Protein 9DT0 (pdb70)

GO terms:
  GO:0031648 protein destabilization (P, IMP)

Organism: Homo sapiens (NCBI:txid9606)

InterPro domains:
  IPR007513 Small EDRK-rich factor-like, N-terminal [PF04419] (1-37)
  IPR040211 Small EDRK-rich factor 1/2-like [PTHR13596] (1-56)

B-factor: mean 38.17, std 22.78, range [0.11, 75.53]

Secondary structure (DSSP, 8-state):
-TT----S--------------------SS--HHHHHHHHHHHHHHHT---PPPPP---

Sequence (59 aa):
MTRGNQRELARQKNMKKQSDSVKGKRRDDGLSAAARKQRDSEIMQQKQKKANEKKEEPKMTRGNQRELARQKNMKKQSDSVKGKRRDDGLSAAARKQRDSEIMQQKQKKANEKKEEPKMTRGNQRELARQKNMKKQSDSVKGKRRDDGLSAAARKQRDSEIMQQKQKKANEKKEEPKMTRGNQRELARQKNMKKQSDSVKGKRRDDGLSAAARKQRDSEIMQQKQKKANEKKEEPKMTRGNQRELARQKNMKKQSDSVKGKRRDDGLSAAARKQRDSEIMQQKQKKANEKKEEPKMTRGNQRELARQKNMKKQSDSVKGKRRDDGLSAAARKQRDSEIMQQKQKKANEKKEEPKMTRGNQRELARQKNMKKQSDSVKGKRRDDGLSAAARKQRDSEIMQQKQKKANEKKEEPKMTRGNQRELARQKNMKKQSDSVKGKRRDDGLSAAARKQRDSEIMQQKQKKANEKKEEPKMTRGNQRELARQKNMKKQSDSVKGKRRDDGLSAAARKQRDSEIMQQKQKKANEKKEEPKMTRGNQRELARQKNMKKQSDSVKGKRRDDGLSAAARKQRDSEIMQQKQKKANEKKEEPKMTRGNQRELARQKNMKKQSDSVKGKRRDDGLSAAARKQRDSEIMQQKQKKANEKKEEPKMTRGNQRELARQKNMKKQSDSVKGKRRDDGLSAAARKQRDSEIMQQKQKKANEKKEEPKMTRGNQRELARQKNMKKQSDSVKGKRRDDGLSAAARKQRDSEIMQQKQKKANEKKEEPKMTRGNQRELARQKNMKKQSDSVKGKRRDDGLSAAARKQRDSEIMQQKQKKANEKKEEPKMTRGNQRELARQKNMKKQSDSVKGKRRDDGLSAAARKQRDSEIMQQKQKKANEKKEEPKMTRGNQRELARQKNMKKQSDSVKGKRRDDGLSAAARKQRDSEIMQQKQKKANEKKEEPKMTRGNQRELARQKNMKKQSDSVKGKRRDDGLSAAARKQRDSEIMQQKQKKANEKKEEPKMTRGNQRELARQKNMKKQSDSVKGKRRDDGLSAAARKQRDSEIMQQKQKKANEKKEEPKMTRGNQRELARQKNMKKQSDSVKGKRRDDGLSAAARKQRDSEIMQQKQKKANEKKEEPKMTRGNQRELARQKNMKKQSDSVKGKRRDDGLSAAARKQRDSEIMQQKQKKANEKKEEPK

Structure (mmCIF, N/CA/C/O backbone):
data_9DT0
#
_entry.id   9DT0
#
loop_
_atom_site.group_PDB
_atom_site.id
_atom_site.type_symbol
_atom_site.label_atom_id
_atom_site.label_alt_id
_atom_site.label_comp_id
_atom_site.label_asym_id
_atom_site.label_entity_id
_atom_site.label_seq_id
_atom_site.pdbx_PDB_ins_code
_atom_site.Cartn_x
_atom_site.Cartn_y
_atom_site.Cartn_z
_atom_site.occupancy
_atom_site.B_iso_or_equiv
_atom_site.auth_seq_id
_atom_site.auth_comp_id
_atom_site.auth_asym_id
_atom_site.auth_atom_id
_atom_site.pdbx_PDB_model_num
ATOM 1 N N . MET A 1 1 ? 13.965 -30.669 -35.701 1.00 0.00 1 MET A N 1
ATOM 2 C CA . MET A 1 1 ? 14.184 -31.083 -37.105 1.00 52.33 1 MET A CA 1
ATOM 3 C C . MET A 1 1 ? 14.972 -32.406 -37.101 1.00 10.52 1 MET A C 1
ATOM 4 O O . MET A 1 1 ? 15.852 -32.589 -36.251 1.00 42.22 1 MET A O 1
ATOM 20 N N . THR A 1 2 ? 14.621 -33.327 -38.029 1.00 61.34 2 THR A N 1
ATOM 21 C CA . THR A 1 2 ? 15.180 -34.691 -38.084 1.00 21.10 2 THR A CA 1
ATOM 22 C C . THR A 1 2 ? 16.720 -34.674 -38.275 1.00 5.14 2 THR A C 1
ATOM 23 O O . THR A 1 2 ? 17.222 -34.050 -39.217 1.00 44.12 2 THR A O 1
ATOM 34 N N . ARG A 1 3 ? 17.438 -35.362 -37.349 1.00 15.32 3 ARG A N 1
ATOM 35 C CA . ARG A 1 3 ? 18.918 -35.438 -37.324 1.00 72.30 3 ARG A CA 1
ATOM 36 C C . ARG A 1 3 ? 19.528 -34.020 -37.134 1.00 20.53 3 ARG A C 1
ATOM 37 O O . ARG A 1 3 ? 20.608 -33.699 -37.649 1.00 62.44 3 ARG A O 1
ATOM 58 N N . GLY A 1 4 ? 18.798 -33.186 -36.360 1.00 24.11 4 GLY A N 1
ATOM 59 C CA . GLY A 1 4 ? 19.147 -31.783 -36.134 1.00 22.24 4 GLY A CA 1
ATOM 60 C C . GLY A 1 4 ? 20.532 -31.588 -35.521 1.00 22.43 4 GLY A C 1
ATOM 61 O O . GLY A 1 4 ? 20.878 -32.272 -34.548 1.00 22.10 4 GLY A O 1
ATOM 65 N N . ASN A 1 5 ? 21.320 -30.661 -36.113 1.00 53.24 5 ASN A N 1
ATOM 66 C CA . ASN A 1 5 ? 22.699 -30.375 -35.690 1.00 22.25 5 ASN A CA 1
ATOM 67 C C . ASN A 1 5 ? 22.700 -29.731 -34.294 1.00 62.34 5 ASN A C 1
ATOM 68 O O . ASN A 1 5 ? 21.917 -28.811 -34.008 1.00 14.04 5 ASN A O 1
ATOM 79 N N . GLN A 1 6 ? 23.600 -30.235 -33.445 1.00 10.12 6 GLN A N 1
ATOM 80 C CA . GLN A 1 6 ? 23.642 -29.937 -32.011 1.00 33.32 6 GLN A CA 1
ATOM 81 C C . GLN A 1 6 ? 25.105 -29.997 -31.544 1.00 50.53 6 GLN A C 1
ATOM 82 O O . GLN A 1 6 ? 25.673 -31.077 -31.331 1.00 72.20 6 GLN A O 1
ATOM 96 N N . ARG A 1 7 ? 25.731 -28.816 -31.466 1.00 60.43 7 ARG A N 1
ATOM 97 C CA . ARG A 1 7 ? 27.161 -28.673 -31.134 1.00 54.30 7 ARG A CA 1
ATOM 98 C C . ARG A 1 7 ? 27.297 -28.121 -29.708 1.00 11.34 7 ARG A C 1
ATOM 99 O O . ARG A 1 7 ? 26.720 -27.068 -29.396 1.00 51.44 7 ARG A O 1
ATOM 120 N N . GLU A 1 8 ? 28.053 -28.852 -28.858 1.00 53.12 8 GLU A N 1
ATOM 121 C CA . GLU A 1 8 ? 28.317 -28.456 -27.464 1.00 32.10 8 GLU A CA 1
ATOM 122 C C . GLU A 1 8 ? 29.074 -27.124 -27.424 1.00 24.33 8 GLU A C 1
ATOM 123 O O . GLU A 1 8 ? 28.690 -26.206 -26.694 1.00 40.54 8 GLU A O 1
ATOM 135 N N . LEU A 1 9 ? 30.131 -27.032 -28.251 1.00 1.14 9 LEU A N 1
ATOM 136 C CA . LEU A 1 9 ? 31.024 -25.866 -28.293 1.00 53.32 9 LEU A CA 1
ATOM 137 C C . LEU A 1 9 ? 30.277 -24.655 -28.892 1.00 55.11 9 LEU A C 1
ATOM 138 O O . LEU A 1 9 ? 30.192 -24.500 -30.111 1.00 43.53 9 LEU A O 1
ATOM 154 N N . ALA A 1 10 ? 29.684 -23.850 -28.003 1.00 42.32 10 ALA A N 1
ATOM 155 C CA . ALA A 1 10 ? 28.914 -22.642 -28.363 1.00 51.12 10 ALA A CA 1
ATOM 156 C C . ALA A 1 10 ? 29.616 -21.396 -27.813 1.00 64.01 10 ALA A C 1
ATOM 157 O O . ALA A 1 10 ? 30.294 -21.461 -26.784 1.00 52.21 10 ALA A O 1
ATOM 164 N N . ARG A 1 11 ? 29.446 -20.272 -28.518 1.00 23.40 11 ARG A N 1
ATOM 165 C CA . ARG A 1 11 ? 30.051 -18.982 -28.153 1.00 14.03 11 ARG A CA 1
ATOM 166 C C . ARG A 1 11 ? 29.079 -17.846 -28.497 1.00 60.10 11 ARG A C 1
ATOM 167 O O . ARG A 1 11 ? 28.396 -17.884 -29.530 1.00 14.24 11 ARG A O 1
ATOM 188 N N . GLN A 1 12 ? 29.005 -16.852 -27.606 1.00 32.24 12 GLN A N 1
ATOM 189 C CA . GLN A 1 12 ? 28.131 -15.681 -27.768 1.00 24.51 12 GLN A CA 1
ATOM 190 C C . GLN A 1 12 ? 28.946 -14.402 -27.536 1.00 14.13 12 GLN A C 1
ATOM 191 O O . GLN A 1 12 ? 29.549 -14.223 -26.470 1.00 44.51 12 GLN A O 1
ATOM 205 N N . LYS A 1 13 ? 28.972 -13.542 -28.559 1.00 53.23 13 LYS A N 1
ATOM 206 C CA . LYS A 1 13 ? 29.561 -12.189 -28.469 1.00 65.11 13 LYS A CA 1
ATOM 207 C C . LYS A 1 13 ? 28.574 -11.245 -27.747 1.00 22.44 13 LYS A C 1
ATOM 208 O O . LYS A 1 13 ? 27.454 -11.661 -27.399 1.00 62.24 13 LYS A O 1
ATOM 227 N N . ASN A 1 14 ? 28.988 -9.979 -27.528 1.00 35.02 14 ASN A N 1
ATOM 228 C CA . ASN A 1 14 ? 28.150 -8.970 -26.852 1.00 21.34 14 ASN A CA 1
ATOM 229 C C . ASN A 1 14 ? 26.930 -8.598 -27.734 1.00 74.25 14 ASN A C 1
ATOM 230 O O . ASN A 1 14 ? 27.029 -7.808 -28.679 1.00 73.53 14 ASN A O 1
ATOM 241 N N . MET A 1 15 ? 25.791 -9.269 -27.458 1.00 62.30 15 MET A N 1
ATOM 242 C CA . MET A 1 15 ? 24.528 -9.090 -28.216 1.00 2.21 15 MET A CA 1
ATOM 243 C C . MET A 1 15 ? 23.429 -8.539 -27.289 1.00 21.14 15 MET A C 1
ATOM 244 O O . MET A 1 15 ? 22.818 -9.291 -26.519 1.00 60.12 15 MET A O 1
ATOM 258 N N . LYS A 1 16 ? 23.210 -7.220 -27.368 1.00 73.01 16 LYS A N 1
ATOM 259 C CA . LYS A 1 16 ? 22.196 -6.501 -26.584 1.00 44.21 16 LYS A CA 1
ATOM 260 C C . LYS A 1 16 ? 21.565 -5.414 -27.476 1.00 73.02 16 LYS A C 1
ATOM 261 O O . LYS A 1 16 ? 22.244 -4.468 -27.896 1.00 74.54 16 LYS A O 1
ATOM 280 N N . LYS A 1 17 ? 20.266 -5.572 -27.803 1.00 32.31 17 LYS A N 1
ATOM 281 C CA . LYS A 1 17 ? 19.566 -4.673 -28.748 1.00 43.23 17 LYS A CA 1
ATOM 282 C C . LYS A 1 17 ? 18.282 -4.094 -28.128 1.00 53.02 17 LYS A C 1
ATOM 283 O O . LYS A 1 17 ? 17.694 -4.690 -27.219 1.00 33.33 17 LYS A O 1
ATOM 302 N N . GLN A 1 18 ? 17.854 -2.946 -28.694 1.00 42.32 18 GLN A N 1
ATOM 303 C CA . GLN A 1 18 ? 16.758 -2.094 -28.167 1.00 11.05 18 GLN A CA 1
ATOM 304 C C . GLN A 1 18 ? 15.406 -2.849 -28.155 1.00 61.20 18 GLN A C 1
ATOM 305 O O . GLN A 1 18 ? 14.917 -3.274 -29.200 1.00 44.42 18 GLN A O 1
ATOM 319 N N . SER A 1 19 ? 14.821 -2.994 -26.952 1.00 62.43 19 SER A N 1
ATOM 320 C CA . SER A 1 19 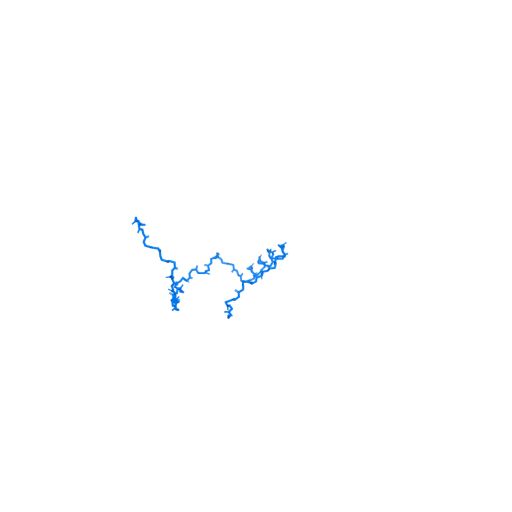? 13.571 -3.754 -26.715 1.00 50.21 19 SER A CA 1
ATOM 321 C C . SER A 1 19 ? 12.653 -2.944 -25.780 1.00 33.53 19 SER A C 1
ATOM 322 O O . SER A 1 19 ? 11.849 -3.506 -25.020 1.00 65.02 19 SER A O 1
ATOM 330 N N . ASP A 1 20 ? 12.760 -1.609 -25.891 1.00 63.33 20 ASP A N 1
ATOM 331 C CA . ASP A 1 20 ? 12.091 -0.643 -24.987 1.00 21.00 20 ASP A CA 1
ATOM 332 C C . ASP A 1 20 ? 10.788 -0.105 -25.603 1.00 22.23 20 ASP A C 1
ATOM 333 O O . ASP A 1 20 ? 10.199 0.851 -25.080 1.00 15.42 20 ASP A O 1
ATOM 342 N N . SER A 1 21 ? 10.338 -0.732 -26.709 1.00 32.02 21 SER A N 1
ATOM 343 C CA . SER A 1 21 ? 9.171 -0.275 -27.488 1.00 63.20 21 SER A CA 1
ATOM 344 C C . SER A 1 21 ? 7.841 -0.534 -26.757 1.00 14.12 21 SER A C 1
ATOM 345 O O . SER A 1 21 ? 6.794 0.000 -27.142 1.00 21.12 21 SER A O 1
ATOM 353 N N . VAL A 1 22 ? 7.911 -1.358 -25.705 1.00 4.54 22 VAL A N 1
ATOM 354 C CA . VAL A 1 22 ? 6.770 -1.670 -24.838 1.00 24.02 22 VAL A CA 1
ATOM 355 C C . VAL A 1 22 ? 6.458 -0.438 -23.969 1.00 31.44 22 VAL A C 1
ATOM 356 O O . VAL A 1 22 ? 7.197 -0.124 -23.035 1.00 63.02 22 VAL A O 1
ATOM 369 N N . LYS A 1 23 ? 5.412 0.304 -24.351 1.00 34.03 23 LYS A N 1
ATOM 370 C CA . LYS A 1 23 ? 4.924 1.483 -23.595 1.00 53.30 23 LYS A CA 1
ATOM 371 C C . LYS A 1 23 ? 3.785 1.096 -22.632 1.00 44.21 23 LYS A C 1
ATOM 372 O O . LYS A 1 23 ? 3.328 1.927 -21.833 1.00 45.02 23 LYS A O 1
ATOM 391 N N . GLY A 1 24 ? 3.354 -0.172 -22.702 1.00 24.23 24 GLY A N 1
ATOM 392 C CA . GLY A 1 24 ? 2.306 -0.706 -21.829 1.00 33.35 24 GLY A CA 1
ATOM 393 C C . GLY A 1 24 ? 2.860 -1.365 -20.579 1.00 10.11 24 GLY A C 1
ATOM 394 O O . GLY A 1 24 ? 2.363 -2.410 -20.148 1.00 13.23 24 GLY A O 1
ATOM 398 N N . LYS A 1 25 ? 3.883 -0.736 -19.970 1.00 42.30 25 LYS A N 1
ATOM 399 C CA . LYS A 1 25 ? 4.552 -1.251 -18.754 1.00 24.03 25 LYS A CA 1
ATOM 400 C C . LYS A 1 25 ? 3.916 -0.673 -17.471 1.00 61.41 25 LYS A C 1
ATOM 401 O O . LYS A 1 25 ? 4.543 -0.646 -16.403 1.00 61.33 25 LYS A O 1
ATOM 420 N N . ARG A 1 26 ? 2.662 -0.231 -17.589 1.00 74.13 26 ARG A N 1
ATOM 421 C CA . ARG A 1 26 ? 1.816 0.172 -16.460 1.00 71.22 26 ARG A CA 1
ATOM 422 C C . ARG A 1 26 ? 0.415 -0.417 -16.683 1.00 15.24 26 ARG A C 1
ATOM 423 O O . ARG A 1 26 ? -0.102 -0.397 -17.812 1.00 65.51 26 ARG A O 1
ATOM 444 N N . ARG A 1 27 ? -0.184 -0.963 -15.612 1.00 75.53 27 ARG A N 1
ATOM 445 C CA . ARG A 1 27 ? -1.548 -1.504 -15.660 1.00 60.24 27 ARG A CA 1
ATOM 446 C C . ARG A 1 27 ? -2.249 -1.256 -14.316 1.00 71.42 27 ARG A C 1
ATOM 447 O O . ARG A 1 27 ? -1.971 -1.935 -13.323 1.00 71.15 27 ARG A O 1
ATOM 468 N N . ASP A 1 28 ? -3.110 -0.235 -14.301 1.00 42.11 28 ASP A N 1
ATOM 469 C CA . ASP A 1 28 ? -4.040 0.048 -13.202 1.00 64.12 28 ASP A CA 1
ATOM 470 C C . ASP A 1 28 ? -5.218 0.867 -13.759 1.00 10.15 28 ASP A C 1
ATOM 471 O O . ASP A 1 28 ? -5.170 1.360 -14.901 1.00 60.04 28 ASP A O 1
ATOM 480 N N . ASP A 1 29 ? -6.282 1.006 -12.958 1.00 44.00 29 ASP A N 1
ATOM 481 C CA . ASP A 1 29 ? -7.516 1.712 -13.386 1.00 72.34 29 ASP A CA 1
ATOM 482 C C . ASP A 1 29 ? -7.382 3.240 -13.191 1.00 35.41 29 ASP A C 1
ATOM 483 O O . ASP A 1 29 ? -7.875 4.032 -14.011 1.00 62.51 29 ASP A O 1
ATOM 492 N N . GLY A 1 30 ? -6.705 3.645 -12.108 1.00 12.43 30 GLY A N 1
ATOM 493 C CA . GLY A 1 30 ? -6.546 5.065 -11.775 1.00 42.01 30 GLY A CA 1
ATOM 494 C C . GLY A 1 30 ? -6.262 5.281 -10.303 1.00 52.53 30 GLY A C 1
ATOM 495 O O . GLY A 1 30 ? -6.911 6.105 -9.642 1.00 43.01 30 GLY A O 1
ATOM 499 N N . LEU A 1 31 ? -5.303 4.514 -9.781 1.00 35.43 31 LEU A N 1
ATOM 500 C CA . LEU A 1 31 ? -4.851 4.621 -8.390 1.00 24.45 31 LEU A CA 1
ATOM 501 C C . LEU A 1 31 ? -3.913 5.831 -8.233 1.00 55.33 31 LEU A C 1
ATOM 502 O O . LEU A 1 31 ? -2.949 5.976 -8.998 1.00 52.30 31 LEU A O 1
ATOM 518 N N . SER A 1 32 ? -4.217 6.693 -7.252 1.00 62.24 32 SER A N 1
ATOM 519 C CA . SER A 1 32 ? -3.321 7.793 -6.849 1.00 0.32 32 SER A CA 1
ATOM 520 C C . SER A 1 32 ? -2.089 7.217 -6.123 1.00 24.11 32 SER A C 1
ATOM 521 O O . SER A 1 32 ? -2.168 6.119 -5.563 1.00 24.21 32 SER A O 1
ATOM 529 N N . ALA A 1 33 ? -0.969 7.978 -6.119 1.00 20.01 33 ALA A N 1
ATOM 530 C CA . ALA A 1 33 ? 0.296 7.584 -5.450 1.00 21.24 33 ALA A CA 1
ATOM 531 C C . ALA A 1 33 ? 0.072 7.281 -3.955 1.00 42.12 33 ALA A C 1
ATOM 532 O O . ALA A 1 33 ? 0.730 6.406 -3.396 1.00 72.13 33 ALA A O 1
ATOM 539 N N . ALA A 1 34 ? -0.895 8.003 -3.352 1.00 71.33 34 ALA A N 1
ATOM 540 C CA . ALA A 1 34 ? -1.330 7.793 -1.967 1.00 40.44 34 ALA A CA 1
ATOM 541 C C . ALA A 1 34 ? -1.959 6.405 -1.779 1.00 52.41 34 ALA A C 1
ATOM 542 O O . ALA A 1 34 ? -1.524 5.644 -0.918 1.00 23.55 34 ALA A O 1
ATOM 549 N N . ALA A 1 35 ? -2.953 6.083 -2.637 1.00 52.42 35 ALA A N 1
ATOM 550 C CA . ALA A 1 35 ? -3.699 4.810 -2.581 1.00 22.45 35 ALA A CA 1
ATOM 551 C C . ALA A 1 35 ? -2.766 3.608 -2.804 1.00 34.40 35 ALA A C 1
ATOM 552 O O . ALA A 1 35 ? -2.844 2.612 -2.086 1.00 62.03 35 ALA A O 1
ATOM 559 N N . ARG A 1 36 ? -1.863 3.756 -3.794 1.00 73.30 36 ARG A N 1
ATOM 560 C CA . ARG A 1 36 ? -0.858 2.739 -4.143 1.00 11.15 36 ARG A CA 1
ATOM 561 C C . ARG A 1 36 ? 0.084 2.467 -2.961 1.00 12.24 36 ARG A C 1
ATOM 562 O O . ARG A 1 36 ? 0.325 1.312 -2.611 1.00 33.44 36 ARG A O 1
ATOM 583 N N . LYS A 1 37 ? 0.594 3.568 -2.375 1.00 43.21 37 LYS A N 1
ATOM 584 C CA . LYS A 1 37 ? 1.537 3.536 -1.245 1.00 25.01 37 LYS A CA 1
ATOM 585 C C . LYS A 1 37 ? 0.933 2.788 -0.046 1.00 2.54 37 LYS A C 1
ATOM 586 O O . LYS A 1 37 ? 1.583 1.917 0.531 1.00 61.22 37 LYS A O 1
ATOM 605 N N . GLN A 1 38 ? -0.335 3.131 0.272 1.00 23.31 38 GLN A N 1
ATOM 606 C CA . GLN A 1 38 ? -1.075 2.565 1.412 1.00 23.33 38 GLN A CA 1
ATOM 607 C C . GLN A 1 38 ? -1.295 1.056 1.247 1.00 60.34 38 GLN A C 1
ATOM 608 O O . GLN A 1 38 ? -1.000 0.289 2.155 1.00 42.14 38 GLN A O 1
ATOM 622 N N . ARG A 1 39 ? -1.791 0.656 0.065 1.00 24.15 39 ARG A N 1
ATOM 623 C CA . ARG A 1 39 ? -2.113 -0.752 -0.245 1.00 54.21 39 ARG A CA 1
ATOM 624 C C . ARG A 1 39 ? -0.839 -1.627 -0.278 1.00 51.20 39 ARG A C 1
ATOM 625 O O . ARG A 1 39 ? -0.855 -2.789 0.164 1.00 73.32 39 ARG A O 1
ATOM 646 N N . ASP A 1 40 ? 0.258 -1.029 -0.789 1.00 50.01 40 ASP A N 1
ATOM 647 C CA . ASP A 1 40 ? 1.607 -1.633 -0.787 1.00 13.35 40 ASP A CA 1
ATOM 648 C C . ASP A 1 40 ? 2.078 -1.833 0.659 1.00 74.04 40 ASP A C 1
ATOM 649 O O . ASP A 1 40 ? 2.553 -2.909 1.013 1.00 64.44 40 ASP A O 1
ATOM 658 N N . SER A 1 41 ? 1.882 -0.797 1.487 1.00 12.31 41 SER A N 1
ATOM 659 C CA . SER A 1 41 ? 2.275 -0.822 2.902 1.00 72.03 41 SER A CA 1
ATOM 660 C C . SER A 1 41 ? 1.467 -1.870 3.684 1.00 33.44 41 SER A C 1
ATOM 661 O O . SER A 1 41 ? 2.002 -2.512 4.583 1.00 65.43 41 SER A O 1
ATOM 669 N N . GLU A 1 42 ? 0.184 -2.048 3.308 1.00 44.31 42 GLU A N 1
ATOM 670 C CA . GLU A 1 42 ? -0.712 -3.012 3.956 1.00 63.34 42 GLU A CA 1
ATOM 671 C C . GLU A 1 42 ? -0.265 -4.446 3.681 1.00 31.11 42 GLU A C 1
ATOM 672 O O . GLU A 1 42 ? -0.078 -5.219 4.621 1.00 65.11 42 GLU A O 1
ATOM 684 N N . ILE A 1 43 ? -0.080 -4.797 2.395 1.00 71.34 43 ILE A N 1
ATOM 685 C CA . ILE A 1 43 ? 0.285 -6.170 2.017 1.00 31.12 43 ILE A CA 1
ATOM 686 C C . ILE A 1 43 ? 1.713 -6.518 2.507 1.00 52.22 43 ILE A C 1
ATOM 687 O O . ILE A 1 43 ? 1.935 -7.617 2.999 1.00 25.53 43 ILE A O 1
ATOM 703 N N . MET A 1 44 ? 2.648 -5.552 2.433 1.00 75.04 44 MET A N 1
ATOM 704 C CA . MET A 1 44 ? 4.060 -5.770 2.803 1.00 31.22 44 MET A CA 1
ATOM 705 C C . MET A 1 44 ? 4.253 -5.883 4.333 1.00 1.10 44 MET A C 1
ATOM 706 O O . MET A 1 44 ? 5.040 -6.721 4.789 1.00 31.54 44 MET A O 1
ATOM 720 N N . GLN A 1 45 ? 3.541 -5.039 5.110 1.00 72.33 45 GLN A N 1
ATOM 721 C CA . GLN A 1 45 ? 3.652 -5.037 6.588 1.00 33.44 45 GLN A CA 1
ATOM 722 C C . GLN A 1 45 ? 2.942 -6.261 7.178 1.00 35.33 45 GLN A C 1
ATOM 723 O O . GLN A 1 45 ? 3.464 -6.904 8.097 1.00 53.41 45 GLN A O 1
ATOM 737 N N . GLN A 1 46 ? 1.750 -6.585 6.625 1.00 54.10 46 GLN A N 1
ATOM 738 C CA . GLN A 1 46 ? 0.935 -7.724 7.089 1.00 4.14 46 GLN A CA 1
ATOM 739 C C . GLN A 1 46 ? 1.652 -9.050 6.797 1.00 45.52 46 GLN A C 1
ATOM 740 O O . GLN A 1 46 ? 1.664 -9.959 7.636 1.00 23.14 46 GLN A O 1
ATOM 754 N N . LYS A 1 47 ? 2.264 -9.143 5.602 1.00 12.12 47 LYS A N 1
ATOM 755 C CA . LYS A 1 47 ? 3.068 -10.307 5.204 1.00 70.34 47 LYS A CA 1
ATOM 756 C C . LYS A 1 47 ? 4.364 -10.354 6.037 1.00 20.23 47 LYS A C 1
ATOM 757 O O . LYS A 1 47 ? 4.817 -11.439 6.428 1.00 4.44 47 LYS A O 1
ATOM 776 N N . GLN A 1 48 ? 4.912 -9.146 6.313 1.00 25.11 48 GLN A N 1
ATOM 777 C CA . GLN A 1 48 ? 6.185 -8.938 7.041 1.00 12.30 48 GLN A CA 1
ATOM 778 C C . GLN A 1 48 ? 7.356 -9.573 6.255 1.00 61.11 48 GLN A C 1
ATOM 779 O O . GLN A 1 48 ? 8.331 -10.075 6.818 1.00 10.24 48 GLN A O 1
ATOM 793 N N . LYS A 1 49 ? 7.236 -9.496 4.924 1.00 74.44 49 LYS A N 1
ATOM 794 C CA . LYS A 1 49 ? 8.180 -10.127 3.992 1.00 72.04 49 LYS A CA 1
ATOM 795 C C . LYS A 1 49 ? 9.295 -9.145 3.637 1.00 20.33 49 LYS A C 1
ATOM 796 O O . LYS A 1 49 ? 9.028 -7.975 3.335 1.00 64.40 49 LYS A O 1
ATOM 815 N N . LYS A 1 50 ? 10.545 -9.632 3.704 1.00 30.43 50 LYS A N 1
ATOM 816 C CA . LYS A 1 50 ? 11.716 -8.860 3.290 1.00 52.34 50 LYS A CA 1
ATOM 817 C C . LYS A 1 50 ? 11.824 -8.890 1.759 1.00 25.11 50 LYS A C 1
ATOM 818 O O . LYS A 1 50 ? 12.034 -9.961 1.167 1.00 14.12 50 LYS A O 1
ATOM 837 N N . ALA A 1 51 ? 11.621 -7.713 1.141 1.00 31.51 51 ALA A N 1
ATOM 838 C CA . ALA A 1 51 ? 11.737 -7.519 -0.317 1.00 52.23 51 ALA A CA 1
ATOM 839 C C . ALA A 1 51 ? 13.225 -7.547 -0.718 1.00 13.22 51 ALA A C 1
ATOM 840 O O . ALA A 1 51 ? 13.878 -6.504 -0.869 1.00 10.12 51 ALA A O 1
ATOM 847 N N . ASN A 1 52 ? 13.761 -8.775 -0.810 1.00 71.11 52 ASN A N 1
ATOM 848 C CA . ASN A 1 52 ? 15.179 -9.021 -1.094 1.00 4.32 52 ASN A CA 1
ATOM 849 C C . ASN A 1 52 ? 15.485 -8.752 -2.579 1.00 22.12 52 ASN A C 1
ATOM 850 O O . ASN A 1 52 ? 14.642 -8.958 -3.452 1.00 42.30 52 ASN A O 1
ATOM 861 N N . GLU A 1 53 ? 16.705 -8.283 -2.834 1.00 30.22 53 GLU A N 1
ATOM 862 C CA . GLU A 1 53 ? 17.170 -7.881 -4.163 1.00 35.11 53 GLU A CA 1
ATOM 863 C C . GLU A 1 53 ? 17.835 -9.094 -4.819 1.00 63.22 53 GLU A C 1
ATOM 864 O O . GLU A 1 53 ? 18.528 -9.861 -4.137 1.00 24.53 53 GLU A O 1
ATOM 876 N N . LYS A 1 54 ? 17.608 -9.272 -6.122 1.00 11.33 54 LYS A N 1
ATOM 877 C CA . LYS A 1 54 ? 18.357 -10.241 -6.924 1.00 11.42 54 LYS A CA 1
ATOM 878 C C . LYS A 1 54 ? 19.807 -9.743 -7.058 1.00 33.33 54 LYS A C 1
ATOM 879 O O . LYS A 1 54 ? 20.037 -8.526 -7.145 1.00 15.21 54 LYS A O 1
ATOM 898 N N . LYS A 1 55 ? 20.771 -10.693 -7.056 1.00 11.20 55 LYS A N 1
ATOM 899 C CA . LYS A 1 55 ? 22.206 -10.383 -7.194 1.00 20.14 55 LYS A CA 1
ATOM 900 C C . LYS A 1 55 ? 22.460 -9.628 -8.519 1.00 24.24 55 LYS A C 1
ATOM 901 O O . LYS A 1 55 ? 21.789 -9.880 -9.535 1.00 15.15 55 LYS A O 1
ATOM 920 N N . GLU A 1 56 ? 23.405 -8.693 -8.487 1.00 65.12 56 GLU A N 1
ATOM 921 C CA . GLU A 1 56 ? 23.848 -7.964 -9.680 1.00 5.42 56 GLU A CA 1
ATOM 922 C C . GLU A 1 56 ? 24.762 -8.862 -10.524 1.00 10.11 56 GLU A C 1
ATOM 923 O O . GLU A 1 56 ? 25.256 -9.897 -10.036 1.00 35.44 56 GLU A O 1
ATOM 935 N N . GLU A 1 57 ? 24.960 -8.478 -11.796 1.00 70.31 57 GLU A N 1
ATOM 936 C CA . GLU A 1 57 ? 25.941 -9.141 -12.663 1.00 54.21 57 GLU A CA 1
ATOM 937 C C . GLU A 1 57 ? 27.351 -8.837 -12.116 1.00 33.30 57 GLU A C 1
ATOM 938 O O . GLU A 1 57 ? 27.759 -7.662 -12.103 1.00 23.23 57 GLU A O 1
ATOM 950 N N . PRO A 1 58 ? 28.109 -9.877 -11.642 1.00 4.34 58 PRO A N 1
ATOM 951 C CA . PRO A 1 58 ? 29.407 -9.670 -10.975 1.00 35.24 58 PRO A CA 1
ATOM 952 C C . PRO A 1 58 ? 30.568 -9.568 -11.979 1.00 43.50 58 PRO A C 1
ATOM 953 O O . PRO A 1 58 ? 30.350 -9.492 -13.202 1.00 64.31 58 PRO A O 1
ATOM 964 N N . LYS A 1 59 ? 31.797 -9.553 -11.451 1.00 10.55 59 LYS A N 1
ATOM 965 C CA . LYS A 1 59 ? 33.013 -9.625 -12.266 1.00 62.20 59 LYS A CA 1
ATOM 966 C C . LYS A 1 59 ? 33.515 -11.088 -12.270 1.00 34.13 59 LYS A C 1
ATOM 967 O O . LYS A 1 59 ? 34.048 -11.547 -11.242 1.00 54.34 59 LYS A O 1
ATOM 987 N N . MET A 1 1 ? 4.552 3.417 -74.733 1.00 65.22 1 MET A N 2
ATOM 988 C CA . MET A 1 1 ? 3.690 3.591 -75.929 1.00 63.34 1 MET A CA 2
ATOM 989 C C . MET A 1 1 ? 3.710 5.070 -76.358 1.00 63.42 1 MET A C 2
ATOM 990 O O . MET A 1 1 ? 3.244 5.938 -75.607 1.00 44.24 1 MET A O 2
ATOM 1006 N N . THR A 1 2 ? 4.276 5.349 -77.548 1.00 55.15 2 THR A N 2
ATOM 1007 C CA . THR A 1 2 ? 4.296 6.700 -78.141 1.00 1.13 2 THR A CA 2
ATOM 1008 C C . THR A 1 2 ? 2.910 7.037 -78.723 1.00 24.44 2 THR A C 2
ATOM 1009 O O . THR A 1 2 ? 2.099 6.122 -78.943 1.00 0.05 2 THR A O 2
ATOM 1020 N N . ARG A 1 3 ? 2.658 8.357 -78.948 1.00 63.20 3 ARG A N 2
ATOM 1021 C CA . ARG A 1 3 ? 1.321 8.900 -79.314 1.00 60.23 3 ARG A CA 2
ATOM 1022 C C . ARG A 1 3 ? 0.329 8.715 -78.149 1.00 3.34 3 ARG A C 2
ATOM 1023 O O . ARG A 1 3 ? -0.888 8.742 -78.342 1.00 33.11 3 ARG A O 2
ATOM 1044 N N . GLY A 1 4 ? 0.889 8.572 -76.932 1.00 74.34 4 GLY A N 2
ATOM 1045 C CA . GLY A 1 4 ? 0.124 8.248 -75.726 1.00 12.23 4 GLY A CA 2
ATOM 1046 C C . GLY A 1 4 ? 0.052 9.420 -74.754 1.00 22.22 4 GLY A C 2
ATOM 1047 O O . GLY A 1 4 ? -0.221 10.541 -75.177 1.00 71.42 4 GLY A O 2
ATOM 1051 N N . ASN A 1 5 ? 0.261 9.124 -73.441 1.00 71.04 5 ASN A N 2
ATOM 1052 C CA . ASN A 1 5 ? 0.213 10.114 -72.313 1.00 15.22 5 ASN A CA 2
ATOM 1053 C C . ASN A 1 5 ? -1.216 10.625 -72.044 1.00 65.21 5 ASN A C 2
ATOM 1054 O O . ASN A 1 5 ? -1.416 11.543 -71.234 1.00 44.05 5 ASN A O 2
ATOM 1065 N N . GLN A 1 6 ? -2.213 9.991 -72.686 1.00 45.24 6 GLN A N 2
ATOM 1066 C CA . GLN A 1 6 ? -3.628 10.412 -72.625 1.00 14.24 6 GLN A CA 2
ATOM 1067 C C . GLN A 1 6 ? -4.274 9.782 -71.382 1.00 41.42 6 GLN A C 2
ATOM 1068 O O . GLN A 1 6 ? -4.882 8.710 -71.426 1.00 22.23 6 GLN A O 2
ATOM 1082 N N . ARG A 1 7 ? -4.047 10.432 -70.232 1.00 20.22 7 ARG A N 2
ATOM 1083 C CA . ARG A 1 7 ? -4.451 9.926 -68.914 1.00 43.40 7 ARG A CA 2
ATOM 1084 C C . ARG A 1 7 ? -5.456 10.901 -68.290 1.00 44.44 7 ARG A C 2
ATOM 1085 O O . ARG A 1 7 ? -5.155 12.088 -68.151 1.00 3.33 7 ARG A O 2
ATOM 1106 N N . GLU A 1 8 ? -6.649 10.380 -67.959 1.00 31.03 8 GLU A N 2
ATOM 1107 C CA . GLU A 1 8 ? -7.761 11.168 -67.383 1.00 54.20 8 GLU A CA 2
ATOM 1108 C C . GLU A 1 8 ? -7.410 11.583 -65.948 1.00 1.44 8 GLU A C 2
ATOM 1109 O O . GLU A 1 8 ? -7.706 12.702 -65.504 1.00 43.54 8 GLU A O 2
ATOM 1121 N N . LEU A 1 9 ? -6.778 10.653 -65.232 1.00 15.13 9 LEU A N 2
ATOM 1122 C CA . LEU A 1 9 ? -6.169 10.902 -63.925 1.00 45.03 9 LEU A CA 2
ATOM 1123 C C . LEU A 1 9 ? -4.657 11.068 -64.137 1.00 30.22 9 LEU A C 2
ATOM 1124 O O . LEU A 1 9 ? -4.016 10.190 -64.716 1.00 45.13 9 LEU A O 2
ATOM 1140 N N . ALA A 1 10 ? -4.111 12.212 -63.718 1.00 30.34 10 ALA A N 2
ATOM 1141 C CA . ALA A 1 10 ? -2.656 12.484 -63.752 1.00 31.35 10 ALA A CA 2
ATOM 1142 C C . ALA A 1 10 ? -2.172 12.904 -62.351 1.00 53.32 10 ALA A C 2
ATOM 1143 O O . ALA A 1 10 ? -1.082 13.462 -62.189 1.00 44.04 10 ALA A O 2
ATOM 1150 N N . ARG A 1 11 ? -2.997 12.585 -61.338 1.00 3.22 11 ARG A N 2
ATOM 1151 C CA . ARG A 1 11 ? -2.754 12.926 -59.928 1.00 3.15 11 ARG A CA 2
ATOM 1152 C C . ARG A 1 11 ? -2.203 11.701 -59.169 1.00 51.01 11 ARG A C 2
ATOM 1153 O O . ARG A 1 11 ? -2.001 10.632 -59.760 1.00 42.00 11 ARG A O 2
ATOM 1174 N N . GLN A 1 12 ? -1.990 11.866 -57.850 1.00 14.13 12 GLN A N 2
ATOM 1175 C CA . GLN A 1 12 ? -1.472 10.800 -56.958 1.00 53.30 12 GLN A CA 2
ATOM 1176 C C . GLN A 1 12 ? -2.508 10.465 -55.865 1.00 41.35 12 GLN A C 2
ATOM 1177 O O . GLN A 1 12 ? -3.502 11.180 -55.698 1.00 10.12 12 GLN A O 2
ATOM 1191 N N . LYS A 1 13 ? -2.255 9.371 -55.126 1.00 54.21 13 LYS A N 2
ATOM 1192 C CA . LYS A 1 13 ? -3.007 9.027 -53.905 1.00 32.15 13 LYS A CA 2
ATOM 1193 C C . LYS A 1 13 ? -2.061 8.401 -52.868 1.00 54.41 13 LYS A C 2
ATOM 1194 O O . LYS A 1 13 ? -1.045 7.795 -53.225 1.00 34.30 13 LYS A O 2
ATOM 1213 N N . ASN A 1 14 ? -2.389 8.594 -51.587 1.00 61.35 14 ASN A N 2
ATOM 1214 C CA . ASN A 1 14 ? -1.588 8.121 -50.439 1.00 33.02 14 ASN A CA 2
ATOM 1215 C C . ASN A 1 14 ? -2.491 7.390 -49.430 1.00 51.51 14 ASN A C 2
ATOM 1216 O O . ASN A 1 14 ? -3.719 7.510 -49.473 1.00 24.03 14 ASN A O 2
ATOM 1227 N N . MET A 1 15 ? -1.849 6.630 -48.523 1.00 24.41 15 MET A N 2
ATOM 1228 C CA . MET A 1 15 ? -2.498 6.025 -47.347 1.00 63.22 15 MET A CA 2
ATOM 1229 C C . MET A 1 15 ? -1.763 6.542 -46.105 1.00 64.01 15 MET A C 2
ATOM 1230 O O . MET A 1 15 ? -0.524 6.468 -46.041 1.00 53.55 15 MET A O 2
ATOM 1244 N N . LYS A 1 16 ? -2.516 7.084 -45.140 1.00 53.40 16 LYS A N 2
ATOM 1245 C CA . LYS A 1 16 ? -1.952 7.583 -43.874 1.00 30.41 16 LYS A CA 2
ATOM 1246 C C . LYS A 1 16 ? -1.510 6.400 -42.975 1.00 23.34 16 LYS A C 2
ATOM 1247 O O . LYS A 1 16 ? -2.076 5.296 -43.054 1.00 1.12 16 LYS A O 2
ATOM 1266 N N . LYS A 1 17 ? -0.501 6.639 -42.124 1.00 24.04 17 LYS A N 2
ATOM 1267 C CA . LYS A 1 17 ? 0.030 5.635 -41.182 1.00 52.11 17 LYS A CA 2
ATOM 1268 C C . LYS A 1 17 ? -0.010 6.190 -39.753 1.00 71.53 17 LYS A C 2
ATOM 1269 O O . LYS A 1 17 ? 0.467 7.302 -39.501 1.00 60.41 17 LYS A O 2
ATOM 1288 N N . GLN A 1 18 ? -0.605 5.414 -38.834 1.00 0.11 18 GLN A N 2
ATOM 1289 C CA . GLN A 1 18 ? -0.487 5.640 -37.394 1.00 11.42 18 GLN A CA 2
ATOM 1290 C C . GLN A 1 18 ? 0.751 4.858 -36.907 1.00 74.54 18 GLN A C 2
ATOM 1291 O O . GLN A 1 18 ? 0.653 3.697 -36.493 1.00 30.42 18 GLN A O 2
ATOM 1305 N N . SER A 1 19 ? 1.927 5.481 -37.076 1.00 51.52 19 SER A N 2
ATOM 1306 C CA . SER A 1 19 ? 3.221 4.886 -36.708 1.00 4.00 19 SER A CA 2
ATOM 1307 C C . SER A 1 19 ? 3.500 5.116 -35.210 1.00 15.43 19 SER A C 2
ATOM 1308 O O . SER A 1 19 ? 4.350 5.934 -34.828 1.00 33.22 19 SER A O 2
ATOM 1316 N N . ASP A 1 20 ? 2.723 4.419 -34.368 1.00 65.12 20 ASP A N 2
ATOM 1317 C CA . ASP A 1 20 ? 2.807 4.506 -32.907 1.00 63.34 20 ASP A CA 2
ATOM 1318 C C . ASP A 1 20 ? 2.236 3.209 -32.322 1.00 53.15 20 ASP A C 2
ATOM 1319 O O . ASP A 1 20 ? 1.147 2.771 -32.724 1.00 33.34 20 ASP A O 2
ATOM 1328 N N . SER A 1 21 ? 2.981 2.583 -31.409 1.00 34.21 21 SER A N 2
ATOM 1329 C CA . SER A 1 21 ? 2.549 1.398 -30.681 1.00 73.00 21 SER A CA 2
ATOM 1330 C C . SER A 1 21 ? 2.672 1.704 -29.184 1.00 31.41 21 SER A C 2
ATOM 1331 O O . SER A 1 21 ? 3.725 1.478 -28.571 1.00 31.43 21 SER A O 2
ATOM 1339 N N . VAL A 1 22 ? 1.614 2.333 -28.635 1.00 4.41 22 VAL A N 2
ATOM 1340 C CA . VAL A 1 22 ? 1.519 2.668 -27.208 1.00 60.13 22 VAL A CA 2
ATOM 1341 C C . VAL A 1 22 ? 1.374 1.375 -26.372 1.00 45.40 22 VAL A C 2
ATOM 1342 O O . VAL A 1 22 ? 0.279 0.827 -26.206 1.00 0.11 22 VAL A O 2
ATOM 1355 N N . LYS A 1 23 ? 2.524 0.860 -25.904 1.00 41.03 23 LYS A N 2
ATOM 1356 C CA . LYS A 1 23 ? 2.595 -0.368 -25.093 1.00 63.44 23 LYS A CA 2
ATOM 1357 C C . LYS A 1 23 ? 2.149 -0.069 -23.651 1.00 22.43 23 LYS A C 2
ATOM 1358 O O . LYS A 1 23 ? 2.964 0.155 -22.751 1.00 3.11 23 LYS A O 2
ATOM 1377 N N . GLY A 1 24 ? 0.834 0.002 -23.477 1.00 72.55 24 GLY A N 2
ATOM 1378 C CA . GLY A 1 24 ? 0.207 0.231 -22.177 1.00 2.02 24 GLY A CA 2
ATOM 1379 C C . GLY A 1 24 ? -0.890 -0.784 -21.936 1.00 1.25 24 GLY A C 2
ATOM 1380 O O . GLY A 1 24 ? -0.608 -1.983 -21.909 1.00 21.14 24 GLY A O 2
ATOM 1384 N N . LYS A 1 25 ? -2.136 -0.301 -21.748 1.00 41.34 25 LYS A N 2
ATOM 1385 C CA . LYS A 1 25 ? -3.341 -1.138 -21.526 1.00 20.32 25 LYS A CA 2
ATOM 1386 C C . LYS A 1 25 ? -3.180 -2.053 -20.297 1.00 51.53 25 LYS A C 2
ATOM 1387 O O . LYS A 1 25 ? -3.822 -3.100 -20.202 1.00 62.23 25 LYS A O 2
ATOM 1406 N N . ARG A 1 26 ? -2.346 -1.600 -19.334 1.00 34.00 26 ARG A N 2
ATOM 1407 C CA . ARG A 1 26 ? -2.121 -2.283 -18.043 1.00 14.33 26 ARG A CA 2
ATOM 1408 C C . ARG A 1 26 ? -3.214 -1.882 -17.029 1.00 71.22 26 ARG A C 2
ATOM 1409 O O . ARG A 1 26 ? -3.144 -2.260 -15.851 1.00 65.14 26 ARG A O 2
ATOM 1430 N N . ARG A 1 27 ? -4.222 -1.123 -17.541 1.00 10.52 27 ARG A N 2
ATOM 1431 C CA . ARG A 1 27 ? -5.380 -0.604 -16.790 1.00 22.12 27 ARG A CA 2
ATOM 1432 C C . ARG A 1 27 ? -4.928 0.403 -15.729 1.00 1.53 27 ARG A C 2
ATOM 1433 O O . ARG A 1 27 ? -5.515 0.510 -14.647 1.00 45.52 27 ARG A O 2
ATOM 1454 N N . ASP A 1 28 ? -3.871 1.147 -16.102 1.00 51.41 28 ASP A N 2
ATOM 1455 C CA . ASP A 1 28 ? -3.311 2.256 -15.328 1.00 71.45 28 ASP A CA 2
ATOM 1456 C C . ASP A 1 28 ? -4.192 3.514 -15.523 1.00 11.01 28 ASP A C 2
ATOM 1457 O O . ASP A 1 28 ? -3.821 4.487 -16.190 1.00 13.04 28 ASP A O 2
ATOM 1466 N N . ASP A 1 29 ? -5.398 3.434 -14.930 1.00 21.13 29 ASP A N 2
ATOM 1467 C CA . ASP A 1 29 ? -6.458 4.458 -15.029 1.00 53.42 29 ASP A CA 2
ATOM 1468 C C . ASP A 1 29 ? -6.038 5.756 -14.327 1.00 71.21 29 ASP A C 2
ATOM 1469 O O . ASP A 1 29 ? -6.368 6.858 -14.779 1.00 2.32 29 ASP A O 2
ATOM 1478 N N . GLY A 1 30 ? -5.309 5.599 -13.211 1.00 63.31 30 GLY A N 2
ATOM 1479 C CA . GLY A 1 30 ? -4.823 6.721 -12.419 1.00 21.15 30 GLY A CA 2
ATOM 1480 C C . GLY A 1 30 ? -5.077 6.541 -10.937 1.00 32.22 30 GLY A C 2
ATOM 1481 O O . GLY A 1 30 ? -5.677 7.418 -10.306 1.00 44.53 30 GLY A O 2
ATOM 1485 N N . LEU A 1 31 ? -4.640 5.397 -10.369 1.00 74.51 31 LEU A N 2
ATOM 1486 C CA . LEU A 1 31 ? -4.586 5.223 -8.900 1.00 72.00 31 LEU A CA 2
ATOM 1487 C C . LEU A 1 31 ? -3.584 6.224 -8.320 1.00 72.04 31 LEU A C 2
ATOM 1488 O O . LEU A 1 31 ? -2.422 6.248 -8.744 1.00 60.43 31 LEU A O 2
ATOM 1504 N N . SER A 1 32 ? -4.033 7.048 -7.370 1.00 31.32 32 SER A N 2
ATOM 1505 C CA . SER A 1 32 ? -3.167 8.034 -6.705 1.00 35.03 32 SER A CA 2
ATOM 1506 C C . SER A 1 32 ? -2.071 7.327 -5.876 1.00 31.01 32 SER A C 2
ATOM 1507 O O . SER A 1 32 ? -2.233 6.162 -5.487 1.00 74.32 32 SER A O 2
ATOM 1515 N N . ALA A 1 33 ? -0.959 8.051 -5.631 1.00 61.35 33 ALA A N 2
ATOM 1516 C CA . ALA A 1 33 ? 0.185 7.567 -4.833 1.00 25.44 33 ALA A CA 2
ATOM 1517 C C . ALA A 1 33 ? -0.264 7.140 -3.431 1.00 1.41 33 ALA A C 2
ATOM 1518 O O . ALA A 1 33 ? 0.175 6.110 -2.921 1.00 31.33 33 ALA A O 2
ATOM 1525 N N . ALA A 1 34 ? -1.196 7.925 -2.859 1.00 23.34 34 ALA A N 2
ATOM 1526 C CA . ALA A 1 34 ? -1.788 7.653 -1.546 1.00 43.53 34 ALA A CA 2
ATOM 1527 C C . ALA A 1 34 ? -2.523 6.303 -1.519 1.00 64.23 34 ALA A C 2
ATOM 1528 O O . ALA A 1 34 ? -2.512 5.628 -0.505 1.00 13.43 34 ALA A O 2
ATOM 1535 N N . ALA A 1 35 ? -3.164 5.926 -2.642 1.00 33.23 35 ALA A N 2
ATOM 1536 C CA . ALA A 1 35 ? -3.91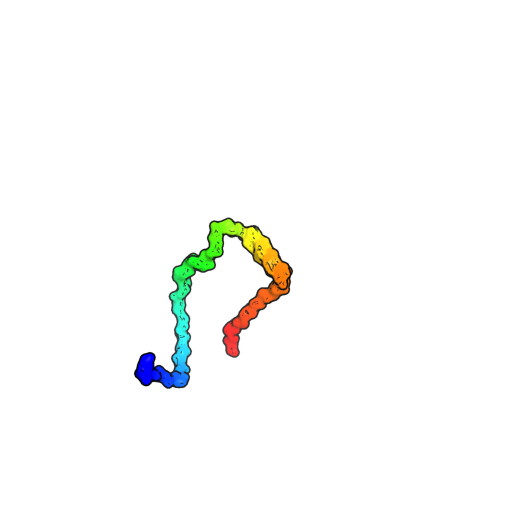1 4.658 -2.751 1.00 4.12 35 ALA A CA 2
ATOM 1537 C C . ALA A 1 35 ? -2.968 3.451 -2.930 1.00 61.25 35 ALA A C 2
ATOM 1538 O O . ALA A 1 35 ? -3.006 2.488 -2.139 1.00 5.14 35 ALA A O 2
ATOM 1545 N N . ARG A 1 36 ? -2.092 3.548 -3.945 1.00 13.00 36 ARG A N 2
ATOM 1546 C CA . ARG A 1 36 ? -1.293 2.405 -4.423 1.00 23.35 36 ARG A CA 2
ATOM 1547 C C . ARG A 1 36 ? -0.163 2.041 -3.432 1.00 51.53 36 ARG A C 2
ATOM 1548 O O . ARG A 1 36 ? 0.045 0.855 -3.122 1.00 45.52 36 ARG A O 2
ATOM 1569 N N . LYS A 1 37 ? 0.525 3.081 -2.909 1.00 21.23 37 LYS A N 2
ATOM 1570 C CA . LYS A 1 37 ? 1.664 2.928 -2.004 1.00 44.41 37 LYS A CA 2
ATOM 1571 C C . LYS A 1 37 ? 1.175 2.438 -0.643 1.00 13.42 37 LYS A C 2
ATOM 1572 O O . LYS A 1 37 ? 1.829 1.598 -0.025 1.00 24.24 37 LYS A O 2
ATOM 1591 N N . GLN A 1 38 ? 0.019 2.974 -0.189 1.00 65.25 38 GLN A N 2
ATOM 1592 C CA . GLN A 1 38 ? -0.549 2.626 1.123 1.00 11.13 38 GLN A CA 2
ATOM 1593 C C . GLN A 1 38 ? -0.970 1.155 1.137 1.00 52.14 38 GLN A C 2
ATOM 1594 O O . GLN A 1 38 ? -0.568 0.434 2.029 1.00 21.34 38 GLN A O 2
ATOM 1608 N N . ARG A 1 39 ? -1.741 0.715 0.111 1.00 4.13 39 ARG A N 2
ATOM 1609 C CA . ARG A 1 39 ? -2.241 -0.675 0.050 1.00 13.03 39 ARG A CA 2
ATOM 1610 C C . ARG A 1 39 ? -1.071 -1.676 -0.093 1.00 35.41 39 ARG A C 2
ATOM 1611 O O . ARG A 1 39 ? -1.100 -2.757 0.510 1.00 41.44 39 ARG A O 2
ATOM 1632 N N . ASP A 1 40 ? -0.024 -1.271 -0.860 1.00 44.23 40 ASP A N 2
ATOM 1633 C CA . ASP A 1 40 ? 1.227 -2.049 -1.005 1.00 15.42 40 ASP A CA 2
ATOM 1634 C C . ASP A 1 40 ? 1.961 -2.146 0.339 1.00 21.02 40 ASP A C 2
ATOM 1635 O O . ASP A 1 40 ? 2.522 -3.192 0.683 1.00 43.10 40 ASP A O 2
ATOM 1644 N N . SER A 1 41 ? 1.920 -1.044 1.100 1.00 75.31 41 SER A N 2
ATOM 1645 C CA . SER A 1 41 ? 2.561 -0.950 2.410 1.00 43.51 41 SER A CA 2
ATOM 1646 C C . SER A 1 41 ? 1.831 -1.833 3.428 1.00 62.31 41 SER A C 2
ATOM 1647 O O . SER A 1 41 ? 2.480 -2.529 4.189 1.00 23.33 41 SER A O 2
ATOM 1655 N N . GLU A 1 42 ? 0.482 -1.834 3.400 1.00 31.33 42 GLU A N 2
ATOM 1656 C CA . GLU A 1 42 ? -0.324 -2.586 4.372 1.00 42.22 42 GLU A CA 2
ATOM 1657 C C . GLU A 1 42 ? -0.175 -4.095 4.156 1.00 23.24 42 GLU A C 2
ATOM 1658 O O . GLU A 1 42 ? -0.047 -4.844 5.125 1.00 71.03 42 GLU A O 2
ATOM 1670 N N . ILE A 1 43 ? -0.173 -4.529 2.879 1.00 21.11 43 ILE A N 2
ATOM 1671 C CA . ILE A 1 43 ? 0.011 -5.946 2.535 1.00 33.03 43 ILE A CA 2
ATOM 1672 C C . ILE A 1 43 ? 1.476 -6.397 2.825 1.00 33.44 43 ILE A C 2
ATOM 1673 O O . ILE A 1 43 ? 1.705 -7.550 3.199 1.00 3.22 43 ILE A O 2
ATOM 1689 N N . MET A 1 44 ? 2.455 -5.465 2.668 1.00 2.24 44 MET A N 2
ATOM 1690 C CA . MET A 1 44 ? 3.876 -5.715 3.003 1.00 44.35 44 MET A CA 2
ATOM 1691 C C . MET A 1 44 ? 4.077 -5.896 4.522 1.00 23.25 44 MET A C 2
ATOM 1692 O O . MET A 1 44 ? 4.752 -6.831 4.955 1.00 44.33 44 MET A O 2
ATOM 1706 N N . GLN A 1 45 ? 3.481 -4.989 5.317 1.00 73.41 45 GLN A N 2
ATOM 1707 C CA . GLN A 1 45 ? 3.561 -5.023 6.793 1.00 33.34 45 GLN A CA 2
ATOM 1708 C C . GLN A 1 45 ? 2.834 -6.265 7.336 1.00 70.11 45 GLN A C 2
ATOM 1709 O O . GLN A 1 45 ? 3.281 -6.881 8.291 1.00 30.22 45 GLN A O 2
ATOM 1723 N N . GLN A 1 46 ? 1.740 -6.638 6.667 1.00 1.13 46 GLN A N 2
ATOM 1724 C CA . GLN A 1 46 ? 0.965 -7.845 6.989 1.00 64.03 46 GLN A CA 2
ATOM 1725 C C . GLN A 1 46 ? 1.786 -9.113 6.672 1.00 33.54 46 GLN A C 2
ATOM 1726 O O . GLN A 1 46 ? 1.715 -10.100 7.405 1.00 61.12 46 GLN A O 2
ATOM 1740 N N . LYS A 1 47 ? 2.560 -9.055 5.567 1.00 24.02 47 LYS A N 2
ATOM 1741 C CA . LYS A 1 47 ? 3.477 -10.132 5.139 1.00 65.22 47 LYS A CA 2
ATOM 1742 C C . LYS A 1 47 ? 4.626 -10.302 6.152 1.00 70.34 47 LYS A C 2
ATOM 1743 O O . LYS A 1 47 ? 5.103 -11.419 6.373 1.00 62.43 47 LYS A O 2
ATOM 1762 N N . GLN A 1 48 ? 5.052 -9.182 6.763 1.00 70.51 48 GLN A N 2
ATOM 1763 C CA . GLN A 1 48 ? 6.000 -9.198 7.887 1.00 41.11 48 GLN A CA 2
ATOM 1764 C C . GLN A 1 48 ? 5.306 -9.749 9.155 1.00 4.54 48 GLN A C 2
ATOM 1765 O O . GLN A 1 48 ? 4.091 -9.597 9.325 1.00 21.50 48 GLN A O 2
ATOM 1779 N N . LYS A 1 49 ? 6.103 -10.381 10.030 1.00 23.54 49 LYS A N 2
ATOM 1780 C CA . LYS A 1 49 ? 5.608 -11.071 11.236 1.00 43.34 49 LYS A CA 2
ATOM 1781 C C . LYS A 1 49 ? 5.156 -10.044 12.294 1.00 21.31 49 LYS A C 2
ATOM 1782 O O . LYS A 1 49 ? 5.987 -9.419 12.962 1.00 34.03 49 LYS A O 2
ATOM 1801 N N . LYS A 1 50 ? 3.835 -9.832 12.384 1.00 22.21 50 LYS A N 2
ATOM 1802 C CA . LYS A 1 50 ? 3.216 -8.886 13.339 1.00 42.51 50 LYS A CA 2
ATOM 1803 C C . LYS A 1 50 ? 2.494 -9.643 14.465 1.00 15.50 50 LYS A C 2
ATOM 1804 O O . LYS A 1 50 ? 2.338 -10.870 14.408 1.00 63.41 50 LYS A O 2
ATOM 1823 N N . ALA A 1 51 ? 2.069 -8.887 15.493 1.00 42.03 51 ALA A N 2
ATOM 1824 C CA . ALA A 1 51 ? 1.323 -9.425 16.640 1.00 0.23 51 ALA A CA 2
ATOM 1825 C C . ALA A 1 51 ? -0.094 -9.814 16.189 1.00 2.44 51 ALA A C 2
ATOM 1826 O O . ALA A 1 51 ? -0.484 -10.984 16.258 1.00 31.42 51 ALA A O 2
ATOM 1833 N N . ASN A 1 52 ? -0.845 -8.814 15.702 1.00 11.45 52 ASN A N 2
ATOM 1834 C CA . ASN A 1 52 ? -2.191 -9.006 15.140 1.00 23.24 52 ASN A CA 2
ATOM 1835 C C . ASN A 1 52 ? -2.145 -8.669 13.643 1.00 63.32 52 ASN A C 2
ATOM 1836 O O . ASN A 1 52 ? -2.073 -7.493 13.262 1.00 1.32 52 ASN A O 2
ATOM 1847 N N . GLU A 1 53 ? -2.135 -9.713 12.804 1.00 2.24 53 GLU A N 2
ATOM 1848 C CA . GLU A 1 53 ? -2.035 -9.594 11.336 1.00 5.45 53 GLU A CA 2
ATOM 1849 C C . GLU A 1 53 ? -3.308 -10.185 10.689 1.00 4.51 53 GLU A C 2
ATOM 1850 O O . GLU A 1 53 ? -3.486 -11.412 10.642 1.00 61.34 53 GLU A O 2
ATOM 1862 N N . LYS A 1 54 ? -4.215 -9.291 10.232 1.00 41.12 54 LYS A N 2
ATOM 1863 C CA . LYS A 1 54 ? -5.527 -9.668 9.661 1.00 74.32 54 LYS A CA 2
ATOM 1864 C C . LYS A 1 54 ? -5.360 -10.475 8.361 1.00 61.10 54 LYS A C 2
ATOM 1865 O O . LYS A 1 54 ? -4.333 -10.376 7.690 1.00 21.42 54 LYS A O 2
ATOM 1884 N N . LYS A 1 55 ? -6.371 -11.274 8.021 1.00 74.04 55 LYS A N 2
ATOM 1885 C CA . LYS A 1 55 ? -6.388 -12.059 6.778 1.00 63.04 55 LYS A CA 2
ATOM 1886 C C . LYS A 1 55 ? -6.998 -11.200 5.659 1.00 61.01 55 LYS A C 2
ATOM 1887 O O . LYS A 1 55 ? -8.205 -11.266 5.401 1.00 54.34 55 LYS A O 2
ATOM 1906 N N . GLU A 1 56 ? -6.169 -10.329 5.052 1.00 54.20 56 GLU A N 2
ATOM 1907 C CA . GLU A 1 56 ? -6.574 -9.513 3.895 1.00 54.33 56 GLU A CA 2
ATOM 1908 C C . GLU A 1 56 ? -6.576 -10.391 2.638 1.00 63.43 56 GLU A C 2
ATOM 1909 O O . GLU A 1 56 ? -5.718 -11.276 2.496 1.00 42.23 56 GLU A O 2
ATOM 1921 N N . GLU A 1 57 ? -7.548 -10.155 1.744 1.00 21.41 57 GLU A N 2
ATOM 1922 C CA . GLU A 1 57 ? -7.633 -10.860 0.452 1.00 34.33 57 GLU A CA 2
ATOM 1923 C C . GLU A 1 57 ? -6.421 -10.476 -0.441 1.00 4.55 57 GLU A C 2
ATOM 1924 O O . GLU A 1 57 ? -5.874 -9.371 -0.291 1.00 23.01 57 GLU A O 2
ATOM 1936 N N . PRO A 1 58 ? -5.960 -11.378 -1.373 1.00 11.51 58 PRO A N 2
ATOM 1937 C CA . PRO A 1 58 ? -4.826 -11.067 -2.281 1.00 33.25 58 PRO A CA 2
ATOM 1938 C C . PRO A 1 58 ? -5.194 -9.975 -3.306 1.00 2.51 58 PRO A C 2
ATOM 1939 O O . PRO A 1 58 ? -6.313 -9.441 -3.295 1.00 23.53 58 PRO A O 2
ATOM 1950 N N . LYS A 1 59 ? -4.238 -9.633 -4.176 1.00 3.03 59 LYS A N 2
ATOM 1951 C CA . LYS A 1 59 ? -4.494 -8.709 -5.291 1.00 51.41 59 LYS A CA 2
ATOM 1952 C C . LYS A 1 59 ? -5.406 -9.399 -6.356 1.00 13.21 59 LYS A C 2
ATOM 1953 O O . LYS A 1 59 ? -4.925 -10.305 -7.084 1.00 44.44 59 LYS A O 2
ATOM 1973 N N . MET A 1 1 ? 5.201 40.823 29.318 1.00 71.33 1 MET A N 3
ATOM 1974 C CA . MET A 1 1 ? 5.610 39.431 29.624 1.00 0.14 1 MET A CA 3
ATOM 1975 C C . MET A 1 1 ? 5.232 38.506 28.458 1.00 45.32 1 MET A C 3
ATOM 1976 O O . MET A 1 1 ? 4.050 38.209 28.261 1.00 70.34 1 MET A O 3
ATOM 1992 N N . THR A 1 2 ? 6.247 38.067 27.689 1.00 71.11 2 THR A N 3
ATOM 1993 C CA . THR A 1 2 ? 6.066 37.235 26.498 1.00 65.35 2 THR A CA 3
ATOM 1994 C C . THR A 1 2 ? 6.963 35.987 26.614 1.00 41.42 2 THR A C 3
ATOM 1995 O O . THR A 1 2 ? 8.197 36.097 26.594 1.00 2.31 2 THR A O 3
ATOM 2006 N N . ARG A 1 3 ? 6.319 34.814 26.778 1.00 13.14 3 ARG A N 3
ATOM 2007 C CA . ARG A 1 3 ? 6.987 33.506 26.967 1.00 10.31 3 ARG A CA 3
ATOM 2008 C C . ARG A 1 3 ? 7.203 32.838 25.603 1.00 61.40 3 ARG A C 3
ATOM 2009 O O . ARG A 1 3 ? 6.359 32.964 24.716 1.00 52.22 3 ARG A O 3
ATOM 2030 N N . GLY A 1 4 ? 8.316 32.101 25.459 1.00 10.03 4 GLY A N 3
ATOM 2031 C CA . GLY A 1 4 ? 8.658 31.435 24.198 1.00 31.33 4 GLY A CA 3
ATOM 2032 C C . GLY A 1 4 ? 7.960 30.087 24.050 1.00 72.02 4 GLY A C 3
ATOM 2033 O O . GLY A 1 4 ? 7.679 29.422 25.056 1.00 22.23 4 GLY A O 3
ATOM 2037 N N . ASN A 1 5 ? 7.642 29.706 22.801 1.00 74.34 5 ASN A N 3
ATOM 2038 C CA . ASN A 1 5 ? 7.064 28.380 22.481 1.00 2.11 5 ASN A CA 3
ATOM 2039 C C . ASN A 1 5 ? 8.192 27.332 22.489 1.00 72.35 5 ASN A C 3
ATOM 2040 O O . ASN A 1 5 ? 8.954 27.220 21.527 1.00 2.31 5 ASN A O 3
ATOM 2051 N N . GLN A 1 6 ? 8.311 26.594 23.611 1.00 51.40 6 GLN A N 3
ATOM 2052 C CA . GLN A 1 6 ? 9.385 25.582 23.831 1.00 10.10 6 GLN A CA 3
ATOM 2053 C C . GLN A 1 6 ? 9.263 24.382 22.860 1.00 4.44 6 GLN A C 3
ATOM 2054 O O . GLN A 1 6 ? 10.233 23.649 22.643 1.00 30.00 6 GLN A O 3
ATOM 2068 N N . ARG A 1 7 ? 8.062 24.204 22.293 1.00 3.12 7 ARG A N 3
ATOM 2069 C CA . ARG A 1 7 ? 7.791 23.184 21.270 1.00 65.10 7 ARG A CA 3
ATOM 2070 C C . ARG A 1 7 ? 7.962 23.804 19.865 1.00 55.52 7 ARG A C 3
ATOM 2071 O O . ARG A 1 7 ? 7.428 24.889 19.597 1.00 12.04 7 ARG A O 3
ATOM 2092 N N . GLU A 1 8 ? 8.766 23.152 19.012 1.00 41.54 8 GLU A N 3
ATOM 2093 C CA . GLU A 1 8 ? 8.964 23.566 17.604 1.00 33.43 8 GLU A CA 3
ATOM 2094 C C . GLU A 1 8 ? 7.784 23.086 16.726 1.00 2.10 8 GLU A C 3
ATOM 2095 O O . GLU A 1 8 ? 7.239 23.839 15.909 1.00 63.20 8 GLU A O 3
ATOM 2107 N N . LEU A 1 9 ? 7.425 21.804 16.905 1.00 63.03 9 LEU A N 3
ATOM 2108 C CA . LEU A 1 9 ? 6.367 21.124 16.132 1.00 33.13 9 LEU A CA 3
ATOM 2109 C C . LEU A 1 9 ? 5.818 19.932 16.921 1.00 45.32 9 LEU A C 3
ATOM 2110 O O . LEU A 1 9 ? 6.383 19.530 17.945 1.00 63.20 9 LEU A O 3
ATOM 2126 N N . ALA A 1 10 ? 4.712 19.367 16.425 1.00 43.42 10 ALA A N 3
ATOM 2127 C CA . ALA A 1 10 ? 4.195 18.078 16.890 1.00 35.21 10 ALA A CA 3
ATOM 2128 C C . ALA A 1 10 ? 4.585 17.012 15.850 1.00 73.50 10 ALA A C 3
ATOM 2129 O O . ALA A 1 10 ? 3.988 16.961 14.765 1.00 52.12 10 ALA A O 3
ATOM 2136 N N . ARG A 1 11 ? 5.650 16.239 16.141 1.00 1.33 11 ARG A N 3
ATOM 2137 C CA . ARG A 1 11 ? 6.096 15.106 15.302 1.00 14.44 11 ARG A CA 3
ATOM 2138 C C . ARG A 1 11 ? 5.027 13.990 15.380 1.00 52.10 11 ARG A C 3
ATOM 2139 O O . ARG A 1 11 ? 4.851 13.354 16.427 1.00 64.24 11 ARG A O 3
ATOM 2160 N N . GLN A 1 12 ? 4.299 13.793 14.274 1.00 72.22 12 GLN A N 3
ATOM 2161 C CA . GLN A 1 12 ? 3.164 12.862 14.201 1.00 30.20 12 GLN A CA 3
ATOM 2162 C C . GLN A 1 12 ? 3.056 12.280 12.787 1.00 24.33 12 GLN A C 3
ATOM 2163 O O . GLN A 1 12 ? 3.408 12.950 11.800 1.00 44.23 12 GLN A O 3
ATOM 2177 N N . LYS A 1 13 ? 2.556 11.041 12.710 1.00 51.04 13 LYS A N 3
ATOM 2178 C CA . LYS A 1 13 ? 2.431 10.272 11.466 1.00 53.43 13 LYS A CA 3
ATOM 2179 C C . LYS A 1 13 ? 1.464 9.102 11.707 1.00 4.53 13 LYS A C 3
ATOM 2180 O O . LYS A 1 13 ? 1.685 8.302 12.628 1.00 54.13 13 LYS A O 3
ATOM 2199 N N . ASN A 1 14 ? 0.402 9.002 10.885 1.00 15.20 14 ASN A N 3
ATOM 2200 C CA . ASN A 1 14 ? -0.568 7.895 10.960 1.00 21.14 14 ASN A CA 3
ATOM 2201 C C . ASN A 1 14 ? -1.060 7.527 9.551 1.00 1.43 14 ASN A C 3
ATOM 2202 O O . ASN A 1 14 ? -1.442 8.401 8.754 1.00 32.45 14 ASN A O 3
ATOM 2213 N N . MET A 1 15 ? -1.032 6.212 9.264 1.00 21.14 15 MET A N 3
ATOM 2214 C CA . MET A 1 15 ? -1.412 5.649 7.961 1.00 3.13 15 MET A CA 3
ATOM 2215 C C . MET A 1 15 ? -2.936 5.605 7.787 1.00 11.41 15 MET A C 3
ATOM 2216 O O . MET A 1 15 ? -3.431 5.394 6.676 1.00 2.52 15 MET A O 3
ATOM 2230 N N . LYS A 1 16 ? -3.667 5.809 8.901 1.00 32.53 16 LYS A N 3
ATOM 2231 C CA . LYS A 1 16 ? -5.134 5.782 8.909 1.00 60.52 16 LYS A CA 3
ATOM 2232 C C . LYS A 1 16 ? -5.695 6.999 8.160 1.00 23.40 16 LYS A C 3
ATOM 2233 O O . LYS A 1 16 ? -5.863 8.083 8.735 1.00 70.53 16 LYS A O 3
ATOM 2252 N N . LYS A 1 17 ? -5.909 6.812 6.848 1.00 50.15 17 LYS A N 3
ATOM 2253 C CA . LYS A 1 17 ? -6.453 7.829 5.937 1.00 5.41 17 LYS A CA 3
ATOM 2254 C C . LYS A 1 17 ? -7.470 7.196 5.002 1.00 1.53 17 LYS A C 3
ATOM 2255 O O . LYS A 1 17 ? -7.379 6.004 4.678 1.00 70.30 17 LYS A O 3
ATOM 2274 N N . GLN A 1 18 ? -8.445 8.010 4.597 1.00 44.34 18 GLN A N 3
ATOM 2275 C CA . GLN A 1 18 ? -9.411 7.671 3.540 1.00 22.12 18 GLN A CA 3
ATOM 2276 C C . GLN A 1 18 ? -9.118 8.584 2.333 1.00 64.12 18 GLN A C 3
ATOM 2277 O O . GLN A 1 18 ? -9.860 9.521 2.027 1.00 43.44 18 GLN A O 3
ATOM 2291 N N . SER A 1 19 ? -7.957 8.328 1.718 1.00 4.04 19 SER A N 3
ATOM 2292 C CA . SER A 1 19 ? -7.500 9.024 0.502 1.00 23.51 19 SER A CA 3
ATOM 2293 C C . SER A 1 19 ? -8.428 8.702 -0.685 1.00 63.24 19 SER A C 3
ATOM 2294 O O . SER A 1 19 ? -8.596 9.504 -1.612 1.00 33.34 19 SER A O 3
ATOM 2302 N N . ASP A 1 20 ? -9.037 7.516 -0.610 1.00 32.30 20 ASP A N 3
ATOM 2303 C CA . ASP A 1 20 ? -9.983 7.011 -1.605 1.00 43.03 20 ASP A CA 3
ATOM 2304 C C . ASP A 1 20 ? -11.119 6.293 -0.862 1.00 15.43 20 ASP A C 3
ATOM 2305 O O . ASP A 1 20 ? -10.860 5.534 0.079 1.00 52.05 20 ASP A O 3
ATOM 2314 N N . SER A 1 21 ? -12.364 6.566 -1.268 1.00 61.21 21 SER A N 3
ATOM 2315 C CA . SER A 1 21 ? -13.573 5.942 -0.681 1.00 22.45 21 SER A CA 3
ATOM 2316 C C . SER A 1 21 ? -14.241 4.972 -1.672 1.00 34.55 21 SER A C 3
ATOM 2317 O O . SER A 1 21 ? -15.276 4.375 -1.361 1.00 72.24 21 SER A O 3
ATOM 2325 N N . VAL A 1 22 ? -13.630 4.794 -2.852 1.00 34.13 22 VAL A N 3
ATOM 2326 C CA . VAL A 1 22 ? -14.131 3.860 -3.875 1.00 71.32 22 VAL A CA 3
ATOM 2327 C C . VAL A 1 22 ? -13.540 2.457 -3.594 1.00 51.44 22 VAL A C 3
ATOM 2328 O O . VAL A 1 22 ? -12.494 2.071 -4.137 1.00 1.24 22 VAL A O 3
ATOM 2341 N N . LYS A 1 23 ? -14.188 1.736 -2.658 1.00 44.04 23 LYS A N 3
ATOM 2342 C CA . LYS A 1 23 ? -13.775 0.385 -2.257 1.00 54.14 23 LYS A CA 3
ATOM 2343 C C . LYS A 1 23 ? -14.308 -0.631 -3.281 1.00 10.14 23 LYS A C 3
ATOM 2344 O O . LYS A 1 23 ? -15.338 -1.286 -3.073 1.00 74.40 23 LYS A O 3
ATOM 2363 N N . GLY A 1 24 ? -13.603 -0.712 -4.413 1.00 75.02 24 GLY A N 3
ATOM 2364 C CA . GLY A 1 24 ? -13.936 -1.633 -5.492 1.00 71.53 24 GLY A CA 3
ATOM 2365 C C . GLY A 1 24 ? -12.767 -1.765 -6.440 1.00 52.41 24 GLY A C 3
ATOM 2366 O O . GLY A 1 24 ? -12.909 -1.645 -7.663 1.00 70.20 24 GLY A O 3
ATOM 2370 N N . LYS A 1 25 ? -11.582 -2.038 -5.851 1.00 44.34 25 LYS A N 3
ATOM 2371 C CA . LYS A 1 25 ? -10.293 -1.977 -6.559 1.00 71.33 25 LYS A CA 3
ATOM 2372 C C . LYS A 1 25 ? -9.934 -3.314 -7.238 1.00 52.40 25 LYS A C 3
ATOM 2373 O O . LYS A 1 25 ? -8.769 -3.727 -7.279 1.00 11.45 25 LYS A O 3
ATOM 2392 N N . ARG A 1 26 ? -10.957 -3.970 -7.804 1.00 31.21 26 ARG A N 3
ATOM 2393 C CA . ARG A 1 26 ? -10.764 -5.065 -8.779 1.00 43.32 26 ARG A CA 3
ATOM 2394 C C . ARG A 1 26 ? -10.234 -4.469 -10.091 1.00 32.30 26 ARG A C 3
ATOM 2395 O O . ARG A 1 26 ? -9.500 -5.113 -10.849 1.00 55.44 26 ARG A O 3
ATOM 2416 N N . ARG A 1 27 ? -10.652 -3.223 -10.340 1.00 14.24 27 ARG A N 3
ATOM 2417 C CA . ARG A 1 27 ? -10.062 -2.346 -11.346 1.00 12.25 27 ARG A CA 3
ATOM 2418 C C . ARG A 1 27 ? -8.986 -1.499 -10.634 1.00 64.43 27 ARG A C 3
ATOM 2419 O O . ARG A 1 27 ? -9.284 -0.480 -10.001 1.00 22.22 27 ARG A O 3
ATOM 2440 N N . ASP A 1 28 ? -7.748 -1.970 -10.707 1.00 11.01 28 ASP A N 3
ATOM 2441 C CA . ASP A 1 28 ? -6.622 -1.457 -9.897 1.00 63.11 28 ASP A CA 3
ATOM 2442 C C . ASP A 1 28 ? -5.707 -0.552 -10.758 1.00 33.03 28 ASP A C 3
ATOM 2443 O O . ASP A 1 28 ? -4.650 -0.098 -10.318 1.00 72.13 28 ASP A O 3
ATOM 2452 N N . ASP A 1 29 ? -6.175 -0.241 -11.976 1.00 20.35 29 ASP A N 3
ATOM 2453 C CA . ASP A 1 29 ? -5.377 0.431 -13.030 1.00 63.24 29 ASP A CA 3
ATOM 2454 C C . ASP A 1 29 ? -5.156 1.937 -12.748 1.00 31.33 29 ASP A C 3
ATOM 2455 O O . ASP A 1 29 ? -4.289 2.567 -13.363 1.00 34.23 29 ASP A O 3
ATOM 2464 N N . GLY A 1 30 ? -5.949 2.506 -11.826 1.00 64.24 30 GLY A N 3
ATOM 2465 C CA . GLY A 1 30 ? -6.009 3.955 -11.610 1.00 65.24 30 GLY A CA 3
ATOM 2466 C C . GLY A 1 30 ? -5.873 4.332 -10.142 1.00 21.13 30 GLY A C 3
ATOM 2467 O O . GLY A 1 30 ? -6.672 5.120 -9.614 1.00 45.12 30 GLY A O 3
ATOM 2471 N N . LEU A 1 31 ? -4.858 3.763 -9.471 1.00 42.40 31 LEU A N 3
ATOM 2472 C CA . LEU A 1 31 ? -4.545 4.115 -8.079 1.00 0.53 31 LEU A CA 3
ATOM 2473 C C . LEU A 1 31 ? -3.837 5.479 -8.021 1.00 2.23 31 LEU A C 3
ATOM 2474 O O . LEU A 1 31 ? -2.976 5.779 -8.861 1.00 25.52 31 LEU A O 3
ATOM 2490 N N . SER A 1 32 ? -4.216 6.289 -7.036 1.00 13.52 32 SER A N 3
ATOM 2491 C CA . SER A 1 32 ? -3.479 7.516 -6.688 1.00 2.43 32 SER A CA 3
ATOM 2492 C C . SER A 1 32 ? -2.160 7.124 -5.996 1.00 74.31 32 SER A C 3
ATOM 2493 O O . SER A 1 32 ? -2.027 5.990 -5.536 1.00 24.35 32 SER A O 3
ATOM 2501 N N . ALA A 1 33 ? -1.205 8.069 -5.907 1.00 50.35 33 ALA A N 3
ATOM 2502 C CA . ALA A 1 33 ? 0.111 7.819 -5.287 1.00 35.41 33 ALA A CA 3
ATOM 2503 C C . ALA A 1 33 ? -0.053 7.424 -3.803 1.00 30.12 33 ALA A C 3
ATOM 2504 O O . ALA A 1 33 ? 0.587 6.488 -3.339 1.00 63.14 33 ALA A O 3
ATOM 2511 N N . ALA A 1 34 ? -0.985 8.099 -3.110 1.00 75.44 34 ALA A N 3
ATOM 2512 C CA . ALA A 1 34 ? -1.304 7.816 -1.701 1.00 71.20 34 ALA A CA 3
ATOM 2513 C C . ALA A 1 34 ? -2.022 6.457 -1.552 1.00 5.12 34 ALA A C 3
ATOM 2514 O O . ALA A 1 34 ? -1.830 5.760 -0.558 1.00 22.12 34 ALA A O 3
ATOM 2521 N N . ALA A 1 35 ? -2.827 6.087 -2.567 1.00 23.30 35 ALA A N 3
ATOM 2522 C CA . ALA A 1 35 ? -3.625 4.841 -2.559 1.00 64.14 35 ALA A CA 3
ATOM 2523 C C . ALA A 1 35 ? -2.756 3.599 -2.838 1.00 45.31 35 ALA A C 3
ATOM 2524 O O . ALA A 1 35 ? -2.943 2.553 -2.214 1.00 13.43 35 ALA A O 3
ATOM 2531 N N . ARG A 1 36 ? -1.817 3.727 -3.790 1.00 32.22 36 ARG A N 3
ATOM 2532 C CA . ARG A 1 36 ? -0.888 2.641 -4.150 1.00 22.10 36 ARG A CA 3
ATOM 2533 C C . ARG A 1 36 ? 0.204 2.475 -3.079 1.00 24.54 36 ARG A C 3
ATOM 2534 O O . ARG A 1 36 ? 0.679 1.360 -2.851 1.00 45.44 36 ARG A O 3
ATOM 2555 N N . LYS A 1 37 ? 0.586 3.605 -2.429 1.00 43.32 37 LYS A N 3
ATOM 2556 C CA . LYS A 1 37 ? 1.468 3.600 -1.244 1.00 62.11 37 LYS A CA 3
ATOM 2557 C C . LYS A 1 37 ? 0.772 2.870 -0.082 1.00 24.34 37 LYS A C 3
ATOM 2558 O O . LYS A 1 37 ? 1.383 2.025 0.567 1.00 70.32 37 LYS A O 3
ATOM 2577 N N . GLN A 1 38 ? -0.526 3.193 0.137 1.00 62.13 38 GLN A N 3
ATOM 2578 C CA . GLN A 1 38 ? -1.327 2.611 1.222 1.00 34.41 38 GLN A CA 3
ATOM 2579 C C . GLN A 1 38 ? -1.442 1.092 1.039 1.00 1.33 38 GLN A C 3
ATOM 2580 O O . GLN A 1 38 ? -1.158 0.357 1.972 1.00 21.34 38 GLN A O 3
ATOM 2594 N N . ARG A 1 39 ? -1.819 0.633 -0.183 1.00 63.42 39 ARG A N 3
ATOM 2595 C CA . ARG A 1 39 ? -1.999 -0.796 -0.464 1.00 41.15 39 ARG A CA 3
ATOM 2596 C C . ARG A 1 39 ? -0.673 -1.564 -0.320 1.00 20.12 39 ARG A C 3
ATOM 2597 O O . ARG A 1 39 ? -0.631 -2.579 0.381 1.00 34.30 39 ARG A O 3
ATOM 2618 N N . ASP A 1 40 ? 0.396 -1.050 -0.978 1.00 32.43 40 ASP A N 3
ATOM 2619 C CA . ASP A 1 40 ? 1.708 -1.722 -1.027 1.00 32.25 40 ASP A CA 3
ATOM 2620 C C . ASP A 1 40 ? 2.277 -1.883 0.388 1.00 50.51 40 ASP A C 3
ATOM 2621 O O . ASP A 1 40 ? 2.666 -2.987 0.771 1.00 72.33 40 ASP A O 3
ATOM 2630 N N . SER A 1 41 ? 2.252 -0.781 1.167 1.00 65.15 41 SER A N 3
ATOM 2631 C CA . SER A 1 41 ? 2.731 -0.766 2.561 1.00 53.33 41 SER A CA 3
ATOM 2632 C C . SER A 1 41 ? 1.888 -1.691 3.450 1.00 62.42 41 SER A C 3
ATOM 2633 O O . SER A 1 41 ? 2.436 -2.392 4.296 1.00 23.23 41 SER A O 3
ATOM 2641 N N . GLU A 1 42 ? 0.565 -1.701 3.211 1.00 53.02 42 GLU A N 3
ATOM 2642 C CA . GLU A 1 42 ? -0.395 -2.482 4.019 1.00 32.34 42 GLU A CA 3
ATOM 2643 C C . GLU A 1 42 ? -0.159 -3.993 3.869 1.00 4.22 42 GLU A C 3
ATOM 2644 O O . GLU A 1 42 ? -0.032 -4.708 4.864 1.00 60.33 42 GLU A O 3
ATOM 2656 N N . ILE A 1 43 ? -0.105 -4.464 2.617 1.00 4.42 43 ILE A N 3
ATOM 2657 C CA . ILE A 1 43 ? 0.076 -5.892 2.319 1.00 3.04 43 ILE A CA 3
ATOM 2658 C C . ILE A 1 43 ? 1.518 -6.348 2.662 1.00 40.00 43 ILE A C 3
ATOM 2659 O O . ILE A 1 43 ? 1.726 -7.495 3.049 1.00 72.20 43 ILE A O 3
ATOM 2675 N N . MET A 1 44 ? 2.493 -5.425 2.523 1.00 51.44 44 MET A N 3
ATOM 2676 C CA . MET A 1 44 ? 3.909 -5.680 2.867 1.00 15.13 44 MET A CA 3
ATOM 2677 C C . MET A 1 44 ? 4.070 -5.964 4.378 1.00 43.53 44 MET A C 3
ATOM 2678 O O . MET A 1 44 ? 4.680 -6.969 4.758 1.00 40.24 44 MET A O 3
ATOM 2692 N N . GLN A 1 45 ? 3.486 -5.097 5.225 1.00 43.12 45 GLN A N 3
ATOM 2693 C CA . GLN A 1 45 ? 3.598 -5.220 6.696 1.00 21.11 45 GLN A CA 3
ATOM 2694 C C . GLN A 1 45 ? 2.739 -6.393 7.214 1.00 42.10 45 GLN A C 3
ATOM 2695 O O . GLN A 1 45 ? 3.109 -7.049 8.193 1.00 65.21 45 GLN A O 3
ATOM 2709 N N . GLN A 1 46 ? 1.607 -6.658 6.516 1.00 13.53 46 GLN A N 3
ATOM 2710 C CA . GLN A 1 46 ? 0.681 -7.771 6.828 1.00 31.53 46 GLN A CA 3
ATOM 2711 C C . GLN A 1 46 ? 1.390 -9.117 6.563 1.00 13.40 46 GLN A C 3
ATOM 2712 O O . GLN A 1 46 ? 1.262 -10.067 7.339 1.00 13.11 46 GLN A O 3
ATOM 2726 N N . LYS A 1 47 ? 2.145 -9.168 5.454 1.00 62.31 47 LYS A N 3
ATOM 2727 C CA . LYS A 1 47 ? 2.920 -10.357 5.036 1.00 64.23 47 LYS A CA 3
ATOM 2728 C C . LYS A 1 47 ? 4.236 -10.477 5.835 1.00 50.22 47 LYS A C 3
ATOM 2729 O O . LYS A 1 47 ? 4.792 -11.580 5.966 1.00 12.22 47 LYS A O 3
ATOM 2748 N N . GLN A 1 48 ? 4.723 -9.318 6.335 1.00 72.25 48 GLN A N 3
ATOM 2749 C CA . GLN A 1 48 ? 5.992 -9.191 7.075 1.00 1.53 48 GLN A CA 3
ATOM 2750 C C . GLN A 1 48 ? 7.170 -9.379 6.090 1.00 41.20 48 GLN A C 3
ATOM 2751 O O . GLN A 1 48 ? 8.003 -10.281 6.219 1.00 12.40 48 GLN A O 3
ATOM 2765 N N . LYS A 1 49 ? 7.186 -8.505 5.081 1.00 71.41 49 LYS A N 3
ATOM 2766 C CA . LYS A 1 49 ? 8.221 -8.465 4.034 1.00 75.43 49 LYS A CA 3
ATOM 2767 C C . LYS A 1 49 ? 9.272 -7.384 4.338 1.00 42.54 49 LYS A C 3
ATOM 2768 O O . LYS A 1 49 ? 10.113 -7.084 3.487 1.00 64.33 49 LYS A O 3
ATOM 2787 N N . LYS A 1 50 ? 9.246 -6.850 5.569 1.00 15.34 50 LYS A N 3
ATOM 2788 C CA . LYS A 1 50 ? 10.090 -5.712 5.972 1.00 73.12 50 LYS A CA 3
ATOM 2789 C C . LYS A 1 50 ? 10.695 -5.973 7.370 1.00 11.23 50 LYS A C 3
ATOM 2790 O O . LYS A 1 50 ? 10.156 -5.548 8.401 1.00 30.44 50 LYS A O 3
ATOM 2809 N N . ALA A 1 51 ? 11.779 -6.753 7.391 1.00 72.14 51 ALA A N 3
ATOM 2810 C CA . ALA A 1 51 ? 12.573 -7.024 8.612 1.00 35.23 51 ALA A CA 3
ATOM 2811 C C . ALA A 1 51 ? 13.782 -6.072 8.716 1.00 51.30 51 ALA A C 3
ATOM 2812 O O . ALA A 1 51 ? 14.405 -5.962 9.782 1.00 64.42 51 ALA A O 3
ATOM 2819 N N . ASN A 1 52 ? 14.078 -5.362 7.607 1.00 21.42 52 ASN A N 3
ATOM 2820 C CA . ASN A 1 52 ? 15.238 -4.455 7.493 1.00 53.22 52 ASN A CA 3
ATOM 2821 C C . ASN A 1 52 ? 14.871 -3.005 7.876 1.00 71.20 52 ASN A C 3
ATOM 2822 O O . ASN A 1 52 ? 15.486 -2.045 7.391 1.00 32.33 52 ASN A O 3
ATOM 2833 N N . GLU A 1 53 ? 13.890 -2.862 8.775 1.00 51.2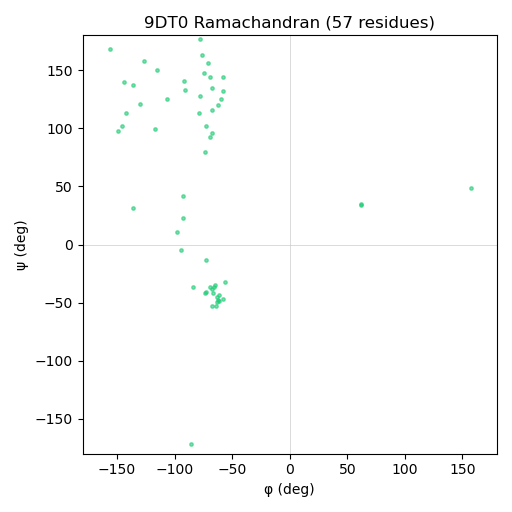4 53 GLU A N 3
ATOM 2834 C CA . GLU A 1 53 ? 13.463 -1.548 9.320 1.00 4.32 53 GLU A CA 3
ATOM 2835 C C . GLU A 1 53 ? 14.534 -0.922 10.232 1.00 41.25 53 GLU A C 3
ATOM 2836 O O . GLU A 1 53 ? 15.486 -1.590 10.664 1.00 62.40 53 GLU A O 3
ATOM 2848 N N . LYS A 1 54 ? 14.344 0.377 10.516 1.00 41.44 54 LYS A N 3
ATOM 2849 C CA . LYS A 1 54 ? 15.023 1.068 11.624 1.00 22.52 54 LYS A CA 3
ATOM 2850 C C . LYS A 1 54 ? 14.296 0.694 12.939 1.00 60.13 54 LYS A C 3
ATOM 2851 O O . LYS A 1 54 ? 13.360 -0.124 12.927 1.00 41.51 54 LYS A O 3
ATOM 2870 N N . LYS A 1 55 ? 14.701 1.305 14.059 1.00 64.54 55 LYS A N 3
ATOM 2871 C CA . LYS A 1 55 ? 13.986 1.135 15.334 1.00 21.02 55 LYS A CA 3
ATOM 2872 C C . LYS A 1 55 ? 12.577 1.774 15.226 1.00 2.45 55 LYS A C 3
ATOM 2873 O O . LYS A 1 55 ? 12.433 2.881 14.693 1.00 61.15 55 LYS A O 3
ATOM 2892 N N . GLU A 1 56 ? 11.543 1.031 15.685 1.00 32.20 56 GLU A N 3
ATOM 2893 C CA . GLU A 1 56 ? 10.130 1.495 15.708 1.00 50.42 56 GLU A CA 3
ATOM 2894 C C . GLU A 1 56 ? 9.952 2.689 16.667 1.00 3.45 56 GLU A C 3
ATOM 2895 O O . GLU A 1 56 ? 9.036 3.505 16.510 1.00 73.43 56 GLU A O 3
ATOM 2907 N N . GLU A 1 57 ? 10.847 2.761 17.660 1.00 44.51 57 GLU A N 3
ATOM 2908 C CA . GLU A 1 57 ? 10.889 3.842 18.659 1.00 5.24 57 GLU A CA 3
ATOM 2909 C C . GLU A 1 57 ? 11.358 5.150 17.976 1.00 64.52 57 GLU A C 3
ATOM 2910 O O . GLU A 1 57 ? 12.296 5.089 17.180 1.00 24.32 57 GLU A O 3
ATOM 2922 N N . PRO A 1 58 ? 10.731 6.338 18.291 1.00 23.25 58 PRO A N 3
ATOM 2923 C CA . PRO A 1 58 ? 10.947 7.619 17.543 1.00 52.31 58 PRO A CA 3
ATOM 2924 C C . PRO A 1 58 ? 12.435 7.998 17.395 1.00 72.02 58 PRO A C 3
ATOM 2925 O O . PRO A 1 58 ? 12.981 8.036 16.286 1.00 54.40 58 PRO A O 3
ATOM 2936 N N . LYS A 1 59 ? 13.066 8.243 18.534 1.00 61.23 59 LYS A N 3
ATOM 2937 C CA . LYS A 1 59 ? 14.491 8.608 18.625 1.00 41.03 59 LYS A CA 3
ATOM 2938 C C . LYS A 1 59 ? 15.210 7.634 19.600 1.00 22.42 59 LYS A C 3
ATOM 2939 O O . LYS A 1 59 ? 16.080 6.853 19.165 1.00 3.34 59 LYS A O 3
ATOM 2959 N N . MET A 1 1 ? -33.082 11.847 21.213 1.00 12.31 1 MET A N 4
ATOM 2960 C CA . MET A 1 1 ? -33.123 13.188 20.586 1.00 55.23 1 MET A CA 4
ATOM 2961 C C . MET A 1 1 ? -31.742 13.601 20.070 1.00 41.32 1 MET A C 4
ATOM 2962 O O . MET A 1 1 ? -30.727 13.390 20.746 1.00 41.52 1 MET A O 4
ATOM 2978 N N . THR A 1 2 ? -31.732 14.179 18.860 1.00 3.20 2 THR A N 4
ATOM 2979 C CA . THR A 1 2 ? -30.552 14.731 18.208 1.00 60.34 2 THR A CA 4
ATOM 2980 C C . THR A 1 2 ? -31.020 15.879 17.291 1.00 34.41 2 THR A C 4
ATOM 2981 O O . THR A 1 2 ? -31.569 15.642 16.203 1.00 23.21 2 THR A O 4
ATOM 2992 N N . ARG A 1 3 ? -30.863 17.121 17.773 1.00 72.23 3 ARG A N 4
ATOM 2993 C CA . ARG A 1 3 ? -31.213 18.327 16.994 1.00 31.12 3 ARG A CA 4
ATOM 2994 C C . ARG A 1 3 ? -29.971 18.845 16.235 1.00 74.34 3 ARG A C 4
ATOM 2995 O O . ARG A 1 3 ? -28.835 18.447 16.531 1.00 35.23 3 ARG A O 4
ATOM 3016 N N . GLY A 1 4 ? -30.198 19.714 15.243 1.00 24.20 4 GLY A N 4
ATOM 3017 C CA . GLY A 1 4 ? -29.111 20.284 14.443 1.00 71.45 4 GLY A CA 4
ATOM 3018 C C . GLY A 1 4 ? -29.589 20.636 13.054 1.00 31.44 4 GLY A C 4
ATOM 3019 O O . GLY A 1 4 ? -29.229 21.693 12.510 1.00 33.33 4 GLY A O 4
ATOM 3023 N N . ASN A 1 5 ? -30.399 19.735 12.466 1.00 72.23 5 ASN A N 4
ATOM 3024 C CA . ASN A 1 5 ? -31.017 19.958 11.153 1.00 64.40 5 ASN A CA 4
ATOM 3025 C C . ASN A 1 5 ? -32.236 20.875 11.324 1.00 11.02 5 ASN A C 4
ATOM 3026 O O . ASN A 1 5 ? -33.358 20.399 11.523 1.00 35.45 5 ASN A O 4
ATOM 3037 N N . GLN A 1 6 ? -32.000 22.198 11.324 1.00 65.35 6 GLN A N 4
ATOM 3038 C CA . GLN A 1 6 ? -33.068 23.217 11.406 1.00 54.30 6 GLN A CA 4
ATOM 3039 C C . GLN A 1 6 ? -33.663 23.424 10.002 1.00 14.15 6 GLN A C 4
ATOM 3040 O O . GLN A 1 6 ? -33.575 24.506 9.406 1.00 61.33 6 GLN A O 4
ATOM 3054 N N . ARG A 1 7 ? -34.242 22.332 9.476 1.00 35.13 7 ARG A N 4
ATOM 3055 C CA . ARG A 1 7 ? -34.708 22.223 8.089 1.00 62.15 7 ARG A CA 4
ATOM 3056 C C . ARG A 1 7 ? -36.127 21.613 8.085 1.00 33.03 7 ARG A C 4
ATOM 3057 O O . ARG A 1 7 ? -36.413 20.686 8.858 1.00 15.02 7 ARG A O 4
ATOM 3078 N N . GLU A 1 8 ? -37.000 22.141 7.211 1.00 20.12 8 GLU A N 4
ATOM 3079 C CA . GLU A 1 8 ? -38.380 21.615 7.016 1.00 14.45 8 GLU A CA 4
ATOM 3080 C C . GLU A 1 8 ? -38.379 20.163 6.484 1.00 4.22 8 GLU A C 4
ATOM 3081 O O . GLU A 1 8 ? -39.345 19.415 6.686 1.00 43.12 8 GLU A O 4
ATOM 3093 N N . LEU A 1 9 ? -37.290 19.781 5.794 1.00 41.24 9 LEU A N 4
ATOM 3094 C CA . LEU A 1 9 ? -37.039 18.384 5.370 1.00 55.33 9 LEU A CA 4
ATOM 3095 C C . LEU A 1 9 ? -35.590 17.980 5.706 1.00 13.32 9 LEU A C 4
ATOM 3096 O O . LEU A 1 9 ? -34.654 18.774 5.528 1.00 4.44 9 LEU A O 4
ATOM 3112 N N . ALA A 1 10 ? -35.416 16.750 6.211 1.00 74.01 10 ALA A N 4
ATOM 3113 C CA . ALA A 1 10 ? -34.092 16.166 6.503 1.00 25.53 10 ALA A CA 4
ATOM 3114 C C . ALA A 1 10 ? -33.995 14.805 5.796 1.00 4.50 10 ALA A C 4
ATOM 3115 O O . ALA A 1 10 ? -34.482 13.791 6.312 1.00 31.21 10 ALA A O 4
ATOM 3122 N N . ARG A 1 11 ? -33.388 14.805 4.598 1.00 64.14 11 ARG A N 4
ATOM 3123 C CA . ARG A 1 11 ? -33.401 13.638 3.687 1.00 71.22 11 ARG A CA 4
ATOM 3124 C C . ARG A 1 11 ? -32.060 13.524 2.934 1.00 2.23 11 ARG A C 4
ATOM 3125 O O . ARG A 1 11 ? -31.589 14.511 2.353 1.00 33.15 11 ARG A O 4
ATOM 3146 N N . GLN A 1 12 ? -31.461 12.321 2.975 1.00 74.32 12 GLN A N 4
ATOM 3147 C CA . GLN A 1 12 ? -30.244 11.967 2.215 1.00 65.15 12 GLN A CA 4
ATOM 3148 C C . GLN A 1 12 ? -30.059 10.432 2.251 1.00 50.44 12 GLN A C 4
ATOM 3149 O O . GLN A 1 12 ? -30.396 9.784 3.252 1.00 15.32 12 GLN A O 4
ATOM 3163 N N . LYS A 1 13 ? -29.505 9.867 1.164 1.00 42.21 13 LYS A N 4
ATOM 3164 C CA . LYS A 1 13 ? -29.267 8.423 1.035 1.00 72.34 13 LYS A CA 4
ATOM 3165 C C . LYS A 1 13 ? -28.311 8.189 -0.141 1.00 63.24 13 LYS A C 4
ATOM 3166 O O . LYS A 1 13 ? -28.739 7.967 -1.278 1.00 55.33 13 LYS A O 4
ATOM 3185 N N . ASN A 1 14 ? -27.008 8.316 0.139 1.00 31.12 14 ASN A N 4
ATOM 3186 C CA . ASN A 1 14 ? -25.941 8.144 -0.864 1.00 20.12 14 ASN A CA 4
ATOM 3187 C C . ASN A 1 14 ? -25.373 6.728 -0.757 1.00 64.02 14 ASN A C 4
ATOM 3188 O O . ASN A 1 14 ? -24.357 6.491 -0.095 1.00 54.30 14 ASN A O 4
ATOM 3199 N N . MET A 1 15 ? -26.079 5.782 -1.379 1.00 35.13 15 MET A N 4
ATOM 3200 C CA . MET A 1 15 ? -25.704 4.358 -1.378 1.00 45.31 15 MET A CA 4
ATOM 3201 C C . MET A 1 15 ? -25.034 3.985 -2.716 1.00 71.23 15 MET A C 4
ATOM 3202 O O . MET A 1 15 ? -25.388 4.525 -3.770 1.00 40.12 15 MET A O 4
ATOM 3216 N N . LYS A 1 16 ? -24.042 3.085 -2.655 1.00 0.33 16 LYS A N 4
ATOM 3217 C CA . LYS A 1 16 ? -23.358 2.553 -3.860 1.00 42.30 16 LYS A CA 4
ATOM 3218 C C . LYS A 1 16 ? -23.617 1.045 -3.990 1.00 54.05 16 LYS A C 4
ATOM 3219 O O . LYS A 1 16 ? -24.098 0.402 -3.041 1.00 24.22 16 LYS A O 4
ATOM 3238 N N . LYS A 1 17 ? -23.281 0.483 -5.160 1.00 13.41 17 LYS A N 4
ATOM 3239 C CA . LYS A 1 17 ? -23.511 -0.935 -5.466 1.00 35.44 17 LYS A CA 4
ATOM 3240 C C . LYS A 1 17 ? -22.466 -1.817 -4.759 1.00 65.21 17 LYS A C 4
ATOM 3241 O O . LYS A 1 17 ? -21.260 -1.552 -4.828 1.00 15.04 17 LYS A O 4
ATOM 3260 N N . GLN A 1 18 ? -22.955 -2.842 -4.038 1.00 4.45 18 GLN A N 4
ATOM 3261 C CA . GLN A 1 18 ? -22.112 -3.827 -3.328 1.00 24.11 18 GLN A CA 4
ATOM 3262 C C . GLN A 1 18 ? -21.852 -5.071 -4.214 1.00 40.41 18 GLN A C 4
ATOM 3263 O O . GLN A 1 18 ? -21.041 -5.943 -3.864 1.00 63.24 18 GLN A O 4
ATOM 3277 N N . SER A 1 19 ? -22.531 -5.133 -5.371 1.00 53.21 19 SER A N 4
ATOM 3278 C CA . SER A 1 19 ? -22.443 -6.266 -6.303 1.00 43.51 19 SER A CA 4
ATOM 3279 C C . SER A 1 19 ? -21.173 -6.180 -7.173 1.00 63.14 19 SER A C 4
ATOM 3280 O O . SER A 1 19 ? -21.205 -5.675 -8.301 1.00 41.33 19 SER A O 4
ATOM 3288 N N . ASP A 1 20 ? -20.041 -6.612 -6.587 1.00 44.12 20 ASP A N 4
ATOM 3289 C CA . ASP A 1 20 ? -18.757 -6.791 -7.291 1.00 32.40 20 ASP A CA 4
ATOM 3290 C C . ASP A 1 20 ? -18.403 -8.282 -7.248 1.00 51.42 20 ASP A C 4
ATOM 3291 O O . ASP A 1 20 ? -18.756 -8.965 -6.289 1.00 40.24 20 ASP A O 4
ATOM 3300 N N . SER A 1 21 ? -17.679 -8.771 -8.258 1.00 44.14 21 SER A N 4
ATOM 3301 C CA . SER A 1 21 ? -17.413 -10.218 -8.421 1.00 65.24 21 SER A CA 4
ATOM 3302 C C . SER A 1 21 ? -16.148 -10.694 -7.679 1.00 52.04 21 SER A C 4
ATOM 3303 O O . SER A 1 21 ? -15.831 -11.886 -7.703 1.00 42.05 21 SER A O 4
ATOM 3311 N N . VAL A 1 22 ? -15.452 -9.761 -7.005 1.00 40.42 22 VAL A N 4
ATOM 3312 C CA . VAL A 1 22 ? -14.261 -10.071 -6.200 1.00 12.43 22 VAL A CA 4
ATOM 3313 C C . VAL A 1 22 ? -13.900 -8.905 -5.236 1.00 11.45 22 VAL A C 4
ATOM 3314 O O . VAL A 1 22 ? -13.077 -8.032 -5.536 1.00 65.13 22 VAL A O 4
ATOM 3327 N N . LYS A 1 23 ? -14.636 -8.856 -4.106 1.00 72.21 23 LYS A N 4
ATOM 3328 C CA . LYS A 1 23 ? -14.303 -8.033 -2.905 1.00 60.12 23 LYS A CA 4
ATOM 3329 C C . LYS A 1 23 ? -14.203 -6.503 -3.168 1.00 11.04 23 LYS A C 4
ATOM 3330 O O . LYS A 1 23 ? -13.763 -5.763 -2.282 1.00 20.03 23 LYS A O 4
ATOM 3349 N N . GLY A 1 24 ? -14.635 -6.033 -4.358 1.00 25.14 24 GLY A N 4
ATOM 3350 C CA . GLY A 1 24 ? -14.549 -4.614 -4.708 1.00 14.05 24 GLY A CA 4
ATOM 3351 C C . GLY A 1 24 ? -13.133 -4.130 -4.998 1.00 41.33 24 GLY A C 4
ATOM 3352 O O . GLY A 1 24 ? -12.892 -2.919 -5.033 1.00 45.24 24 GLY A O 4
ATOM 3356 N N . LYS A 1 25 ? -12.192 -5.077 -5.222 1.00 53.43 25 LYS A N 4
ATOM 3357 C CA . LYS A 1 25 ? -10.773 -4.745 -5.513 1.00 11.31 25 LYS A CA 4
ATOM 3358 C C . LYS A 1 25 ? -10.619 -4.155 -6.925 1.00 13.12 25 LYS A C 4
ATOM 3359 O O . LYS A 1 25 ? -9.631 -3.481 -7.208 1.00 72.54 25 LYS A O 4
ATOM 3378 N N . ARG A 1 26 ? -11.637 -4.389 -7.777 1.00 62.33 26 ARG A N 4
ATOM 3379 C CA . ARG A 1 26 ? -11.634 -4.010 -9.202 1.00 32.35 26 ARG A CA 4
ATOM 3380 C C . ARG A 1 26 ? -11.675 -2.483 -9.439 1.00 62.50 26 ARG A C 4
ATOM 3381 O O . ARG A 1 26 ? -11.687 -2.035 -10.590 1.00 54.54 26 ARG A O 4
ATOM 3402 N N . ARG A 1 27 ? -11.661 -1.684 -8.349 1.00 62.44 27 ARG A N 4
ATOM 3403 C CA . ARG A 1 27 ? -11.602 -0.209 -8.411 1.00 63.25 27 ARG A CA 4
ATOM 3404 C C . ARG A 1 27 ? -10.133 0.268 -8.470 1.00 54.34 27 ARG A C 4
ATOM 3405 O O . ARG A 1 27 ? -9.828 1.446 -8.252 1.00 35.52 27 ARG A O 4
ATOM 3426 N N . ASP A 1 28 ? -9.233 -0.675 -8.800 1.00 74.13 28 ASP A N 4
ATOM 3427 C CA . ASP A 1 28 ? -7.785 -0.449 -8.962 1.00 0.51 28 ASP A CA 4
ATOM 3428 C C . ASP A 1 28 ? -7.457 -0.064 -10.427 1.00 61.43 28 ASP A C 4
ATOM 3429 O O . ASP A 1 28 ? -6.359 -0.331 -10.927 1.00 40.13 28 ASP A O 4
ATOM 3438 N N . ASP A 1 29 ? -8.437 0.575 -11.102 1.00 64.54 29 ASP A N 4
ATOM 3439 C CA . ASP A 1 29 ? -8.296 1.072 -12.491 1.00 44.15 29 ASP A CA 4
ATOM 3440 C C . ASP A 1 29 ? -7.188 2.142 -12.599 1.00 73.10 29 ASP A C 4
ATOM 3441 O O . ASP A 1 29 ? -6.553 2.294 -13.651 1.00 51.33 29 ASP A O 4
ATOM 3450 N N . GLY A 1 30 ? -6.974 2.867 -11.489 1.00 41.45 30 GLY A N 4
ATOM 3451 C CA . GLY A 1 30 ? -5.969 3.918 -11.424 1.00 65.41 30 GLY A CA 4
ATOM 3452 C C . GLY A 1 30 ? -5.817 4.460 -10.019 1.00 4.33 30 GLY A C 4
ATOM 3453 O O . GLY A 1 30 ? -6.183 5.610 -9.746 1.00 42.41 30 GLY A O 4
ATOM 3457 N N . LEU A 1 31 ? -5.299 3.608 -9.115 1.00 64.23 31 LEU A N 4
ATOM 3458 C CA . LEU A 1 31 ? -4.940 4.005 -7.746 1.00 23.50 31 LEU A CA 4
ATOM 3459 C C . LEU A 1 31 ? -3.863 5.107 -7.783 1.00 34.20 31 LEU A C 4
ATOM 3460 O O . LEU A 1 31 ? -2.792 4.913 -8.377 1.00 2.23 31 LEU A O 4
ATOM 3476 N N . SER A 1 32 ? -4.162 6.252 -7.145 1.00 50.24 32 SER A N 4
ATOM 3477 C CA . SER A 1 32 ? -3.245 7.409 -7.064 1.00 22.10 32 SER A CA 4
ATOM 3478 C C . SER A 1 32 ? -1.991 7.059 -6.236 1.00 21.14 32 SER A C 4
ATOM 3479 O O . SER A 1 32 ? -1.950 6.002 -5.608 1.00 20.01 32 SER A O 4
ATOM 3487 N N . ALA A 1 33 ? -0.978 7.956 -6.254 1.00 14.31 33 ALA A N 4
ATOM 3488 C CA . ALA A 1 33 ? 0.303 7.759 -5.541 1.00 33.13 33 ALA A CA 4
ATOM 3489 C C . ALA A 1 33 ? 0.070 7.392 -4.069 1.00 74.05 33 ALA A C 4
ATOM 3490 O O . ALA A 1 33 ? 0.556 6.365 -3.606 1.00 51.43 33 ALA A O 4
ATOM 3497 N N . ALA A 1 34 ? -0.764 8.194 -3.382 1.00 1.43 34 ALA A N 4
ATOM 3498 C CA . ALA A 1 34 ? -1.129 7.951 -1.977 1.00 51.20 34 ALA A CA 4
ATOM 3499 C C . ALA A 1 34 ? -1.800 6.576 -1.806 1.00 45.01 34 ALA A C 4
ATOM 3500 O O . ALA A 1 34 ? -1.370 5.783 -0.977 1.00 3.15 34 ALA A O 4
ATOM 3507 N N . ALA A 1 35 ? -2.805 6.300 -2.663 1.00 72.10 35 ALA A N 4
ATOM 3508 C CA . ALA A 1 35 ? -3.620 5.072 -2.591 1.00 60.05 35 ALA A CA 4
ATOM 3509 C C . ALA A 1 35 ? -2.793 3.787 -2.765 1.00 53.01 35 ALA A C 4
ATOM 3510 O O . ALA A 1 35 ? -2.954 2.839 -1.996 1.00 12.14 35 ALA A O 4
ATOM 3517 N N . ARG A 1 36 ? -1.906 3.773 -3.774 1.00 51.13 36 ARG A N 4
ATOM 3518 C CA . ARG A 1 36 ? -1.091 2.593 -4.100 1.00 2.32 36 ARG A CA 4
ATOM 3519 C C . ARG A 1 36 ? 0.009 2.370 -3.046 1.00 10.41 36 ARG A C 4
ATOM 3520 O O . ARG A 1 36 ? 0.373 1.225 -2.780 1.00 60.21 36 ARG A O 4
ATOM 3541 N N . LYS A 1 37 ? 0.536 3.478 -2.469 1.00 12.41 37 LYS A N 4
ATOM 3542 C CA . LYS A 1 37 ? 1.500 3.417 -1.349 1.00 25.24 37 LYS A CA 4
ATOM 3543 C C . LYS A 1 37 ? 0.844 2.855 -0.074 1.00 2.02 37 LYS A C 4
ATOM 3544 O O . LYS A 1 37 ? 1.495 2.129 0.679 1.00 62.33 37 LYS A O 4
ATOM 3563 N N . GLN A 1 38 ? -0.447 3.201 0.154 1.00 34.43 38 GLN A N 4
ATOM 3564 C CA . GLN A 1 38 ? -1.230 2.659 1.284 1.00 13.10 38 GLN A CA 4
ATOM 3565 C C . GLN A 1 38 ? -1.391 1.145 1.109 1.00 53.04 38 GLN A C 4
ATOM 3566 O O . GLN A 1 38 ? -1.075 0.384 2.014 1.00 55.33 38 GLN A O 4
ATOM 3580 N N . ARG A 1 39 ? -1.825 0.734 -0.102 1.00 14.12 39 ARG A N 4
ATOM 3581 C CA . ARG A 1 39 ? -1.984 -0.684 -0.461 1.00 41.40 39 ARG A CA 4
ATOM 3582 C C . ARG A 1 39 ? -0.655 -1.453 -0.309 1.00 44.44 39 ARG A C 4
ATOM 3583 O O . ARG A 1 39 ? -0.649 -2.587 0.167 1.00 22.14 39 ARG A O 4
ATOM 3604 N N . ASP A 1 40 ? 0.457 -0.782 -0.679 1.00 65.11 40 ASP A N 4
ATOM 3605 C CA . ASP A 1 40 ? 1.807 -1.374 -0.670 1.00 20.45 40 ASP A CA 4
ATOM 3606 C C . ASP A 1 40 ? 2.268 -1.651 0.764 1.00 41.33 40 ASP A C 4
ATOM 3607 O O . ASP A 1 40 ? 2.768 -2.735 1.056 1.00 71.43 40 ASP A O 4
ATOM 3616 N N . SER A 1 41 ? 2.068 -0.657 1.642 1.00 33.33 41 SER A N 4
ATOM 3617 C CA . SER A 1 41 ? 2.496 -0.726 3.041 1.00 34.40 41 SER A CA 4
ATOM 3618 C C . SER A 1 41 ? 1.589 -1.645 3.870 1.00 24.43 41 SER A C 4
ATOM 3619 O O . SER A 1 41 ? 2.053 -2.252 4.834 1.00 64.14 41 SER A O 4
ATOM 3627 N N . GLU A 1 42 ? 0.304 -1.765 3.478 1.00 54.55 42 GLU A N 4
ATOM 3628 C CA . GLU A 1 42 ? -0.637 -2.689 4.131 1.00 62.45 42 GLU A CA 4
ATOM 3629 C C . GLU A 1 42 ? -0.253 -4.147 3.848 1.00 44.33 42 GLU A C 4
ATOM 3630 O O . GLU A 1 42 ? -0.098 -4.946 4.787 1.00 45.22 42 GLU A O 4
ATOM 3642 N N . ILE A 1 43 ? -0.089 -4.483 2.551 1.00 42.04 43 ILE A N 4
ATOM 3643 C CA . ILE A 1 43 ? 0.225 -5.858 2.141 1.00 43.51 43 ILE A CA 4
ATOM 3644 C C . ILE A 1 43 ? 1.649 -6.250 2.595 1.00 62.43 43 ILE A C 4
ATOM 3645 O O . ILE A 1 43 ? 1.868 -7.393 2.967 1.00 22.23 43 ILE A O 4
ATOM 3661 N N . MET A 1 44 ? 2.592 -5.270 2.603 1.00 12.22 44 MET A N 4
ATOM 3662 C CA . MET A 1 44 ? 3.976 -5.492 3.075 1.00 15.21 44 MET A CA 4
ATOM 3663 C C . MET A 1 44 ? 3.982 -5.808 4.577 1.00 34.23 44 MET A C 4
ATOM 3664 O O . MET A 1 44 ? 4.620 -6.775 4.998 1.00 4.01 44 MET A O 4
ATOM 3678 N N . GLN A 1 45 ? 3.249 -4.979 5.359 1.00 23.01 45 GLN A N 4
ATOM 3679 C CA . GLN A 1 45 ? 3.120 -5.139 6.818 1.00 51.50 45 GLN A CA 4
ATOM 3680 C C . GLN A 1 45 ? 2.579 -6.529 7.165 1.00 34.43 45 GLN A C 4
ATOM 3681 O O . GLN A 1 45 ? 3.099 -7.194 8.050 1.00 45.52 45 GLN A O 4
ATOM 3695 N N . GLN A 1 46 ? 1.529 -6.963 6.447 1.00 43.44 46 GLN A N 4
ATOM 3696 C CA . GLN A 1 46 ? 0.867 -8.237 6.746 1.00 1.32 46 GLN A CA 4
ATOM 3697 C C . GLN A 1 46 ? 1.661 -9.442 6.191 1.00 25.42 46 GLN A C 4
ATOM 3698 O O . GLN A 1 46 ? 1.596 -10.541 6.760 1.00 73.21 46 GLN A O 4
ATOM 3712 N N . LYS A 1 47 ? 2.423 -9.221 5.102 1.00 4.31 47 LYS A N 4
ATOM 3713 C CA . LYS A 1 47 ? 3.243 -10.275 4.465 1.00 4.45 47 LYS A CA 4
ATOM 3714 C C . LYS A 1 47 ? 4.404 -10.691 5.385 1.00 72.34 47 LYS A C 4
ATOM 3715 O O . LYS A 1 47 ? 4.616 -11.884 5.645 1.00 15.42 47 LYS A O 4
ATOM 3734 N N . GLN A 1 48 ? 5.134 -9.682 5.877 1.00 21.24 48 GLN A N 4
ATOM 3735 C CA . GLN A 1 48 ? 6.285 -9.881 6.762 1.00 44.25 48 GLN A CA 4
ATOM 3736 C C . GLN A 1 48 ? 6.513 -8.621 7.605 1.00 21.24 48 GLN A C 4
ATOM 3737 O O . GLN A 1 48 ? 6.498 -7.506 7.080 1.00 10.13 48 GLN A O 4
ATOM 3751 N N . LYS A 1 49 ? 6.749 -8.822 8.909 1.00 70.31 49 LYS A N 4
ATOM 3752 C CA . LYS A 1 49 ? 6.892 -7.732 9.883 1.00 43.34 49 LYS A CA 4
ATOM 3753 C C . LYS A 1 49 ? 7.519 -8.274 11.173 1.00 72.20 49 LYS A C 4
ATOM 3754 O O . LYS A 1 49 ? 7.953 -9.434 11.233 1.00 10.32 49 LYS A O 4
ATOM 3773 N N . LYS A 1 50 ? 7.587 -7.398 12.185 1.00 35.40 50 LYS A N 4
ATOM 3774 C CA . LYS A 1 50 ? 7.917 -7.789 13.557 1.00 52.44 50 LYS A CA 4
ATOM 3775 C C . LYS A 1 50 ? 6.822 -8.725 14.124 1.00 74.31 50 LYS A C 4
ATOM 3776 O O . LYS A 1 50 ? 5.692 -8.302 14.398 1.00 53.12 50 LYS A O 4
ATOM 3795 N N . ALA A 1 51 ? 7.156 -10.021 14.234 1.00 10.24 51 ALA A N 4
ATOM 3796 C CA . ALA A 1 51 ? 6.242 -11.047 14.759 1.00 33.24 51 ALA A CA 4
ATOM 3797 C C . ALA A 1 51 ? 6.216 -10.990 16.296 1.00 61.42 51 ALA A C 4
ATOM 3798 O O . ALA A 1 51 ? 7.005 -11.657 16.978 1.00 74.21 51 ALA A O 4
ATOM 3805 N N . ASN A 1 52 ? 5.342 -10.124 16.820 1.00 1.42 52 ASN A N 4
ATOM 3806 C CA . ASN A 1 52 ? 5.169 -9.925 18.266 1.00 74.10 52 ASN A CA 4
ATOM 3807 C C . ASN A 1 52 ? 4.310 -11.058 18.863 1.00 33.11 52 ASN A C 4
ATOM 3808 O O . ASN A 1 52 ? 3.149 -11.239 18.463 1.00 14.03 52 ASN A O 4
ATOM 3819 N N . GLU A 1 53 ? 4.910 -11.832 19.785 1.00 3.12 53 GLU A N 4
ATOM 3820 C CA . GLU A 1 53 ? 4.201 -12.852 20.573 1.00 22.01 53 GLU A CA 4
ATOM 3821 C C . GLU A 1 53 ? 3.138 -12.179 21.444 1.00 22.03 53 GLU A C 4
ATOM 3822 O O . GLU A 1 53 ? 3.465 -11.268 22.226 1.00 52.24 53 GLU A O 4
ATOM 3834 N N . LYS A 1 54 ? 1.874 -12.606 21.276 1.00 14.30 54 LYS A N 4
ATOM 3835 C CA . LYS A 1 54 ? 0.735 -11.985 21.946 1.00 63.41 54 LYS A CA 4
ATOM 3836 C C . LYS A 1 54 ? 0.812 -12.193 23.468 1.00 23.45 54 LYS A C 4
ATOM 3837 O O . LYS A 1 54 ? 1.044 -13.310 23.952 1.00 50.01 54 LYS A O 4
ATOM 3856 N N . LYS A 1 55 ? 0.673 -11.087 24.199 1.00 51.20 55 LYS A N 4
ATOM 3857 C CA . LYS A 1 55 ? 0.531 -11.110 25.656 1.00 12.44 55 LYS A CA 4
ATOM 3858 C C . LYS A 1 55 ? -0.913 -11.515 26.005 1.00 12.43 55 LYS A C 4
ATOM 3859 O O . LYS A 1 55 ? -1.814 -11.396 25.151 1.00 31.42 55 LYS A O 4
ATOM 3878 N N . GLU A 1 56 ? -1.132 -12.017 27.235 1.00 35.42 56 GLU A N 4
ATOM 3879 C CA . GLU A 1 56 ? -2.462 -12.475 27.675 1.00 73.10 56 GLU A CA 4
ATOM 3880 C C . GLU A 1 56 ? -3.484 -11.324 27.622 1.00 13.44 56 GLU A C 4
ATOM 3881 O O . GLU A 1 56 ? -3.144 -10.159 27.864 1.00 22.53 56 GLU A O 4
ATOM 3893 N N . GLU A 1 57 ? -4.729 -11.669 27.270 1.00 53.41 57 GLU A N 4
ATOM 3894 C CA . GLU A 1 57 ? -5.838 -10.707 27.165 1.00 44.51 57 GLU A CA 4
ATOM 3895 C C . GLU A 1 57 ? -6.115 -10.043 28.540 1.00 25.30 57 GLU A C 4
ATOM 3896 O O . GLU A 1 57 ? -6.040 -10.721 29.565 1.00 64.41 57 GLU A O 4
ATOM 3908 N N . PRO A 1 58 ? -6.380 -8.701 28.592 1.00 13.40 58 PRO A N 4
ATOM 3909 C CA . PRO A 1 58 ? -6.770 -8.026 29.850 1.00 31.11 58 PRO A CA 4
ATOM 3910 C C . PRO A 1 58 ? -8.266 -8.237 30.147 1.00 31.34 58 PRO A C 4
ATOM 3911 O O . PRO A 1 58 ? -8.978 -8.874 29.354 1.00 44.12 58 PRO A O 4
ATOM 3922 N N . LYS A 1 59 ? -8.734 -7.725 31.295 1.00 54.13 59 LYS A N 4
ATOM 3923 C CA . LYS A 1 59 ? -10.161 -7.800 31.664 1.00 32.24 59 LYS A CA 4
ATOM 3924 C C . LYS A 1 59 ? -11.009 -6.834 30.783 1.00 12.31 59 LYS A C 4
ATOM 3925 O O . LYS A 1 59 ? -10.671 -5.638 30.691 1.00 62.32 59 LYS A O 4
ATOM 3945 N N . MET A 1 1 ? 25.509 34.189 8.094 1.00 45.45 1 MET A N 5
ATOM 3946 C CA . MET A 1 1 ? 24.728 33.370 9.044 1.00 4.13 1 MET A CA 5
ATOM 3947 C C . MET A 1 1 ? 25.172 31.897 8.968 1.00 14.52 1 MET A C 5
ATOM 3948 O O . MET A 1 1 ? 25.305 31.352 7.865 1.00 62.42 1 MET A O 5
ATOM 3964 N N . THR A 1 2 ? 25.410 31.276 10.138 1.00 52.40 2 THR A N 5
ATOM 3965 C CA . THR A 1 2 ? 25.666 29.828 10.267 1.00 3.43 2 THR A CA 5
ATOM 3966 C C . THR A 1 2 ? 24.336 29.094 10.502 1.00 5.31 2 THR A C 5
ATOM 3967 O O . THR A 1 2 ? 23.635 29.375 11.487 1.00 42.25 2 THR A O 5
ATOM 3978 N N . ARG A 1 3 ? 23.984 28.185 9.585 1.00 71.44 3 ARG A N 5
ATOM 3979 C CA . ARG A 1 3 ? 22.730 27.402 9.639 1.00 54.32 3 ARG A CA 5
ATOM 3980 C C . ARG A 1 3 ? 22.867 26.095 8.825 1.00 0.51 3 ARG A C 5
ATOM 3981 O O . ARG A 1 3 ? 23.929 25.821 8.240 1.00 14.02 3 ARG A O 5
ATOM 4002 N N . GLY A 1 4 ? 21.786 25.297 8.797 1.00 24.34 4 GLY A N 5
ATOM 4003 C CA . GLY A 1 4 ? 21.765 23.997 8.129 1.00 64.33 4 GLY A CA 5
ATOM 4004 C C . GLY A 1 4 ? 20.342 23.581 7.795 1.00 1.34 4 GLY A C 5
ATOM 4005 O O . GLY A 1 4 ? 19.806 22.649 8.404 1.00 25.30 4 GLY A O 5
ATOM 4009 N N . ASN A 1 5 ? 19.724 24.299 6.836 1.00 44.22 5 ASN A N 5
ATOM 4010 C CA . ASN A 1 5 ? 18.318 24.090 6.426 1.00 34.30 5 ASN A CA 5
ATOM 4011 C C . ASN A 1 5 ? 18.161 22.763 5.661 1.00 70.42 5 ASN A C 5
ATOM 4012 O O . ASN A 1 5 ? 18.689 22.614 4.551 1.00 11.12 5 ASN A O 5
ATOM 4023 N N . GLN A 1 6 ? 17.431 21.812 6.260 1.00 52.22 6 GLN A N 5
ATOM 4024 C CA . GLN A 1 6 ? 17.210 20.472 5.683 1.00 75.34 6 GLN A CA 5
ATOM 4025 C C . GLN A 1 6 ? 15.806 19.953 6.064 1.00 24.22 6 GLN A C 5
ATOM 4026 O O . GLN A 1 6 ? 15.594 19.420 7.157 1.00 41.23 6 GLN A O 5
ATOM 4040 N N . ARG A 1 7 ? 14.833 20.151 5.156 1.00 4.04 7 ARG A N 5
ATOM 4041 C CA . ARG A 1 7 ? 13.447 19.688 5.340 1.00 62.22 7 ARG A CA 5
ATOM 4042 C C . ARG A 1 7 ? 12.864 19.247 3.989 1.00 35.41 7 ARG A C 5
ATOM 4043 O O . ARG A 1 7 ? 13.048 19.921 2.977 1.00 50.54 7 ARG A O 5
ATOM 4064 N N . GLU A 1 8 ? 12.216 18.076 3.976 1.00 54.55 8 GLU A N 5
ATOM 4065 C CA . GLU A 1 8 ? 11.552 17.536 2.775 1.00 42.12 8 GLU A CA 5
ATOM 4066 C C . GLU A 1 8 ? 10.179 18.197 2.565 1.00 43.41 8 GLU A C 5
ATOM 4067 O O . GLU A 1 8 ? 9.703 18.289 1.423 1.00 32.10 8 GLU A O 5
ATOM 4079 N N . LEU A 1 9 ? 9.579 18.656 3.689 1.00 35.25 9 LEU A N 5
ATOM 4080 C CA . LEU A 1 9 ? 8.192 19.139 3.771 1.00 54.43 9 LEU A CA 5
ATOM 4081 C C . LEU A 1 9 ? 7.237 17.980 3.395 1.00 12.14 9 LEU A C 5
ATOM 4082 O O . LEU A 1 9 ? 6.865 17.797 2.233 1.00 63.31 9 LEU A O 5
ATOM 4098 N N . ALA A 1 10 ? 6.930 17.161 4.394 1.00 73.10 10 ALA A N 5
ATOM 4099 C CA . ALA A 1 10 ? 6.099 15.958 4.235 1.00 12.24 10 ALA A CA 5
ATOM 4100 C C . ALA A 1 10 ? 4.622 16.289 4.496 1.00 0.34 10 ALA A C 5
ATOM 4101 O O . ALA A 1 10 ? 4.166 16.255 5.643 1.00 45.23 10 ALA A O 5
ATOM 4108 N N . ARG A 1 11 ? 3.897 16.664 3.425 1.00 34.45 11 ARG A N 5
ATOM 4109 C CA . ARG A 1 11 ? 2.454 16.938 3.488 1.00 31.04 11 ARG A CA 5
ATOM 4110 C C . ARG A 1 11 ? 1.843 16.865 2.079 1.00 74.40 11 ARG A C 5
ATOM 4111 O O . ARG A 1 11 ? 2.190 17.671 1.202 1.00 2.23 11 ARG A O 5
ATOM 4132 N N . GLN A 1 12 ? 0.966 15.878 1.862 1.00 54.23 12 GLN A N 5
ATOM 4133 C CA . GLN A 1 12 ? 0.096 15.808 0.682 1.00 20.21 12 GLN A CA 5
ATOM 4134 C C . GLN A 1 12 ? -1.117 16.711 0.936 1.00 11.24 12 GLN A C 5
ATOM 4135 O O . GLN A 1 12 ? -1.565 16.850 2.085 1.00 64.00 12 GLN A O 5
ATOM 4149 N N . LYS A 1 13 ? -1.634 17.316 -0.128 1.00 61.33 13 LYS A N 5
ATOM 4150 C CA . LYS A 1 13 ? -2.716 18.312 -0.042 1.00 50.10 13 LYS A CA 5
ATOM 4151 C C . LYS A 1 13 ? -4.093 17.616 0.049 1.00 34.21 13 LYS A C 5
ATOM 4152 O O . LYS A 1 13 ? -4.852 17.859 0.998 1.00 25.02 13 LYS A O 5
ATOM 4171 N N . ASN A 1 14 ? -4.406 16.759 -0.943 1.00 63.21 14 ASN A N 5
ATOM 4172 C CA . ASN A 1 14 ? -5.691 16.018 -1.004 1.00 21.02 14 ASN A CA 5
ATOM 4173 C C . ASN A 1 14 ? -5.408 14.524 -1.219 1.00 64.23 14 ASN A C 5
ATOM 4174 O O . ASN A 1 14 ? -4.639 14.160 -2.117 1.00 0.42 14 ASN A O 5
ATOM 4185 N N . MET A 1 15 ? -6.019 13.674 -0.381 1.00 52.55 15 MET A N 5
ATOM 4186 C CA . MET A 1 15 ? -5.875 12.210 -0.447 1.00 75.22 15 MET A CA 5
ATOM 4187 C C . MET A 1 15 ? -7.143 11.604 -1.065 1.00 3.15 15 MET A C 5
ATOM 4188 O O . MET A 1 15 ? -8.228 11.670 -0.469 1.00 32.23 15 MET A O 5
ATOM 4202 N N . LYS A 1 16 ? -7.008 11.057 -2.281 1.00 41.15 16 LYS A N 5
ATOM 4203 C CA . LYS A 1 16 ? -8.081 10.310 -2.962 1.00 62.30 16 LYS A CA 5
ATOM 4204 C C . LYS A 1 16 ? -7.792 8.803 -2.884 1.00 32.40 16 LYS A C 5
ATOM 4205 O O . LYS A 1 16 ? -6.735 8.339 -3.316 1.00 32.11 16 LYS A O 5
ATOM 4224 N N . LYS A 1 17 ? -8.739 8.059 -2.316 1.00 30.02 17 LYS A N 5
ATOM 4225 C CA . LYS A 1 17 ? -8.600 6.617 -2.033 1.00 72.43 17 LYS A CA 5
ATOM 4226 C C . LYS A 1 17 ? -9.989 5.971 -2.126 1.00 20.21 17 LYS A C 5
ATOM 4227 O O . LYS A 1 17 ? -10.948 6.633 -2.553 1.00 52.34 17 LYS A O 5
ATOM 4246 N N . GLN A 1 18 ? -10.076 4.680 -1.737 1.00 25.13 18 GLN A N 5
ATOM 4247 C CA . GLN A 1 18 ? -11.325 3.893 -1.758 1.00 11.20 18 GLN A CA 5
ATOM 4248 C C . GLN A 1 18 ? -11.903 3.780 -3.175 1.00 44.00 18 GLN A C 5
ATOM 4249 O O . GLN A 1 18 ? -13.105 3.591 -3.353 1.00 24.14 18 GLN A O 5
ATOM 4263 N N . SER A 1 19 ? -11.019 3.861 -4.184 1.00 34.11 19 SER A N 5
ATOM 4264 C CA . SER A 1 19 ? -11.352 3.620 -5.593 1.00 73.30 19 SER A CA 5
ATOM 4265 C C . SER A 1 19 ? -11.079 2.137 -5.920 1.00 25.45 19 SER A C 5
ATOM 4266 O O . SER A 1 19 ? -10.533 1.792 -6.973 1.00 43.14 19 SER A O 5
ATOM 4274 N N . ASP A 1 20 ? -11.541 1.259 -5.006 1.00 53.21 20 ASP A N 5
ATOM 4275 C CA . ASP A 1 20 ? -11.252 -0.182 -5.023 1.00 32.41 20 ASP A CA 5
ATOM 4276 C C . ASP A 1 20 ? -12.436 -0.974 -5.577 1.00 4.54 20 ASP A C 5
ATOM 4277 O O . ASP A 1 20 ? -12.671 -2.111 -5.172 1.00 74.25 20 ASP A O 5
ATOM 4286 N N . SER A 1 21 ? -13.162 -0.372 -6.551 1.00 5.22 21 SER A N 5
ATOM 4287 C CA . SER A 1 21 ? -14.137 -1.106 -7.397 1.00 33.53 21 SER A CA 5
ATOM 4288 C C . SER A 1 21 ? -13.421 -2.220 -8.190 1.00 72.43 21 SER A C 5
ATOM 4289 O O . SER A 1 21 ? -14.023 -3.209 -8.606 1.00 73.40 21 SER A O 5
ATOM 4297 N N . VAL A 1 22 ? -12.106 -2.022 -8.336 1.00 51.22 22 VAL A N 5
ATOM 4298 C CA . VAL A 1 22 ? -11.132 -2.944 -8.926 1.00 5.24 22 VAL A CA 5
ATOM 4299 C C . VAL A 1 22 ? -10.719 -4.056 -7.880 1.00 0.42 22 VAL A C 5
ATOM 4300 O O . VAL A 1 22 ? -9.587 -4.561 -7.892 1.00 74.00 22 VAL A O 5
ATOM 4313 N N . LYS A 1 23 ? -11.699 -4.486 -7.031 1.00 11.53 23 LYS A N 5
ATOM 4314 C CA . LYS A 1 23 ? -11.477 -5.346 -5.835 1.00 3.01 23 LYS A CA 5
ATOM 4315 C C . LYS A 1 23 ? -10.746 -6.658 -6.150 1.00 31.24 23 LYS A C 5
ATOM 4316 O O . LYS A 1 23 ? -10.026 -7.193 -5.300 1.00 73.45 23 LYS A O 5
ATOM 4335 N N . GLY A 1 24 ? -10.960 -7.166 -7.363 1.00 72.54 24 GLY A N 5
ATOM 4336 C CA . GLY A 1 24 ? -10.419 -8.452 -7.785 1.00 62.54 24 GLY A CA 5
ATOM 4337 C C . GLY A 1 24 ? -10.095 -8.483 -9.261 1.00 22.41 24 GLY A C 5
ATOM 4338 O O . GLY A 1 24 ? -10.442 -9.439 -9.956 1.00 41.44 24 GLY A O 5
ATOM 4342 N N . LYS A 1 25 ? -9.437 -7.406 -9.735 1.00 61.13 25 LYS A N 5
ATOM 4343 C CA . LYS A 1 25 ? -8.926 -7.259 -11.109 1.00 42.02 25 LYS A CA 5
ATOM 4344 C C . LYS A 1 25 ? -7.534 -6.635 -10.983 1.00 11.23 25 LYS A C 5
ATOM 4345 O O . LYS A 1 25 ? -7.420 -5.448 -10.671 1.00 15.12 25 LYS A O 5
ATOM 4364 N N . ARG A 1 26 ? -6.480 -7.446 -11.125 1.00 74.11 26 ARG A N 5
ATOM 4365 C CA . ARG A 1 26 ? -5.087 -6.956 -11.065 1.00 21.04 26 ARG A CA 5
ATOM 4366 C C . ARG A 1 26 ? -4.788 -6.000 -12.261 1.00 74.30 26 ARG A C 5
ATOM 4367 O O . ARG A 1 26 ? -4.417 -6.424 -13.366 1.00 3.44 26 ARG A O 5
ATOM 4388 N N . ARG A 1 27 ? -5.055 -4.700 -12.025 1.00 11.55 27 ARG A N 5
ATOM 4389 C CA . ARG A 1 27 ? -4.806 -3.614 -12.990 1.00 22.31 27 ARG A CA 5
ATOM 4390 C C . ARG A 1 27 ? -4.600 -2.295 -12.233 1.00 12.42 27 ARG A C 5
ATOM 4391 O O . ARG A 1 27 ? -5.120 -2.116 -11.118 1.00 61.03 27 ARG A O 5
ATOM 4412 N N . ASP A 1 28 ? -3.831 -1.382 -12.837 1.00 74.41 28 ASP A N 5
ATOM 4413 C CA . ASP A 1 28 ? -3.713 0.009 -12.383 1.00 44.11 28 ASP A CA 5
ATOM 4414 C C . ASP A 1 28 ? -4.439 0.922 -13.396 1.00 73.25 28 ASP A C 5
ATOM 4415 O O . ASP A 1 28 ? -3.851 1.366 -14.390 1.00 62.32 28 ASP A O 5
ATOM 4424 N N . ASP A 1 29 ? -5.745 1.134 -13.170 1.00 2.41 29 ASP A N 5
ATOM 4425 C CA . ASP A 1 29 ? -6.584 1.982 -14.044 1.00 25.31 29 ASP A CA 5
ATOM 4426 C C . ASP A 1 29 ? -6.241 3.474 -13.842 1.00 0.33 29 ASP A C 5
ATOM 4427 O O . ASP A 1 29 ? -6.338 4.288 -14.772 1.00 31.42 29 ASP A O 5
ATOM 4436 N N . GLY A 1 30 ? -5.815 3.810 -12.617 1.00 31.11 30 GLY A N 5
ATOM 4437 C CA . GLY A 1 30 ? -5.439 5.181 -12.270 1.00 10.42 30 GLY A CA 5
ATOM 4438 C C . GLY A 1 30 ? -5.455 5.413 -10.767 1.00 2.05 30 GLY A C 5
ATOM 4439 O O . GLY A 1 30 ? -6.082 6.365 -10.285 1.00 20.25 30 GLY A O 5
ATOM 4443 N N . LEU A 1 31 ? -4.770 4.529 -10.026 1.00 63.41 31 LEU A N 5
ATOM 4444 C CA . LEU A 1 31 ? -4.623 4.637 -8.566 1.00 24.04 31 LEU A CA 5
ATOM 4445 C C . LEU A 1 31 ? -3.605 5.739 -8.239 1.00 4.23 31 LEU A C 5
ATOM 4446 O O . LEU A 1 31 ? -2.494 5.748 -8.801 1.00 73.01 31 LEU A O 5
ATOM 4462 N N . SER A 1 32 ? -3.991 6.663 -7.351 1.00 21.25 32 SER A N 5
ATOM 4463 C CA . SER A 1 32 ? -3.108 7.744 -6.885 1.00 73.14 32 SER A CA 5
ATOM 4464 C C . SER A 1 32 ? -1.914 7.155 -6.106 1.00 64.44 32 SER A C 5
ATOM 4465 O O . SER A 1 32 ? -1.973 6.000 -5.658 1.00 74.14 32 SER A O 5
ATOM 4473 N N . ALA A 1 33 ? -0.862 7.978 -5.927 1.00 70.04 33 ALA A N 5
ATOM 4474 C CA . ALA A 1 33 ? 0.353 7.603 -5.173 1.00 70.31 33 ALA A CA 5
ATOM 4475 C C . ALA A 1 33 ? -0.008 7.218 -3.723 1.00 51.13 33 ALA A C 5
ATOM 4476 O O . ALA A 1 33 ? 0.528 6.250 -3.184 1.00 30.24 33 ALA A O 5
ATOM 4483 N N . ALA A 1 34 ? -0.978 7.958 -3.149 1.00 22.42 34 ALA A N 5
ATOM 4484 C CA . ALA A 1 34 ? -1.470 7.748 -1.778 1.00 20.35 34 ALA A CA 5
ATOM 4485 C C . ALA A 1 34 ? -2.176 6.390 -1.640 1.00 71.14 34 ALA A C 5
ATOM 4486 O O . ALA A 1 34 ? -1.884 5.638 -0.713 1.00 70.53 34 ALA A O 5
ATOM 4493 N N . ALA A 1 35 ? -3.081 6.087 -2.597 1.00 34.35 35 ALA A N 5
ATOM 4494 C CA . ALA A 1 35 ? -3.888 4.851 -2.591 1.00 34.53 35 ALA A CA 5
ATOM 4495 C C . ALA A 1 35 ? -3.009 3.597 -2.779 1.00 63.30 35 ALA A C 5
ATOM 4496 O O . ALA A 1 35 ? -3.097 2.636 -1.989 1.00 72.30 35 ALA A O 5
ATOM 4503 N N . ARG A 1 36 ? -2.143 3.644 -3.810 1.00 24.35 36 ARG A N 5
ATOM 4504 C CA . ARG A 1 36 ? -1.306 2.502 -4.205 1.00 51.01 36 ARG A CA 5
ATOM 4505 C C . ARG A 1 36 ? -0.233 2.211 -3.142 1.00 30.32 36 ARG A C 5
ATOM 4506 O O . ARG A 1 36 ? 0.062 1.045 -2.878 1.00 62.22 36 ARG A O 5
ATOM 4527 N N . LYS A 1 37 ? 0.338 3.271 -2.527 1.00 4.21 37 LYS A N 5
ATOM 4528 C CA . LYS A 1 37 ? 1.378 3.118 -1.491 1.00 4.34 37 LYS A CA 5
ATOM 4529 C C . LYS A 1 37 ? 0.757 2.705 -0.143 1.00 45.34 37 LYS A C 5
ATOM 4530 O O . LYS A 1 37 ? 1.411 2.021 0.652 1.00 21.24 37 LYS A O 5
ATOM 4549 N N . GLN A 1 38 ? -0.504 3.100 0.101 1.00 60.41 38 GLN A N 5
ATOM 4550 C CA . GLN A 1 38 ? -1.242 2.672 1.304 1.00 65.43 38 GLN A CA 5
ATOM 4551 C C . GLN A 1 38 ? -1.443 1.149 1.270 1.00 33.13 38 GLN A C 5
ATOM 4552 O O . GLN A 1 38 ? -1.095 0.457 2.236 1.00 1.21 38 GLN A O 5
ATOM 4566 N N . ARG A 1 39 ? -1.965 0.636 0.135 1.00 5.03 39 ARG A N 5
ATOM 4567 C CA . ARG A 1 39 ? -2.204 -0.810 -0.033 1.00 22.45 39 ARG A CA 5
ATOM 4568 C C . ARG A 1 39 ? -0.865 -1.581 -0.153 1.00 23.31 39 ARG A C 5
ATOM 4569 O O . ARG A 1 39 ? -0.796 -2.748 0.232 1.00 34.44 39 ARG A O 5
ATOM 4590 N N . ASP A 1 40 ? 0.185 -0.907 -0.683 1.00 41.21 40 ASP A N 5
ATOM 4591 C CA . ASP A 1 40 ? 1.540 -1.487 -0.851 1.00 13.30 40 ASP A CA 5
ATOM 4592 C C . ASP A 1 40 ? 2.191 -1.759 0.512 1.00 14.12 40 ASP A C 5
ATOM 4593 O O . ASP A 1 40 ? 2.703 -2.858 0.767 1.00 70.02 40 ASP A O 5
ATOM 4602 N N . SER A 1 41 ? 2.146 -0.738 1.381 1.00 52.20 41 SER A N 5
ATOM 4603 C CA . SER A 1 41 ? 2.716 -0.800 2.726 1.00 71.03 41 SER A CA 5
ATOM 4604 C C . SER A 1 41 ? 1.885 -1.741 3.616 1.00 33.45 41 SER A C 5
ATOM 4605 O O . SER A 1 41 ? 2.445 -2.425 4.469 1.00 14.03 41 SER A O 5
ATOM 4613 N N . GLU A 1 42 ? 0.551 -1.783 3.367 1.00 24.14 42 GLU A N 5
ATOM 4614 C CA . GLU A 1 42 ? -0.393 -2.652 4.106 1.00 14.24 42 GLU A CA 5
ATOM 4615 C C . GLU A 1 42 ? -0.076 -4.135 3.830 1.00 60.22 42 GLU A C 5
ATOM 4616 O O . GLU A 1 42 ? 0.166 -4.895 4.782 1.00 54.31 42 GLU A O 5
ATOM 4628 N N . ILE A 1 43 ? -0.023 -4.517 2.524 1.00 71.21 43 ILE A N 5
ATOM 4629 C CA . ILE A 1 43 ? 0.233 -5.914 2.126 1.00 21.24 43 ILE A CA 5
ATOM 4630 C C . ILE A 1 43 ? 1.627 -6.343 2.618 1.00 25.50 43 ILE A C 5
ATOM 4631 O O . ILE A 1 43 ? 1.745 -7.394 3.226 1.00 1.32 43 ILE A O 5
ATOM 4647 N N . MET A 1 44 ? 2.643 -5.459 2.428 1.00 31.44 44 MET A N 5
ATOM 4648 C CA . MET A 1 44 ? 4.038 -5.722 2.833 1.00 70.35 44 MET A CA 5
ATOM 4649 C C . MET A 1 44 ? 4.141 -6.010 4.344 1.00 71.35 44 MET A C 5
ATOM 4650 O O . MET A 1 44 ? 4.709 -7.031 4.741 1.00 64.40 44 MET A O 5
ATOM 4664 N N . GLN A 1 45 ? 3.532 -5.124 5.159 1.00 2.14 45 GLN A N 5
ATOM 4665 C CA . GLN A 1 45 ? 3.692 -5.115 6.625 1.00 31.21 45 GLN A CA 5
ATOM 4666 C C . GLN A 1 45 ? 3.034 -6.366 7.234 1.00 74.12 45 GLN A C 5
ATOM 4667 O O . GLN A 1 45 ? 3.635 -7.062 8.062 1.00 34.42 45 GLN A O 5
ATOM 4681 N N . GLN A 1 46 ? 1.799 -6.648 6.779 1.00 72.12 46 GLN A N 5
ATOM 4682 C CA . GLN A 1 46 ? 1.020 -7.798 7.256 1.00 42.43 46 GLN A CA 5
ATOM 4683 C C . GLN A 1 46 ? 1.553 -9.126 6.662 1.00 54.12 46 GLN A C 5
ATOM 4684 O O . GLN A 1 46 ? 1.288 -10.198 7.221 1.00 44.21 46 GLN A O 5
ATOM 4698 N N . LYS A 1 47 ? 2.289 -9.048 5.521 1.00 42.23 47 LYS A N 5
ATOM 4699 C CA . LYS A 1 47 ? 2.909 -10.234 4.878 1.00 2.04 47 LYS A CA 5
ATOM 4700 C C . LYS A 1 47 ? 4.137 -10.690 5.676 1.00 41.32 47 LYS A C 5
ATOM 4701 O O . LYS A 1 47 ? 4.393 -11.892 5.807 1.00 74.52 47 LYS A O 5
ATOM 4720 N N . GLN A 1 48 ? 4.904 -9.709 6.172 1.00 24.35 48 GLN A N 5
ATOM 4721 C CA . GLN A 1 48 ? 6.041 -9.960 7.071 1.00 20.00 48 GLN A CA 5
ATOM 4722 C C . GLN A 1 48 ? 5.509 -10.430 8.430 1.00 34.45 48 GLN A C 5
ATOM 4723 O O . GLN A 1 48 ? 4.491 -9.900 8.904 1.00 22.42 48 GLN A O 5
ATOM 4737 N N . LYS A 1 49 ? 6.176 -11.441 9.029 1.00 3.22 49 LYS A N 5
ATOM 4738 C CA . LYS A 1 49 ? 5.788 -11.976 10.349 1.00 72.43 49 LYS A CA 5
ATOM 4739 C C . LYS A 1 49 ? 5.815 -10.853 11.393 1.00 42.45 49 LYS A C 5
ATOM 4740 O O . LYS A 1 49 ? 6.852 -10.218 11.610 1.00 51.30 49 LYS A O 5
ATOM 4759 N N . LYS A 1 50 ? 4.649 -10.602 11.993 1.00 14.24 50 LYS A N 5
ATOM 4760 C CA . LYS A 1 50 ? 4.461 -9.563 13.014 1.00 42.31 50 LYS A CA 5
ATOM 4761 C C . LYS A 1 50 ? 4.884 -10.103 14.397 1.00 14.22 50 LYS A C 5
ATOM 4762 O O . LYS A 1 50 ? 5.587 -11.121 14.464 1.00 64.51 50 LYS A O 5
ATOM 4781 N N . ALA A 1 51 ? 4.492 -9.392 15.482 1.00 12.45 51 ALA A N 5
ATOM 4782 C CA . ALA A 1 51 ? 4.848 -9.771 16.870 1.00 12.24 51 ALA A CA 5
ATOM 4783 C C . ALA A 1 51 ? 4.398 -11.207 17.225 1.00 14.23 51 ALA A C 5
ATOM 4784 O O . ALA A 1 51 ? 3.455 -11.744 16.620 1.00 12.22 51 ALA A O 5
ATOM 4791 N N . ASN A 1 52 ? 5.103 -11.798 18.214 1.00 61.14 52 ASN A N 5
ATOM 4792 C CA . ASN A 1 52 ? 4.870 -13.178 18.704 1.00 53.24 52 ASN A CA 5
ATOM 4793 C C . ASN A 1 52 ? 5.292 -14.201 17.637 1.00 14.33 52 ASN A C 5
ATOM 4794 O O . ASN A 1 52 ? 4.453 -14.747 16.912 1.00 45.11 52 ASN A O 5
ATOM 4805 N N . GLU A 1 53 ? 6.610 -14.394 17.507 1.00 52.20 53 GLU A N 5
ATOM 4806 C CA . GLU A 1 53 ? 7.206 -15.365 16.564 1.00 30.14 53 GLU A CA 5
ATOM 4807 C C . GLU A 1 53 ? 7.222 -16.767 17.196 1.00 23.31 53 GLU A C 5
ATOM 4808 O O . GLU A 1 53 ? 7.167 -16.913 18.420 1.00 21.22 53 GLU A O 5
ATOM 4820 N N . LYS A 1 54 ? 7.307 -17.788 16.343 1.00 41.23 54 LYS A N 5
ATOM 4821 C CA . LYS A 1 54 ? 7.525 -19.177 16.763 1.00 41.22 54 LYS A CA 5
ATOM 4822 C C . LYS A 1 54 ? 8.750 -19.721 16.026 1.00 14.43 54 LYS A C 5
ATOM 4823 O O . LYS A 1 54 ? 8.674 -20.046 14.832 1.00 21.52 54 LYS A O 5
ATOM 4842 N N . LYS A 1 55 ? 9.886 -19.755 16.729 1.00 32.33 55 LYS A N 5
ATOM 4843 C CA . LYS A 1 55 ? 11.148 -20.271 16.204 1.00 65.44 55 LYS A CA 5
ATOM 4844 C C . LYS A 1 55 ? 11.037 -21.789 15.971 1.00 21.22 55 LYS A C 5
ATOM 4845 O O . LYS A 1 55 ? 10.546 -22.507 16.854 1.00 60.15 55 LYS A O 5
ATOM 4864 N N . GLU A 1 56 ? 11.473 -22.246 14.768 1.00 42.14 56 GLU A N 5
ATOM 4865 C CA . GLU A 1 56 ? 11.501 -23.677 14.376 1.00 12.30 56 GLU A CA 5
ATOM 4866 C C . GLU A 1 56 ? 10.082 -24.277 14.360 1.00 65.24 56 GLU A C 5
ATOM 4867 O O . GLU A 1 56 ? 9.888 -25.443 14.712 1.00 63.03 56 GLU A O 5
ATOM 4879 N N . GLU A 1 57 ? 9.116 -23.449 13.928 1.00 24.24 57 GLU A N 5
ATOM 4880 C CA . GLU A 1 57 ? 7.692 -23.817 13.760 1.00 21.14 57 GLU A CA 5
ATOM 4881 C C . GLU A 1 57 ? 7.518 -25.021 12.785 1.00 4.24 57 GLU A C 5
ATOM 4882 O O . GLU A 1 57 ? 8.396 -25.253 11.950 1.00 22.22 57 GLU A O 5
ATOM 4894 N N . PRO A 1 58 ? 6.401 -25.821 12.886 1.00 25.53 58 PRO A N 5
ATOM 4895 C CA . PRO A 1 58 ? 6.142 -26.943 11.950 1.00 32.32 58 PRO A CA 5
ATOM 4896 C C . PRO A 1 58 ? 5.783 -26.452 10.527 1.00 71.14 58 PRO A C 5
ATOM 4897 O O . PRO A 1 58 ? 5.010 -25.500 10.353 1.00 63.25 58 PRO A O 5
ATOM 4908 N N . LYS A 1 59 ? 6.352 -27.142 9.534 1.00 71.22 59 LYS A N 5
ATOM 4909 C CA . LYS A 1 59 ? 6.202 -26.823 8.093 1.00 1.43 59 LYS A CA 5
ATOM 4910 C C . LYS A 1 59 ? 5.023 -27.627 7.507 1.00 13.14 59 LYS A C 5
ATOM 4911 O O . LYS A 1 59 ? 5.156 -28.863 7.366 1.00 21.24 59 LYS A O 5
ATOM 4931 N N . MET A 1 1 ? 23.310 -0.435 -9.330 1.00 14.12 1 MET A N 6
ATOM 4932 C CA . MET A 1 1 ? 22.234 -1.313 -8.807 1.00 40.54 1 MET A CA 6
ATOM 4933 C C . MET A 1 1 ? 21.323 -0.566 -7.821 1.00 13.50 1 MET A C 6
ATOM 4934 O O . MET A 1 1 ? 20.130 -0.880 -7.727 1.00 34.04 1 MET A O 6
ATOM 4950 N N . THR A 1 2 ? 21.894 0.407 -7.098 1.00 70.21 2 THR A N 6
ATOM 4951 C CA . THR A 1 2 ? 21.163 1.251 -6.132 1.00 13.34 2 THR A CA 6
ATOM 4952 C C . THR A 1 2 ? 20.269 2.274 -6.883 1.00 53.32 2 THR A C 6
ATOM 4953 O O . THR A 1 2 ? 20.700 3.382 -7.227 1.00 14.34 2 THR A O 6
ATOM 4964 N N . ARG A 1 3 ? 19.032 1.847 -7.183 1.00 43.54 3 ARG A N 6
ATOM 4965 C CA . ARG A 1 3 ? 18.052 2.630 -7.957 1.00 22.41 3 ARG A CA 6
ATOM 4966 C C . ARG A 1 3 ? 17.542 3.836 -7.146 1.00 13.24 3 ARG A C 6
ATOM 4967 O O . ARG A 1 3 ? 16.916 3.667 -6.088 1.00 20.50 3 ARG A O 6
ATOM 4988 N N . GLY A 1 4 ? 17.836 5.038 -7.653 1.00 11.40 4 GLY A N 6
ATOM 4989 C CA . GLY A 1 4 ? 17.473 6.292 -7.002 1.00 31.53 4 GLY A CA 6
ATOM 4990 C C . GLY A 1 4 ? 18.077 7.488 -7.716 1.00 32.00 4 GLY A C 6
ATOM 4991 O O . GLY A 1 4 ? 18.358 7.414 -8.921 1.00 43.21 4 GLY A O 6
ATOM 4995 N N . ASN A 1 5 ? 18.289 8.598 -6.982 1.00 54.32 5 ASN A N 6
ATOM 4996 C CA . ASN A 1 5 ? 18.873 9.834 -7.549 1.00 51.34 5 ASN A CA 6
ATOM 4997 C C . ASN A 1 5 ? 20.408 9.750 -7.526 1.00 22.41 5 ASN A C 6
ATOM 4998 O O . ASN A 1 5 ? 21.064 10.266 -6.613 1.00 22.01 5 ASN A O 6
ATOM 5009 N N . GLN A 1 6 ? 20.981 9.069 -8.533 1.00 30.41 6 GLN A N 6
ATOM 5010 C CA . GLN A 1 6 ? 22.445 8.959 -8.724 1.00 52.20 6 GLN A CA 6
ATOM 5011 C C . GLN A 1 6 ? 22.917 10.132 -9.609 1.00 53.14 6 GLN A C 6
ATOM 5012 O O . GLN A 1 6 ? 23.651 9.969 -10.589 1.00 61.41 6 GLN A O 6
ATOM 5026 N N . ARG A 1 7 ? 22.499 11.330 -9.184 1.00 64.41 7 ARG A N 6
ATOM 5027 C CA . ARG A 1 7 ? 22.612 12.591 -9.937 1.00 12.05 7 ARG A CA 6
ATOM 5028 C C . ARG A 1 7 ? 22.757 13.758 -8.938 1.00 23.02 7 ARG A C 6
ATOM 5029 O O . ARG A 1 7 ? 22.545 13.576 -7.727 1.00 34.03 7 ARG A O 6
ATOM 5050 N N . GLU A 1 8 ? 23.084 14.957 -9.448 1.00 61.41 8 GLU A N 6
ATOM 5051 C CA . GLU A 1 8 ? 23.292 16.155 -8.599 1.00 23.20 8 GLU A CA 6
ATOM 5052 C C . GLU A 1 8 ? 21.949 16.711 -8.085 1.00 55.05 8 GLU A C 6
ATOM 5053 O O . GLU A 1 8 ? 21.875 17.231 -6.964 1.00 43.20 8 GLU A O 6
ATOM 5065 N N . LEU A 1 9 ? 20.884 16.573 -8.897 1.00 52.11 9 LEU A N 6
ATOM 5066 C CA . LEU A 1 9 ? 19.554 17.126 -8.573 1.00 73.22 9 LEU A CA 6
ATOM 5067 C C . LEU A 1 9 ? 18.735 16.149 -7.706 1.00 74.13 9 LEU A C 6
ATOM 5068 O O . LEU A 1 9 ? 18.677 14.949 -7.980 1.00 32.35 9 LEU A O 6
ATOM 5084 N N . ALA A 1 10 ? 18.121 16.695 -6.661 1.00 42.51 10 ALA A N 6
ATOM 5085 C CA . ALA A 1 10 ? 17.113 16.013 -5.844 1.00 3.41 10 ALA A CA 6
ATOM 5086 C C . ALA A 1 10 ? 15.927 16.971 -5.689 1.00 33.31 10 ALA A C 6
ATOM 5087 O O . ALA A 1 10 ? 16.128 18.132 -5.311 1.00 21.21 10 ALA A O 6
ATOM 5094 N N . ARG A 1 11 ? 14.709 16.500 -6.016 1.00 54.34 11 ARG A N 6
ATOM 5095 C CA . ARG A 1 11 ? 13.489 17.327 -5.956 1.00 45.44 11 ARG A CA 6
ATOM 5096 C C . ARG A 1 11 ? 13.111 17.643 -4.500 1.00 41.33 11 ARG A C 6
ATOM 5097 O O . ARG A 1 11 ? 12.390 16.882 -3.838 1.00 22.13 11 ARG A O 6
ATOM 5118 N N . GLN A 1 12 ? 13.661 18.765 -4.010 1.00 44.32 12 GLN A N 6
ATOM 5119 C CA . GLN A 1 12 ? 13.293 19.365 -2.710 1.00 51.53 12 GLN A CA 6
ATOM 5120 C C . GLN A 1 12 ? 11.852 19.924 -2.772 1.00 22.23 12 GLN A C 6
ATOM 5121 O O . GLN A 1 12 ? 11.190 20.108 -1.743 1.00 14.40 12 GLN A O 6
ATOM 5135 N N . LYS A 1 13 ? 11.405 20.195 -4.007 1.00 55.10 13 LYS A N 6
ATOM 5136 C CA . LYS A 1 13 ? 10.087 20.737 -4.307 1.00 43.25 13 LYS A CA 6
ATOM 5137 C C . LYS A 1 13 ? 9.529 19.947 -5.512 1.00 2.00 13 LYS A C 6
ATOM 5138 O O . LYS A 1 13 ? 10.216 19.791 -6.525 1.00 4.32 13 LYS A O 6
ATOM 5157 N N . ASN A 1 14 ? 8.291 19.447 -5.376 1.00 20.10 14 ASN A N 6
ATOM 5158 C CA . ASN A 1 14 ? 7.607 18.625 -6.405 1.00 2.41 14 ASN A CA 6
ATOM 5159 C C . ASN A 1 14 ? 6.277 19.305 -6.810 1.00 30.20 14 ASN A C 6
ATOM 5160 O O . ASN A 1 14 ? 5.837 20.266 -6.159 1.00 61.23 14 ASN A O 6
ATOM 5171 N N . MET A 1 15 ? 5.647 18.794 -7.880 1.00 35.24 15 MET A N 6
ATOM 5172 C CA . MET A 1 15 ? 4.357 19.315 -8.369 1.00 2.51 15 MET A CA 6
ATOM 5173 C C . MET A 1 15 ? 3.195 18.709 -7.552 1.00 64.45 15 MET A C 6
ATOM 5174 O O . MET A 1 15 ? 2.970 17.489 -7.578 1.00 73.34 15 MET A O 6
ATOM 5188 N N . LYS A 1 16 ? 2.492 19.583 -6.811 1.00 41.41 16 LYS A N 6
ATOM 5189 C CA . LYS A 1 16 ? 1.288 19.236 -6.045 1.00 53.02 16 LYS A CA 6
ATOM 5190 C C . LYS A 1 16 ? 0.085 19.146 -7.007 1.00 44.25 16 LYS A C 6
ATOM 5191 O O . LYS A 1 16 ? -0.507 20.168 -7.375 1.00 2.33 16 LYS A O 6
ATOM 5210 N N . LYS A 1 17 ? -0.211 17.923 -7.474 1.00 33.45 17 LYS A N 6
ATOM 5211 C CA . LYS A 1 17 ? -1.335 17.659 -8.392 1.00 32.33 17 LYS A CA 6
ATOM 5212 C C . LYS A 1 17 ? -2.669 17.640 -7.629 1.00 24.34 17 LYS A C 6
ATOM 5213 O O . LYS A 1 17 ? -2.870 16.791 -6.741 1.00 24.12 17 LYS A O 6
ATOM 5232 N N . GLN A 1 18 ? -3.567 18.585 -7.972 1.00 0.23 18 GLN A N 6
ATOM 5233 C CA . GLN A 1 18 ? -4.954 18.608 -7.471 1.00 24.34 18 GLN A CA 6
ATOM 5234 C C . GLN A 1 18 ? -5.747 17.457 -8.150 1.00 51.14 18 GLN A C 6
ATOM 5235 O O . GLN A 1 18 ? -6.223 17.566 -9.288 1.00 74.34 18 GLN A O 6
ATOM 5249 N N . SER A 1 19 ? -5.803 16.314 -7.456 1.00 0.41 19 SER A N 6
ATOM 5250 C CA . SER A 1 19 ? -6.401 15.063 -7.967 1.00 71.45 19 SER A CA 6
ATOM 5251 C C . SER A 1 19 ? -6.967 14.222 -6.812 1.00 54.54 19 SER A C 6
ATOM 5252 O O . SER A 1 19 ? -7.273 13.036 -6.982 1.00 74.54 19 SER A O 6
ATOM 5260 N N . ASP A 1 20 ? -7.156 14.886 -5.661 1.00 3.55 20 ASP A N 6
ATOM 5261 C CA . ASP A 1 20 ? -7.685 14.289 -4.420 1.00 30.00 20 ASP A CA 6
ATOM 5262 C C . ASP A 1 20 ? -9.208 14.113 -4.510 1.00 34.23 20 ASP A C 6
ATOM 5263 O O . ASP A 1 20 ? -9.803 13.361 -3.729 1.00 32.22 20 ASP A O 6
ATOM 5272 N N . SER A 1 21 ? -9.823 14.826 -5.474 1.00 4.02 21 SER A N 6
ATOM 5273 C CA . SER A 1 21 ? -11.253 14.749 -5.740 1.00 45.53 21 SER A CA 6
ATOM 5274 C C . SER A 1 21 ? -11.564 13.492 -6.570 1.00 4.41 21 SER A C 6
ATOM 5275 O O . SER A 1 21 ? -11.302 13.449 -7.778 1.00 25.24 21 SER A O 6
ATOM 5283 N N . VAL A 1 22 ? -12.061 12.461 -5.878 1.00 60.21 22 VAL A N 6
ATOM 5284 C CA . VAL A 1 22 ? -12.492 11.182 -6.475 1.00 10.41 22 VAL A CA 6
ATOM 5285 C C . VAL A 1 22 ? -13.961 10.923 -6.068 1.00 45.14 22 VAL A C 6
ATOM 5286 O O . VAL A 1 22 ? -14.289 10.892 -4.880 1.00 31.31 22 VAL A O 6
ATOM 5299 N N . LYS A 1 23 ? -14.851 10.761 -7.063 1.00 32.32 23 LYS A N 6
ATOM 5300 C CA . LYS A 1 23 ? -16.311 10.635 -6.831 1.00 23.54 23 LYS A CA 6
ATOM 5301 C C . LYS A 1 23 ? -16.697 9.144 -6.661 1.00 3.33 23 LYS A C 6
ATOM 5302 O O . LYS A 1 23 ? -17.469 8.582 -7.445 1.00 54.24 23 LYS A O 6
ATOM 5321 N N . GLY A 1 24 ? -16.092 8.504 -5.633 1.00 62.22 24 GLY A N 6
ATOM 5322 C CA . GLY A 1 24 ? -16.290 7.075 -5.353 1.00 33.30 24 GLY A CA 6
ATOM 5323 C C . GLY A 1 24 ? -15.795 6.159 -6.466 1.00 21.10 24 GLY A C 6
ATOM 5324 O O . GLY A 1 24 ? -16.103 4.961 -6.474 1.00 62.34 24 GLY A O 6
ATOM 5328 N N . LYS A 1 25 ? -15.008 6.728 -7.400 1.00 63.12 25 LYS A N 6
ATOM 5329 C CA . LYS A 1 25 ? -14.529 6.029 -8.590 1.00 14.14 25 LYS A CA 6
ATOM 5330 C C . LYS A 1 25 ? -13.150 5.418 -8.308 1.00 70.42 25 LYS A C 6
ATOM 5331 O O . LYS A 1 25 ? -12.124 5.947 -8.744 1.00 35.40 25 LYS A O 6
ATOM 5350 N N . ARG A 1 26 ? -13.129 4.355 -7.489 1.00 22.45 26 ARG A N 6
ATOM 5351 C CA . ARG A 1 26 ? -11.919 3.549 -7.252 1.00 51.42 26 ARG A CA 6
ATOM 5352 C C . ARG A 1 26 ? -11.760 2.538 -8.392 1.00 71.11 26 ARG A C 6
ATOM 5353 O O . ARG A 1 26 ? -12.694 1.781 -8.689 1.00 3.50 26 ARG A O 6
ATOM 5374 N N . ARG A 1 27 ? -10.590 2.554 -9.042 1.00 10.31 27 ARG A N 6
ATOM 5375 C CA . ARG A 1 27 ? -10.261 1.602 -10.111 1.00 25.35 27 ARG A CA 6
ATOM 5376 C C . ARG A 1 27 ? -8.735 1.451 -10.241 1.00 71.40 27 ARG A C 6
ATOM 5377 O O . ARG A 1 27 ? -7.975 2.369 -9.904 1.00 22.35 27 ARG A O 6
ATOM 5398 N N . ASP A 1 28 ? -8.308 0.273 -10.744 1.00 4.24 28 ASP A N 6
ATOM 5399 C CA . ASP A 1 28 ? -6.875 -0.069 -10.966 1.00 31.54 28 ASP A CA 6
ATOM 5400 C C . ASP A 1 28 ? -6.255 0.818 -12.060 1.00 3.41 28 ASP A C 6
ATOM 5401 O O . ASP A 1 28 ? -5.045 1.079 -12.071 1.00 12.42 28 ASP A O 6
ATOM 5410 N N . ASP A 1 29 ? -7.136 1.278 -12.952 1.00 73.00 29 ASP A N 6
ATOM 5411 C CA . ASP A 1 29 ? -6.818 2.175 -14.078 1.00 52.43 29 ASP A CA 6
ATOM 5412 C C . ASP A 1 29 ? -6.295 3.544 -13.597 1.00 70.12 29 ASP A C 6
ATOM 5413 O O . ASP A 1 29 ? -5.506 4.199 -14.296 1.00 31.34 29 ASP A O 6
ATOM 5422 N N . GLY A 1 30 ? -6.714 3.966 -12.389 1.00 24.35 30 GLY A N 6
ATOM 5423 C CA . GLY A 1 30 ? -6.418 5.313 -11.897 1.00 61.25 30 GLY A CA 6
ATOM 5424 C C . GLY A 1 30 ? -5.999 5.336 -10.441 1.00 51.24 30 GLY A C 6
ATOM 5425 O O . GLY A 1 30 ? -6.518 6.142 -9.653 1.00 24.12 30 GLY A O 6
ATOM 5429 N N . LEU A 1 31 ? -5.061 4.436 -10.073 1.00 40.31 31 LEU A N 6
ATOM 5430 C CA . LEU A 1 31 ? -4.500 4.380 -8.712 1.00 0.01 31 LEU A CA 6
ATOM 5431 C C . LEU A 1 31 ? -3.623 5.627 -8.433 1.00 44.21 31 LEU A C 6
ATOM 5432 O O . LEU A 1 31 ? -2.667 5.912 -9.166 1.00 25.34 31 LEU A O 6
ATOM 5448 N N . SER A 1 32 ? -3.979 6.358 -7.361 1.00 12.23 32 SER A N 6
ATOM 5449 C CA . SER A 1 32 ? -3.260 7.555 -6.897 1.00 12.51 32 SER A CA 6
ATOM 5450 C C . SER A 1 32 ? -2.021 7.138 -6.094 1.00 12.02 32 SER A C 6
ATOM 5451 O O . SER A 1 32 ? -1.951 5.992 -5.642 1.00 53.02 32 SER A O 6
ATOM 5459 N N . ALA A 1 33 ? -1.071 8.086 -5.892 1.00 0.34 33 ALA A N 6
ATOM 5460 C CA . ALA A 1 33 ? 0.162 7.840 -5.111 1.00 70.33 33 ALA A CA 6
ATOM 5461 C C . ALA A 1 33 ? -0.174 7.429 -3.671 1.00 34.43 33 ALA A C 6
ATOM 5462 O O . ALA A 1 33 ? 0.449 6.521 -3.119 1.00 61.41 33 ALA A O 6
ATOM 5469 N N . ALA A 1 34 ? -1.211 8.076 -3.109 1.00 60.01 34 ALA A N 6
ATOM 5470 C CA . ALA A 1 34 ? -1.709 7.775 -1.766 1.00 32.40 34 ALA A CA 6
ATOM 5471 C C . ALA A 1 34 ? -2.269 6.348 -1.688 1.00 61.52 34 ALA A C 6
ATOM 5472 O O . ALA A 1 34 ? -1.852 5.571 -0.836 1.00 3.14 34 ALA A O 6
ATOM 5479 N N . ALA A 1 35 ? -3.172 6.009 -2.627 1.00 60.24 35 ALA A N 6
ATOM 5480 C CA . ALA A 1 35 ? -3.852 4.704 -2.657 1.00 34.34 35 ALA A CA 6
ATOM 5481 C C . ALA A 1 35 ? -2.851 3.538 -2.805 1.00 0.15 35 ALA A C 6
ATOM 5482 O O . ALA A 1 35 ? -2.876 2.593 -2.012 1.00 41.42 35 ALA A O 6
ATOM 5489 N N . ARG A 1 36 ? -1.945 3.652 -3.795 1.00 35.41 36 ARG A N 6
ATOM 5490 C CA . ARG A 1 36 ? -0.992 2.580 -4.135 1.00 23.32 36 ARG A CA 6
ATOM 5491 C C . ARG A 1 36 ? 0.061 2.397 -3.022 1.00 4.45 36 ARG A C 6
ATOM 5492 O O . ARG A 1 36 ? 0.383 1.260 -2.680 1.00 14.51 36 ARG A O 6
ATOM 5513 N N . LYS A 1 37 ? 0.573 3.523 -2.452 1.00 50.32 37 LYS A N 6
ATOM 5514 C CA . LYS A 1 37 ? 1.604 3.481 -1.398 1.00 15.13 37 LYS A CA 6
ATOM 5515 C C . LYS A 1 37 ? 1.065 2.766 -0.161 1.00 51.20 37 LYS A C 6
ATOM 5516 O O . LYS A 1 37 ? 1.683 1.838 0.328 1.00 2.25 37 LYS A O 6
ATOM 5535 N N . GLN A 1 38 ? -0.121 3.207 0.294 1.00 61.52 38 GLN A N 6
ATOM 5536 C CA . GLN A 1 38 ? -0.732 2.728 1.535 1.00 21.51 38 GLN A CA 6
ATOM 5537 C C . GLN A 1 38 ? -1.162 1.260 1.436 1.00 33.04 38 GLN A C 6
ATOM 5538 O O . GLN A 1 38 ? -0.936 0.498 2.365 1.00 61.23 38 GLN A O 6
ATOM 5552 N N . ARG A 1 39 ? -1.758 0.887 0.293 1.00 13.41 39 ARG A N 6
ATOM 5553 C CA . ARG A 1 39 ? -2.273 -0.476 0.062 1.00 14.31 39 ARG A CA 6
ATOM 5554 C C . ARG A 1 39 ? -1.107 -1.486 -0.047 1.00 22.24 39 ARG A C 6
ATOM 5555 O O . ARG A 1 39 ? -1.175 -2.601 0.490 1.00 24.54 39 ARG A O 6
ATOM 5576 N N . ASP A 1 40 ? -0.027 -1.054 -0.726 1.00 14.31 40 ASP A N 6
ATOM 5577 C CA . ASP A 1 40 ? 1.173 -1.876 -0.937 1.00 13.52 40 ASP A CA 6
ATOM 5578 C C . ASP A 1 40 ? 2.012 -1.983 0.358 1.00 1.34 40 ASP A C 6
ATOM 5579 O O . ASP A 1 40 ? 2.554 -3.046 0.653 1.00 60.10 40 ASP A O 6
ATOM 5588 N N . SER A 1 41 ? 2.086 -0.887 1.138 1.00 62.44 41 SER A N 6
ATOM 5589 C CA . SER A 1 41 ? 2.769 -0.890 2.449 1.00 72.42 41 SER A CA 6
ATOM 5590 C C . SER A 1 41 ? 1.988 -1.750 3.451 1.00 21.21 41 SER A C 6
ATOM 5591 O O . SER A 1 41 ? 2.579 -2.393 4.321 1.00 10.44 41 SER A O 6
ATOM 5599 N N . GLU A 1 42 ? 0.650 -1.763 3.282 1.00 43.33 42 GLU A N 6
ATOM 5600 C CA . GLU A 1 42 ? -0.267 -2.548 4.114 1.00 44.15 42 GLU A CA 6
ATOM 5601 C C . GLU A 1 42 ? -0.023 -4.049 3.929 1.00 22.03 42 GLU A C 6
ATOM 5602 O O . GLU A 1 42 ? 0.169 -4.763 4.916 1.00 32.10 42 GLU A O 6
ATOM 5614 N N . ILE A 1 43 ? 0.000 -4.511 2.656 1.00 4.05 43 ILE A N 6
ATOM 5615 C CA . ILE A 1 43 ? 0.226 -5.936 2.341 1.00 13.42 43 ILE A CA 6
ATOM 5616 C C . ILE A 1 43 ? 1.677 -6.367 2.687 1.00 72.32 43 ILE A C 6
ATOM 5617 O O . ILE A 1 43 ? 1.901 -7.502 3.115 1.00 54.22 43 ILE A O 6
ATOM 5633 N N . MET A 1 44 ? 2.655 -5.449 2.519 1.00 33.23 44 MET A N 6
ATOM 5634 C CA . MET A 1 44 ? 4.067 -5.725 2.872 1.00 2.33 44 MET A CA 6
ATOM 5635 C C . MET A 1 44 ? 4.262 -5.840 4.395 1.00 70.55 44 MET A C 6
ATOM 5636 O O . MET A 1 44 ? 5.129 -6.590 4.844 1.00 14.04 44 MET A O 6
ATOM 5650 N N . GLN A 1 45 ? 3.469 -5.078 5.164 1.00 74.05 45 GLN A N 6
ATOM 5651 C CA . GLN A 1 45 ? 3.468 -5.136 6.641 1.00 43.41 45 GLN A CA 6
ATOM 5652 C C . GLN A 1 45 ? 2.688 -6.376 7.137 1.00 52.40 45 GLN A C 6
ATOM 5653 O O . GLN A 1 45 ? 3.044 -6.979 8.159 1.00 35.21 45 GLN A O 6
ATOM 5667 N N . GLN A 1 46 ? 1.633 -6.740 6.373 1.00 34.01 46 GLN A N 6
ATOM 5668 C CA . GLN A 1 46 ? 0.723 -7.860 6.687 1.00 31.12 46 GLN A CA 6
ATOM 5669 C C . GLN A 1 46 ? 1.467 -9.197 6.584 1.00 74.15 46 GLN A C 6
ATOM 5670 O O . GLN A 1 46 ? 1.394 -10.040 7.485 1.00 71.41 46 GLN A O 6
ATOM 5684 N N . LYS A 1 47 ? 2.182 -9.364 5.463 1.00 33.43 47 LYS A N 6
ATOM 5685 C CA . LYS A 1 47 ? 3.013 -10.544 5.201 1.00 3.43 47 LYS A CA 6
ATOM 5686 C C . LYS A 1 47 ? 4.334 -10.457 5.977 1.00 73.22 47 LYS A C 6
ATOM 5687 O O . LYS A 1 47 ? 4.767 -11.450 6.582 1.00 11.13 47 LYS A O 6
ATOM 5706 N N . GLN A 1 48 ? 4.946 -9.253 5.943 1.00 51.23 48 GLN A N 6
ATOM 5707 C CA . GLN A 1 48 ? 6.191 -8.924 6.670 1.00 60.20 48 GLN A CA 6
ATOM 5708 C C . GLN A 1 48 ? 7.328 -9.888 6.259 1.00 62.34 48 GLN A C 6
ATOM 5709 O O . GLN A 1 48 ? 7.649 -10.847 6.969 1.00 53.40 48 GLN A O 6
ATOM 5723 N N . LYS A 1 49 ? 7.886 -9.642 5.068 1.00 53.12 49 LYS A N 6
ATOM 5724 C CA . LYS A 1 49 ? 8.876 -10.538 4.442 1.00 41.30 49 LYS A CA 6
ATOM 5725 C C . LYS A 1 49 ? 10.267 -10.259 5.014 1.00 20.41 49 LYS A C 6
ATOM 5726 O O . LYS A 1 49 ? 10.997 -11.184 5.402 1.00 51.31 49 LYS A O 6
ATOM 5745 N N . LYS A 1 50 ? 10.609 -8.963 5.085 1.00 11.01 50 LYS A N 6
ATOM 5746 C CA . LYS A 1 50 ? 11.898 -8.500 5.619 1.00 44.22 50 LYS A CA 6
ATOM 5747 C C . LYS A 1 50 ? 11.767 -7.023 6.067 1.00 64.34 50 LYS A C 6
ATOM 5748 O O . LYS A 1 50 ? 12.740 -6.268 6.057 1.00 20.00 50 LYS A O 6
ATOM 5767 N N . ALA A 1 51 ? 10.544 -6.642 6.509 1.00 0.23 51 ALA A N 6
ATOM 5768 C CA . ALA A 1 51 ? 10.228 -5.260 6.939 1.00 5.13 51 ALA A CA 6
ATOM 5769 C C . ALA A 1 51 ? 11.074 -4.869 8.177 1.00 1.52 51 ALA A C 6
ATOM 5770 O O . ALA A 1 51 ? 10.759 -5.260 9.308 1.00 0.32 51 ALA A O 6
ATOM 5777 N N . ASN A 1 52 ? 12.156 -4.113 7.930 1.00 22.22 52 ASN A N 6
ATOM 5778 C CA . ASN A 1 52 ? 13.194 -3.787 8.933 1.00 54.42 52 ASN A CA 6
ATOM 5779 C C . ASN A 1 52 ? 12.639 -2.868 10.027 1.00 15.50 52 ASN A C 6
ATOM 5780 O O . ASN A 1 52 ? 12.944 -3.035 11.212 1.00 75.21 52 ASN A O 6
ATOM 5791 N N . GLU A 1 53 ? 11.808 -1.905 9.599 1.00 62.12 53 GLU A N 6
ATOM 5792 C CA . GLU A 1 53 ? 11.230 -0.875 10.478 1.00 64.30 53 GLU A CA 6
ATOM 5793 C C . GLU A 1 53 ? 9.708 -0.766 10.268 1.00 42.33 53 GLU A C 6
ATOM 5794 O O . GLU A 1 53 ? 9.220 -0.051 9.386 1.00 74.24 53 GLU A O 6
ATOM 5806 N N . LYS A 1 54 ? 8.954 -1.521 11.077 1.00 33.52 54 LYS A N 6
ATOM 5807 C CA . LYS A 1 54 ? 7.480 -1.439 11.102 1.00 2.55 54 LYS A CA 6
ATOM 5808 C C . LYS A 1 54 ? 7.045 -0.202 11.923 1.00 22.24 54 LYS A C 6
ATOM 5809 O O . LYS A 1 54 ? 5.929 0.296 11.763 1.00 15.34 54 LYS A O 6
ATOM 5828 N N . LYS A 1 55 ? 7.956 0.259 12.816 1.00 21.33 55 LYS A N 6
ATOM 5829 C CA . LYS A 1 55 ? 7.741 1.416 13.690 1.00 1.21 55 LYS A CA 6
ATOM 5830 C C . LYS A 1 55 ? 8.154 2.701 12.937 1.00 23.20 55 LYS A C 6
ATOM 5831 O O . LYS A 1 55 ? 9.286 2.825 12.464 1.00 2.40 55 LYS A O 6
ATOM 5850 N N . GLU A 1 56 ? 7.206 3.627 12.839 1.00 61.42 56 GLU A N 6
ATOM 5851 C CA . GLU A 1 56 ? 7.422 4.994 12.342 1.00 63.23 56 GLU A CA 6
ATOM 5852 C C . GLU A 1 56 ? 6.958 5.969 13.454 1.00 72.42 56 GLU A C 6
ATOM 5853 O O . GLU A 1 56 ? 6.070 5.611 14.248 1.00 22.40 56 GLU A O 6
ATOM 5865 N N . GLU A 1 57 ? 7.561 7.178 13.513 1.00 70.42 57 GLU A N 6
ATOM 5866 C CA . GLU A 1 57 ? 7.205 8.197 14.525 1.00 44.14 57 GLU A CA 6
ATOM 5867 C C . GLU A 1 57 ? 5.717 8.623 14.378 1.00 24.01 57 GLU A C 6
ATOM 5868 O O . GLU A 1 57 ? 5.271 8.900 13.264 1.00 62.04 57 GLU A O 6
ATOM 5880 N N . PRO A 1 58 ? 4.918 8.650 15.493 1.00 34.11 58 PRO A N 6
ATOM 5881 C CA . PRO A 1 58 ? 3.479 8.994 15.439 1.00 51.23 58 PRO A CA 6
ATOM 5882 C C . PRO A 1 58 ? 3.250 10.513 15.376 1.00 33.24 58 PRO A C 6
ATOM 5883 O O . PRO A 1 58 ? 4.213 11.298 15.341 1.00 41.50 58 PRO A O 6
ATOM 5894 N N . LYS A 1 59 ? 1.959 10.902 15.331 1.00 21.35 59 LYS A N 6
ATOM 5895 C CA . LYS A 1 59 ? 1.511 12.310 15.291 1.00 52.10 59 LYS A CA 6
ATOM 5896 C C . LYS A 1 59 ? 2.005 13.117 16.532 1.00 44.42 59 LYS A C 6
ATOM 5897 O O . LYS A 1 59 ? 3.090 13.732 16.456 1.00 1.23 59 LYS A O 6
ATOM 5917 N N . MET A 1 1 ? 8.314 19.744 14.198 1.00 24.41 1 MET A N 7
ATOM 5918 C CA . MET A 1 1 ? 7.213 20.657 14.576 1.00 32.21 1 MET A CA 7
ATOM 5919 C C . MET A 1 1 ? 6.114 20.714 13.496 1.00 12.44 1 MET A C 7
ATOM 5920 O O . MET A 1 1 ? 5.141 21.462 13.653 1.00 10.25 1 MET A O 7
ATOM 5936 N N . THR A 1 2 ? 6.263 19.920 12.415 1.00 1.13 2 THR A N 7
ATOM 5937 C CA . THR A 1 2 ? 5.281 19.890 11.315 1.00 3.31 2 THR A CA 7
ATOM 5938 C C . THR A 1 2 ? 4.061 19.023 11.710 1.00 30.30 2 THR A C 7
ATOM 5939 O O . THR A 1 2 ? 4.199 17.821 11.981 1.00 34.03 2 THR A O 7
ATOM 5950 N N . ARG A 1 3 ? 2.881 19.660 11.766 1.00 60.34 3 ARG A N 7
ATOM 5951 C CA . ARG A 1 3 ? 1.622 19.016 12.195 1.00 52.31 3 ARG A CA 7
ATOM 5952 C C . ARG A 1 3 ? 0.411 19.712 11.521 1.00 44.25 3 ARG A C 7
ATOM 5953 O O . ARG A 1 3 ? 0.484 20.901 11.186 1.00 52.01 3 ARG A O 7
ATOM 5974 N N . GLY A 1 4 ? -0.691 18.951 11.334 1.00 44.43 4 GLY A N 7
ATOM 5975 C CA . GLY A 1 4 ? -1.892 19.422 10.611 1.00 55.41 4 GLY A CA 7
ATOM 5976 C C . GLY A 1 4 ? -1.674 19.551 9.100 1.00 10.21 4 GLY A C 7
ATOM 5977 O O . GLY A 1 4 ? -0.531 19.467 8.621 1.00 22.32 4 GLY A O 7
ATOM 5981 N N . ASN A 1 5 ? -2.770 19.726 8.338 1.00 62.21 5 ASN A N 7
ATOM 5982 C CA . ASN A 1 5 ? -2.680 19.972 6.884 1.00 50.33 5 ASN A CA 7
ATOM 5983 C C . ASN A 1 5 ? -2.439 21.468 6.647 1.00 54.33 5 ASN A C 7
ATOM 5984 O O . ASN A 1 5 ? -3.025 22.324 7.316 1.00 71.23 5 ASN A O 7
ATOM 5995 N N . GLN A 1 6 ? -1.525 21.760 5.726 1.00 21.11 6 GLN A N 7
ATOM 5996 C CA . GLN A 1 6 ? -1.132 23.131 5.363 1.00 43.32 6 GLN A CA 7
ATOM 5997 C C . GLN A 1 6 ? -1.436 23.356 3.873 1.00 40.14 6 GLN A C 7
ATOM 5998 O O . GLN A 1 6 ? -0.781 24.150 3.185 1.00 42.43 6 GLN A O 7
ATOM 6012 N N . ARG A 1 7 ? -2.480 22.656 3.404 1.00 24.44 7 ARG A N 7
ATOM 6013 C CA . ARG A 1 7 ? -2.918 22.676 1.996 1.00 10.04 7 ARG A CA 7
ATOM 6014 C C . ARG A 1 7 ? -4.302 23.348 1.881 1.00 32.24 7 ARG A C 7
ATOM 6015 O O . ARG A 1 7 ? -5.106 23.308 2.820 1.00 5.21 7 ARG A O 7
ATOM 6036 N N . GLU A 1 8 ? -4.559 23.970 0.720 1.00 10.13 8 GLU A N 7
ATOM 6037 C CA . GLU A 1 8 ? -5.848 24.606 0.402 1.00 62.21 8 GLU A CA 7
ATOM 6038 C C . GLU A 1 8 ? -6.922 23.547 0.067 1.00 62.32 8 GLU A C 7
ATOM 6039 O O . GLU A 1 8 ? -8.123 23.762 0.284 1.00 23.53 8 GLU A O 7
ATOM 6051 N N . LEU A 1 9 ? -6.459 22.405 -0.466 1.00 61.41 9 LEU A N 7
ATOM 6052 C CA . LEU A 1 9 ? -7.327 21.304 -0.911 1.00 55.03 9 LEU A CA 7
ATOM 6053 C C . LEU A 1 9 ? -7.977 20.590 0.294 1.00 73.21 9 LEU A C 7
ATOM 6054 O O . LEU A 1 9 ? -7.300 19.861 1.031 1.00 12.22 9 LEU A O 7
ATOM 6070 N N . ALA A 1 10 ? -9.284 20.837 0.496 1.00 13.53 10 ALA A N 7
ATOM 6071 C CA . ALA A 1 10 ? -10.073 20.220 1.584 1.00 65.54 10 ALA A CA 7
ATOM 6072 C C . ALA A 1 10 ? -11.570 20.554 1.431 1.00 74.34 10 ALA A C 7
ATOM 6073 O O . ALA A 1 10 ? -12.086 21.477 2.073 1.00 41.22 10 ALA A O 7
ATOM 6080 N N . ARG A 1 11 ? -12.245 19.844 0.511 1.00 63.34 11 ARG A N 7
ATOM 6081 C CA . ARG A 1 11 ? -13.719 19.876 0.400 1.00 11.32 11 ARG A CA 7
ATOM 6082 C C . ARG A 1 11 ? -14.293 18.737 1.256 1.00 10.03 11 ARG A C 7
ATOM 6083 O O . ARG A 1 11 ? -13.835 17.584 1.178 1.00 53.35 11 ARG A O 7
ATOM 6104 N N . GLN A 1 12 ? -15.292 19.083 2.073 1.00 12.24 12 GLN A N 7
ATOM 6105 C CA . GLN A 1 12 ? -15.871 18.188 3.089 1.00 11.32 12 GLN A CA 7
ATOM 6106 C C . GLN A 1 12 ? -17.405 18.296 3.089 1.00 22.42 12 GLN A C 7
ATOM 6107 O O . GLN A 1 12 ? -17.963 19.373 2.848 1.00 55.13 12 GLN A O 7
ATOM 6121 N N . LYS A 1 13 ? -18.072 17.161 3.317 1.00 40.20 13 LYS A N 7
ATOM 6122 C CA . LYS A 1 13 ? -19.532 17.085 3.486 1.00 63.55 13 LYS A CA 7
ATOM 6123 C C . LYS A 1 13 ? -19.855 16.229 4.717 1.00 31.51 13 LYS A C 7
ATOM 6124 O O . LYS A 1 13 ? -19.189 15.215 4.974 1.00 31.22 13 LYS A O 7
ATOM 6143 N N . ASN A 1 14 ? -20.861 16.660 5.488 1.00 14.23 14 ASN A N 7
ATOM 6144 C CA . ASN A 1 14 ? -21.346 15.928 6.675 1.00 73.33 14 ASN A CA 7
ATOM 6145 C C . ASN A 1 14 ? -22.146 14.685 6.252 1.00 60.54 14 ASN A C 7
ATOM 6146 O O . ASN A 1 14 ? -22.291 13.725 7.020 1.00 73.55 14 ASN A O 7
ATOM 6157 N N . MET A 1 15 ? -22.669 14.729 5.017 1.00 44.22 15 MET A N 7
ATOM 6158 C CA . MET A 1 15 ? -23.372 13.612 4.379 1.00 14.51 15 MET A CA 7
ATOM 6159 C C . MET A 1 15 ? -22.441 12.959 3.339 1.00 73.23 15 MET A C 7
ATOM 6160 O O . MET A 1 15 ? -22.174 13.540 2.280 1.00 54.13 15 MET A O 7
ATOM 6174 N N . LYS A 1 16 ? -21.896 11.781 3.691 1.00 54.13 16 LYS A N 7
ATOM 6175 C CA . LYS A 1 16 ? -21.039 10.955 2.808 1.00 61.43 16 LYS A CA 7
ATOM 6176 C C . LYS A 1 16 ? -21.371 9.469 3.034 1.00 43.14 16 LYS A C 7
ATOM 6177 O O . LYS A 1 16 ? -21.660 9.056 4.168 1.00 4.34 16 LYS A O 7
ATOM 6196 N N . LYS A 1 17 ? -21.336 8.679 1.948 1.00 4.11 17 LYS A N 7
ATOM 6197 C CA . LYS A 1 17 ? -21.534 7.218 1.999 1.00 33.44 17 LYS A CA 7
ATOM 6198 C C . LYS A 1 17 ? -20.206 6.502 2.349 1.00 75.11 17 LYS A C 7
ATOM 6199 O O . LYS A 1 17 ? -19.143 7.132 2.384 1.00 10.15 17 LYS A O 7
ATOM 6218 N N . GLN A 1 18 ? -20.276 5.186 2.608 1.00 54.10 18 GLN A N 7
ATOM 6219 C CA . GLN A 1 18 ? -19.101 4.368 2.975 1.00 60.44 18 GLN A CA 7
ATOM 6220 C C . GLN A 1 18 ? -19.008 3.127 2.063 1.00 42.23 18 GLN A C 7
ATOM 6221 O O . GLN A 1 18 ? -19.088 1.974 2.517 1.00 14.32 18 GLN A O 7
ATOM 6235 N N . SER A 1 19 ? -18.848 3.390 0.756 1.00 33.44 19 SER A N 7
ATOM 6236 C CA . SER A 1 19 ? -18.686 2.351 -0.283 1.00 23.33 19 SER A CA 7
ATOM 6237 C C . SER A 1 19 ? -17.290 2.456 -0.934 1.00 13.00 19 SER A C 7
ATOM 6238 O O . SER A 1 19 ? -16.973 1.710 -1.875 1.00 20.01 19 SER A O 7
ATOM 6246 N N . ASP A 1 20 ? -16.442 3.355 -0.402 1.00 43.05 20 ASP A N 7
ATOM 6247 C CA . ASP A 1 20 ? -15.135 3.718 -0.997 1.00 22.31 20 ASP A CA 7
ATOM 6248 C C . ASP A 1 20 ? -14.024 2.848 -0.406 1.00 32.43 20 ASP A C 7
ATOM 6249 O O . ASP A 1 20 ? -12.975 3.344 0.031 1.00 62.13 20 ASP A O 7
ATOM 6258 N N . SER A 1 21 ? -14.245 1.533 -0.414 1.00 53.25 21 SER A N 7
ATOM 6259 C CA . SER A 1 21 ? -13.354 0.555 0.229 1.00 51.45 21 SER A CA 7
ATOM 6260 C C . SER A 1 21 ? -12.440 -0.166 -0.779 1.00 71.22 21 SER A C 7
ATOM 6261 O O . SER A 1 21 ? -11.627 -1.014 -0.389 1.00 72.31 21 SER A O 7
ATOM 6269 N N . VAL A 1 22 ? -12.552 0.200 -2.067 1.00 11.30 22 VAL A N 7
ATOM 6270 C CA . VAL A 1 22 ? -11.850 -0.484 -3.178 1.00 43.15 22 VAL A CA 7
ATOM 6271 C C . VAL A 1 22 ? -10.455 0.148 -3.414 1.00 11.54 22 VAL A C 7
ATOM 6272 O O . VAL A 1 22 ? -10.255 0.934 -4.346 1.00 70.02 22 VAL A O 7
ATOM 6285 N N . LYS A 1 23 ? -9.507 -0.181 -2.521 1.00 40.15 23 LYS A N 7
ATOM 6286 C CA . LYS A 1 23 ? -8.099 0.267 -2.627 1.00 32.21 23 LYS A CA 7
ATOM 6287 C C . LYS A 1 23 ? -7.173 -0.960 -2.765 1.00 73.43 23 LYS A C 7
ATOM 6288 O O . LYS A 1 23 ? -6.904 -1.660 -1.783 1.00 0.43 23 LYS A O 7
ATOM 6307 N N . GLY A 1 24 ? -6.758 -1.245 -4.012 1.00 40.43 24 GLY A N 7
ATOM 6308 C CA . GLY A 1 24 ? -5.799 -2.309 -4.321 1.00 62.34 24 GLY A CA 7
ATOM 6309 C C . GLY A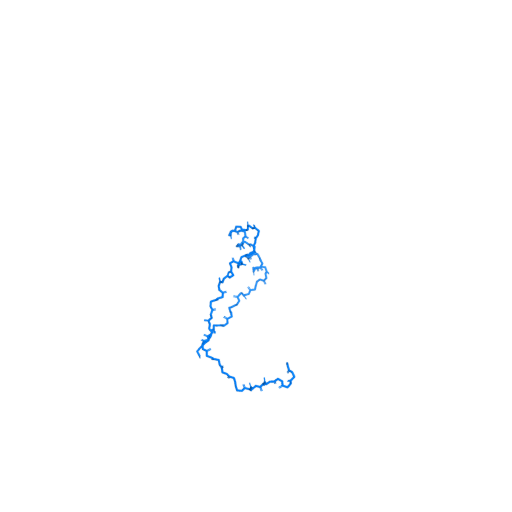 1 24 ? -6.222 -3.707 -3.887 1.00 12.41 24 GLY A C 7
ATOM 6310 O O . GLY A 1 24 ? -5.367 -4.576 -3.670 1.00 24.20 24 GLY A O 7
ATOM 6314 N N . LYS A 1 25 ? -7.542 -3.936 -3.788 1.00 20.10 25 LYS A N 7
ATOM 6315 C CA . LYS A 1 25 ? -8.096 -5.271 -3.472 1.00 60.53 25 LYS A CA 7
ATOM 6316 C C . LYS A 1 25 ? -8.175 -6.143 -4.749 1.00 43.32 25 LYS A C 7
ATOM 6317 O O . LYS A 1 25 ? -8.701 -7.260 -4.725 1.00 51.12 25 LYS A O 7
ATOM 6336 N N . ARG A 1 26 ? -7.643 -5.595 -5.848 1.00 24.22 26 ARG A N 7
ATOM 6337 C CA . ARG A 1 26 ? -7.463 -6.280 -7.134 1.00 74.44 26 ARG A CA 7
ATOM 6338 C C . ARG A 1 26 ? -6.097 -5.854 -7.713 1.00 3.53 26 ARG A C 7
ATOM 6339 O O . ARG A 1 26 ? -5.377 -5.055 -7.097 1.00 23.31 26 ARG A O 7
ATOM 6360 N N . ARG A 1 27 ? -5.746 -6.371 -8.895 1.00 0.24 27 ARG A N 7
ATOM 6361 C CA . ARG A 1 27 ? -4.637 -5.826 -9.689 1.00 64.11 27 ARG A CA 7
ATOM 6362 C C . ARG A 1 27 ? -5.178 -4.534 -10.352 1.00 73.54 27 ARG A C 7
ATOM 6363 O O . ARG A 1 27 ? -5.776 -4.571 -11.433 1.00 51.41 27 ARG A O 7
ATOM 6384 N N . ASP A 1 28 ? -5.062 -3.405 -9.621 1.00 70.53 28 ASP A N 7
ATOM 6385 C CA . ASP A 1 28 ? -5.660 -2.113 -10.032 1.00 61.04 28 ASP A CA 7
ATOM 6386 C C . ASP A 1 28 ? -4.578 -1.191 -10.605 1.00 11.13 28 ASP A C 7
ATOM 6387 O O . ASP A 1 28 ? -3.484 -1.080 -10.048 1.00 55.22 28 ASP A O 7
ATOM 6396 N N . ASP A 1 29 ? -4.897 -0.537 -11.721 1.00 43.15 29 ASP A N 7
ATOM 6397 C CA . ASP A 1 29 ? -3.958 0.307 -12.480 1.00 61.44 29 ASP A CA 7
ATOM 6398 C C . ASP A 1 29 ? -4.237 1.810 -12.278 1.00 2.41 29 ASP A C 7
ATOM 6399 O O . ASP A 1 29 ? -3.398 2.650 -12.625 1.00 5.42 29 ASP A O 7
ATOM 6408 N N . GLY A 1 30 ? -5.415 2.131 -11.723 1.00 21.35 30 GLY A N 7
ATOM 6409 C CA . GLY A 1 30 ? -5.928 3.506 -11.674 1.00 54.20 30 GLY A CA 7
ATOM 6410 C C . GLY A 1 30 ? -6.119 4.019 -10.253 1.00 24.40 30 GLY A C 7
ATOM 6411 O O . GLY A 1 30 ? -7.001 4.846 -9.998 1.00 31.23 30 GLY A O 7
ATOM 6415 N N . LEU A 1 31 ? -5.293 3.505 -9.323 1.00 43.04 31 LEU A N 7
ATOM 6416 C CA . LEU A 1 31 ? -5.210 4.029 -7.953 1.00 12.33 31 LEU A CA 7
ATOM 6417 C C . LEU A 1 31 ? -4.409 5.350 -7.931 1.00 21.43 31 LEU A C 7
ATOM 6418 O O . LEU A 1 31 ? -3.630 5.639 -8.855 1.00 40.51 31 LEU A O 7
ATOM 6434 N N . SER A 1 32 ? -4.608 6.137 -6.869 1.00 40.05 32 SER A N 7
ATOM 6435 C CA . SER A 1 32 ? -3.816 7.350 -6.598 1.00 4.20 32 SER A CA 7
ATOM 6436 C C . SER A 1 32 ? -2.388 6.970 -6.106 1.00 53.00 32 SER A C 7
ATOM 6437 O O . SER A 1 32 ? -2.136 5.805 -5.765 1.00 72.42 32 SER A O 7
ATOM 6445 N N . ALA A 1 33 ? -1.471 7.960 -6.055 1.00 54.22 33 ALA A N 7
ATOM 6446 C CA . ALA A 1 33 ? -0.081 7.753 -5.597 1.00 34.11 33 ALA A CA 7
ATOM 6447 C C . ALA A 1 33 ? -0.052 7.365 -4.110 1.00 24.44 33 ALA A C 7
ATOM 6448 O O . ALA A 1 33 ? 0.663 6.438 -3.716 1.00 70.54 33 ALA A O 7
ATOM 6455 N N . ALA A 1 34 ? -0.879 8.056 -3.309 1.00 33.02 34 ALA A N 7
ATOM 6456 C CA . ALA A 1 34 ? -1.017 7.786 -1.873 1.00 41.44 34 ALA A CA 7
ATOM 6457 C C . ALA A 1 34 ? -1.785 6.475 -1.616 1.00 72.51 34 ALA A C 7
ATOM 6458 O O . ALA A 1 34 ? -1.558 5.814 -0.598 1.00 52.22 34 ALA A O 7
ATOM 6465 N N . ALA A 1 35 ? -2.684 6.111 -2.556 1.00 64.21 35 ALA A N 7
ATOM 6466 C CA . ALA A 1 35 ? -3.512 4.894 -2.450 1.00 71.42 35 ALA A CA 7
ATOM 6467 C C . ALA A 1 35 ? -2.677 3.626 -2.700 1.00 0.51 35 ALA A C 7
ATOM 6468 O O . ALA A 1 35 ? -2.833 2.626 -1.990 1.00 73.02 35 ALA A O 7
ATOM 6475 N N . ARG A 1 36 ? -1.800 3.682 -3.730 1.00 31.45 36 ARG A N 7
ATOM 6476 C CA . ARG A 1 36 ? -0.900 2.563 -4.080 1.00 72.55 36 ARG A CA 7
ATOM 6477 C C . ARG A 1 36 ? 0.273 2.481 -3.082 1.00 24.13 36 ARG A C 7
ATOM 6478 O O . ARG A 1 36 ? 0.801 1.395 -2.848 1.00 52.22 36 ARG A O 7
ATOM 6499 N N . LYS A 1 37 ? 0.692 3.658 -2.540 1.00 13.11 37 LYS A N 7
ATOM 6500 C CA . LYS A 1 37 ? 1.679 3.750 -1.433 1.00 5.32 37 LYS A CA 7
ATOM 6501 C C . LYS A 1 37 ? 1.143 3.046 -0.184 1.00 50.13 37 LYS A C 7
ATOM 6502 O O . LYS A 1 37 ? 1.857 2.263 0.456 1.00 2.31 37 LYS A O 7
ATOM 6521 N N . GLN A 1 38 ? -0.136 3.341 0.137 1.00 11.35 38 GLN A N 7
ATOM 6522 C CA . GLN A 1 38 ? -0.804 2.779 1.307 1.00 45.03 38 GLN A CA 7
ATOM 6523 C C . GLN A 1 38 ? -0.935 1.267 1.138 1.00 73.42 38 GLN A C 7
ATOM 6524 O O . GLN A 1 38 ? -0.552 0.530 2.031 1.00 32.11 38 GLN A O 7
ATOM 6538 N N . ARG A 1 39 ? -1.401 0.833 -0.056 1.00 54.12 39 ARG A N 7
ATOM 6539 C CA . ARG A 1 39 ? -1.650 -0.590 -0.344 1.00 40.33 39 ARG A CA 7
ATOM 6540 C C . ARG A 1 39 ? -0.340 -1.400 -0.344 1.00 50.41 39 ARG A C 7
ATOM 6541 O O . ARG A 1 39 ? -0.332 -2.564 0.054 1.00 64.00 39 ARG A O 7
ATOM 6562 N N . ASP A 1 40 ? 0.746 -0.759 -0.806 1.00 55.40 40 ASP A N 7
ATOM 6563 C CA . ASP A 1 40 ? 2.109 -1.320 -0.767 1.00 32.45 40 ASP A CA 7
ATOM 6564 C C . ASP A 1 40 ? 2.536 -1.595 0.685 1.00 4.15 40 ASP A C 7
ATOM 6565 O O . ASP A 1 40 ? 2.974 -2.703 1.017 1.00 70.52 40 ASP A O 7
ATOM 6574 N N . SER A 1 41 ? 2.364 -0.575 1.535 1.00 4.11 41 SER A N 7
ATOM 6575 C CA . SER A 1 41 ? 2.675 -0.649 2.961 1.00 40.35 41 SER A CA 7
ATOM 6576 C C . SER A 1 41 ? 1.781 -1.689 3.673 1.00 53.43 41 SER A C 7
ATOM 6577 O O . SER A 1 41 ? 2.244 -2.380 4.576 1.00 2.24 41 SER A O 7
ATOM 6585 N N . GLU A 1 42 ? 0.508 -1.816 3.210 1.00 70.12 42 GLU A N 7
ATOM 6586 C CA . GLU A 1 42 ? -0.476 -2.747 3.794 1.00 51.31 42 GLU A CA 7
ATOM 6587 C C . GLU A 1 42 ? -0.083 -4.194 3.499 1.00 63.34 42 GLU A C 7
ATOM 6588 O O . GLU A 1 42 ? 0.090 -4.963 4.435 1.00 4.42 42 GLU A O 7
ATOM 6600 N N . ILE A 1 43 ? 0.135 -4.539 2.206 1.00 44.32 43 ILE A N 7
ATOM 6601 C CA . ILE A 1 43 ? 0.494 -5.919 1.820 1.00 44.34 43 ILE A CA 7
ATOM 6602 C C . ILE A 1 43 ? 1.802 -6.332 2.508 1.00 71.22 43 ILE A C 7
ATOM 6603 O O . ILE A 1 43 ? 1.889 -7.439 3.019 1.00 33.54 43 ILE A O 7
ATOM 6619 N N . MET A 1 44 ? 2.790 -5.414 2.559 1.00 63.34 44 MET A N 7
ATOM 6620 C CA . MET A 1 44 ? 4.079 -5.679 3.223 1.00 44.11 44 MET A CA 7
ATOM 6621 C C . MET A 1 44 ? 3.920 -5.807 4.759 1.00 24.53 44 MET A C 7
ATOM 6622 O O . MET A 1 44 ? 4.703 -6.520 5.393 1.00 25.23 44 MET A O 7
ATOM 6636 N N . GLN A 1 45 ? 2.917 -5.116 5.339 1.00 64.23 45 GLN A N 7
ATOM 6637 C CA . GLN A 1 45 ? 2.623 -5.186 6.788 1.00 65.10 45 GLN A CA 7
ATOM 6638 C C . GLN A 1 45 ? 1.991 -6.551 7.157 1.00 41.11 45 GLN A C 7
ATOM 6639 O O . GLN A 1 45 ? 2.467 -7.217 8.077 1.00 62.44 45 GLN A O 7
ATOM 6653 N N . GLN A 1 46 ? 0.940 -6.971 6.409 1.00 51.23 46 GLN A N 7
ATOM 6654 C CA . GLN A 1 46 ? 0.282 -8.286 6.614 1.00 31.33 46 GLN A CA 7
ATOM 6655 C C . GLN A 1 46 ? 1.242 -9.445 6.263 1.00 11.03 46 GLN A C 7
ATOM 6656 O O . GLN A 1 46 ? 1.172 -10.519 6.866 1.00 23.42 46 GLN A O 7
ATOM 6670 N N . LYS A 1 47 ? 2.130 -9.209 5.279 1.00 52.22 47 LYS A N 7
ATOM 6671 C CA . LYS A 1 47 ? 3.202 -10.147 4.904 1.00 72.03 47 LYS A CA 7
ATOM 6672 C C . LYS A 1 47 ? 4.193 -10.307 6.070 1.00 4.01 47 LYS A C 7
ATOM 6673 O O . LYS A 1 47 ? 4.578 -11.428 6.427 1.00 41.23 47 LYS A O 7
ATOM 6692 N N . GLN A 1 48 ? 4.544 -9.149 6.671 1.00 52.54 48 GLN A N 7
ATOM 6693 C CA . GLN A 1 48 ? 5.490 -9.034 7.790 1.00 53.53 48 GLN A CA 7
ATOM 6694 C C . GLN A 1 48 ? 6.886 -9.565 7.390 1.00 12.35 48 GLN A C 7
ATOM 6695 O O . GLN A 1 48 ? 7.185 -10.757 7.540 1.00 20.34 48 GLN A O 7
ATOM 6709 N N . LYS A 1 49 ? 7.709 -8.665 6.818 1.00 11.25 49 LYS A N 7
ATOM 6710 C CA . LYS A 1 49 ? 9.067 -8.992 6.332 1.00 4.52 49 LYS A CA 7
ATOM 6711 C C . LYS A 1 49 ? 10.030 -7.809 6.545 1.00 21.52 49 LYS A C 7
ATOM 6712 O O . LYS A 1 49 ? 11.233 -8.022 6.746 1.00 5.11 49 LYS A O 7
ATOM 6731 N N . LYS A 1 50 ? 9.501 -6.573 6.495 1.00 33.15 50 LYS A N 7
ATOM 6732 C CA . LYS A 1 50 ? 10.336 -5.356 6.483 1.00 72.10 50 LYS A CA 7
ATOM 6733 C C . LYS A 1 50 ? 9.577 -4.181 7.132 1.00 24.44 50 LYS A C 7
ATOM 6734 O O . LYS A 1 50 ? 8.461 -3.848 6.715 1.00 12.13 50 LYS A O 7
ATOM 6753 N N . ALA A 1 51 ? 10.197 -3.583 8.167 1.00 42.12 51 ALA A N 7
ATOM 6754 C CA . ALA A 1 51 ? 9.639 -2.411 8.880 1.00 22.44 51 ALA A CA 7
ATOM 6755 C C . ALA A 1 51 ? 9.576 -1.170 7.952 1.00 31.54 51 ALA A C 7
ATOM 6756 O O . ALA A 1 51 ? 10.346 -1.075 6.986 1.00 45.42 51 ALA A O 7
ATOM 6763 N N . ASN A 1 52 ? 8.651 -0.233 8.267 1.00 73.44 52 ASN A N 7
ATOM 6764 C CA . ASN A 1 52 ? 8.419 0.983 7.456 1.00 52.32 52 ASN A CA 7
ATOM 6765 C C . ASN A 1 52 ? 9.691 1.851 7.415 1.00 53.44 52 ASN A C 7
ATOM 6766 O O . ASN A 1 52 ? 10.298 2.115 8.464 1.00 71.54 52 ASN A O 7
ATOM 6777 N N . GLU A 1 53 ? 10.088 2.266 6.205 1.00 52.14 53 GLU A N 7
ATOM 6778 C CA . GLU A 1 53 ? 11.369 2.960 5.974 1.00 50.42 53 GLU A CA 7
ATOM 6779 C C . GLU A 1 53 ? 11.384 4.414 6.488 1.00 52.31 53 GLU A C 7
ATOM 6780 O O . GLU A 1 53 ? 10.360 5.106 6.486 1.00 43.23 53 GLU A O 7
ATOM 6792 N N . LYS A 1 54 ? 12.587 4.862 6.897 1.00 2.43 54 LYS A N 7
ATOM 6793 C CA . LYS A 1 54 ? 12.863 6.255 7.315 1.00 0.41 54 LYS A CA 7
ATOM 6794 C C . LYS A 1 54 ? 13.183 7.149 6.097 1.00 13.14 54 LYS A C 7
ATOM 6795 O O . LYS A 1 54 ? 13.466 8.344 6.249 1.00 33.41 54 LYS A O 7
ATOM 6814 N N . LYS A 1 55 ? 13.126 6.540 4.888 1.00 31.40 55 LYS A N 7
ATOM 6815 C CA . LYS A 1 55 ? 13.323 7.217 3.595 1.00 54.42 55 LYS A CA 7
ATOM 6816 C C . LYS A 1 55 ? 12.305 8.363 3.386 1.00 43.50 55 LYS A C 7
ATOM 6817 O O . LYS A 1 55 ? 12.585 9.345 2.693 1.00 21.21 55 LYS A O 7
ATOM 6836 N N . GLU A 1 56 ? 11.147 8.231 4.025 1.00 64.03 56 GLU A N 7
ATOM 6837 C CA . GLU A 1 56 ? 10.070 9.236 3.989 1.00 75.52 56 GLU A CA 7
ATOM 6838 C C . GLU A 1 56 ? 9.526 9.475 5.405 1.00 74.33 56 GLU A C 7
ATOM 6839 O O . GLU A 1 56 ? 9.996 8.867 6.375 1.00 55.02 56 GLU A O 7
ATOM 6851 N N . GLU A 1 57 ? 8.542 10.379 5.509 1.00 34.42 57 GLU A N 7
ATOM 6852 C CA . GLU A 1 57 ? 7.896 10.717 6.784 1.00 75.33 57 GLU A CA 7
ATOM 6853 C C . GLU A 1 57 ? 7.072 9.518 7.315 1.00 72.23 57 GLU A C 7
ATOM 6854 O O . GLU A 1 57 ? 6.425 8.823 6.519 1.00 42.05 57 GLU A O 7
ATOM 6866 N N . PRO A 1 58 ? 7.108 9.250 8.662 1.00 72.20 58 PRO A N 7
ATOM 6867 C CA . PRO A 1 58 ? 6.247 8.224 9.297 1.00 4.32 58 PRO A CA 7
ATOM 6868 C C . PRO A 1 58 ? 4.759 8.673 9.355 1.00 50.40 58 PRO A C 7
ATOM 6869 O O . PRO A 1 58 ? 4.294 9.478 8.525 1.00 34.25 58 PRO A O 7
ATOM 6880 N N . LYS A 1 59 ? 4.008 8.116 10.317 1.00 21.11 59 LYS A N 7
ATOM 6881 C CA . LYS A 1 59 ? 2.609 8.493 10.567 1.00 30.34 59 LYS A CA 7
ATOM 6882 C C . LYS A 1 59 ? 2.567 9.887 11.259 1.00 61.41 59 LYS A C 7
ATOM 6883 O O . LYS A 1 59 ? 2.876 9.971 12.469 1.00 54.41 59 LYS A O 7
ATOM 6903 N N . MET A 1 1 ? -3.693 22.183 20.130 1.00 32.22 1 MET A N 8
ATOM 6904 C CA . MET A 1 1 ? -3.479 20.901 19.437 1.00 10.12 1 MET A CA 8
ATOM 6905 C C . MET A 1 1 ? -4.372 19.809 20.072 1.00 13.12 1 MET A C 8
ATOM 6906 O O . MET A 1 1 ? -4.021 19.238 21.112 1.00 63.31 1 MET A O 8
ATOM 6922 N N . THR A 1 2 ? -5.548 19.563 19.463 1.00 1.55 2 THR A N 8
ATOM 6923 C CA . THR A 1 2 ? -6.456 18.464 19.836 1.00 23.43 2 THR A CA 8
ATOM 6924 C C . THR A 1 2 ? -6.323 17.335 18.798 1.00 34.51 2 THR A C 8
ATOM 6925 O O . THR A 1 2 ? -6.190 17.606 17.596 1.00 40.13 2 THR A O 8
ATOM 6936 N N . ARG A 1 3 ? -6.338 16.076 19.264 1.00 24.22 3 ARG A N 8
ATOM 6937 C CA . ARG A 1 3 ? -6.245 14.890 18.400 1.00 32.14 3 ARG A CA 8
ATOM 6938 C C . ARG A 1 3 ? -7.584 14.143 18.385 1.00 64.42 3 ARG A C 8
ATOM 6939 O O . ARG A 1 3 ? -8.296 14.118 19.400 1.00 52.23 3 ARG A O 8
ATOM 6960 N N . GLY A 1 4 ? -7.929 13.537 17.237 1.00 54.13 4 GLY A N 8
ATOM 6961 C CA . GLY A 1 4 ? -9.152 12.742 17.122 1.00 1.40 4 GLY A CA 8
ATOM 6962 C C . GLY A 1 4 ? -9.587 12.520 15.684 1.00 42.12 4 GLY A C 8
ATOM 6963 O O . GLY A 1 4 ? -9.276 13.337 14.807 1.00 55.34 4 GLY A O 8
ATOM 6967 N N . ASN A 1 5 ? -10.310 11.408 15.449 1.00 52.31 5 ASN A N 8
ATOM 6968 C CA . ASN A 1 5 ? -10.943 11.109 14.153 1.00 62.54 5 ASN A CA 8
ATOM 6969 C C . ASN A 1 5 ? -12.289 11.849 14.082 1.00 75.13 5 ASN A C 8
ATOM 6970 O O . ASN A 1 5 ? -13.345 11.272 14.345 1.00 31.41 5 ASN A O 8
ATOM 6981 N N . GLN A 1 6 ? -12.218 13.163 13.827 1.00 51.42 6 GLN A N 8
ATOM 6982 C CA . GLN A 1 6 ? -13.385 14.041 13.713 1.00 3.35 6 GLN A CA 8
ATOM 6983 C C . GLN A 1 6 ? -13.701 14.244 12.227 1.00 14.51 6 GLN A C 8
ATOM 6984 O O . GLN A 1 6 ? -12.954 14.917 11.507 1.00 61.13 6 GLN A O 8
ATOM 6998 N N . ARG A 1 7 ? -14.786 13.617 11.768 1.00 11.41 7 ARG A N 8
ATOM 6999 C CA . ARG A 1 7 ? -15.251 13.659 10.375 1.00 34.11 7 ARG A CA 8
ATOM 7000 C C . ARG A 1 7 ? -16.756 13.918 10.349 1.00 30.30 7 ARG A C 8
ATOM 7001 O O . ARG A 1 7 ? -17.435 13.789 11.378 1.00 73.54 7 ARG A O 8
ATOM 7022 N N . GLU A 1 8 ? -17.254 14.274 9.154 1.00 24.40 8 GLU A N 8
ATOM 7023 C CA . GLU A 1 8 ? -18.695 14.460 8.895 1.00 15.44 8 GLU A CA 8
ATOM 7024 C C . GLU A 1 8 ? -19.420 13.109 9.056 1.00 72.34 8 GLU A C 8
ATOM 7025 O O . GLU A 1 8 ? -20.573 13.060 9.494 1.00 43.12 8 GLU A O 8
ATOM 7037 N N . LEU A 1 9 ? -18.728 12.023 8.662 1.00 70.12 9 LEU A N 8
ATOM 7038 C CA . LEU A 1 9 ? -19.179 10.651 8.917 1.00 22.13 9 LEU A CA 8
ATOM 7039 C C . LEU A 1 9 ? -18.718 10.240 10.321 1.00 11.25 9 LEU A C 8
ATOM 7040 O O . LEU A 1 9 ? -17.542 9.928 10.539 1.00 2.13 9 LEU A O 8
ATOM 7056 N N . ALA A 1 10 ? -19.649 10.321 11.267 1.00 44.43 10 ALA A N 8
ATOM 7057 C CA . ALA A 1 10 ? -19.431 9.953 12.675 1.00 31.05 10 ALA A CA 8
ATOM 7058 C C . ALA A 1 10 ? -20.519 8.968 13.131 1.00 4.15 10 ALA A C 8
ATOM 7059 O O . ALA A 1 10 ? -20.870 8.927 14.318 1.00 44.43 10 ALA A O 8
ATOM 7066 N N . ARG A 1 11 ? -21.023 8.159 12.165 1.00 13.32 11 ARG A N 8
ATOM 7067 C CA . ARG A 1 11 ? -22.130 7.209 12.381 1.00 61.24 11 ARG A CA 8
ATOM 7068 C C . ARG A 1 11 ? -21.756 6.176 13.460 1.00 42.34 11 ARG A C 8
ATOM 7069 O O . ARG A 1 11 ? -20.994 5.240 13.210 1.00 52.51 11 ARG A O 8
ATOM 7090 N N . GLN A 1 12 ? -22.294 6.394 14.670 1.00 11.40 12 GLN A N 8
ATOM 7091 C CA . GLN A 1 12 ? -22.038 5.548 15.850 1.00 32.11 12 GLN A CA 8
ATOM 7092 C C . GLN A 1 12 ? -22.706 4.166 15.722 1.00 44.13 12 GLN A C 8
ATOM 7093 O O . GLN A 1 12 ? -22.343 3.241 16.449 1.00 31.44 12 GLN A O 8
ATOM 7107 N N . LYS A 1 13 ? -23.696 4.052 14.808 1.00 71.05 13 LYS A N 8
ATOM 7108 C CA . LYS A 1 13 ? -24.308 2.766 14.415 1.00 70.45 13 LYS A CA 8
ATOM 7109 C C . LYS A 1 13 ? -23.215 1.794 13.915 1.00 53.02 13 LYS A C 8
ATOM 7110 O O . LYS A 1 13 ? -23.171 0.630 14.325 1.00 33.21 13 LYS A O 8
ATOM 7129 N N . ASN A 1 14 ? -22.326 2.331 13.046 1.00 24.01 14 ASN A N 8
ATOM 7130 C CA . ASN A 1 14 ? -21.143 1.627 12.507 1.00 24.34 14 ASN A CA 8
ATOM 7131 C C . ASN A 1 14 ? -20.359 2.584 11.589 1.00 21.53 14 ASN A C 8
ATOM 7132 O O . ASN A 1 14 ? -20.946 3.384 10.862 1.00 21.33 14 ASN A O 8
ATOM 7143 N N . MET A 1 15 ? -19.028 2.492 11.627 1.00 64.34 15 MET A N 8
ATOM 7144 C CA . MET A 1 15 ? -18.141 3.231 10.701 1.00 51.14 15 MET A CA 8
ATOM 7145 C C . MET A 1 15 ? -17.733 2.312 9.528 1.00 61.31 15 MET A C 8
ATOM 7146 O O . MET A 1 15 ? -16.740 2.572 8.838 1.00 72.32 15 MET A O 8
ATOM 7160 N N . LYS A 1 16 ? -18.549 1.255 9.296 1.00 54.31 16 LYS A N 8
ATOM 7161 C CA . LYS A 1 16 ? -18.386 0.324 8.170 1.00 64.41 16 LYS A CA 8
ATOM 7162 C C . LYS A 1 16 ? -18.829 1.006 6.880 1.00 44.55 16 LYS A C 8
ATOM 7163 O O . LYS A 1 16 ? -20.025 1.152 6.624 1.00 62.33 16 LYS A O 8
ATOM 7182 N N . LYS A 1 17 ? -17.850 1.464 6.099 1.00 3.01 17 LYS A N 8
ATOM 7183 C CA . LYS A 1 17 ? -18.085 2.068 4.789 1.00 52.14 17 LYS A CA 8
ATOM 7184 C C . LYS A 1 17 ? -18.095 0.977 3.719 1.00 30.13 17 LYS A C 8
ATOM 7185 O O . LYS A 1 17 ? -17.505 -0.096 3.902 1.00 53.15 17 LYS A O 8
ATOM 7204 N N . GLN A 1 18 ? -18.765 1.263 2.602 1.00 54.14 18 GLN A N 8
ATOM 7205 C CA . GLN A 1 18 ? -18.751 0.418 1.401 1.00 63.52 18 GLN A CA 8
ATOM 7206 C C . GLN A 1 18 ? -17.960 1.179 0.327 1.00 74.40 18 GLN A C 8
ATOM 7207 O O . GLN A 1 18 ? -18.516 1.949 -0.462 1.00 22.34 18 GLN A O 8
ATOM 7221 N N . SER A 1 19 ? -16.618 1.025 0.412 1.00 72.32 19 SER A N 8
ATOM 7222 C CA . SER A 1 19 ? -15.640 1.736 -0.435 1.00 14.43 19 SER A CA 8
ATOM 7223 C C . SER A 1 19 ? -15.998 1.592 -1.925 1.00 64.20 19 SER A C 8
ATOM 7224 O O . SER A 1 19 ? -16.233 2.587 -2.626 1.00 33.12 19 SER A O 8
ATOM 7232 N N . ASP A 1 20 ? -16.066 0.324 -2.354 1.00 51.02 20 ASP A N 8
ATOM 7233 C CA . ASP A 1 20 ? -16.487 -0.096 -3.696 1.00 21.42 20 ASP A CA 8
ATOM 7234 C C . ASP A 1 20 ? -16.463 -1.632 -3.758 1.00 13.43 20 ASP A C 8
ATOM 7235 O O . ASP A 1 20 ? -15.934 -2.287 -2.850 1.00 55.12 20 ASP A O 8
ATOM 7244 N N . SER A 1 21 ? -17.055 -2.194 -4.812 1.00 1.43 21 SER A N 8
ATOM 7245 C CA . SER A 1 21 ? -17.031 -3.640 -5.081 1.00 54.14 21 SER A CA 8
ATOM 7246 C C . SER A 1 21 ? -16.271 -3.906 -6.388 1.00 21.35 21 SER A C 8
ATOM 7247 O O . SER A 1 21 ? -16.870 -4.233 -7.425 1.00 51.54 21 SER A O 8
ATOM 7255 N N . VAL A 1 22 ? -14.943 -3.681 -6.337 1.00 53.43 22 VAL A N 8
ATOM 7256 C CA . VAL A 1 22 ? -14.038 -4.017 -7.441 1.00 11.23 22 VAL A CA 8
ATOM 7257 C C . VAL A 1 22 ? -13.897 -5.555 -7.558 1.00 34.05 22 VAL A C 8
ATOM 7258 O O . VAL A 1 22 ? -13.382 -6.225 -6.656 1.00 54.33 22 VAL A O 8
ATOM 7271 N N . LYS A 1 23 ? -14.380 -6.108 -8.681 1.00 45.42 23 LYS A N 8
ATOM 7272 C CA . LYS A 1 23 ? -14.381 -7.567 -8.935 1.00 72.30 23 LYS A CA 8
ATOM 7273 C C . LYS A 1 23 ? -13.021 -8.068 -9.476 1.00 34.01 23 LYS A C 8
ATOM 7274 O O . LYS A 1 23 ? -12.895 -9.234 -9.878 1.00 23.22 23 LYS A O 8
ATOM 7293 N N . GLY A 1 24 ? -12.004 -7.188 -9.451 1.00 64.33 24 GLY A N 8
ATOM 7294 C CA . GLY A 1 24 ? -10.669 -7.509 -9.938 1.00 25.42 24 GLY A CA 8
ATOM 7295 C C . GLY A 1 24 ? -9.633 -6.483 -9.505 1.00 23.34 24 GLY A C 8
ATOM 7296 O O . GLY A 1 24 ? -9.095 -5.732 -10.337 1.00 1.43 24 GLY A O 8
ATOM 7300 N N . LYS A 1 25 ? -9.340 -6.454 -8.189 1.00 45.32 25 LYS A N 8
ATOM 7301 C CA . LYS A 1 25 ? -8.297 -5.564 -7.616 1.00 33.23 25 LYS A CA 8
ATOM 7302 C C . LYS A 1 25 ? -6.884 -6.171 -7.746 1.00 21.44 25 LYS A C 8
ATOM 7303 O O . LYS A 1 25 ? -5.957 -5.747 -7.050 1.00 42.04 25 LYS A O 8
ATOM 7322 N N . ARG A 1 26 ? -6.725 -7.151 -8.664 1.00 52.32 26 ARG A N 8
ATOM 7323 C CA . ARG A 1 26 ? -5.403 -7.589 -9.156 1.00 54.14 26 ARG A CA 8
ATOM 7324 C C . ARG A 1 26 ? -4.632 -6.406 -9.779 1.00 14.10 26 ARG A C 8
ATOM 7325 O O . ARG A 1 26 ? -3.399 -6.400 -9.805 1.00 1.41 26 ARG A O 8
ATOM 7346 N N . ARG A 1 27 ? -5.392 -5.417 -10.286 1.00 32.14 27 ARG A N 8
ATOM 7347 C CA . ARG A 1 27 ? -4.869 -4.228 -10.979 1.00 2.15 27 ARG A CA 8
ATOM 7348 C C . ARG A 1 27 ? -5.351 -2.945 -10.276 1.00 42.34 27 ARG A C 8
ATOM 7349 O O . ARG A 1 27 ? -6.319 -2.970 -9.505 1.00 54.21 27 ARG A O 8
ATOM 7370 N N . ASP A 1 28 ? -4.653 -1.834 -10.556 1.00 5.32 28 ASP A N 8
ATOM 7371 C CA . ASP A 1 28 ? -5.045 -0.478 -10.107 1.00 40.14 28 ASP A CA 8
ATOM 7372 C C . ASP A 1 28 ? -5.787 0.219 -11.248 1.00 74.43 28 ASP A C 8
ATOM 7373 O O . ASP A 1 28 ? -5.231 0.353 -12.343 1.00 54.31 28 ASP A O 8
ATOM 7382 N N . ASP A 1 29 ? -7.043 0.637 -11.008 1.00 15.15 29 ASP A N 8
ATOM 7383 C CA . ASP A 1 29 ? -7.860 1.359 -12.022 1.00 34.22 29 ASP A CA 8
ATOM 7384 C C . ASP A 1 29 ? -7.266 2.743 -12.329 1.00 55.51 29 ASP A C 8
ATOM 7385 O O . ASP A 1 29 ? -7.328 3.220 -13.468 1.00 60.12 29 ASP A O 8
ATOM 7394 N N . GLY A 1 30 ? -6.703 3.369 -11.290 1.00 63.02 30 GLY A N 8
ATOM 7395 C CA . GLY A 1 30 ? -6.016 4.652 -11.414 1.00 4.20 30 GLY A CA 8
ATOM 7396 C C . GLY A 1 30 ? -5.674 5.231 -10.054 1.00 71.03 30 GLY A C 8
ATOM 7397 O O . GLY A 1 30 ? -5.803 6.439 -9.839 1.00 42.03 30 GLY A O 8
ATOM 7401 N N . LEU A 1 31 ? -5.234 4.354 -9.126 1.00 44.14 31 LEU A N 8
ATOM 7402 C CA . LEU A 1 31 ? -4.892 4.752 -7.752 1.00 43.12 31 LEU A CA 8
ATOM 7403 C C . LEU A 1 31 ? -3.632 5.637 -7.732 1.00 52.30 31 LEU A C 8
ATOM 7404 O O . LEU A 1 31 ? -2.584 5.256 -8.276 1.00 45.13 31 LEU A O 8
ATOM 7420 N N . SER A 1 32 ? -3.775 6.824 -7.112 1.00 33.04 32 SER A N 8
ATOM 7421 C CA . SER A 1 32 ? -2.698 7.814 -6.937 1.00 64.21 32 SER A CA 8
ATOM 7422 C C . SER A 1 32 ? -1.563 7.230 -6.077 1.00 15.35 32 SER A C 8
ATOM 7423 O O . SER A 1 32 ? -1.763 6.221 -5.395 1.00 63.12 32 SER A O 8
ATOM 7431 N N . ALA A 1 33 ? -0.405 7.923 -6.088 1.00 64.42 33 ALA A N 8
ATOM 7432 C CA . ALA A 1 33 ? 0.849 7.481 -5.435 1.00 71.21 33 ALA A CA 8
ATOM 7433 C C . ALA A 1 33 ? 0.631 7.034 -3.975 1.00 3.05 33 ALA A C 8
ATOM 7434 O O . ALA A 1 33 ? 1.045 5.939 -3.594 1.00 34.20 33 ALA A O 8
ATOM 7441 N N . ALA A 1 34 ? -0.094 7.863 -3.210 1.00 20.14 34 ALA A N 8
ATOM 7442 C CA . ALA A 1 34 ? -0.410 7.600 -1.799 1.00 42.22 34 ALA A CA 8
ATOM 7443 C C . ALA A 1 34 ? -1.357 6.397 -1.620 1.00 4.44 34 ALA A C 8
ATOM 7444 O O . ALA A 1 34 ? -1.154 5.591 -0.717 1.00 35.12 34 ALA A O 8
ATOM 7451 N N . ALA A 1 35 ? -2.364 6.279 -2.507 1.00 31.00 35 ALA A N 8
ATOM 7452 C CA . ALA A 1 35 ? -3.418 5.242 -2.411 1.00 21.31 35 ALA A CA 8
ATOM 7453 C C . ALA A 1 35 ? -2.868 3.838 -2.743 1.00 72.31 35 ALA A C 8
ATOM 7454 O O . ALA A 1 35 ? -3.080 2.872 -1.980 1.00 1.20 35 ALA A O 8
ATOM 7461 N N . ARG A 1 36 ? -2.143 3.744 -3.873 1.00 32.52 36 ARG A N 8
ATOM 7462 C CA . ARG A 1 36 ? -1.519 2.494 -4.319 1.00 75.34 36 ARG A CA 8
ATOM 7463 C C . ARG A 1 36 ? -0.412 2.063 -3.331 1.00 61.21 36 ARG A C 8
ATOM 7464 O O . ARG A 1 36 ? -0.265 0.872 -3.051 1.00 43.50 36 ARG A O 8
ATOM 7485 N N . LYS A 1 37 ? 0.340 3.056 -2.777 1.00 31.13 37 LYS A N 8
ATOM 7486 C CA . LYS A 1 37 ? 1.344 2.796 -1.723 1.00 34.13 37 LYS A CA 8
ATOM 7487 C C . LYS A 1 37 ? 0.670 2.428 -0.378 1.00 73.24 37 LYS A C 8
ATOM 7488 O O . LYS A 1 37 ? 1.283 1.759 0.438 1.00 12.42 37 LYS A O 8
ATOM 7507 N N . GLN A 1 38 ? -0.593 2.862 -0.153 1.00 23.12 38 GLN A N 8
ATOM 7508 C CA . GLN A 1 38 ? -1.339 2.534 1.089 1.00 65.44 38 GLN A CA 8
ATOM 7509 C C . GLN A 1 38 ? -1.717 1.051 1.121 1.00 2.13 38 GLN A C 8
ATOM 7510 O O . GLN A 1 38 ? -1.423 0.356 2.100 1.00 73.53 38 GLN A O 8
ATOM 7524 N N . ARG A 1 39 ? -2.349 0.569 0.034 1.00 73.53 39 ARG A N 8
ATOM 7525 C CA . ARG A 1 39 ? -2.729 -0.856 -0.090 1.00 53.34 39 ARG A CA 8
ATOM 7526 C C . ARG A 1 39 ? -1.465 -1.748 -0.146 1.00 24.24 39 ARG A C 8
ATOM 7527 O O . ARG A 1 39 ? -1.445 -2.866 0.411 1.00 25.11 39 ARG A O 8
ATOM 7548 N N . ASP A 1 40 ? -0.411 -1.207 -0.800 1.00 5.04 40 ASP A N 8
ATOM 7549 C CA . ASP A 1 40 ? 0.938 -1.784 -0.810 1.00 54.34 40 ASP A CA 8
ATOM 7550 C C . ASP A 1 40 ? 1.491 -1.900 0.619 1.00 52.42 40 ASP A C 8
ATOM 7551 O O . ASP A 1 40 ? 2.050 -2.922 0.967 1.00 3.21 40 ASP A O 8
ATOM 7560 N N . SER A 1 41 ? 1.270 -0.848 1.437 1.00 65.13 41 SER A N 8
ATOM 7561 C CA . SER A 1 41 ? 1.814 -0.752 2.805 1.00 24.50 41 SER A CA 8
ATOM 7562 C C . SER A 1 41 ? 1.092 -1.722 3.755 1.00 42.41 41 SER A C 8
ATOM 7563 O O . SER A 1 41 ? 1.679 -2.177 4.735 1.00 75.21 41 SER A O 8
ATOM 7571 N N . GLU A 1 42 ? -0.192 -2.014 3.450 1.00 41.24 42 GLU A N 8
ATOM 7572 C CA . GLU A 1 42 ? -1.014 -2.973 4.213 1.00 14.11 42 GLU A CA 8
ATOM 7573 C C . GLU A 1 42 ? -0.530 -4.418 3.970 1.00 34.32 42 GLU A C 8
ATOM 7574 O O . GLU A 1 42 ? -0.248 -5.148 4.927 1.00 13.51 42 GLU A O 8
ATOM 7586 N N . ILE A 1 43 ? -0.385 -4.808 2.682 1.00 74.44 43 ILE A N 8
ATOM 7587 C CA . ILE A 1 43 ? 0.135 -6.154 2.319 1.00 33.24 43 ILE A CA 8
ATOM 7588 C C . ILE A 1 43 ? 1.648 -6.282 2.687 1.00 15.02 43 ILE A C 8
ATOM 7589 O O . ILE A 1 43 ? 2.127 -7.375 3.025 1.00 32.40 43 ILE A O 8
ATOM 7605 N N . MET A 1 44 ? 2.376 -5.141 2.631 1.00 25.10 44 MET A N 8
ATOM 7606 C CA . MET A 1 44 ? 3.797 -5.059 3.022 1.00 71.11 44 MET A CA 8
ATOM 7607 C C . MET A 1 44 ? 3.948 -5.326 4.524 1.00 55.21 44 MET A C 8
ATOM 7608 O O . MET A 1 44 ? 4.790 -6.122 4.916 1.00 54.01 44 MET A O 8
ATOM 7622 N N . GLN A 1 45 ? 3.082 -4.683 5.340 1.00 54.12 45 GLN A N 8
ATOM 7623 C CA . GLN A 1 45 ? 3.048 -4.882 6.806 1.00 51.35 45 GLN A CA 8
ATOM 7624 C C . GLN A 1 45 ? 2.684 -6.340 7.134 1.00 71.13 45 GLN A C 8
ATOM 7625 O O . GLN A 1 45 ? 3.226 -6.922 8.069 1.00 65.25 45 GLN A O 8
ATOM 7639 N N . GLN A 1 46 ? 1.770 -6.916 6.325 1.00 22.12 46 GLN A N 8
ATOM 7640 C CA . GLN A 1 46 ? 1.349 -8.321 6.447 1.00 52.11 46 GLN A CA 8
ATOM 7641 C C . GLN A 1 46 ? 2.515 -9.279 6.107 1.00 15.41 46 GLN A C 8
ATOM 7642 O O . GLN A 1 46 ? 2.615 -10.380 6.664 1.00 63.35 46 GLN A O 8
ATOM 7656 N N . LYS A 1 47 ? 3.395 -8.836 5.193 1.00 11.43 47 LYS A N 8
ATOM 7657 C CA . LYS A 1 47 ? 4.585 -9.596 4.779 1.00 11.24 47 LYS A CA 8
ATOM 7658 C C . LYS A 1 47 ? 5.686 -9.518 5.858 1.00 21.24 47 LYS A C 8
ATOM 7659 O O . LYS A 1 47 ? 6.316 -10.530 6.192 1.00 11.02 47 LYS A O 8
ATOM 7678 N N . GLN A 1 48 ? 5.895 -8.312 6.416 1.00 44.42 48 GLN A N 8
ATOM 7679 C CA . GLN A 1 48 ? 6.914 -8.058 7.451 1.00 54.11 48 GLN A CA 8
ATOM 7680 C C . GLN A 1 48 ? 6.220 -7.514 8.713 1.00 34.35 48 GLN A C 8
ATOM 7681 O O . GLN A 1 48 ? 5.964 -6.313 8.863 1.00 64.20 48 GLN A O 8
ATOM 7695 N N . LYS A 1 49 ? 5.860 -8.446 9.597 1.00 52.32 49 LYS A N 8
ATOM 7696 C CA . LYS A 1 49 ? 5.126 -8.173 10.853 1.00 12.24 49 LYS A CA 8
ATOM 7697 C C . LYS A 1 49 ? 6.085 -7.657 11.959 1.00 55.11 49 LYS A C 8
ATOM 7698 O O . LYS A 1 49 ? 6.073 -8.144 13.099 1.00 15.21 49 LYS A O 8
ATOM 7717 N N . LYS A 1 50 ? 6.888 -6.638 11.606 1.00 51.23 50 LYS A N 8
ATOM 7718 C CA . LYS A 1 50 ? 7.928 -6.054 12.465 1.00 64.12 50 LYS A CA 8
ATOM 7719 C C . LYS A 1 50 ? 7.667 -4.539 12.595 1.00 1.22 50 LYS A C 8
ATOM 7720 O O . LYS A 1 50 ? 7.767 -3.779 11.619 1.00 50.20 50 LYS A O 8
ATOM 7739 N N . ALA A 1 51 ? 7.283 -4.098 13.792 1.00 75.33 51 ALA A N 8
ATOM 7740 C CA . ALA A 1 51 ? 6.939 -2.691 14.058 1.00 65.01 51 ALA A CA 8
ATOM 7741 C C . ALA A 1 51 ? 7.271 -2.339 15.508 1.00 0.31 51 ALA A C 8
ATOM 7742 O O . ALA A 1 51 ? 7.839 -3.159 16.242 1.00 22.53 51 ALA A O 8
ATOM 7749 N N . ASN A 1 52 ? 6.915 -1.105 15.911 1.00 24.13 52 ASN A N 8
ATOM 7750 C CA . ASN A 1 52 ? 7.030 -0.632 17.309 1.00 14.21 52 ASN A CA 8
ATOM 7751 C C . ASN A 1 52 ? 6.049 -1.385 18.227 1.00 64.14 52 ASN A C 8
ATOM 7752 O O . ASN A 1 52 ? 6.240 -1.436 19.437 1.00 24.35 52 ASN A O 8
ATOM 7763 N N . GLU A 1 53 ? 4.995 -1.959 17.620 1.00 61.02 53 GLU A N 8
ATOM 7764 C CA . GLU A 1 53 ? 3.974 -2.774 18.310 1.00 43.22 53 GLU A CA 8
ATOM 7765 C C . GLU A 1 53 ? 3.761 -4.079 17.527 1.00 71.24 53 GLU A C 8
ATOM 7766 O O . GLU A 1 53 ? 3.890 -4.089 16.290 1.00 5.20 53 GLU A O 8
ATOM 7778 N N . LYS A 1 54 ? 3.447 -5.176 18.242 1.00 71.23 54 LYS A N 8
ATOM 7779 C CA . LYS A 1 54 ? 3.024 -6.433 17.615 1.00 25.22 54 LYS A CA 8
ATOM 7780 C C . LYS A 1 54 ? 1.558 -6.268 17.170 1.00 54.04 54 LYS A C 8
ATOM 7781 O O . LYS A 1 54 ? 0.619 -6.503 17.942 1.00 52.32 54 LYS A O 8
ATOM 7800 N N . LYS A 1 55 ? 1.386 -5.789 15.932 1.00 72.51 55 LYS A N 8
ATOM 7801 C CA . LYS A 1 55 ? 0.084 -5.375 15.389 1.00 44.35 55 LYS A CA 8
ATOM 7802 C C . LYS A 1 55 ? -0.238 -6.178 14.121 1.00 30.21 55 LYS A C 8
ATOM 7803 O O . LYS A 1 55 ? 0.490 -6.115 13.117 1.00 32.34 55 LYS A O 8
ATOM 7822 N N . GLU A 1 56 ? -1.302 -6.990 14.203 1.00 61.44 56 GLU A N 8
ATOM 7823 C CA . GLU A 1 56 ? -1.793 -7.784 13.072 1.00 63.43 56 GLU A CA 8
ATOM 7824 C C . GLU A 1 56 ? -2.662 -6.891 12.175 1.00 11.11 56 GLU A C 8
ATOM 7825 O O . GLU A 1 56 ? -2.582 -6.950 10.945 1.00 41.53 56 GLU A O 8
ATOM 7837 N N . GLU A 1 57 ? -3.465 -6.044 12.836 1.00 62.21 57 GLU A N 8
ATOM 7838 C CA . GLU A 1 57 ? -4.461 -5.178 12.193 1.00 31.34 57 GLU A CA 8
ATOM 7839 C C . GLU A 1 57 ? -3.807 -3.903 11.613 1.00 64.44 57 GLU A C 8
ATOM 7840 O O . GLU A 1 57 ? -2.905 -3.341 12.247 1.00 10.50 57 GLU A O 8
ATOM 7852 N N . PRO A 1 58 ? -4.239 -3.431 10.394 1.00 61.50 58 PRO A N 8
ATOM 7853 C CA . PRO A 1 58 ? -3.904 -2.086 9.894 1.00 35.41 58 PRO A CA 8
ATOM 7854 C C . PRO A 1 58 ? -4.724 -1.014 10.642 1.00 4.30 58 PRO A C 8
ATOM 7855 O O . PRO A 1 58 ? -5.861 -1.263 11.065 1.00 23.40 58 PRO A O 8
ATOM 7866 N N . LYS A 1 59 ? -4.135 0.168 10.791 1.00 25.12 59 LYS A N 8
ATOM 7867 C CA . LYS A 1 59 ? -4.741 1.284 11.542 1.00 11.41 59 LYS A CA 8
ATOM 7868 C C . LYS A 1 59 ? -5.518 2.202 10.581 1.00 15.42 59 LYS A C 8
ATOM 7869 O O . LYS A 1 59 ? -4.879 2.908 9.772 1.00 62.54 59 LYS A O 8
ATOM 7889 N N . MET A 1 1 ? 12.608 39.288 0.775 1.00 72.30 1 MET A N 9
ATOM 7890 C CA . MET A 1 1 ? 13.284 37.980 0.589 1.00 23.54 1 MET A CA 9
ATOM 7891 C C . MET A 1 1 ? 12.784 36.949 1.625 1.00 65.03 1 MET A C 9
ATOM 7892 O O . MET A 1 1 ? 12.209 37.325 2.660 1.00 35.31 1 MET A O 9
ATOM 7908 N N . THR A 1 2 ? 12.969 35.651 1.280 1.00 54.21 2 THR A N 9
ATOM 7909 C CA . THR A 1 2 ? 12.638 34.467 2.121 1.00 0.14 2 THR A CA 9
ATOM 7910 C C . THR A 1 2 ? 11.114 34.118 2.082 1.00 41.21 2 THR A C 9
ATOM 7911 O O . THR A 1 2 ? 10.751 32.938 2.208 1.00 62.35 2 THR A O 9
ATOM 7922 N N . ARG A 1 3 ? 10.231 35.131 1.891 1.00 64.44 3 ARG A N 9
ATOM 7923 C CA . ARG A 1 3 ? 8.777 34.892 1.728 1.00 13.30 3 ARG A CA 9
ATOM 7924 C C . ARG A 1 3 ? 8.501 34.154 0.391 1.00 32.45 3 ARG A C 9
ATOM 7925 O O . ARG A 1 3 ? 8.797 34.669 -0.703 1.00 51.45 3 ARG A O 9
ATOM 7946 N N . GLY A 1 4 ? 7.940 32.954 0.508 1.00 64.34 4 GLY A N 9
ATOM 7947 C CA . GLY A 1 4 ? 7.567 32.136 -0.633 1.00 62.31 4 GLY A CA 9
ATOM 7948 C C . GLY A 1 4 ? 7.064 30.787 -0.188 1.00 22.44 4 GLY A C 9
ATOM 7949 O O . GLY A 1 4 ? 6.916 30.544 1.023 1.00 61.11 4 GLY A O 9
ATOM 7953 N N . ASN A 1 5 ? 6.798 29.906 -1.154 1.00 12.35 5 ASN A N 9
ATOM 7954 C CA . ASN A 1 5 ? 6.347 28.538 -0.890 1.00 74.52 5 ASN A CA 9
ATOM 7955 C C . ASN A 1 5 ? 7.537 27.685 -0.388 1.00 54.21 5 ASN A C 9
ATOM 7956 O O . ASN A 1 5 ? 8.163 26.943 -1.154 1.00 23.31 5 ASN A O 9
ATOM 7967 N N . GLN A 1 6 ? 7.867 27.862 0.910 1.00 41.40 6 GLN A N 9
ATOM 7968 C CA . GLN A 1 6 ? 9.007 27.181 1.571 1.00 52.11 6 GLN A CA 9
ATOM 7969 C C . GLN A 1 6 ? 8.727 25.682 1.730 1.00 43.32 6 GLN A C 9
ATOM 7970 O O . GLN A 1 6 ? 9.659 24.868 1.790 1.00 31.20 6 GLN A O 9
ATOM 7984 N N . ARG A 1 7 ? 7.424 25.346 1.823 1.00 43.44 7 ARG A N 9
ATOM 7985 C CA . ARG A 1 7 ? 6.940 23.958 1.766 1.00 34.51 7 ARG A CA 9
ATOM 7986 C C . ARG A 1 7 ? 7.293 23.341 0.401 1.00 33.11 7 ARG A C 9
ATOM 7987 O O . ARG A 1 7 ? 7.138 23.993 -0.644 1.00 61.31 7 ARG A O 9
ATOM 8008 N N . GLU A 1 8 ? 7.780 22.097 0.423 1.00 73.54 8 GLU A N 9
ATOM 8009 C CA . GLU A 1 8 ? 8.234 21.392 -0.787 1.00 13.34 8 GLU A CA 9
ATOM 8010 C C . GLU A 1 8 ? 7.006 20.813 -1.517 1.00 62.24 8 GLU A C 9
ATOM 8011 O O . GLU A 1 8 ? 6.821 21.018 -2.724 1.00 25.20 8 GLU A O 9
ATOM 8023 N N . LEU A 1 9 ? 6.137 20.156 -0.738 1.00 13.53 9 LEU A N 9
ATOM 8024 C CA . LEU A 1 9 ? 4.980 19.411 -1.262 1.00 42.04 9 LEU A CA 9
ATOM 8025 C C . LEU A 1 9 ? 3.758 19.620 -0.350 1.00 74.21 9 LEU A C 9
ATOM 8026 O O . LEU A 1 9 ? 3.764 19.218 0.821 1.00 34.10 9 LEU A O 9
ATOM 8042 N N . ALA A 1 10 ? 2.731 20.268 -0.903 1.00 34.22 10 ALA A N 9
ATOM 8043 C CA . ALA A 1 10 ? 1.407 20.392 -0.283 1.00 35.11 10 ALA A CA 9
ATOM 8044 C C . ALA A 1 10 ? 0.354 20.061 -1.340 1.00 55.23 10 ALA A C 9
ATOM 8045 O O . ALA A 1 10 ? -0.041 20.928 -2.137 1.00 73.54 10 ALA A O 9
ATOM 8052 N N . ARG A 1 11 ? -0.047 18.783 -1.381 1.00 15.23 11 ARG A N 9
ATOM 8053 C CA . ARG A 1 11 ? -1.018 18.276 -2.354 1.00 32.32 11 ARG A CA 9
ATOM 8054 C C . ARG A 1 11 ? -1.751 17.061 -1.770 1.00 64.11 11 ARG A C 9
ATOM 8055 O O . ARG A 1 11 ? -1.248 16.386 -0.868 1.00 71.24 11 ARG A O 9
ATOM 8076 N N . GLN A 1 12 ? -2.947 16.820 -2.297 1.00 53.14 12 GLN A N 9
ATOM 8077 C CA . GLN A 1 12 ? -3.808 15.690 -1.939 1.00 23.04 12 GLN A CA 9
ATOM 8078 C C . GLN A 1 12 ? -4.509 15.193 -3.218 1.00 74.22 12 GLN A C 9
ATOM 8079 O O . GLN A 1 12 ? -4.217 15.689 -4.316 1.00 12.31 12 GLN A O 9
ATOM 8093 N N . LYS A 1 13 ? -5.391 14.192 -3.080 1.00 21.43 13 LYS A N 9
ATOM 8094 C CA . LYS A 1 13 ? -6.182 13.665 -4.207 1.00 64.30 13 LYS A CA 9
ATOM 8095 C C . LYS A 1 13 ? -7.235 14.724 -4.598 1.00 75.11 13 LYS A C 9
ATOM 8096 O O . LYS A 1 13 ? -7.325 15.145 -5.760 1.00 32.42 13 LYS A O 9
ATOM 8115 N N . ASN A 1 14 ? -7.967 15.189 -3.571 1.00 75.53 14 ASN A N 9
ATOM 8116 C CA . ASN A 1 14 ? -9.127 16.099 -3.705 1.00 20.14 14 ASN A CA 9
ATOM 8117 C C . ASN A 1 14 ? -9.613 16.511 -2.301 1.00 51.21 14 ASN A C 9
ATOM 8118 O O . ASN A 1 14 ? -9.459 15.744 -1.340 1.00 44.45 14 ASN A O 9
ATOM 8129 N N . MET A 1 15 ? -10.191 17.722 -2.197 1.00 23.40 15 MET A N 9
ATOM 8130 C CA . MET A 1 15 ? -10.628 18.320 -0.916 1.00 61.11 15 MET A CA 9
ATOM 8131 C C . MET A 1 15 ? -11.840 17.559 -0.333 1.00 51.24 15 MET A C 9
ATOM 8132 O O . MET A 1 15 ? -13.008 17.897 -0.587 1.00 1.50 15 MET A O 9
ATOM 8146 N N . LYS A 1 16 ? -11.515 16.494 0.411 1.00 73.34 16 LYS A N 9
ATOM 8147 C CA . LYS A 1 16 ? -12.479 15.609 1.085 1.00 35.24 16 LYS A CA 9
ATOM 8148 C C . LYS A 1 16 ? -12.120 15.490 2.571 1.00 13.43 16 LYS A C 9
ATOM 8149 O O . LYS A 1 16 ? -11.192 16.156 3.056 1.00 4.44 16 LYS A O 9
ATOM 8168 N N . LYS A 1 17 ? -12.881 14.659 3.291 1.00 52.24 17 LYS A N 9
ATOM 8169 C CA . LYS A 1 17 ? -12.615 14.326 4.695 1.00 4.33 17 LYS A CA 9
ATOM 8170 C C . LYS A 1 17 ? -11.711 13.081 4.790 1.00 74.32 17 LYS A C 9
ATOM 8171 O O . LYS A 1 17 ? -11.148 12.621 3.781 1.00 14.30 17 LYS A O 9
ATOM 8190 N N . GLN A 1 18 ? -11.563 12.580 6.022 1.00 51.31 18 GLN A N 9
ATOM 8191 C CA . GLN A 1 18 ? -10.707 11.430 6.360 1.00 14.01 18 GLN A CA 9
ATOM 8192 C C . GLN A 1 18 ? -11.170 10.143 5.616 1.00 11.33 18 GLN A C 9
ATOM 8193 O O . GLN A 1 18 ? -12.155 9.497 5.998 1.00 63.14 18 GLN A O 9
ATOM 8207 N N . SER A 1 19 ? -10.447 9.810 4.534 1.00 10.31 19 SER A N 9
ATOM 8208 C CA . SER A 1 19 ? -10.727 8.656 3.649 1.00 41.15 19 SER A CA 9
ATOM 8209 C C . SER A 1 19 ? -9.947 7.392 4.095 1.00 53.41 19 SER A C 9
ATOM 8210 O O . SER A 1 19 ? -9.639 6.516 3.274 1.00 5.34 19 SER A O 9
ATOM 8218 N N . ASP A 1 20 ? -9.714 7.273 5.425 1.00 52.13 20 ASP A N 9
ATOM 8219 C CA . ASP A 1 20 ? -8.980 6.144 6.042 1.00 12.31 20 ASP A CA 9
ATOM 8220 C C . ASP A 1 20 ? -9.808 4.853 5.939 1.00 14.32 20 ASP A C 9
ATOM 8221 O O . ASP A 1 20 ? -9.268 3.750 6.038 1.00 44.13 20 ASP A O 9
ATOM 8230 N N . SER A 1 21 ? -11.140 5.042 5.755 1.00 61.24 21 SER A N 9
ATOM 8231 C CA . SER A 1 21 ? -12.139 3.974 5.683 1.00 11.12 21 SER A CA 9
ATOM 8232 C C . SER A 1 21 ? -11.809 2.910 4.623 1.00 21.23 21 SER A C 9
ATOM 8233 O O . SER A 1 21 ? -12.272 1.772 4.708 1.00 23.31 21 SER A O 9
ATOM 8241 N N . VAL A 1 22 ? -11.023 3.314 3.625 1.00 43.23 22 VAL A N 9
ATOM 8242 C CA . VAL A 1 22 ? -10.399 2.413 2.651 1.00 30.32 22 VAL A CA 9
ATOM 8243 C C . VAL A 1 22 ? -8.973 2.098 3.155 1.00 50.25 22 VAL A C 9
ATOM 8244 O O . VAL A 1 22 ? -8.069 2.921 2.992 1.00 14.23 22 VAL A O 9
ATOM 8257 N N . LYS A 1 23 ? -8.795 0.947 3.837 1.00 13.51 23 LYS A N 9
ATOM 8258 C CA . LYS A 1 23 ? -7.471 0.477 4.319 1.00 13.12 23 LYS A CA 9
ATOM 8259 C C . LYS A 1 23 ? -6.737 -0.254 3.182 1.00 53.20 23 LYS A C 9
ATOM 8260 O O . LYS A 1 23 ? -6.399 -1.438 3.293 1.00 3.33 23 LYS A O 9
ATOM 8279 N N . GLY A 1 24 ? -6.517 0.483 2.073 1.00 22.24 24 GLY A N 9
ATOM 8280 C CA . GLY A 1 24 ? -5.981 -0.078 0.840 1.00 62.23 24 GLY A CA 9
ATOM 8281 C C . GLY A 1 24 ? -6.891 -1.136 0.221 1.00 22.12 24 GLY A C 9
ATOM 8282 O O . GLY A 1 24 ? -6.422 -2.011 -0.515 1.00 21.24 24 GLY A O 9
ATOM 8286 N N . LYS A 1 25 ? -8.201 -1.028 0.511 1.00 11.52 25 LYS A N 9
ATOM 8287 C CA . LYS A 1 25 ? -9.228 -1.976 0.052 1.00 20.41 25 LYS A CA 9
ATOM 8288 C C . LYS A 1 25 ? -9.709 -1.559 -1.347 1.00 21.13 25 LYS A C 9
ATOM 8289 O O . LYS A 1 25 ? -10.854 -1.130 -1.547 1.00 64.50 25 LYS A O 9
ATOM 8308 N N . ARG A 1 26 ? -8.775 -1.663 -2.299 1.00 72.03 26 ARG A N 9
ATOM 8309 C CA . ARG A 1 26 ? -8.942 -1.189 -3.669 1.00 3.53 26 ARG A CA 9
ATOM 8310 C C . ARG A 1 26 ? -7.964 -1.948 -4.582 1.00 63.24 26 ARG A C 9
ATOM 8311 O O . ARG A 1 26 ? -6.802 -2.153 -4.224 1.00 21.20 26 ARG A O 9
ATOM 8332 N N . ARG A 1 27 ? -8.459 -2.399 -5.737 1.00 33.23 27 ARG A N 9
ATOM 8333 C CA . ARG A 1 27 ? -7.709 -3.262 -6.669 1.00 45.12 27 ARG A CA 9
ATOM 8334 C C . ARG A 1 27 ? -7.723 -2.613 -8.064 1.00 52.24 27 ARG A C 9
ATOM 8335 O O . ARG A 1 27 ? -8.705 -2.742 -8.807 1.00 72.33 27 ARG A O 9
ATOM 8356 N N . ASP A 1 28 ? -6.638 -1.879 -8.385 1.00 61.40 28 ASP A N 9
ATOM 8357 C CA . ASP A 1 28 ? -6.549 -1.041 -9.599 1.00 2.41 28 ASP A CA 9
ATOM 8358 C C . ASP A 1 28 ? -5.080 -0.645 -9.866 1.00 5.01 28 ASP A C 9
ATOM 8359 O O . ASP A 1 28 ? -4.278 -0.567 -8.935 1.00 73.31 28 ASP A O 9
ATOM 8368 N N . ASP A 1 29 ? -4.753 -0.380 -11.148 1.00 45.15 29 ASP A N 9
ATOM 8369 C CA . ASP A 1 29 ? -3.368 -0.059 -11.595 1.00 74.24 29 ASP A CA 9
ATOM 8370 C C . ASP A 1 29 ? -3.140 1.456 -11.771 1.00 73.53 29 ASP A C 9
ATOM 8371 O O . ASP A 1 29 ? -1.992 1.901 -11.853 1.00 74.32 29 ASP A O 9
ATOM 8380 N N . GLY A 1 30 ? -4.233 2.234 -11.823 1.00 14.21 30 GLY A N 9
ATOM 8381 C CA . GLY A 1 30 ? -4.171 3.683 -12.099 1.00 62.23 30 GLY A CA 9
ATOM 8382 C C . GLY A 1 30 ? -4.461 4.518 -10.862 1.00 3.41 30 GLY A C 9
ATOM 8383 O O . GLY A 1 30 ? -4.969 5.643 -10.966 1.00 35.41 30 GLY A O 9
ATOM 8387 N N . LEU A 1 31 ? -4.118 3.953 -9.694 1.00 51.11 31 LEU A N 9
ATOM 8388 C CA . LEU A 1 31 ? -4.384 4.559 -8.376 1.00 2.33 31 LEU A CA 9
ATOM 8389 C C . LEU A 1 31 ? -3.532 5.820 -8.120 1.00 51.31 31 LEU A C 9
ATOM 8390 O O . LEU A 1 31 ? -2.440 5.982 -8.688 1.00 23.34 31 LEU A O 9
ATOM 8406 N N . SER A 1 32 ? -4.071 6.702 -7.249 1.00 62.15 32 SER A N 9
ATOM 8407 C CA . SER A 1 32 ? -3.345 7.850 -6.683 1.00 74.21 32 SER A CA 9
ATOM 8408 C C . SER A 1 32 ? -2.116 7.363 -5.888 1.00 12.22 32 SER A C 9
ATOM 8409 O O . SER A 1 32 ? -2.158 6.270 -5.314 1.00 13.31 32 SER A O 9
ATOM 8417 N N . ALA A 1 33 ? -1.039 8.182 -5.848 1.00 14.32 33 ALA A N 9
ATOM 8418 C CA . ALA A 1 33 ? 0.241 7.828 -5.192 1.00 12.01 33 ALA A CA 9
ATOM 8419 C C . ALA A 1 33 ? 0.026 7.352 -3.741 1.00 31.22 33 ALA A C 9
ATOM 8420 O O . ALA A 1 33 ? 0.489 6.274 -3.369 1.00 21.43 33 ALA A O 9
ATOM 8427 N N . ALA A 1 34 ? -0.754 8.127 -2.969 1.00 60.31 34 ALA A N 9
ATOM 8428 C CA . ALA A 1 34 ? -1.093 7.796 -1.573 1.00 60.42 34 ALA A CA 9
ATOM 8429 C C . ALA A 1 34 ? -1.892 6.476 -1.458 1.00 3.23 34 ALA A C 9
ATOM 8430 O O . ALA A 1 34 ? -1.668 5.709 -0.534 1.00 52.22 34 ALA A O 9
ATOM 8437 N N . ALA A 1 35 ? -2.794 6.221 -2.431 1.00 61.11 35 ALA A N 9
ATOM 8438 C CA . ALA A 1 35 ? -3.718 5.057 -2.414 1.00 25.14 35 ALA A CA 9
ATOM 8439 C C . ALA A 1 35 ? -2.990 3.730 -2.747 1.00 11.23 35 ALA A C 9
ATOM 8440 O O . ALA A 1 35 ? -3.170 2.705 -2.058 1.00 25.45 35 ALA A O 9
ATOM 8447 N N . ARG A 1 36 ? -2.172 3.769 -3.817 1.00 52.55 36 ARG A N 9
ATOM 8448 C CA . ARG A 1 36 ? -1.415 2.605 -4.308 1.00 11.14 36 ARG A CA 9
ATOM 8449 C C . ARG A 1 36 ? -0.318 2.219 -3.301 1.00 3.22 36 ARG A C 9
ATOM 8450 O O . ARG A 1 36 ? -0.111 1.033 -3.039 1.00 50.22 36 ARG A O 9
ATOM 8471 N N . LYS A 1 37 ? 0.354 3.242 -2.729 1.00 1.32 37 LYS A N 9
ATOM 8472 C CA . LYS A 1 37 ? 1.385 3.057 -1.692 1.00 54.05 37 LYS A CA 9
ATOM 8473 C C . LYS A 1 37 ? 0.754 2.656 -0.350 1.00 13.12 37 LYS A C 9
ATOM 8474 O O . LYS A 1 37 ? 1.423 2.031 0.470 1.00 31.05 37 LYS A O 9
ATOM 8493 N N . GLN A 1 38 ? -0.533 3.030 -0.127 1.00 32.24 38 GLN A N 9
ATOM 8494 C CA . GLN A 1 38 ? -1.271 2.632 1.090 1.00 34.44 38 GLN A CA 9
ATOM 8495 C C . GLN A 1 38 ? -1.460 1.117 1.091 1.00 4.51 38 GLN A C 9
ATOM 8496 O O . GLN A 1 38 ? -1.027 0.448 2.024 1.00 22.12 38 GLN A O 9
ATOM 8510 N N . ARG A 1 39 ? -2.034 0.586 -0.015 1.00 12.11 39 ARG A N 9
ATOM 8511 C CA . ARG A 1 39 ? -2.337 -0.858 -0.121 1.00 43.03 39 ARG A CA 9
ATOM 8512 C C . ARG A 1 39 ? -1.044 -1.687 -0.222 1.00 12.32 39 ARG A C 9
ATOM 8513 O O . ARG A 1 39 ? -0.974 -2.797 0.315 1.00 11.04 39 ARG A O 9
ATOM 8534 N N . ASP A 1 40 ? -0.023 -1.106 -0.890 1.00 64.10 40 ASP A N 9
ATOM 8535 C CA . ASP A 1 40 ? 1.305 -1.717 -1.043 1.00 13.03 40 ASP A CA 9
ATOM 8536 C C . ASP A 1 40 ? 1.980 -1.895 0.324 1.00 65.52 40 ASP A C 9
ATOM 8537 O O . ASP A 1 40 ? 2.520 -2.970 0.628 1.00 64.23 40 ASP A O 9
ATOM 8546 N N . SER A 1 41 ? 1.881 -0.847 1.152 1.00 54.35 41 SER A N 9
ATOM 8547 C CA . SER A 1 41 ? 2.465 -0.829 2.492 1.00 30.50 41 SER A CA 9
ATOM 8548 C C . SER A 1 41 ? 1.660 -1.734 3.446 1.00 33.44 41 SER A C 9
ATOM 8549 O O . SER A 1 41 ? 2.246 -2.334 4.354 1.00 33.22 41 SER A O 9
ATOM 8557 N N . GLU A 1 42 ? 0.321 -1.846 3.212 1.00 64.11 42 GLU A N 9
ATOM 8558 C CA . GLU A 1 42 ? -0.552 -2.710 4.024 1.00 24.22 42 GLU A CA 9
ATOM 8559 C C . GLU A 1 42 ? -0.119 -4.177 3.876 1.00 21.51 42 GLU A C 9
ATOM 8560 O O . GLU A 1 42 ? 0.284 -4.794 4.857 1.00 2.24 42 GLU A O 9
ATOM 8572 N N . ILE A 1 43 ? -0.097 -4.683 2.622 1.00 21.12 43 ILE A N 9
ATOM 8573 C CA . ILE A 1 43 ? 0.211 -6.103 2.346 1.00 11.00 43 ILE A CA 9
ATOM 8574 C C . ILE A 1 43 ? 1.691 -6.425 2.672 1.00 62.14 43 ILE A C 9
ATOM 8575 O O . ILE A 1 43 ? 1.992 -7.526 3.172 1.00 34.13 43 ILE A O 9
ATOM 8591 N N . MET A 1 44 ? 2.596 -5.443 2.431 1.00 14.43 44 MET A N 9
ATOM 8592 C CA . MET A 1 44 ? 4.030 -5.577 2.757 1.00 40.51 44 MET A CA 9
ATOM 8593 C C . MET A 1 44 ? 4.224 -5.834 4.264 1.00 51.24 44 MET A C 9
ATOM 8594 O O . MET A 1 44 ? 4.867 -6.816 4.640 1.00 24.11 44 MET A O 9
ATOM 8608 N N . GLN A 1 45 ? 3.581 -4.987 5.099 1.00 23.41 45 GLN A N 9
ATOM 8609 C CA . GLN A 1 45 ? 3.701 -5.034 6.576 1.00 20.33 45 GLN A CA 9
ATOM 8610 C C . GLN A 1 45 ? 3.022 -6.302 7.127 1.00 5.00 45 GLN A C 9
ATOM 8611 O O . GLN A 1 45 ? 3.588 -6.984 7.992 1.00 72.11 45 GLN A O 9
ATOM 8625 N N . GLN A 1 46 ? 1.819 -6.603 6.592 1.00 64.54 46 GLN A N 9
ATOM 8626 C CA . GLN A 1 46 ? 0.986 -7.734 7.042 1.00 40.41 46 GLN A CA 9
ATOM 8627 C C . GLN A 1 46 ? 1.734 -9.064 6.887 1.00 73.42 46 GLN A C 9
ATOM 8628 O O . GLN A 1 46 ? 1.749 -9.871 7.818 1.00 25.01 46 GLN A O 9
ATOM 8642 N N . LYS A 1 47 ? 2.375 -9.269 5.716 1.00 13.42 47 LYS A N 9
ATOM 8643 C CA . LYS A 1 47 ? 3.151 -10.496 5.455 1.00 13.30 47 LYS A CA 9
ATOM 8644 C C . LYS A 1 47 ? 4.510 -10.473 6.193 1.00 22.44 47 LYS A C 9
ATOM 8645 O O . LYS A 1 47 ? 5.007 -11.527 6.622 1.00 32.45 47 LYS A O 9
ATOM 8664 N N . GLN A 1 48 ? 5.108 -9.261 6.323 1.00 11.41 48 GLN A N 9
ATOM 8665 C CA . GLN A 1 48 ? 6.463 -9.096 6.884 1.00 34.32 48 GLN A CA 9
ATOM 8666 C C . GLN A 1 48 ? 6.461 -9.327 8.401 1.00 33.24 48 GLN A C 9
ATOM 8667 O O . GLN A 1 48 ? 5.684 -8.707 9.138 1.00 12.23 48 GLN A O 9
ATOM 8681 N N . LYS A 1 49 ? 7.338 -10.260 8.816 1.00 1.45 49 LYS A N 9
ATOM 8682 C CA . LYS A 1 49 ? 7.591 -10.633 10.219 1.00 1.34 49 LYS A CA 9
ATOM 8683 C C . LYS A 1 49 ? 6.332 -11.280 10.870 1.00 35.12 49 LYS A C 9
ATOM 8684 O O . LYS A 1 49 ? 6.196 -11.317 12.096 1.00 30.24 49 LYS A O 9
ATOM 8703 N N . LYS A 1 50 ? 5.434 -11.822 10.018 1.00 13.24 50 LYS A N 9
ATOM 8704 C CA . LYS A 1 50 ? 4.279 -12.620 10.462 1.00 2.21 50 LYS A CA 9
ATOM 8705 C C . LYS A 1 50 ? 4.770 -14.022 10.879 1.00 22.31 50 LYS A C 9
ATOM 8706 O O . LYS A 1 50 ? 5.588 -14.624 10.160 1.00 40.21 50 LYS A O 9
ATOM 8725 N N . ALA A 1 51 ? 4.276 -14.527 12.021 1.00 51.51 51 ALA A N 9
ATOM 8726 C CA . ALA A 1 51 ? 4.579 -15.899 12.506 1.00 41.03 51 ALA A CA 9
ATOM 8727 C C . ALA A 1 51 ? 3.968 -16.984 11.571 1.00 51.45 51 ALA A C 9
ATOM 8728 O O . ALA A 1 51 ? 3.331 -16.647 10.565 1.00 22.42 51 ALA A O 9
ATOM 8735 N N . ASN A 1 52 ? 4.178 -18.282 11.911 1.00 42.33 52 ASN A N 9
ATOM 8736 C CA . ASN A 1 52 ? 3.692 -19.446 11.102 1.00 42.33 52 ASN A CA 9
ATOM 8737 C C . ASN A 1 52 ? 2.179 -19.358 10.822 1.00 42.44 52 ASN A C 9
ATOM 8738 O O . ASN A 1 52 ? 1.710 -19.704 9.726 1.00 14.42 52 ASN A O 9
ATOM 8749 N N . GLU A 1 53 ? 1.435 -18.898 11.830 1.00 72.15 53 GLU A N 9
ATOM 8750 C CA . GLU A 1 53 ? -0.008 -18.659 11.728 1.00 31.50 53 GLU A CA 9
ATOM 8751 C C . GLU A 1 53 ? -0.292 -17.189 11.373 1.00 21.15 53 GLU A C 9
ATOM 8752 O O . GLU A 1 53 ? 0.561 -16.313 11.565 1.00 44.31 53 GLU A O 9
ATOM 8764 N N . LYS A 1 54 ? -1.501 -16.932 10.854 1.00 51.14 54 LYS A N 9
ATOM 8765 C CA . LYS A 1 54 ? -1.999 -15.571 10.575 1.00 24.44 54 LYS A CA 9
ATOM 8766 C C . LYS A 1 54 ? -2.896 -15.103 11.743 1.00 65.52 54 LYS A C 9
ATOM 8767 O O . LYS A 1 54 ? -4.054 -14.692 11.544 1.00 14.41 54 LYS A O 9
ATOM 8786 N N . LYS A 1 55 ? -2.356 -15.181 12.974 1.00 54.20 55 LYS A N 9
ATOM 8787 C CA . LYS A 1 55 ? -3.032 -14.649 14.162 1.00 33.21 55 LYS A CA 9
ATOM 8788 C C . LYS A 1 55 ? -3.058 -13.111 14.083 1.00 64.10 55 LYS A C 9
ATOM 8789 O O . LYS A 1 55 ? -2.129 -12.421 14.531 1.00 35.31 55 LYS A O 9
ATOM 8808 N N . GLU A 1 56 ? -4.099 -12.603 13.416 1.00 20.32 56 GLU A N 9
ATOM 8809 C CA . GLU A 1 56 ? -4.402 -11.177 13.343 1.00 45.03 56 GLU A CA 9
ATOM 8810 C C . GLU A 1 56 ? -5.378 -10.832 14.483 1.00 55.25 56 GLU A C 9
ATOM 8811 O O . GLU A 1 56 ? -6.436 -11.468 14.634 1.00 12.30 56 GLU A O 9
ATOM 8823 N N . GLU A 1 57 ? -4.973 -9.884 15.333 1.00 50.44 57 GLU A N 9
ATOM 8824 C CA . GLU A 1 57 ? -5.847 -9.312 16.368 1.00 4.20 57 GLU A CA 9
ATOM 8825 C C . GLU A 1 57 ? -6.600 -8.097 15.775 1.00 64.23 57 GLU A C 9
ATOM 8826 O O . GLU A 1 57 ? -6.004 -7.336 15.004 1.00 11.43 57 GLU A O 9
ATOM 8838 N N . PRO A 1 58 ? -7.934 -7.926 16.069 1.00 52.43 58 PRO A N 9
ATOM 8839 C CA . PRO A 1 58 ? -8.753 -6.835 15.473 1.00 0.32 58 PRO A CA 9
ATOM 8840 C C . PRO A 1 58 ? -8.298 -5.428 15.912 1.00 70.13 58 PRO A C 9
ATOM 8841 O O . PRO A 1 58 ? -7.702 -5.252 16.986 1.00 61.05 58 PRO A O 9
ATOM 8852 N N . LYS A 1 59 ? -8.591 -4.444 15.052 1.00 32.53 59 LYS A N 9
ATOM 8853 C CA . LYS A 1 59 ? -8.198 -3.036 15.234 1.00 64.32 59 LYS A CA 9
ATOM 8854 C C . LYS A 1 59 ? -9.468 -2.188 15.488 1.00 32.40 59 LYS A C 9
ATOM 8855 O O . LYS A 1 59 ? -10.278 -2.031 14.553 1.00 11.12 59 LYS A O 9
ATOM 8875 N N . MET A 1 1 ? -5.313 -61.468 -11.987 1.00 13.31 1 MET A N 10
ATOM 8876 C CA . MET A 1 1 ? -5.088 -61.670 -10.543 1.00 65.33 1 MET A CA 10
ATOM 8877 C C . MET A 1 1 ? -4.251 -60.519 -9.976 1.00 1.11 1 MET A C 10
ATOM 8878 O O . MET A 1 1 ? -3.144 -60.256 -10.459 1.00 64.13 1 MET A O 10
ATOM 8894 N N . THR A 1 2 ? -4.796 -59.838 -8.951 1.00 44.41 2 THR A N 10
ATOM 8895 C CA . THR A 1 2 ? -4.158 -58.685 -8.296 1.00 50.04 2 THR A CA 10
ATOM 8896 C C . THR A 1 2 ? -4.570 -58.608 -6.808 1.00 41.22 2 THR A C 10
ATOM 8897 O O . THR A 1 2 ? -5.736 -58.837 -6.456 1.00 20.33 2 THR A O 10
ATOM 8908 N N . ARG A 1 3 ? -3.592 -58.314 -5.941 1.00 32.10 3 ARG A N 10
ATOM 8909 C CA . ARG A 1 3 ? -3.810 -58.028 -4.517 1.00 73.20 3 ARG A CA 10
ATOM 8910 C C . ARG A 1 3 ? -3.355 -56.579 -4.270 1.00 73.21 3 ARG A C 10
ATOM 8911 O O . ARG A 1 3 ? -2.159 -56.321 -4.068 1.00 23.32 3 ARG A O 10
ATOM 8932 N N . GLY A 1 4 ? -4.305 -55.628 -4.363 1.00 71.24 4 GLY A N 10
ATOM 8933 C CA . GLY A 1 4 ? -4.009 -54.208 -4.160 1.00 55.51 4 GLY A CA 10
ATOM 8934 C C . GLY A 1 4 ? -5.196 -53.321 -4.490 1.00 63.12 4 GLY A C 10
ATOM 8935 O O . GLY A 1 4 ? -5.781 -52.687 -3.598 1.00 2.43 4 GLY A O 10
ATOM 8939 N N . ASN A 1 5 ? -5.557 -53.281 -5.785 1.00 64.02 5 ASN A N 10
ATOM 8940 C CA . ASN A 1 5 ? -6.662 -52.435 -6.304 1.00 63.12 5 ASN A CA 10
ATOM 8941 C C . ASN A 1 5 ? -8.035 -53.131 -6.131 1.00 4.32 5 ASN A C 10
ATOM 8942 O O . ASN A 1 5 ? -8.704 -53.498 -7.105 1.00 35.13 5 ASN A O 10
ATOM 8953 N N . GLN A 1 6 ? -8.433 -53.295 -4.857 1.00 31.00 6 GLN A N 10
ATOM 8954 C CA . GLN A 1 6 ? -9.694 -53.967 -4.463 1.00 40.21 6 GLN A CA 10
ATOM 8955 C C . GLN A 1 6 ? -10.923 -53.122 -4.869 1.00 71.33 6 GLN A C 10
ATOM 8956 O O . GLN A 1 6 ? -11.928 -53.671 -5.335 1.00 64.01 6 GLN A O 10
ATOM 8970 N N . ARG A 1 7 ? -10.828 -51.795 -4.681 1.00 24.34 7 ARG A N 10
ATOM 8971 C CA . ARG A 1 7 ? -11.819 -50.838 -5.224 1.00 22.10 7 ARG A CA 10
ATOM 8972 C C . ARG A 1 7 ? -11.382 -50.396 -6.634 1.00 35.24 7 ARG A C 10
ATOM 8973 O O . ARG A 1 7 ? -10.211 -50.551 -7.010 1.00 24.02 7 ARG A O 10
ATOM 8994 N N . GLU A 1 8 ? -12.329 -49.834 -7.395 1.00 73.42 8 GLU A N 10
ATOM 8995 C CA . GLU A 1 8 ? -12.112 -49.460 -8.804 1.00 41.55 8 GLU A CA 10
ATOM 8996 C C . GLU A 1 8 ? -11.131 -48.277 -8.920 1.00 71.13 8 GLU A C 10
ATOM 8997 O O . GLU A 1 8 ? -10.219 -48.285 -9.755 1.00 42.14 8 GLU A O 10
ATOM 9009 N N . LEU A 1 9 ? -11.347 -47.267 -8.063 1.00 75.13 9 LEU A N 10
ATOM 9010 C CA . LEU A 1 9 ? -10.537 -46.048 -8.030 1.00 0.34 9 LEU A CA 10
ATOM 9011 C C . LEU A 1 9 ? -9.289 -46.267 -7.153 1.00 1.13 9 LEU A C 10
ATOM 9012 O O . LEU A 1 9 ? -9.366 -46.251 -5.922 1.00 70.41 9 LEU A O 10
ATOM 9028 N N . ALA A 1 10 ? -8.158 -46.504 -7.819 1.00 71.33 10 ALA A N 10
ATOM 9029 C CA . ALA A 1 10 ? -6.845 -46.694 -7.175 1.00 54.13 10 ALA A CA 10
ATOM 9030 C C . ALA A 1 10 ? -5.853 -45.588 -7.596 1.00 44.34 10 ALA A C 10
ATOM 9031 O O . ALA A 1 10 ? -4.769 -45.473 -7.020 1.00 3.35 10 ALA A O 10
ATOM 9038 N N . ARG A 1 11 ? -6.228 -44.802 -8.627 1.00 5.54 11 ARG A N 10
ATOM 9039 C CA . ARG A 1 11 ? -5.409 -43.702 -9.177 1.00 72.54 11 ARG A CA 10
ATOM 9040 C C . ARG A 1 11 ? -6.253 -42.420 -9.214 1.00 12.14 11 ARG A C 10
ATOM 9041 O O . ARG A 1 11 ? -7.299 -42.395 -9.867 1.00 54.15 11 ARG A O 10
ATOM 9062 N N . GLN A 1 12 ? -5.787 -41.366 -8.518 1.00 62.31 12 GLN A N 10
ATOM 9063 C CA . GLN A 1 12 ? -6.527 -40.093 -8.396 1.00 4.11 12 GLN A CA 10
ATOM 9064 C C . GLN A 1 12 ? -5.579 -38.912 -8.086 1.00 15.43 12 GLN A C 10
ATOM 9065 O O . GLN A 1 12 ? -4.488 -39.104 -7.536 1.00 23.01 12 GLN A O 10
ATOM 9079 N N . LYS A 1 13 ? -6.031 -37.694 -8.449 1.00 33.14 13 LYS A N 10
ATOM 9080 C CA . LYS A 1 13 ? -5.341 -36.416 -8.164 1.00 72.24 13 LYS A CA 10
ATOM 9081 C C . LYS A 1 13 ? -6.309 -35.251 -8.460 1.00 60.22 13 LYS A C 10
ATOM 9082 O O . LYS A 1 13 ? -7.116 -35.345 -9.393 1.00 74.41 13 LYS A O 10
ATOM 9101 N N . ASN A 1 14 ? -6.239 -34.168 -7.654 1.00 64.31 14 ASN A N 10
ATOM 9102 C CA . ASN A 1 14 ? -7.085 -32.962 -7.844 1.00 11.34 14 ASN A CA 10
ATOM 9103 C C . ASN A 1 14 ? -6.578 -31.788 -6.973 1.00 13.45 14 ASN A C 10
ATOM 9104 O O . ASN A 1 14 ? -6.815 -31.741 -5.759 1.00 54.44 14 ASN A O 10
ATOM 9115 N N . MET A 1 15 ? -5.833 -30.861 -7.612 1.00 40.42 15 MET A N 10
ATOM 9116 C CA . MET A 1 15 ? -5.339 -29.600 -6.991 1.00 71.33 15 MET A CA 10
ATOM 9117 C C . MET A 1 15 ? -5.233 -28.495 -8.061 1.00 71.55 15 MET A C 10
ATOM 9118 O O . MET A 1 15 ? -4.334 -27.648 -8.000 1.00 31.24 15 MET A O 10
ATOM 9132 N N . LYS A 1 16 ? -6.180 -28.499 -9.028 1.00 52.41 16 LYS A N 10
ATOM 9133 C CA . LYS A 1 16 ? -6.235 -27.485 -10.103 1.00 11.41 16 LYS A CA 10
ATOM 9134 C C . LYS A 1 16 ? -6.518 -26.092 -9.496 1.00 43.50 16 LYS A C 10
ATOM 9135 O O . LYS A 1 16 ? -7.632 -25.825 -9.028 1.00 54.03 16 LYS A O 10
ATOM 9154 N N . LYS A 1 17 ? -5.480 -25.243 -9.482 1.00 55.43 17 LYS A N 10
ATOM 9155 C CA . LYS A 1 17 ? -5.515 -23.897 -8.885 1.00 4.22 17 LYS A CA 10
ATOM 9156 C C . LYS A 1 17 ? -6.070 -22.847 -9.859 1.00 24.42 17 LYS A C 10
ATOM 9157 O O . LYS A 1 17 ? -6.276 -23.129 -11.047 1.00 61.20 17 LYS A O 10
ATOM 9176 N N . GLN A 1 18 ? -6.313 -21.635 -9.336 1.00 10.45 18 GLN A N 10
ATOM 9177 C CA . GLN A 1 18 ? -6.838 -20.504 -10.110 1.00 43.20 18 GLN A CA 10
ATOM 9178 C C . GLN A 1 18 ? -6.055 -19.231 -9.747 1.00 44.24 18 GLN A C 10
ATOM 9179 O O . GLN A 1 18 ? -5.677 -19.041 -8.587 1.00 32.04 18 GLN A O 10
ATOM 9193 N N . SER A 1 19 ? -5.806 -18.387 -10.758 1.00 23.51 19 SER A N 10
ATOM 9194 C CA . SER A 1 19 ? -5.136 -17.081 -10.612 1.00 45.02 19 SER A CA 10
ATOM 9195 C C . SER A 1 19 ? -5.607 -16.152 -11.743 1.00 62.21 19 SER A C 10
ATOM 9196 O O . SER A 1 19 ? -5.796 -14.945 -11.534 1.00 45.20 19 SER A O 10
ATOM 9204 N N . ASP A 1 20 ? -5.801 -16.743 -12.943 1.00 12.22 20 ASP A N 10
ATOM 9205 C CA . ASP A 1 20 ? -6.292 -16.035 -14.130 1.00 21.12 20 ASP A CA 10
ATOM 9206 C C . ASP A 1 20 ? -6.847 -17.047 -15.142 1.00 63.12 20 ASP A C 10
ATOM 9207 O O . ASP A 1 20 ? -6.119 -17.918 -15.629 1.00 61.24 20 ASP A O 10
ATOM 9216 N N . SER A 1 21 ? -8.140 -16.917 -15.437 1.00 13.15 21 SER A N 10
ATOM 9217 C CA . SER A 1 21 ? -8.823 -17.649 -16.520 1.00 12.34 21 SER A CA 10
ATOM 9218 C C . SER A 1 21 ? -9.722 -16.681 -17.316 1.00 71.40 21 SER A C 10
ATOM 9219 O O . SER A 1 21 ? -10.578 -17.105 -18.102 1.00 30.53 21 SER A O 10
ATOM 9227 N N . VAL A 1 22 ? -9.520 -15.364 -17.094 1.00 65.33 22 VAL A N 10
ATOM 9228 C CA . VAL A 1 22 ? -10.230 -14.285 -17.806 1.00 21.13 22 VAL A CA 10
ATOM 9229 C C . VAL A 1 22 ? -9.325 -13.609 -18.843 1.00 2.41 22 VAL A C 10
ATOM 9230 O O . VAL A 1 22 ? -9.781 -12.724 -19.583 1.00 1.04 22 VAL A O 10
ATOM 9243 N N . LYS A 1 23 ? -8.047 -14.051 -18.885 1.00 12.13 23 LYS A N 10
ATOM 9244 C CA . LYS A 1 23 ? -7.010 -13.530 -19.783 1.00 41.01 23 LYS A CA 10
ATOM 9245 C C . LYS A 1 23 ? -6.773 -12.027 -19.490 1.00 63.11 23 LYS A C 10
ATOM 9246 O O . LYS A 1 23 ? -6.869 -11.162 -20.374 1.00 75.55 23 LYS A O 10
ATOM 9265 N N . GLY A 1 24 ? -6.509 -11.740 -18.201 1.00 24.12 24 GLY A N 10
ATOM 9266 C CA . GLY A 1 24 ? -6.243 -10.377 -17.745 1.00 10.33 24 GLY A CA 10
ATOM 9267 C C . GLY A 1 24 ? -5.861 -10.292 -16.270 1.00 2.51 24 GLY A C 10
ATOM 9268 O O . GLY A 1 24 ? -6.638 -9.797 -15.444 1.00 43.42 24 GLY A O 10
ATOM 9272 N N . LYS A 1 25 ? -4.649 -10.769 -15.940 1.00 43.23 25 LYS A N 10
ATOM 9273 C CA . LYS A 1 25 ? -4.069 -10.660 -14.582 1.00 75.24 25 LYS A CA 10
ATOM 9274 C C . LYS A 1 25 ? -3.112 -9.453 -14.520 1.00 22.23 25 LYS A C 10
ATOM 9275 O O . LYS A 1 25 ? -1.877 -9.600 -14.504 1.00 14.11 25 LYS A O 10
ATOM 9294 N N . ARG A 1 26 ? -3.695 -8.243 -14.558 1.00 54.51 26 ARG A N 10
ATOM 9295 C CA . ARG A 1 26 ? -2.944 -6.988 -14.392 1.00 40.55 26 ARG A CA 10
ATOM 9296 C C . ARG A 1 26 ? -3.023 -6.569 -12.922 1.00 12.51 26 ARG A C 10
ATOM 9297 O O . ARG A 1 26 ? -4.122 -6.312 -12.409 1.00 63.03 26 ARG A O 10
ATOM 9318 N N . ARG A 1 27 ? -1.864 -6.526 -12.246 1.00 22.31 27 ARG A N 10
ATOM 9319 C CA . ARG A 1 27 ? -1.757 -6.053 -10.849 1.00 41.44 27 ARG A CA 10
ATOM 9320 C C . ARG A 1 27 ? -1.323 -4.571 -10.812 1.00 42.41 27 ARG A C 10
ATOM 9321 O O . ARG A 1 27 ? -0.815 -4.077 -9.813 1.00 2.23 27 ARG A O 10
ATOM 9342 N N . ASP A 1 28 ? -1.615 -3.876 -11.919 1.00 70.14 28 ASP A N 10
ATOM 9343 C CA . ASP A 1 28 ? -1.493 -2.427 -12.066 1.00 13.04 28 ASP A CA 10
ATOM 9344 C C . ASP A 1 28 ? -2.824 -1.935 -12.655 1.00 13.01 28 ASP A C 10
ATOM 9345 O O . ASP A 1 28 ? -2.984 -1.825 -13.876 1.00 64.22 28 ASP A O 10
ATOM 9354 N N . ASP A 1 29 ? -3.814 -1.755 -11.768 1.00 41.12 29 ASP A N 10
ATOM 9355 C CA . ASP A 1 29 ? -5.155 -1.244 -12.139 1.00 41.32 29 ASP A CA 10
ATOM 9356 C C . ASP A 1 29 ? -5.128 0.289 -12.294 1.00 53.04 29 ASP A C 10
ATOM 9357 O O . ASP A 1 29 ? -6.027 0.872 -12.914 1.00 13.42 29 ASP A O 10
ATOM 9366 N N . GLY A 1 30 ? -4.095 0.931 -11.708 1.00 45.45 30 GLY A N 10
ATOM 9367 C CA . GLY A 1 30 ? -3.925 2.376 -11.770 1.00 20.32 30 GLY A CA 10
ATOM 9368 C C . GLY A 1 30 ? -4.429 3.076 -10.525 1.00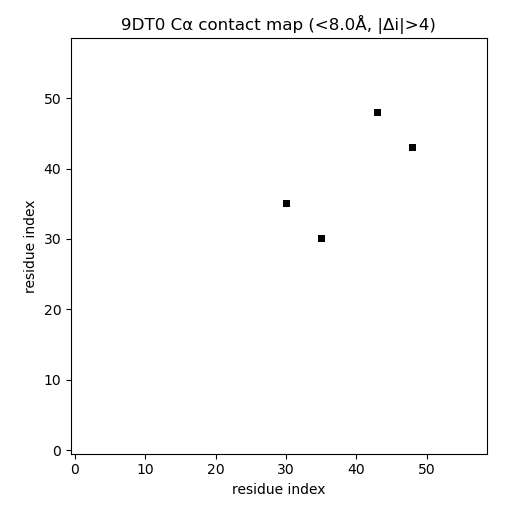 13.03 30 GLY A C 10
ATOM 9369 O O . GLY A 1 30 ? -5.089 4.114 -10.624 1.00 42.20 30 GLY A O 10
ATOM 9373 N N . LEU A 1 31 ? -4.133 2.490 -9.355 1.00 40.33 31 LEU A N 10
ATOM 9374 C CA . LEU A 1 31 ? -4.329 3.153 -8.047 1.00 22.24 31 LEU A CA 10
ATOM 9375 C C . LEU A 1 31 ? -3.499 4.463 -7.964 1.00 12.32 31 LEU A C 10
ATOM 9376 O O . LEU A 1 31 ? -2.354 4.492 -8.424 1.00 11.25 31 LEU A O 10
ATOM 9392 N N . SER A 1 32 ? -4.087 5.524 -7.370 1.00 25.31 32 SER A N 10
ATOM 9393 C CA . SER A 1 32 ? -3.396 6.822 -7.133 1.00 62.04 32 SER A CA 10
ATOM 9394 C C . SER A 1 32 ? -2.127 6.638 -6.278 1.00 61.42 32 SER A C 10
ATOM 9395 O O . SER A 1 32 ? -2.074 5.717 -5.481 1.00 63.24 32 SER A O 10
ATOM 9403 N N . ALA A 1 33 ? -1.137 7.531 -6.442 1.00 32.51 33 ALA A N 10
ATOM 9404 C CA . ALA A 1 33 ? 0.203 7.397 -5.825 1.00 63.21 33 ALA A CA 10
ATOM 9405 C C . ALA A 1 33 ? 0.144 7.226 -4.289 1.00 32.44 33 ALA A C 10
ATOM 9406 O O . ALA A 1 33 ? 0.771 6.308 -3.732 1.00 1.15 33 ALA A O 10
ATOM 9413 N N . ALA A 1 34 ? -0.627 8.094 -3.628 1.00 72.14 34 ALA A N 10
ATOM 9414 C CA . ALA A 1 34 ? -0.813 8.055 -2.171 1.00 64.31 34 ALA A CA 10
ATOM 9415 C C . ALA A 1 34 ? -1.582 6.794 -1.753 1.00 25.42 34 ALA A C 10
ATOM 9416 O O . ALA A 1 34 ? -1.117 6.050 -0.891 1.00 41.34 34 ALA A O 10
ATOM 9423 N N . ALA A 1 35 ? -2.725 6.545 -2.424 1.00 55.44 35 ALA A N 10
ATOM 9424 C CA . ALA A 1 35 ? -3.620 5.400 -2.133 1.00 34.23 35 ALA A CA 10
ATOM 9425 C C . ALA A 1 35 ? -2.899 4.043 -2.294 1.00 53.44 35 ALA A C 10
ATOM 9426 O O . ALA A 1 35 ? -3.092 3.126 -1.485 1.00 50.52 35 ALA A O 10
ATOM 9433 N N . ARG A 1 36 ? -2.070 3.938 -3.342 1.00 53.32 36 ARG A N 10
ATOM 9434 C CA . ARG A 1 36 ? -1.349 2.708 -3.680 1.00 64.52 36 ARG A CA 10
ATOM 9435 C C . ARG A 1 36 ? -0.173 2.516 -2.739 1.00 41.02 36 ARG A C 10
ATOM 9436 O O . ARG A 1 36 ? 0.193 1.389 -2.480 1.00 34.04 36 ARG A O 10
ATOM 9457 N N . LYS A 1 37 ? 0.435 3.638 -2.267 1.00 55.53 37 LYS A N 10
ATOM 9458 C CA . LYS A 1 37 ? 1.499 3.601 -1.245 1.00 51.15 37 LYS A CA 10
ATOM 9459 C C . LYS A 1 37 ? 0.939 3.112 0.100 1.00 12.52 37 LYS A C 10
ATOM 9460 O O . LYS A 1 37 ? 1.608 2.346 0.807 1.00 52.12 37 LYS A O 10
ATOM 9479 N N . GLN A 1 38 ? -0.286 3.566 0.442 1.00 11.45 38 GLN A N 10
ATOM 9480 C CA . GLN A 1 38 ? -0.967 3.150 1.676 1.00 21.52 38 GLN A CA 10
ATOM 9481 C C . GLN A 1 38 ? -1.215 1.643 1.637 1.00 60.50 38 GLN A C 10
ATOM 9482 O O . GLN A 1 38 ? -0.798 0.921 2.546 1.00 33.33 38 GLN A O 10
ATOM 9496 N N . ARG A 1 39 ? -1.826 1.184 0.530 1.00 10.30 39 ARG A N 10
ATOM 9497 C CA . ARG A 1 39 ? -2.174 -0.227 0.331 1.00 22.12 39 ARG A CA 10
ATOM 9498 C C . ARG A 1 39 ? -0.916 -1.092 0.152 1.00 4.40 39 ARG A C 10
ATOM 9499 O O . ARG A 1 39 ? -0.910 -2.252 0.566 1.00 62.31 39 ARG A O 10
ATOM 9520 N N . ASP A 1 40 ? 0.147 -0.506 -0.442 1.00 70.34 40 ASP A N 10
ATOM 9521 C CA . ASP A 1 40 ? 1.457 -1.170 -0.609 1.00 21.22 40 ASP A CA 10
ATOM 9522 C C . ASP A 1 40 ? 2.034 -1.499 0.763 1.00 75.13 40 ASP A C 10
ATOM 9523 O O . ASP A 1 40 ? 2.538 -2.589 0.965 1.00 33.35 40 ASP A O 10
ATOM 9532 N N . SER A 1 41 ? 1.949 -0.534 1.693 1.00 12.42 41 SER A N 10
ATOM 9533 C CA . SER A 1 41 ? 2.429 -0.707 3.066 1.00 3.03 41 SER A CA 10
ATOM 9534 C C . SER A 1 41 ? 1.556 -1.701 3.839 1.00 20.12 41 SER A C 10
ATOM 9535 O O . SER A 1 41 ? 2.093 -2.481 4.615 1.00 41.11 41 SER A O 10
ATOM 9543 N N . GLU A 1 42 ? 0.231 -1.702 3.590 1.00 21.13 42 GLU A N 10
ATOM 9544 C CA . GLU A 1 42 ? -0.709 -2.625 4.270 1.00 30.44 42 GLU A CA 10
ATOM 9545 C C . GLU A 1 42 ? -0.395 -4.089 3.921 1.00 3.05 42 GLU A C 10
ATOM 9546 O O . GLU A 1 42 ? -0.184 -4.919 4.824 1.00 61.45 42 GLU A O 10
ATOM 9558 N N . ILE A 1 43 ? -0.331 -4.385 2.613 1.00 15.11 43 ILE A N 10
ATOM 9559 C CA . ILE A 1 43 ? -0.032 -5.729 2.122 1.00 43.53 43 ILE A CA 10
ATOM 9560 C C . ILE A 1 43 ? 1.421 -6.109 2.479 1.00 31.10 43 ILE A C 10
ATOM 9561 O O . ILE A 1 43 ? 1.687 -7.265 2.788 1.00 3.21 43 ILE A O 10
ATOM 9577 N N . MET A 1 44 ? 2.347 -5.109 2.487 1.00 41.21 44 MET A N 10
ATOM 9578 C CA . MET A 1 44 ? 3.772 -5.340 2.820 1.00 30.42 44 MET A CA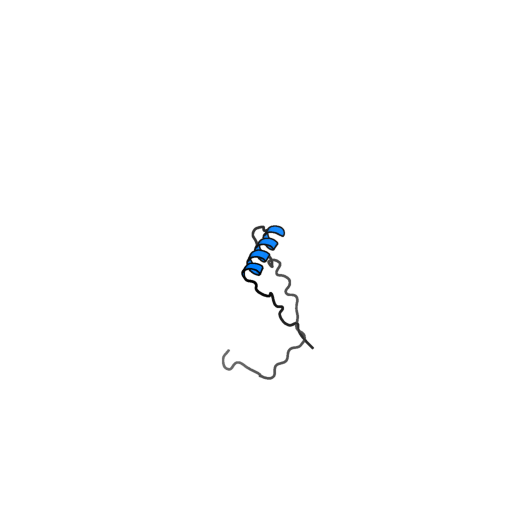 10
ATOM 9579 C C . MET A 1 44 ? 3.915 -5.766 4.283 1.00 51.32 44 MET A C 10
ATOM 9580 O O . MET A 1 44 ? 4.705 -6.641 4.578 1.00 40.11 44 MET A O 10
ATOM 9594 N N . GLN A 1 45 ? 3.126 -5.136 5.178 1.00 23.41 45 GLN A N 10
ATOM 9595 C CA . GLN A 1 45 ? 3.115 -5.444 6.628 1.00 13.44 45 GLN A CA 10
ATOM 9596 C C . GLN A 1 45 ? 2.427 -6.796 6.898 1.00 11.53 45 GLN A C 10
ATOM 9597 O O . GLN A 1 45 ? 2.761 -7.481 7.881 1.00 54.13 45 GLN A O 10
ATOM 9611 N N . GLN A 1 46 ? 1.461 -7.163 6.029 1.00 33.14 46 GLN A N 10
ATOM 9612 C CA . GLN A 1 46 ? 0.803 -8.484 6.069 1.00 30.24 46 GLN A CA 10
ATOM 9613 C C . GLN A 1 46 ? 1.776 -9.591 5.588 1.00 62.54 46 GLN A C 10
ATOM 9614 O O . GLN A 1 46 ? 1.773 -10.703 6.132 1.00 14.43 46 GLN A O 10
ATOM 9628 N N . LYS A 1 47 ? 2.604 -9.275 4.571 1.00 64.43 47 LYS A N 10
ATOM 9629 C CA . LYS A 1 47 ? 3.619 -10.208 4.029 1.00 3.10 47 LYS A CA 10
ATOM 9630 C C . LYS A 1 47 ? 4.826 -10.292 4.975 1.00 2.45 47 LYS A C 10
ATOM 9631 O O . LYS A 1 47 ? 5.423 -11.357 5.132 1.00 61.14 47 LYS A O 10
ATOM 9650 N N . GLN A 1 48 ? 5.142 -9.148 5.612 1.00 51.45 48 GLN A N 10
ATOM 9651 C CA . GLN A 1 48 ? 6.341 -8.954 6.464 1.00 1.22 48 GLN A CA 10
ATOM 9652 C C . GLN A 1 48 ? 6.384 -9.977 7.602 1.00 61.30 48 GLN A C 10
ATOM 9653 O O . GLN A 1 48 ? 5.346 -10.266 8.214 1.00 21.54 48 GLN A O 10
ATOM 9667 N N . LYS A 1 49 ? 7.599 -10.507 7.861 1.00 41.31 49 LYS A N 10
ATOM 9668 C CA . LYS A 1 49 ? 7.841 -11.558 8.854 1.00 12.35 49 LYS A CA 10
ATOM 9669 C C . LYS A 1 49 ? 7.063 -12.824 8.435 1.00 30.11 49 LYS A C 10
ATOM 9670 O O . LYS A 1 49 ? 5.989 -13.120 8.983 1.00 11.42 49 LYS A O 10
ATOM 9689 N N . LYS A 1 50 ? 7.574 -13.511 7.397 1.00 40.22 50 LYS A N 10
ATOM 9690 C CA . LYS A 1 50 ? 6.920 -14.702 6.831 1.00 73.04 50 LYS A CA 10
ATOM 9691 C C . LYS A 1 50 ? 6.867 -15.838 7.875 1.00 12.43 50 LYS A C 10
ATOM 9692 O O . LYS A 1 50 ? 7.891 -16.196 8.466 1.00 34.55 50 LYS A O 10
ATOM 9711 N N . ALA A 1 51 ? 5.655 -16.372 8.090 1.00 53.42 51 ALA A N 10
ATOM 9712 C CA . ALA A 1 51 ? 5.405 -17.488 9.020 1.00 41.21 51 ALA A CA 10
ATOM 9713 C C . ALA A 1 51 ? 5.924 -18.822 8.446 1.00 32.42 51 ALA A C 10
ATOM 9714 O O . ALA A 1 51 ? 6.325 -18.889 7.272 1.00 12.11 51 ALA A O 10
ATOM 9721 N N . ASN A 1 52 ? 5.907 -19.881 9.285 1.00 14.31 52 ASN A N 10
ATOM 9722 C CA . ASN A 1 52 ? 6.354 -21.232 8.883 1.00 51.34 52 ASN A CA 10
ATOM 9723 C C . ASN A 1 52 ? 5.493 -21.779 7.729 1.00 42.52 52 ASN A C 10
ATOM 9724 O O . ASN A 1 52 ? 6.013 -22.288 6.727 1.00 55.22 52 ASN A O 10
ATOM 9735 N N . GLU A 1 53 ? 4.175 -21.630 7.881 1.00 40.33 53 GLU A N 10
ATOM 9736 C CA . GLU A 1 53 ? 3.178 -22.120 6.923 1.00 22.41 53 GLU A CA 10
ATOM 9737 C C . GLU A 1 53 ? 1.964 -21.185 6.956 1.00 2.24 53 GLU A C 10
ATOM 9738 O O . GLU A 1 53 ? 1.570 -20.713 8.030 1.00 62.12 53 GLU A O 10
ATOM 9750 N N . LYS A 1 54 ? 1.409 -20.870 5.777 1.00 13.12 54 LYS A N 10
ATOM 9751 C CA . LYS A 1 54 ? 0.163 -20.108 5.662 1.00 40.22 54 LYS A CA 10
ATOM 9752 C C . LYS A 1 54 ? -0.986 -21.087 5.372 1.00 51.22 54 LYS A C 10
ATOM 9753 O O . LYS A 1 54 ? -1.202 -21.510 4.229 1.00 60.14 54 LYS A O 10
ATOM 9772 N N . LYS A 1 55 ? -1.694 -21.466 6.435 1.00 64.42 55 LYS A N 10
ATOM 9773 C CA . LYS A 1 55 ? -2.834 -22.383 6.373 1.00 11.44 55 LYS A CA 10
ATOM 9774 C C . LYS A 1 55 ? -4.137 -21.577 6.391 1.00 22.23 55 LYS A C 10
ATOM 9775 O O . LYS A 1 55 ? -4.405 -20.839 7.347 1.00 33.34 55 LYS A O 10
ATOM 9794 N N . GLU A 1 56 ? -4.906 -21.699 5.302 1.00 61.11 56 GLU A N 10
ATOM 9795 C CA . GLU A 1 56 ? -6.274 -21.148 5.204 1.00 0.42 56 GLU A CA 10
ATOM 9796 C C . GLU A 1 56 ? -7.224 -21.969 6.107 1.00 13.42 56 GLU A C 10
ATOM 9797 O O . GLU A 1 56 ? -8.231 -21.455 6.605 1.00 42.33 56 GLU A O 10
ATOM 9809 N N . GLU A 1 57 ? -6.860 -23.245 6.316 1.00 64.44 57 GLU A N 10
ATOM 9810 C CA . GLU A 1 57 ? -7.544 -24.163 7.240 1.00 53.33 57 GLU A CA 10
ATOM 9811 C C . GLU A 1 57 ? -6.894 -24.106 8.641 1.00 4.41 57 GLU A C 10
ATOM 9812 O O . GLU A 1 57 ? -5.724 -23.731 8.743 1.00 52.45 57 GLU A O 10
ATOM 9824 N N . PRO A 1 58 ? -7.643 -24.459 9.746 1.00 44.12 58 PRO A N 10
ATOM 9825 C CA . PRO A 1 58 ? -7.077 -24.519 11.123 1.00 70.15 58 PRO A CA 10
ATOM 9826 C C . PRO A 1 58 ? -5.938 -25.549 11.259 1.00 43.44 58 PRO A C 10
ATOM 9827 O O . PRO A 1 58 ? -5.900 -26.540 10.517 1.00 52.42 58 PRO A O 10
ATOM 9838 N N . LYS A 1 59 ? -5.037 -25.291 12.227 1.00 73.42 59 LYS A N 10
ATOM 9839 C CA . LYS A 1 59 ? -3.872 -26.140 12.513 1.00 61.20 59 LYS A CA 10
ATOM 9840 C C . LYS A 1 59 ? -4.315 -27.438 13.246 1.00 13.52 59 LYS A C 10
ATOM 9841 O O . LYS A 1 59 ? -4.140 -28.542 12.684 1.00 53.10 59 LYS A O 10
ATOM 9861 N N . MET A 1 1 ? -48.423 -3.073 9.352 1.00 31.14 1 MET A N 11
ATOM 9862 C CA . MET A 1 1 ? -49.062 -2.545 8.115 1.00 72.23 1 MET A CA 11
ATOM 9863 C C . MET A 1 1 ? -48.083 -2.627 6.930 1.00 55.50 1 MET A C 11
ATOM 9864 O O . MET A 1 1 ? -46.973 -3.151 7.078 1.00 12.13 1 MET A O 11
ATOM 9880 N N . THR A 1 2 ? -48.519 -2.142 5.753 1.00 2.51 2 THR A N 11
ATOM 9881 C CA . THR A 1 2 ? -47.673 -2.049 4.549 1.00 13.22 2 THR A CA 11
ATOM 9882 C C . THR A 1 2 ? -48.120 -0.849 3.697 1.00 1.50 2 THR A C 11
ATOM 9883 O O . THR A 1 2 ? -49.217 -0.862 3.121 1.00 62.11 2 THR A O 11
ATOM 9894 N N . ARG A 1 3 ? -47.291 0.209 3.649 1.00 53.15 3 ARG A N 11
ATOM 9895 C CA . ARG A 1 3 ? -47.499 1.326 2.718 1.00 42.33 3 ARG A CA 11
ATOM 9896 C C . ARG A 1 3 ? -47.097 0.899 1.299 1.00 31.31 3 ARG A C 11
ATOM 9897 O O . ARG A 1 3 ? -47.867 1.064 0.346 1.00 3.53 3 ARG A O 11
ATOM 9918 N N . GLY A 1 4 ? -45.893 0.331 1.192 1.00 73.43 4 GLY A N 11
ATOM 9919 C CA . GLY A 1 4 ? -45.334 -0.080 -0.090 1.00 41.33 4 GLY A CA 11
ATOM 9920 C C . GLY A 1 4 ? -44.628 1.065 -0.804 1.00 33.21 4 GLY A C 11
ATOM 9921 O O . GLY A 1 4 ? -44.981 2.244 -0.611 1.00 62.44 4 GLY A O 11
ATOM 9925 N N . ASN A 1 5 ? -43.641 0.730 -1.641 1.00 42.52 5 ASN A N 11
ATOM 9926 C CA . ASN A 1 5 ? -42.881 1.720 -2.424 1.00 65.33 5 ASN A CA 11
ATOM 9927 C C . ASN A 1 5 ? -43.625 2.090 -3.718 1.00 53.11 5 ASN A C 11
ATOM 9928 O O . ASN A 1 5 ? -43.356 1.555 -4.791 1.00 52.31 5 ASN A O 11
ATOM 9939 N N . GLN A 1 6 ? -44.620 2.979 -3.573 1.00 71.01 6 GLN A N 11
ATOM 9940 C CA . GLN A 1 6 ? -45.321 3.632 -4.706 1.00 1.25 6 GLN A CA 11
ATOM 9941 C C . GLN A 1 6 ? -44.765 5.059 -4.866 1.00 50.54 6 GLN A C 11
ATOM 9942 O O . GLN A 1 6 ? -45.511 6.019 -5.126 1.00 31.21 6 GLN A O 11
ATOM 9956 N N . ARG A 1 7 ? -43.436 5.175 -4.726 1.00 12.14 7 ARG A N 11
ATOM 9957 C CA . ARG A 1 7 ? -42.700 6.451 -4.763 1.00 11.13 7 ARG A CA 11
ATOM 9958 C C . ARG A 1 7 ? -42.710 7.048 -6.180 1.00 72.43 7 ARG A C 11
ATOM 9959 O O . ARG A 1 7 ? -43.019 6.354 -7.157 1.00 52.55 7 ARG A O 11
ATOM 9980 N N . GLU A 1 8 ? -42.373 8.342 -6.279 1.00 32.15 8 GLU A N 11
ATOM 9981 C CA . GLU A 1 8 ? -42.247 9.047 -7.575 1.00 52.21 8 GLU A CA 11
ATOM 9982 C C . GLU A 1 8 ? -41.069 8.461 -8.391 1.00 60.34 8 GLU A C 11
ATOM 9983 O O . GLU A 1 8 ? -41.091 8.457 -9.629 1.00 22.52 8 GLU A O 11
ATOM 9995 N N . LEU A 1 9 ? -40.065 7.923 -7.673 1.00 44.02 9 LEU A N 11
ATOM 9996 C CA . LEU A 1 9 ? -38.856 7.333 -8.274 1.00 25.03 9 LEU A CA 11
ATOM 9997 C C . LEU A 1 9 ? -38.648 5.878 -7.795 1.00 32.22 9 LEU A C 11
ATOM 9998 O O . LEU A 1 9 ? -39.100 5.493 -6.709 1.00 72.21 9 LEU A O 11
ATOM 10014 N N . ALA A 1 10 ? -37.958 5.089 -8.629 1.00 20.01 10 ALA A N 11
ATOM 10015 C CA . ALA A 1 10 ? -37.421 3.763 -8.270 1.00 61.04 10 ALA A CA 11
ATOM 10016 C C . ALA A 1 10 ? -35.898 3.771 -8.508 1.00 35.24 10 ALA A C 11
ATOM 10017 O O . ALA A 1 10 ? -35.371 4.695 -9.141 1.00 2.43 10 ALA A O 11
ATOM 10024 N N . ARG A 1 11 ? -35.189 2.748 -7.997 1.00 62.32 11 ARG A N 11
ATOM 10025 C CA . ARG A 1 11 ? -33.730 2.577 -8.218 1.00 64.32 11 ARG A CA 11
ATOM 10026 C C . ARG A 1 11 ? -33.461 1.310 -9.045 1.00 72.32 11 ARG A C 11
ATOM 10027 O O . ARG A 1 11 ? -34.320 0.420 -9.134 1.00 43.24 11 ARG A O 11
ATOM 10048 N N . GLN A 1 12 ? -32.255 1.238 -9.645 1.00 2.33 12 GLN A N 11
ATOM 10049 C CA . GLN A 1 12 ? -31.862 0.147 -10.565 1.00 1.43 12 GLN A CA 11
ATOM 10050 C C . GLN A 1 12 ? -31.292 -1.075 -9.814 1.00 13.43 12 GLN A C 11
ATOM 10051 O O . GLN A 1 12 ? -31.196 -1.083 -8.581 1.00 4.31 12 GLN A O 11
ATOM 10065 N N . LYS A 1 13 ? -30.927 -2.108 -10.594 1.00 33.01 13 LYS A N 11
ATOM 10066 C CA . LYS A 1 13 ? -30.368 -3.376 -10.087 1.00 11.31 13 LYS A CA 11
ATOM 10067 C C . LYS A 1 13 ? -28.966 -3.617 -10.704 1.00 60.25 13 LYS A C 11
ATOM 10068 O O . LYS A 1 13 ? -28.366 -2.691 -11.269 1.00 1.34 13 LYS A O 11
ATOM 10087 N N . ASN A 1 14 ? -28.444 -4.857 -10.576 1.00 2.31 14 ASN A N 11
ATOM 10088 C CA . ASN A 1 14 ? -27.154 -5.264 -11.192 1.00 70.00 14 ASN A CA 11
ATOM 10089 C C . ASN A 1 14 ? -27.273 -5.375 -12.728 1.00 2.11 14 ASN A C 11
ATOM 10090 O O . ASN A 1 14 ? -28.363 -5.227 -13.288 1.00 5.44 14 ASN A O 11
ATOM 10101 N N . MET A 1 15 ? -26.138 -5.653 -13.395 1.00 63.54 15 MET A N 11
ATOM 10102 C CA . MET A 1 15 ? -26.077 -5.812 -14.864 1.00 2.32 15 MET A CA 11
ATOM 10103 C C . MET A 1 15 ? -26.545 -7.218 -15.278 1.00 62.21 15 MET A C 11
ATOM 10104 O O . MET A 1 15 ? -26.403 -8.168 -14.505 1.00 13.23 15 MET A O 11
ATOM 10118 N N . LYS A 1 16 ? -27.118 -7.330 -16.493 1.00 4.35 16 LYS A N 11
ATOM 10119 C CA . LYS A 1 16 ? -27.697 -8.589 -16.996 1.00 44.03 16 LYS A CA 11
ATOM 10120 C C . LYS A 1 16 ? -26.598 -9.564 -17.461 1.00 35.24 16 LYS A C 11
ATOM 10121 O O . LYS A 1 16 ? -25.761 -9.198 -18.290 1.00 15.34 16 LYS A O 11
ATOM 10140 N N . LYS A 1 17 ? -26.645 -10.793 -16.908 1.00 1.41 17 LYS A N 11
ATOM 10141 C CA . LYS A 1 17 ? -25.734 -11.908 -17.231 1.00 41.03 17 LYS A CA 11
ATOM 10142 C C . LYS A 1 17 ? -24.318 -11.660 -16.700 1.00 2.12 17 LYS A C 11
ATOM 10143 O O . LYS A 1 17 ? -23.476 -11.024 -17.343 1.00 34.21 17 LYS A O 11
ATOM 10162 N N . GLN A 1 18 ? -24.102 -12.167 -15.480 1.00 72.23 18 GLN A N 11
ATOM 10163 C CA . GLN A 1 18 ? -22.827 -12.069 -14.743 1.00 70.24 18 GLN A CA 11
ATOM 10164 C C . GLN A 1 18 ? -22.426 -13.492 -14.294 1.00 64.32 18 GLN A C 11
ATOM 10165 O O . GLN A 1 18 ? -22.866 -13.972 -13.245 1.00 20.35 18 GLN A O 11
ATOM 10179 N N . SER A 1 19 ? -21.628 -14.173 -15.139 1.00 12.04 19 SER A N 11
ATOM 10180 C CA . SER A 1 19 ? -21.221 -15.585 -14.934 1.00 2.50 19 SER A CA 11
ATOM 10181 C C . SER A 1 19 ? -20.135 -15.720 -13.836 1.00 42.44 19 SER A C 11
ATOM 10182 O O . SER A 1 19 ? -19.773 -16.834 -13.434 1.00 72.34 19 SER A O 11
ATOM 10190 N N . ASP A 1 20 ? -19.613 -14.578 -13.371 1.00 1.35 20 ASP A N 11
ATOM 10191 C CA . ASP A 1 20 ? -18.631 -14.489 -12.285 1.00 2.43 20 ASP A CA 11
ATOM 10192 C C . ASP A 1 20 ? -19.222 -13.620 -11.167 1.00 45.12 20 ASP A C 11
ATOM 10193 O O . ASP A 1 20 ? -20.017 -12.710 -11.431 1.00 33.24 20 ASP A O 11
ATOM 10202 N N . SER A 1 21 ? -18.864 -13.926 -9.915 1.00 43.43 21 SER A N 11
ATOM 10203 C CA . SER A 1 21 ? -19.351 -13.186 -8.725 1.00 63.41 21 SER A CA 11
ATOM 10204 C C . SER A 1 21 ? -18.198 -12.456 -8.014 1.00 55.32 21 SER A C 11
ATOM 10205 O O . SER A 1 21 ? -18.369 -11.977 -6.879 1.00 72.50 21 SER A O 11
ATOM 10213 N N . VAL A 1 22 ? -17.033 -12.352 -8.692 1.00 62.12 22 VAL A N 11
ATOM 10214 C CA . VAL A 1 22 ? -15.819 -11.762 -8.112 1.00 2.21 22 VAL A CA 11
ATOM 10215 C C . VAL A 1 22 ? -15.979 -10.230 -7.920 1.00 1.32 22 VAL A C 11
ATOM 10216 O O . VAL A 1 22 ? -15.907 -9.430 -8.864 1.00 13.22 22 VAL A O 11
ATOM 10229 N N . LYS A 1 23 ? -16.266 -9.850 -6.664 1.00 62.43 23 LYS A N 11
ATOM 10230 C CA . LYS A 1 23 ? -16.428 -8.451 -6.251 1.00 33.12 23 LYS A CA 11
ATOM 10231 C C . LYS A 1 23 ? -15.045 -7.789 -6.170 1.00 21.04 23 LYS A C 11
ATOM 10232 O O . LYS A 1 23 ? -14.355 -7.894 -5.142 1.00 73.41 23 LYS A O 11
ATOM 10251 N N . GLY A 1 24 ? -14.618 -7.183 -7.278 1.00 61.43 24 GLY A N 11
ATOM 10252 C CA . GLY A 1 24 ? -13.360 -6.449 -7.331 1.00 43.04 24 GLY A CA 11
ATOM 10253 C C . GLY A 1 24 ? -12.760 -6.467 -8.710 1.00 13.41 24 GLY A C 11
ATOM 10254 O O . GLY A 1 24 ? -11.714 -7.084 -8.938 1.00 43.11 24 GLY A O 11
ATOM 10258 N N . LYS A 1 25 ? -13.455 -5.808 -9.644 1.00 63.00 25 LYS A N 11
ATOM 10259 C CA . LYS A 1 25 ? -12.985 -5.587 -11.006 1.00 3.13 25 LYS A CA 11
ATOM 10260 C C . LYS A 1 25 ? -11.798 -4.626 -10.927 1.00 20.04 25 LYS A C 11
ATOM 10261 O O . LYS A 1 25 ? -11.972 -3.406 -10.852 1.00 32.13 25 LYS A O 11
ATOM 10280 N N . ARG A 1 26 ? -10.626 -5.245 -10.798 1.00 1.14 26 ARG A N 11
ATOM 10281 C CA . ARG A 1 26 ? -9.324 -4.588 -10.579 1.00 41.51 26 ARG A CA 11
ATOM 10282 C C . ARG A 1 26 ? -9.073 -3.407 -11.550 1.00 60.35 26 ARG A C 11
ATOM 10283 O O . ARG A 1 26 ? -8.542 -3.591 -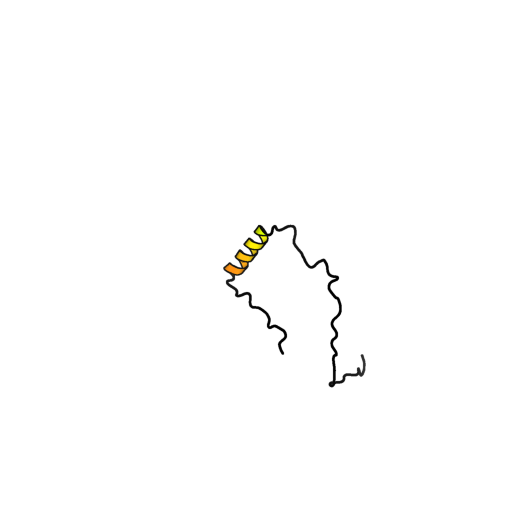12.651 1.00 4.11 26 ARG A O 11
ATOM 10304 N N . ARG A 1 27 ? -9.531 -2.209 -11.155 1.00 61.32 27 ARG A N 11
ATOM 10305 C CA . ARG A 1 27 ? -9.259 -0.965 -11.889 1.00 5.54 27 ARG A CA 11
ATOM 10306 C C . ARG A 1 27 ? -8.115 -0.239 -11.184 1.00 14.42 27 ARG A C 11
ATOM 10307 O O . ARG A 1 27 ? -8.323 0.668 -10.367 1.00 1.20 27 ARG A O 11
ATOM 10328 N N . ASP A 1 28 ? -6.892 -0.696 -11.467 1.00 64.15 28 ASP A N 11
ATOM 10329 C CA . ASP A 1 28 ? -5.650 -0.110 -10.931 1.00 21.13 28 ASP A CA 11
ATOM 10330 C C . ASP A 1 28 ? -5.102 0.983 -11.862 1.00 55.22 28 ASP A C 11
ATOM 10331 O O . ASP A 1 28 ? -4.032 1.543 -11.599 1.00 72.04 28 ASP A O 11
ATOM 10340 N N . ASP A 1 29 ? -5.866 1.300 -12.928 1.00 51.44 29 ASP A N 11
ATOM 10341 C CA . ASP A 1 29 ? -5.474 2.286 -13.958 1.00 12.43 29 ASP A CA 11
ATOM 10342 C C . ASP A 1 29 ? -5.508 3.736 -13.436 1.00 4.43 29 ASP A C 11
ATOM 10343 O O . ASP A 1 29 ? -4.909 4.630 -14.041 1.00 30.51 29 ASP A O 11
ATOM 10352 N N . GLY A 1 30 ? -6.204 3.956 -12.308 1.00 31.21 30 GLY A N 11
ATOM 10353 C CA . GLY A 1 30 ? -6.377 5.296 -11.736 1.00 33.21 30 GLY A CA 11
ATOM 10354 C C . GLY A 1 30 ? -6.073 5.341 -10.252 1.00 51.31 30 GLY A C 11
ATOM 10355 O O . GLY A 1 30 ? -6.811 5.972 -9.476 1.00 4.34 30 GLY A O 11
ATOM 10359 N N . LEU A 1 31 ? -4.987 4.657 -9.840 1.00 33.25 31 LEU A N 11
ATOM 10360 C CA . LEU A 1 31 ? -4.521 4.668 -8.440 1.00 22.22 31 LEU A CA 11
ATOM 10361 C C . LEU A 1 31 ? -3.683 5.931 -8.158 1.00 4.40 31 LEU A C 11
ATOM 10362 O O . LEU A 1 31 ? -2.707 6.216 -8.878 1.00 71.05 31 LEU A O 11
ATOM 10378 N N . SER A 1 32 ? -4.081 6.663 -7.107 1.00 62.03 32 SER A N 11
ATOM 10379 C CA . SER A 1 32 ? -3.311 7.791 -6.555 1.00 11.51 32 SER A CA 11
ATOM 10380 C C . SER A 1 32 ? -1.998 7.252 -5.943 1.00 0.24 32 SER A C 11
ATOM 10381 O O . SER A 1 32 ? -1.988 6.119 -5.462 1.00 40.20 32 SER A O 11
ATOM 10389 N N . ALA A 1 33 ? -0.918 8.067 -5.936 1.00 22.03 33 ALA A N 11
ATOM 10390 C CA . ALA A 1 33 ? 0.411 7.653 -5.419 1.00 20.43 33 ALA A CA 11
ATOM 10391 C C . ALA A 1 33 ? 0.317 7.193 -3.946 1.00 5.41 33 ALA A C 11
ATOM 10392 O O . ALA A 1 33 ? 0.861 6.147 -3.577 1.00 4.32 33 ALA A O 11
ATOM 10399 N N . ALA A 1 34 ? -0.453 7.950 -3.153 1.00 21.52 34 ALA A N 11
ATOM 10400 C CA . ALA A 1 34 ? -0.702 7.650 -1.738 1.00 74.21 34 ALA A CA 11
ATOM 10401 C C . ALA A 1 34 ? -1.563 6.385 -1.567 1.00 4.14 34 ALA A C 11
ATOM 10402 O O . ALA A 1 34 ? -1.321 5.604 -0.654 1.00 72.35 34 ALA A O 11
ATOM 10409 N N . ALA A 1 35 ? -2.547 6.194 -2.468 1.00 5.24 35 ALA A N 11
ATOM 10410 C CA . ALA A 1 35 ? -3.515 5.072 -2.400 1.00 5.30 35 ALA A CA 11
ATOM 10411 C C . ALA A 1 35 ? -2.865 3.722 -2.758 1.00 25.12 35 ALA A C 11
ATOM 10412 O O . ALA A 1 35 ? -3.150 2.702 -2.123 1.00 10.32 35 ALA A O 11
ATOM 10419 N N . ARG A 1 36 ? -2.003 3.737 -3.786 1.00 1.31 36 ARG A N 11
ATOM 10420 C CA . ARG A 1 36 ? -1.301 2.534 -4.266 1.00 50.12 36 ARG A CA 11
ATOM 10421 C C . ARG A 1 36 ? -0.159 2.172 -3.301 1.00 22.11 36 ARG A C 11
ATOM 10422 O O . ARG A 1 36 ? 0.113 0.987 -3.082 1.00 5.31 36 ARG A O 11
ATOM 10443 N N . LYS A 1 37 ? 0.488 3.214 -2.724 1.00 3.33 37 LYS A N 11
ATOM 10444 C CA . LYS A 1 37 ? 1.496 3.046 -1.668 1.00 23.30 37 LYS A CA 11
ATOM 10445 C C . LYS A 1 37 ? 0.836 2.564 -0.366 1.00 0.44 37 LYS A C 11
ATOM 10446 O O . LYS A 1 37 ? 1.463 1.845 0.393 1.00 30.13 37 LYS A O 11
ATOM 10465 N N . GLN A 1 38 ? -0.445 2.948 -0.141 1.00 61.42 38 GLN A N 11
ATOM 10466 C CA . GLN A 1 38 ? -1.221 2.529 1.047 1.00 71.52 38 GLN A CA 11
ATOM 10467 C C . GLN A 1 38 ? -1.533 1.035 0.975 1.00 63.34 38 GLN A C 11
ATOM 10468 O O . GLN A 1 38 ? -1.261 0.309 1.916 1.00 24.15 38 GLN A O 11
ATOM 10482 N N . ARG A 1 39 ? -2.072 0.601 -0.182 1.00 24.31 39 ARG A N 11
ATOM 10483 C CA . ARG A 1 39 ? -2.416 -0.807 -0.430 1.00 53.30 39 ARG A CA 11
ATOM 10484 C C . ARG A 1 39 ? -1.155 -1.685 -0.296 1.00 75.43 39 ARG A C 11
ATOM 10485 O O . ARG A 1 39 ? -1.158 -2.710 0.419 1.00 41.23 39 ARG A O 11
ATOM 10506 N N . ASP A 1 40 ? -0.065 -1.205 -0.944 1.00 43.11 40 ASP A N 11
ATOM 10507 C CA . ASP A 1 40 ? 1.260 -1.831 -0.892 1.00 35.14 40 ASP A CA 11
ATOM 10508 C C . ASP A 1 40 ? 1.772 -1.889 0.553 1.00 10.31 40 ASP A C 11
ATOM 10509 O O . ASP A 1 40 ? 2.296 -2.907 0.957 1.00 33.42 40 ASP A O 11
ATOM 10518 N N . SER A 1 41 ? 1.550 -0.804 1.321 1.00 41.13 41 SER A N 11
ATOM 10519 C CA . SER A 1 41 ? 2.041 -0.663 2.707 1.00 31.45 41 SER A CA 11
ATOM 10520 C C . SER A 1 41 ? 1.365 -1.663 3.641 1.00 10.21 41 SER A C 11
ATOM 10521 O O . SER A 1 41 ? 2.042 -2.288 4.461 1.00 60.44 41 SER A O 11
ATOM 10529 N N . GLU A 1 42 ? 0.034 -1.810 3.506 1.00 44.22 42 GLU A N 11
ATOM 10530 C CA . GLU A 1 42 ? -0.747 -2.689 4.381 1.00 45.22 42 GLU A CA 11
ATOM 10531 C C . GLU A 1 42 ? -0.366 -4.153 4.140 1.00 41.32 42 GLU A C 11
ATOM 10532 O O . GLU A 1 42 ? 0.003 -4.860 5.082 1.00 53.35 42 GLU A O 11
ATOM 10544 N N . ILE A 1 43 ? -0.387 -4.577 2.861 1.00 1.42 43 ILE A N 11
ATOM 10545 C CA . ILE A 1 43 ? -0.095 -5.977 2.515 1.00 45.43 43 ILE A CA 11
ATOM 10546 C C . ILE A 1 43 ? 1.401 -6.320 2.801 1.00 61.43 43 ILE A C 11
ATOM 10547 O O . ILE A 1 43 ? 1.718 -7.442 3.222 1.00 55.20 43 ILE A O 11
ATOM 10563 N N . MET A 1 44 ? 2.298 -5.320 2.624 1.00 4.05 44 MET A N 11
ATOM 10564 C CA . MET A 1 44 ? 3.739 -5.448 2.932 1.00 54.10 44 MET A CA 11
ATOM 10565 C C . MET A 1 44 ? 3.963 -5.622 4.442 1.00 3.13 44 MET A C 11
ATOM 10566 O O . MET A 1 44 ? 4.830 -6.385 4.853 1.00 45.43 44 MET A O 11
ATOM 10580 N N . GLN A 1 45 ? 3.161 -4.904 5.251 1.00 73.51 45 GLN A N 11
ATOM 10581 C CA . GLN A 1 45 ? 3.236 -4.960 6.724 1.00 64.52 45 GLN A CA 11
ATOM 10582 C C . GLN A 1 45 ? 2.790 -6.341 7.234 1.00 53.51 45 GLN A C 11
ATOM 10583 O O . GLN A 1 45 ? 3.339 -6.858 8.216 1.00 75.22 45 GLN A O 11
ATOM 10597 N N . GLN A 1 46 ? 1.779 -6.925 6.554 1.00 33.42 46 GLN A N 11
ATOM 10598 C CA . GLN A 1 46 ? 1.286 -8.281 6.865 1.00 70.24 46 GLN A CA 11
ATOM 10599 C C . GLN A 1 46 ? 2.374 -9.346 6.580 1.00 14.11 46 GLN A C 11
ATOM 10600 O O . GLN A 1 46 ? 2.616 -10.228 7.418 1.00 5.35 46 GLN A O 11
ATOM 10614 N N . LYS A 1 47 ? 3.027 -9.243 5.402 1.00 61.52 47 LYS A N 11
ATOM 10615 C CA . LYS A 1 47 ? 4.074 -10.207 4.975 1.00 54.11 47 LYS A CA 11
ATOM 10616 C C . LYS A 1 47 ? 5.348 -10.092 5.849 1.00 3.33 47 LYS A C 11
ATOM 10617 O O . LYS A 1 47 ? 5.840 -11.087 6.393 1.00 13.31 47 LYS A O 11
ATOM 10636 N N . GLN A 1 48 ? 5.847 -8.854 5.988 1.00 4.24 48 GLN A N 11
ATOM 10637 C CA . GLN A 1 48 ? 7.123 -8.558 6.667 1.00 72.12 48 GLN A CA 11
ATOM 10638 C C . GLN A 1 48 ? 6.891 -8.454 8.184 1.00 4.44 48 GLN A C 11
ATOM 10639 O O . GLN A 1 48 ? 6.532 -7.392 8.709 1.00 3.14 48 GLN A O 11
ATOM 10653 N N . LYS A 1 49 ? 7.056 -9.593 8.866 1.00 31.44 49 LYS A N 11
ATOM 10654 C CA . LYS A 1 49 ? 6.834 -9.735 10.308 1.00 62.41 49 LYS A CA 11
ATOM 10655 C C . LYS A 1 49 ? 8.204 -9.773 11.010 1.00 3.10 49 LYS A C 11
ATOM 10656 O O . LYS A 1 49 ? 8.935 -10.770 10.919 1.00 44.44 49 LYS A O 11
ATOM 10675 N N . LYS A 1 50 ? 8.542 -8.672 11.695 1.00 61.35 50 LYS A N 11
ATOM 10676 C CA . LYS A 1 50 ? 9.904 -8.402 12.197 1.00 71.43 50 LYS A CA 11
ATOM 10677 C C . LYS A 1 50 ? 10.285 -9.331 13.364 1.00 4.43 50 LYS A C 11
ATOM 10678 O O . LYS A 1 50 ? 9.460 -9.613 14.240 1.00 14.24 50 LYS A O 11
ATOM 10697 N N . ALA A 1 51 ? 11.561 -9.763 13.372 1.00 34.44 51 ALA A N 11
ATOM 10698 C CA . ALA A 1 51 ? 12.174 -10.535 14.482 1.00 1.44 51 ALA A CA 11
ATOM 10699 C C . ALA A 1 51 ? 12.776 -9.587 15.552 1.00 22.31 51 ALA A C 11
ATOM 10700 O O . ALA A 1 51 ? 13.696 -9.963 16.293 1.00 33.11 51 ALA A O 11
ATOM 10707 N N . ASN A 1 52 ? 12.191 -8.369 15.634 1.00 43.44 52 ASN A N 11
ATOM 10708 C CA . ASN A 1 52 ? 12.542 -7.307 16.594 1.00 4.12 52 ASN A CA 11
ATOM 10709 C C . ASN A 1 52 ? 12.435 -7.803 18.041 1.00 13.31 52 ASN A C 11
ATOM 10710 O O . ASN A 1 52 ? 13.360 -7.630 18.844 1.00 21.04 52 ASN A O 11
ATOM 10721 N N . GLU A 1 53 ? 11.288 -8.422 18.353 1.00 14.42 53 GLU A N 11
ATOM 10722 C CA . GLU A 1 53 ? 10.993 -8.957 19.685 1.00 1.11 53 GLU A CA 11
ATOM 10723 C C . GLU A 1 53 ? 10.343 -10.345 19.567 1.00 41.54 53 GLU A C 11
ATOM 10724 O O . GLU A 1 53 ? 9.581 -10.620 18.625 1.00 1.53 53 GLU A O 11
ATOM 10736 N N . LYS A 1 54 ? 10.667 -11.221 20.536 1.00 5.23 54 LYS A N 11
ATOM 10737 C CA . LYS A 1 54 ? 10.171 -12.614 20.587 1.00 32.32 54 LYS A CA 11
ATOM 10738 C C . LYS A 1 54 ? 8.804 -12.679 21.318 1.00 15.11 54 LYS A C 11
ATOM 10739 O O . LYS A 1 54 ? 8.614 -13.410 22.302 1.00 12.33 54 LYS A O 11
ATOM 10758 N N . LYS A 1 55 ? 7.849 -11.899 20.797 1.00 4.32 55 LYS A N 11
ATOM 10759 C CA . LYS A 1 55 ? 6.498 -11.791 21.348 1.00 40.31 55 LYS A CA 11
ATOM 10760 C C . LYS A 1 55 ? 5.616 -12.913 20.788 1.00 42.03 55 LYS A C 11
ATOM 10761 O O . LYS A 1 55 ? 5.225 -12.887 19.610 1.00 2.43 55 LYS A O 11
ATOM 10780 N N . GLU A 1 56 ? 5.357 -13.918 21.635 1.00 54.41 56 GLU A N 11
ATOM 10781 C CA . GLU A 1 56 ? 4.452 -15.018 21.327 1.00 71.33 56 GLU A CA 11
ATOM 10782 C C . GLU A 1 56 ? 3.011 -14.598 21.654 1.00 12.23 56 GLU A C 11
ATOM 10783 O O . GLU A 1 56 ? 2.765 -13.904 22.657 1.00 43.34 56 GLU A O 11
ATOM 10795 N N . GLU A 1 57 ? 2.073 -15.014 20.795 1.00 21.22 57 GLU A N 11
ATOM 10796 C CA . GLU A 1 57 ? 0.640 -14.753 20.973 1.00 33.53 57 GLU A CA 11
ATOM 10797 C C . GLU A 1 57 ? 0.051 -15.752 22.008 1.00 64.10 57 GLU A C 11
ATOM 10798 O O . GLU A 1 57 ? 0.159 -16.972 21.814 1.00 63.25 57 GLU A O 11
ATOM 10810 N N . PRO A 1 58 ? -0.518 -15.259 23.157 1.00 24.42 58 PRO A N 11
ATOM 10811 C CA . PRO A 1 58 ? -1.122 -16.131 24.191 1.00 4.33 58 PRO A CA 11
ATOM 10812 C C . PRO A 1 58 ? -2.578 -16.521 23.873 1.00 64.04 58 PRO A C 11
ATOM 10813 O O . PRO A 1 58 ? -3.131 -16.138 22.830 1.00 74.31 58 PRO A O 11
ATOM 10824 N N . LYS A 1 59 ? -3.166 -17.308 24.784 1.00 11.31 59 LYS A N 11
ATOM 10825 C CA . LYS A 1 59 ? -4.593 -17.668 24.752 1.00 62.03 59 LYS A CA 11
ATOM 10826 C C . LYS A 1 59 ? -5.447 -16.410 25.069 1.00 31.24 59 LYS A C 11
ATOM 10827 O O . LYS A 1 59 ? -6.299 -16.016 24.251 1.00 51.40 59 LYS A O 11
ATOM 10847 N N . MET A 1 1 ? 41.224 -11.781 33.668 1.00 44.11 1 MET A N 12
ATOM 10848 C CA . MET A 1 1 ? 41.940 -13.068 33.546 1.00 12.41 1 MET A CA 12
ATOM 10849 C C . MET A 1 1 ? 42.044 -13.493 32.071 1.00 60.00 1 MET A C 12
ATOM 10850 O O . MET A 1 1 ? 41.251 -13.054 31.235 1.00 51.22 1 MET A O 12
ATOM 10866 N N . THR A 1 2 ? 43.046 -14.343 31.768 1.00 55.43 2 THR A N 12
ATOM 10867 C CA . THR A 1 2 ? 43.319 -14.839 30.400 1.00 44.01 2 THR A CA 12
ATOM 10868 C C . THR A 1 2 ? 42.286 -15.923 29.993 1.00 13.42 2 THR A C 12
ATOM 10869 O O . THR A 1 2 ? 41.870 -16.008 28.833 1.00 44.12 2 THR A O 12
ATOM 10880 N N . ARG A 1 3 ? 41.877 -16.740 30.986 1.00 11.10 3 ARG A N 12
ATOM 10881 C CA . ARG A 1 3 ? 40.933 -17.864 30.794 1.00 22.14 3 ARG A CA 12
ATOM 10882 C C . ARG A 1 3 ? 39.469 -17.388 30.967 1.00 13.51 3 ARG A C 12
ATOM 10883 O O . ARG A 1 3 ? 39.213 -16.291 31.476 1.00 1.03 3 ARG A O 12
ATOM 10904 N N . GLY A 1 4 ? 38.527 -18.227 30.511 1.00 64.01 4 GLY A N 12
ATOM 10905 C CA . GLY A 1 4 ? 37.093 -17.936 30.573 1.00 10.44 4 GLY A CA 12
ATOM 10906 C C . GLY A 1 4 ? 36.333 -18.845 29.616 1.00 41.13 4 GLY A C 12
ATOM 10907 O O . GLY A 1 4 ? 36.061 -20.009 29.952 1.00 14.13 4 GLY A O 12
ATOM 10911 N N . ASN A 1 5 ? 36.003 -18.332 28.411 1.00 51.02 5 ASN A N 12
ATOM 10912 C CA . ASN A 1 5 ? 35.440 -19.155 27.323 1.00 61.00 5 ASN A CA 12
ATOM 10913 C C . ASN A 1 5 ? 36.598 -19.895 26.626 1.00 43.22 5 ASN A C 12
ATOM 10914 O O . ASN A 1 5 ? 37.642 -19.291 26.328 1.00 2.13 5 ASN A O 12
ATOM 10925 N N . GLN A 1 6 ? 36.423 -21.204 26.396 1.00 43.42 6 GLN A N 12
ATOM 10926 C CA . GLN A 1 6 ? 37.480 -22.089 25.910 1.00 20.10 6 GLN A CA 12
ATOM 10927 C C . GLN A 1 6 ? 36.858 -23.195 25.048 1.00 35.55 6 GLN A C 12
ATOM 10928 O O . GLN A 1 6 ? 36.256 -24.142 25.568 1.00 33.05 6 GLN A O 12
ATOM 10942 N N . ARG A 1 7 ? 36.934 -23.020 23.724 1.00 52.24 7 ARG A N 12
ATOM 10943 C CA . ARG A 1 7 ? 36.526 -24.020 22.728 1.00 25.40 7 ARG A CA 12
ATOM 10944 C C . ARG A 1 7 ? 37.666 -24.221 21.718 1.00 44.03 7 ARG A C 12
ATOM 10945 O O . ARG A 1 7 ? 38.412 -23.279 21.407 1.00 63.43 7 ARG A O 12
ATOM 10966 N N . GLU A 1 8 ? 37.781 -25.460 21.227 1.00 45.23 8 GLU A N 12
ATOM 10967 C CA . GLU A 1 8 ? 38.866 -25.898 20.331 1.00 31.54 8 GLU A CA 12
ATOM 10968 C C . GLU A 1 8 ? 38.682 -25.244 18.951 1.00 72.54 8 GLU A C 12
ATOM 10969 O O . GLU A 1 8 ? 39.635 -24.739 18.341 1.00 45.24 8 GLU A O 12
ATOM 10981 N N . LEU A 1 9 ? 37.418 -25.247 18.495 1.00 24.32 9 LEU A N 12
ATOM 10982 C CA . LEU A 1 9 ? 36.962 -24.526 17.300 1.00 1.34 9 LEU A CA 12
ATOM 10983 C C . LEU A 1 9 ? 35.670 -23.765 17.656 1.00 3.43 9 LEU A C 12
ATOM 10984 O O . LEU A 1 9 ? 34.787 -24.308 18.338 1.00 1.13 9 LEU A O 12
ATOM 11000 N N . ALA A 1 10 ? 35.578 -22.498 17.221 1.00 12.43 10 ALA A N 12
ATOM 11001 C CA . ALA A 1 10 ? 34.433 -21.619 17.502 1.00 31.34 10 ALA A CA 12
ATOM 11002 C C . ALA A 1 10 ? 34.373 -20.540 16.413 1.00 51.10 10 ALA A C 12
ATOM 11003 O O . ALA A 1 10 ? 35.082 -19.529 16.484 1.00 41.50 10 ALA A O 12
ATOM 11010 N N . ARG A 1 11 ? 33.561 -20.806 15.377 1.00 43.20 11 ARG A N 12
ATOM 11011 C CA . ARG A 1 11 ? 33.436 -19.940 14.193 1.00 52.35 11 ARG A CA 12
ATOM 11012 C C . ARG A 1 11 ? 32.075 -20.186 13.526 1.00 43.35 11 ARG A C 12
ATOM 11013 O O . ARG A 1 11 ? 31.569 -21.316 13.542 1.00 40.10 11 ARG A O 12
ATOM 11034 N N . GLN A 1 12 ? 31.485 -19.123 12.958 1.00 61.23 12 GLN A N 12
ATOM 11035 C CA . GLN A 1 12 ? 30.178 -19.172 12.290 1.00 1.21 12 GLN A CA 12
ATOM 11036 C C . GLN A 1 12 ? 30.355 -19.040 10.767 1.00 60.53 12 GLN A C 12
ATOM 11037 O O . GLN A 1 12 ? 31.314 -18.422 10.285 1.00 41.12 12 GLN A O 12
ATOM 11051 N N . LYS A 1 13 ? 29.413 -19.638 10.034 1.00 53.02 13 LYS A N 12
ATOM 11052 C CA . LYS A 1 13 ? 29.367 -19.629 8.554 1.00 52.32 13 LYS A CA 12
ATOM 11053 C C . LYS A 1 13 ? 28.552 -18.425 8.045 1.00 72.10 13 LYS A C 12
ATOM 11054 O O . LYS A 1 13 ? 28.049 -17.615 8.839 1.00 0.55 13 LYS A O 12
ATOM 11073 N N . ASN A 1 14 ? 28.419 -18.322 6.710 1.00 33.21 14 ASN A N 12
ATOM 11074 C CA . ASN A 1 14 ? 27.509 -17.354 6.072 1.00 13.23 14 ASN A CA 12
ATOM 11075 C C . ASN A 1 14 ? 26.048 -17.801 6.260 1.00 13.14 14 ASN A C 12
ATOM 11076 O O . ASN A 1 14 ? 25.771 -18.984 6.520 1.00 21.21 14 ASN A O 12
ATOM 11087 N N . MET A 1 15 ? 25.115 -16.856 6.127 1.00 44.42 15 MET A N 12
ATOM 11088 C CA . MET A 1 15 ? 23.670 -17.127 6.193 1.00 64.34 15 MET A CA 12
ATOM 11089 C C . MET A 1 15 ? 23.077 -16.906 4.798 1.00 21.31 15 MET A C 12
ATOM 11090 O O . MET A 1 15 ? 22.805 -15.766 4.403 1.00 34.42 15 MET A O 12
ATOM 11104 N N . LYS A 1 16 ? 22.949 -18.005 4.032 1.00 1.12 16 LYS A N 12
ATOM 11105 C CA . LYS A 1 16 ? 22.502 -17.981 2.630 1.00 0.33 16 LYS A CA 12
ATOM 11106 C C . LYS A 1 16 ? 20.996 -18.253 2.537 1.00 45.14 16 LYS A C 12
ATOM 11107 O O . LYS A 1 16 ? 20.518 -19.298 2.989 1.00 3.50 16 LYS A O 12
ATOM 11126 N N . LYS A 1 17 ? 20.249 -17.289 1.979 1.00 20.02 17 LYS A N 12
ATOM 11127 C CA . LYS A 1 17 ? 18.811 -17.441 1.676 1.00 61.43 17 LYS A CA 12
ATOM 11128 C C . LYS A 1 17 ? 18.612 -17.347 0.151 1.00 44.13 17 LYS A C 12
ATOM 11129 O O . LYS A 1 17 ? 19.572 -17.087 -0.600 1.00 63.01 17 LYS A O 12
ATOM 11148 N N . GLN A 1 18 ? 17.362 -17.549 -0.301 1.00 24.11 18 GLN A N 12
ATOM 11149 C CA . GLN A 1 18 ? 17.000 -17.517 -1.734 1.00 4.40 18 GLN A CA 12
ATOM 11150 C C . GLN A 1 18 ? 16.673 -16.061 -2.175 1.00 55.43 18 GLN A C 12
ATOM 11151 O O . GLN A 1 18 ? 15.540 -15.717 -2.525 1.00 42.34 18 GLN A O 12
ATOM 11165 N N . SER A 1 19 ? 17.716 -15.197 -2.168 1.00 75.42 19 SER A N 12
ATOM 11166 C CA . SER A 1 19 ? 17.583 -13.749 -2.479 1.00 62.41 19 SER A CA 12
ATOM 11167 C C . SER A 1 19 ? 17.486 -13.470 -4.004 1.00 44.24 19 SER A C 12
ATOM 11168 O O . SER A 1 19 ? 17.533 -12.308 -4.436 1.00 40.54 19 SER A O 12
ATOM 11176 N N . ASP A 1 20 ? 17.317 -14.546 -4.805 1.00 63.04 20 ASP A N 12
ATOM 11177 C CA . ASP A 1 20 ? 17.072 -14.472 -6.262 1.00 74.11 20 ASP A CA 12
ATOM 11178 C C . ASP A 1 20 ? 15.604 -14.113 -6.562 1.00 70.13 20 ASP A C 12
ATOM 11179 O O . ASP A 1 20 ? 15.227 -13.930 -7.730 1.00 11.42 20 ASP A O 12
ATOM 11188 N N . SER A 1 21 ? 14.789 -14.038 -5.497 1.00 34.41 21 SER A N 12
ATOM 11189 C CA . SER A 1 21 ? 13.387 -13.627 -5.572 1.00 42.11 21 SER A CA 12
ATOM 11190 C C . SER A 1 21 ? 13.269 -12.151 -6.041 1.00 54.11 21 SER A C 12
ATOM 11191 O O . SER A 1 21 ? 13.649 -11.226 -5.308 1.00 34.24 21 SER A O 12
ATOM 11199 N N . VAL A 1 22 ? 12.798 -11.968 -7.286 1.00 32.04 22 VAL A N 12
ATOM 11200 C CA . VAL A 1 22 ? 12.545 -10.653 -7.905 1.00 24.21 22 VAL A CA 12
ATOM 11201 C C . VAL A 1 22 ? 11.286 -10.728 -8.798 1.00 73.53 22 VAL A C 12
ATOM 11202 O O . VAL A 1 22 ? 11.199 -11.577 -9.698 1.00 61.42 22 VAL A O 12
ATOM 11215 N N . LYS A 1 23 ? 10.295 -9.857 -8.516 1.00 14.25 23 LYS A N 12
ATOM 11216 C CA . LYS A 1 23 ? 9.051 -9.756 -9.297 1.00 74.14 23 LYS A CA 12
ATOM 11217 C C . LYS A 1 23 ? 8.788 -8.280 -9.658 1.00 15.01 23 LYS A C 12
ATOM 11218 O O . LYS A 1 23 ? 7.901 -7.612 -9.091 1.00 23.43 23 LYS A O 12
ATOM 11237 N N . GLY A 1 24 ? 9.625 -7.757 -10.576 1.00 65.31 24 GLY A N 12
ATOM 11238 C CA . GLY A 1 24 ? 9.476 -6.395 -11.107 1.00 20.30 24 GLY A CA 12
ATOM 11239 C C . GLY A 1 24 ? 8.261 -6.240 -12.027 1.00 11.14 24 GLY A C 12
ATOM 11240 O O . GLY A 1 24 ? 7.497 -7.194 -12.213 1.00 45.42 24 GLY A O 12
ATOM 11244 N N . LYS A 1 25 ? 8.098 -5.029 -12.607 1.00 34.33 25 LYS A N 12
ATOM 11245 C CA . LYS A 1 25 ? 6.994 -4.690 -13.544 1.00 55.34 25 LYS A CA 12
ATOM 11246 C C . LYS A 1 25 ? 5.611 -4.727 -12.841 1.00 42.42 25 LYS A C 12
ATOM 11247 O O . LYS A 1 25 ? 4.606 -5.088 -13.468 1.00 24.41 25 LYS A O 12
ATOM 11266 N N . ARG A 1 26 ? 5.583 -4.329 -11.544 1.00 43.32 26 ARG A N 12
ATOM 11267 C CA . ARG A 1 26 ? 4.342 -4.264 -10.718 1.00 74.22 26 ARG A CA 12
ATOM 11268 C C . ARG A 1 26 ? 3.235 -3.454 -11.462 1.00 52.13 26 ARG A C 12
ATOM 11269 O O . ARG A 1 26 ? 3.465 -2.309 -11.874 1.00 25.41 26 ARG A O 12
ATOM 11290 N N . ARG A 1 27 ? 2.068 -4.087 -11.693 1.00 41.23 27 ARG A N 12
ATOM 11291 C CA . ARG A 1 27 ? 0.989 -3.506 -12.519 1.00 0.12 27 ARG A CA 12
ATOM 11292 C C . ARG A 1 27 ? 0.108 -2.548 -11.703 1.00 53.24 27 ARG A C 12
ATOM 11293 O O . ARG A 1 27 ? -0.953 -2.922 -11.197 1.00 13.22 27 ARG A O 12
ATOM 11314 N N . ASP A 1 28 ? 0.608 -1.316 -11.526 1.00 44.24 28 ASP A N 12
ATOM 11315 C CA . ASP A 1 28 ? -0.185 -0.209 -10.992 1.00 51.41 28 ASP A CA 12
ATOM 11316 C C . ASP A 1 28 ? -1.287 0.155 -12.001 1.00 41.32 28 ASP A C 12
ATOM 11317 O O . ASP A 1 28 ? -1.056 0.921 -12.945 1.00 34.43 28 ASP A O 12
ATOM 11326 N N . ASP A 1 29 ? -2.463 -0.453 -11.795 1.00 52.35 29 ASP A N 12
ATOM 11327 C CA . ASP A 1 29 ? -3.593 -0.405 -12.740 1.00 44.32 29 ASP A CA 12
ATOM 11328 C C . ASP A 1 29 ? -4.162 1.021 -12.865 1.00 1.14 29 ASP A C 12
ATOM 11329 O O . ASP A 1 29 ? -4.461 1.490 -13.969 1.00 70.51 29 ASP A O 12
ATOM 11338 N N . GLY A 1 30 ? -4.273 1.701 -11.712 1.00 25.54 30 GLY A N 12
ATOM 11339 C CA . GLY A 1 30 ? -4.852 3.041 -11.645 1.00 11.24 30 GLY A CA 12
ATOM 11340 C C . GLY A 1 30 ? -5.134 3.506 -10.226 1.00 55.41 30 GLY A C 12
ATOM 11341 O O . GLY A 1 30 ? -6.068 4.290 -9.998 1.00 73.32 30 GLY A O 12
ATOM 11345 N N . LEU A 1 31 ? -4.339 3.010 -9.259 1.00 32.42 31 LEU A N 12
ATOM 11346 C CA . LEU A 1 31 ? -4.305 3.559 -7.897 1.00 40.32 31 LEU A CA 12
ATOM 11347 C C . LEU A 1 31 ? -3.465 4.854 -7.906 1.00 53.51 31 LEU A C 12
ATOM 11348 O O . LEU A 1 31 ? -2.391 4.899 -8.521 1.00 3.31 31 LEU A O 12
ATOM 11364 N N . SER A 1 32 ? -3.976 5.912 -7.261 1.00 14.13 32 SER A N 12
ATOM 11365 C CA . SER A 1 32 ? -3.260 7.200 -7.108 1.00 11.44 32 SER A CA 12
ATOM 11366 C C . SER A 1 32 ? -2.067 7.038 -6.125 1.00 44.52 32 SER A C 12
ATOM 11367 O O . SER A 1 32 ? -1.957 6.005 -5.480 1.00 12.44 32 SER A O 12
ATOM 11375 N N . ALA A 1 33 ? -1.187 8.062 -6.012 1.00 73.54 33 ALA A N 12
ATOM 11376 C CA . ALA A 1 33 ? 0.085 7.971 -5.234 1.00 1.35 33 ALA A CA 12
ATOM 11377 C C . ALA A 1 33 ? -0.144 7.544 -3.767 1.00 75.15 33 ALA A C 12
ATOM 11378 O O . ALA A 1 33 ? 0.457 6.575 -3.314 1.00 12.41 33 ALA A O 12
ATOM 11385 N N . ALA A 1 34 ? -1.064 8.237 -3.067 1.00 41.01 34 ALA A N 12
ATOM 11386 C CA . ALA A 1 34 ? -1.395 7.949 -1.653 1.00 31.12 34 ALA A CA 12
ATOM 11387 C C . ALA A 1 34 ? -2.126 6.595 -1.505 1.00 41.12 34 ALA A C 12
ATOM 11388 O O . ALA A 1 34 ? -1.960 5.909 -0.493 1.00 25.10 34 ALA A O 12
ATOM 11395 N N . ALA A 1 35 ? -2.927 6.231 -2.534 1.00 63.30 35 ALA A N 12
ATOM 11396 C CA . ALA A 1 35 ? -3.729 4.986 -2.548 1.00 61.33 35 ALA A CA 12
ATOM 11397 C C . ALA A 1 35 ? -2.823 3.751 -2.676 1.00 10.15 35 ALA A C 12
ATOM 11398 O O . ALA A 1 35 ? -2.947 2.802 -1.907 1.00 34.53 35 ALA A O 12
ATOM 11405 N N . ARG A 1 36 ? -1.902 3.799 -3.662 1.00 34.24 36 ARG A N 12
ATOM 11406 C CA . ARG A 1 36 ? -0.974 2.697 -3.960 1.00 13.14 36 ARG A CA 12
ATOM 11407 C C . ARG A 1 36 ? 0.088 2.601 -2.863 1.00 44.32 36 ARG A C 12
ATOM 11408 O O . ARG A 1 36 ? 0.578 1.525 -2.592 1.00 33.40 36 ARG A O 12
ATOM 11429 N N . LYS A 1 37 ? 0.439 3.759 -2.251 1.00 21.50 37 LYS A N 12
ATOM 11430 C CA . LYS A 1 37 ? 1.344 3.832 -1.096 1.00 60.41 37 LYS A CA 12
ATOM 11431 C C . LYS A 1 37 ? 0.750 3.056 0.083 1.00 21.53 37 LYS A C 12
ATOM 11432 O O . LYS A 1 37 ? 1.410 2.188 0.650 1.00 3.31 37 LYS A O 12
ATOM 11451 N N . GLN A 1 38 ? -0.526 3.362 0.397 1.00 71.43 38 GLN A N 12
ATOM 11452 C CA . GLN A 1 38 ? -1.248 2.752 1.516 1.00 64.32 38 GLN A CA 12
ATOM 11453 C C . GLN A 1 38 ? -1.401 1.236 1.292 1.00 70.13 38 GLN A C 12
ATOM 11454 O O . GLN A 1 38 ? -1.032 0.462 2.155 1.00 3.33 38 GLN A O 12
ATOM 11468 N N . ARG A 1 39 ? -1.875 0.850 0.093 1.00 51.31 39 ARG A N 12
ATOM 11469 C CA . ARG A 1 39 ? -2.140 -0.558 -0.274 1.00 32.32 39 ARG A CA 12
ATOM 11470 C C . ARG A 1 39 ? -0.855 -1.418 -0.285 1.00 52.24 39 ARG A C 12
ATOM 11471 O O . ARG A 1 39 ? -0.837 -2.517 0.279 1.00 64.10 39 ARG A O 12
ATOM 11492 N N . ASP A 1 40 ? 0.204 -0.886 -0.922 1.00 61.44 40 ASP A N 12
ATOM 11493 C CA . ASP A 1 40 ? 1.508 -1.572 -1.080 1.00 65.32 40 ASP A CA 12
ATOM 11494 C C . ASP A 1 40 ? 2.168 -1.802 0.290 1.00 11.25 40 ASP A C 12
ATOM 11495 O O . ASP A 1 40 ? 2.583 -2.924 0.612 1.00 14.35 40 ASP A O 12
ATOM 11504 N N . SER A 1 41 ? 2.232 -0.724 1.099 1.00 2.45 41 SER A N 12
ATOM 11505 C CA . SER A 1 41 ? 2.845 -0.765 2.432 1.00 3.01 41 SER A CA 12
ATOM 11506 C C . SER A 1 41 ? 2.032 -1.651 3.385 1.00 2.54 41 SER A C 12
ATOM 11507 O O . SER A 1 41 ? 2.611 -2.374 4.208 1.00 5.23 41 SER A O 12
ATOM 11515 N N . GLU A 1 42 ? 0.699 -1.615 3.233 1.00 24.23 42 GLU A N 12
ATOM 11516 C CA . GLU A 1 42 ? -0.210 -2.374 4.090 1.00 52.52 42 GLU A CA 12
ATOM 11517 C C . GLU A 1 42 ? 0.009 -3.879 3.875 1.00 40.33 42 GLU A C 12
ATOM 11518 O O . GLU A 1 42 ? 0.353 -4.582 4.817 1.00 11.25 42 GLU A O 12
ATOM 11530 N N . ILE A 1 43 ? -0.073 -4.326 2.597 1.00 33.15 43 ILE A N 12
ATOM 11531 C CA . ILE A 1 43 ? -0.011 -5.759 2.242 1.00 12.10 43 ILE A CA 12
ATOM 11532 C C . ILE A 1 43 ? 1.397 -6.342 2.541 1.00 13.11 43 ILE A C 12
ATOM 11533 O O . ILE A 1 43 ? 1.513 -7.458 3.086 1.00 32.11 43 ILE A O 12
ATOM 11549 N N . MET A 1 44 ? 2.458 -5.546 2.248 1.00 75.33 44 MET A N 12
ATOM 11550 C CA . MET A 1 44 ? 3.856 -5.963 2.487 1.00 72.23 44 MET A CA 12
ATOM 11551 C C . MET A 1 44 ? 4.123 -6.104 4.001 1.00 20.00 44 MET A C 12
ATOM 11552 O O . MET A 1 44 ? 4.937 -6.931 4.415 1.00 62.34 44 MET A O 12
ATOM 11566 N N . GLN A 1 45 ? 3.434 -5.259 4.812 1.00 53.54 45 GLN A N 12
ATOM 11567 C CA . GLN A 1 45 ? 3.532 -5.283 6.280 1.00 15.44 45 GLN A CA 12
ATOM 11568 C C . GLN A 1 45 ? 2.713 -6.440 6.890 1.00 62.52 45 GLN A C 12
ATOM 11569 O O . GLN A 1 45 ? 3.147 -7.045 7.877 1.00 54.42 45 GLN A O 12
ATOM 11583 N N . GLN A 1 46 ? 1.534 -6.748 6.299 1.00 22.42 46 GLN A N 12
ATOM 11584 C CA . GLN A 1 46 ? 0.659 -7.838 6.794 1.00 72.31 46 GLN A CA 12
ATOM 11585 C C . GLN A 1 46 ? 1.369 -9.199 6.635 1.00 73.12 46 GLN A C 12
ATOM 11586 O O . GLN A 1 46 ? 1.268 -10.082 7.499 1.00 54.02 46 GLN A O 12
ATOM 11600 N N . LYS A 1 47 ? 2.083 -9.357 5.506 1.00 24.14 47 LYS A N 12
ATOM 11601 C CA . LYS A 1 47 ? 2.953 -10.526 5.264 1.00 72.21 47 LYS A CA 12
ATOM 11602 C C . LYS A 1 47 ? 4.303 -10.365 6.007 1.00 42.33 47 LYS A C 12
ATOM 11603 O O . LYS A 1 47 ? 4.908 -11.362 6.400 1.00 44.34 47 LYS A O 12
ATOM 11622 N N . GLN A 1 48 ? 4.747 -9.099 6.201 1.00 72.21 48 GLN A N 12
ATOM 11623 C CA . GLN A 1 48 ? 5.965 -8.749 6.982 1.00 62.20 48 GLN A CA 12
ATOM 11624 C C . GLN A 1 48 ? 7.248 -9.346 6.329 1.00 21.53 48 GLN A C 12
ATOM 11625 O O . GLN A 1 48 ? 8.099 -9.947 6.994 1.00 35.15 48 GLN A O 12
ATOM 11639 N N . LYS A 1 49 ? 7.338 -9.167 4.993 1.00 41.24 49 LYS A N 12
ATOM 11640 C CA . LYS A 1 49 ? 8.418 -9.717 4.118 1.00 71.34 49 LYS A CA 12
ATOM 11641 C C . LYS A 1 49 ? 8.474 -11.268 4.102 1.00 74.14 49 LYS A C 12
ATOM 11642 O O . LYS A 1 49 ? 9.349 -11.845 3.440 1.00 53.21 49 LYS A O 12
ATOM 11661 N N . LYS A 1 50 ? 7.538 -11.941 4.807 1.00 14.10 50 LYS A N 12
ATOM 11662 C CA . LYS A 1 50 ? 7.464 -13.408 4.859 1.00 2.02 50 LYS A CA 12
ATOM 11663 C C . LYS A 1 50 ? 6.751 -13.894 3.591 1.00 5.21 50 LYS A C 12
ATOM 11664 O O . LYS A 1 50 ? 5.536 -14.138 3.573 1.00 52.53 50 LYS A O 12
ATOM 11683 N N . ALA A 1 51 ? 7.535 -13.945 2.508 1.00 63.04 51 ALA A N 12
ATOM 11684 C CA . ALA A 1 51 ? 7.072 -14.332 1.173 1.00 53.02 51 ALA A CA 12
ATOM 11685 C C . ALA A 1 51 ? 7.193 -15.856 1.010 1.00 31.11 51 ALA A C 12
ATOM 11686 O O . ALA A 1 51 ? 8.016 -16.360 0.240 1.00 73.44 51 ALA A O 12
ATOM 11693 N N . ASN A 1 52 ? 6.387 -16.569 1.806 1.00 33.51 52 ASN A N 12
ATOM 11694 C CA . ASN A 1 52 ? 6.278 -18.035 1.793 1.00 3.11 52 ASN A CA 12
ATOM 11695 C C . ASN A 1 52 ? 4.988 -18.405 2.530 1.00 51.52 52 ASN A C 12
ATOM 11696 O O . ASN A 1 52 ? 4.969 -18.555 3.759 1.00 31.21 52 ASN A O 12
ATOM 11707 N N . GLU A 1 53 ? 3.902 -18.461 1.764 1.00 32.20 53 GLU A N 12
ATOM 11708 C CA . GLU A 1 53 ? 2.549 -18.774 2.249 1.00 44.21 53 GLU A CA 12
ATOM 11709 C C . GLU A 1 53 ? 2.106 -20.105 1.620 1.00 51.51 53 GLU A C 12
ATOM 11710 O O . GLU A 1 53 ? 2.414 -20.361 0.446 1.00 34.34 53 GLU A O 12
ATOM 11722 N N . LYS A 1 54 ? 1.412 -20.950 2.409 1.00 35.44 54 LYS A N 12
ATOM 11723 C CA . LYS A 1 54 ? 1.032 -22.313 1.995 1.00 22.11 54 LYS A CA 12
ATOM 11724 C C . LYS A 1 54 ? -0.022 -22.288 0.874 1.00 2.13 54 LYS A C 12
ATOM 11725 O O . LYS A 1 54 ? 0.280 -22.640 -0.273 1.00 23.22 54 LYS A O 12
ATOM 11744 N N . LYS A 1 55 ? -1.249 -21.869 1.201 1.00 23.24 55 LYS A N 12
ATOM 11745 C CA . LYS A 1 55 ? -2.355 -21.800 0.224 1.00 31.13 55 LYS A CA 12
ATOM 11746 C C . LYS A 1 55 ? -2.513 -20.372 -0.315 1.00 2.43 55 LYS A C 12
ATOM 11747 O O . LYS A 1 55 ? -2.357 -19.392 0.424 1.00 55.34 55 LYS A O 12
ATOM 11766 N N . GLU A 1 56 ? -2.807 -20.279 -1.618 1.00 63.51 56 GLU A N 12
ATOM 11767 C CA . GLU A 1 56 ? -3.139 -19.028 -2.317 1.00 40.20 56 GLU A CA 12
ATOM 11768 C C . GLU A 1 56 ? -4.344 -19.293 -3.241 1.00 53.40 56 GLU A C 12
ATOM 11769 O O . GLU A 1 56 ? -4.498 -20.405 -3.774 1.00 11.34 56 GLU A O 12
ATOM 11781 N N . GLU A 1 57 ? -5.191 -18.267 -3.413 1.00 74.43 57 GLU A N 12
ATOM 11782 C CA . GLU A 1 57 ? -6.470 -18.353 -4.149 1.00 45.24 57 GLU A CA 12
ATOM 11783 C C . GLU A 1 57 ? -6.262 -18.606 -5.673 1.00 55.21 57 GLU A C 12
ATOM 11784 O O . GLU A 1 57 ? -5.246 -18.165 -6.231 1.00 41.35 57 GLU A O 12
ATOM 11796 N N . PRO A 1 58 ? -7.218 -19.327 -6.366 1.00 52.12 58 PRO A N 12
ATOM 11797 C CA . PRO A 1 58 ? -7.117 -19.601 -7.818 1.00 4.31 58 PRO A CA 12
ATOM 11798 C C . PRO A 1 58 ? -7.450 -18.349 -8.670 1.00 32.21 58 PRO A C 12
ATOM 11799 O O . PRO A 1 58 ? -8.293 -17.520 -8.289 1.00 33.43 58 PRO A O 12
ATOM 11810 N N . LYS A 1 59 ? -6.768 -18.234 -9.816 1.00 25.33 59 LYS A N 12
ATOM 11811 C CA . LYS A 1 59 ? -6.876 -17.084 -10.726 1.00 13.51 59 LYS A CA 12
ATOM 11812 C C . LYS A 1 59 ? -7.727 -17.491 -11.953 1.00 32.51 59 LYS A C 12
ATOM 11813 O O . LYS A 1 59 ? -7.170 -18.057 -12.918 1.00 31.40 59 LYS A O 12
ATOM 11833 N N . MET A 1 1 ? 38.312 22.374 5.661 1.00 33.43 1 MET A N 13
ATOM 11834 C CA . MET A 1 1 ? 37.395 21.954 4.577 1.00 71.52 1 MET A CA 13
ATOM 11835 C C . MET A 1 1 ? 36.478 20.816 5.060 1.00 3.42 1 MET A C 13
ATOM 11836 O O . MET A 1 1 ? 36.909 19.970 5.851 1.00 64.20 1 MET A O 13
ATOM 11852 N N . THR A 1 2 ? 35.220 20.810 4.573 1.00 3.20 2 THR A N 13
ATOM 11853 C CA . THR A 1 2 ? 34.228 19.780 4.909 1.00 5.15 2 THR A CA 13
ATOM 11854 C C . THR A 1 2 ? 34.625 18.431 4.258 1.00 42.35 2 THR A C 13
ATOM 11855 O O . THR A 1 2 ? 34.450 18.231 3.045 1.00 75.24 2 THR A O 13
ATOM 11866 N N . ARG A 1 3 ? 35.193 17.533 5.075 1.00 52.53 3 ARG A N 13
ATOM 11867 C CA . ARG A 1 3 ? 35.680 16.222 4.629 1.00 40.33 3 ARG A CA 13
ATOM 11868 C C . ARG A 1 3 ? 34.547 15.189 4.684 1.00 33.13 3 ARG A C 13
ATOM 11869 O O . ARG A 1 3 ? 34.144 14.732 5.764 1.00 1.31 3 ARG A O 13
ATOM 11890 N N . GLY A 1 4 ? 34.034 14.844 3.501 1.00 72.34 4 GLY A N 13
ATOM 11891 C CA . GLY A 1 4 ? 32.929 13.897 3.361 1.00 64.42 4 GLY A CA 13
ATOM 11892 C C . GLY A 1 4 ? 32.046 14.219 2.163 1.00 64.21 4 GLY A C 13
ATOM 11893 O O . GLY A 1 4 ? 32.392 15.068 1.326 1.00 30.24 4 GLY A O 13
ATOM 11897 N N . ASN A 1 5 ? 30.897 13.533 2.085 1.00 21.21 5 ASN A N 13
ATOM 11898 C CA . ASN A 1 5 ? 29.877 13.764 1.045 1.00 73.45 5 ASN A CA 13
ATOM 11899 C C . ASN A 1 5 ? 28.725 14.591 1.662 1.00 51.24 5 ASN A C 13
ATOM 11900 O O . ASN A 1 5 ? 28.502 15.747 1.263 1.00 71.11 5 ASN A O 13
ATOM 11911 N N . GLN A 1 6 ? 28.041 13.979 2.656 1.00 50.20 6 GLN A N 13
ATOM 11912 C CA . GLN A 1 6 ? 27.036 14.626 3.541 1.00 32.24 6 GLN A CA 13
ATOM 11913 C C . GLN A 1 6 ? 25.929 15.325 2.712 1.00 0.22 6 GLN A C 13
ATOM 11914 O O . GLN A 1 6 ? 25.715 16.544 2.792 1.00 22.33 6 GLN A O 13
ATOM 11928 N N . ARG A 1 7 ? 25.269 14.514 1.884 1.00 40.54 7 ARG A N 13
ATOM 11929 C CA . ARG A 1 7 ? 24.159 14.941 1.008 1.00 72.40 7 ARG A CA 13
ATOM 11930 C C . ARG A 1 7 ? 23.249 13.725 0.729 1.00 1.21 7 ARG A C 13
ATOM 11931 O O . ARG A 1 7 ? 23.722 12.578 0.675 1.00 20.21 7 ARG A O 13
ATOM 11952 N N . GLU A 1 8 ? 21.950 13.989 0.540 1.00 33.42 8 GLU A N 13
ATOM 11953 C CA . GLU A 1 8 ? 20.949 12.937 0.326 1.00 11.23 8 GLU A CA 13
ATOM 11954 C C . GLU A 1 8 ? 21.027 12.362 -1.107 1.00 63.22 8 GLU A C 13
ATOM 11955 O O . GLU A 1 8 ? 20.598 11.231 -1.341 1.00 64.13 8 GLU A O 13
ATOM 11967 N N . LEU A 1 9 ? 21.582 13.173 -2.038 1.00 71.32 9 LEU A N 13
ATOM 11968 C CA . LEU A 1 9 ? 21.815 12.818 -3.449 1.00 4.45 9 LEU A CA 13
ATOM 11969 C C . LEU A 1 9 ? 20.489 12.727 -4.228 1.00 75.41 9 LEU A C 13
ATOM 11970 O O . LEU A 1 9 ? 19.696 11.792 -4.034 1.00 34.21 9 LEU A O 13
ATOM 11986 N N . ALA A 1 10 ? 20.255 13.723 -5.097 1.00 33.04 10 ALA A N 13
ATOM 11987 C CA . ALA A 1 10 ? 19.117 13.737 -6.024 1.00 1.14 10 ALA A CA 13
ATOM 11988 C C . ALA A 1 10 ? 19.393 12.736 -7.157 1.00 3.23 10 ALA A C 13
ATOM 11989 O O . ALA A 1 10 ? 20.183 13.024 -8.072 1.00 23.32 10 ALA A O 13
ATOM 11996 N N . ARG A 1 11 ? 18.787 11.540 -7.048 1.00 34.35 11 ARG A N 13
ATOM 11997 C CA . ARG A 1 11 ? 18.929 10.463 -8.054 1.00 51.44 11 ARG A CA 13
ATOM 11998 C C . ARG A 1 11 ? 18.208 10.861 -9.360 1.00 64.55 11 ARG A C 13
ATOM 11999 O O . ARG A 1 11 ? 17.278 11.695 -9.343 1.00 25.41 11 ARG A O 13
ATOM 12020 N N . GLN A 1 12 ? 18.650 10.278 -10.485 1.00 55.34 12 GLN A N 13
ATOM 12021 C CA . GLN A 1 12 ? 18.049 10.502 -11.805 1.00 0.10 12 GLN A CA 13
ATOM 12022 C C . GLN A 1 12 ? 16.649 9.880 -11.839 1.00 14.32 12 GLN A C 13
ATOM 12023 O O . GLN A 1 12 ? 16.498 8.667 -11.666 1.00 42.11 12 GLN A O 13
ATOM 12037 N N . LYS A 1 13 ? 15.646 10.737 -12.051 1.00 5.41 13 LYS A N 13
ATOM 12038 C CA . LYS A 1 13 ? 14.228 10.346 -12.127 1.00 53.34 13 LYS A CA 13
ATOM 12039 C C . LYS A 1 13 ? 13.977 9.589 -13.455 1.00 51.31 13 LYS A C 13
ATOM 12040 O O . LYS A 1 13 ? 13.221 8.615 -13.498 1.00 31.44 13 LYS A O 13
ATOM 12059 N N . ASN A 1 14 ? 14.641 10.045 -14.528 1.00 1.01 14 ASN A N 13
ATOM 12060 C CA . ASN A 1 14 ? 14.483 9.494 -15.886 1.00 61.43 14 ASN A CA 13
ATOM 12061 C C . ASN A 1 14 ? 15.836 8.990 -16.396 1.00 34.14 14 ASN A C 13
ATOM 12062 O O . ASN A 1 14 ? 16.533 9.689 -17.135 1.00 21.24 14 ASN A O 13
ATOM 12073 N N . MET A 1 15 ? 16.245 7.806 -15.918 1.00 54.23 15 MET A N 13
ATOM 12074 C CA . MET A 1 15 ? 17.436 7.096 -16.430 1.00 41.55 15 MET A CA 13
ATOM 12075 C C . MET A 1 15 ? 16.977 5.920 -17.292 1.00 43.13 15 MET A C 13
ATOM 12076 O O . MET A 1 15 ? 16.067 5.179 -16.885 1.00 64.20 15 MET A O 13
ATOM 12090 N N . LYS A 1 16 ? 17.599 5.755 -18.481 1.00 64.13 16 LYS A N 13
ATOM 12091 C CA . LYS A 1 16 ? 17.347 4.604 -19.358 1.00 11.21 16 LYS A CA 13
ATOM 12092 C C . LYS A 1 16 ? 17.896 3.324 -18.697 1.00 71.52 16 LYS A C 13
ATOM 12093 O O . LYS A 1 16 ? 19.105 3.060 -18.709 1.00 44.11 16 LYS A O 13
ATOM 12112 N N . LYS A 1 17 ? 16.985 2.576 -18.087 1.00 63.50 17 LYS A N 13
ATOM 12113 C CA . LYS A 1 17 ? 17.273 1.322 -17.375 1.00 12.51 17 LYS A CA 13
ATOM 12114 C C . LYS A 1 17 ? 16.574 0.161 -18.094 1.00 75.43 17 LYS A C 13
ATOM 12115 O O . LYS A 1 17 ? 15.992 0.353 -19.172 1.00 74.01 17 LYS A O 13
ATOM 12134 N N . GLN A 1 18 ? 16.640 -1.038 -17.495 1.00 31.14 18 GLN A N 13
ATOM 12135 C CA . GLN A 1 18 ? 15.863 -2.190 -17.953 1.00 52.24 18 GLN A CA 13
ATOM 12136 C C . GLN A 1 18 ? 14.391 -1.998 -17.542 1.00 73.23 18 GLN A C 13
ATOM 12137 O O . GLN A 1 18 ? 13.974 -2.394 -16.452 1.00 50.31 18 GLN A O 13
ATOM 12151 N N . SER A 1 19 ? 13.623 -1.340 -18.434 1.00 52.25 19 SER A N 13
ATOM 12152 C CA . SER A 1 19 ? 12.204 -0.994 -18.225 1.00 63.23 19 SER A CA 13
ATOM 12153 C C . SER A 1 19 ? 11.251 -2.185 -18.506 1.00 14.43 19 SER A C 13
ATOM 12154 O O . SER A 1 19 ? 10.051 -1.996 -18.772 1.00 71.42 19 SER A O 13
ATOM 12162 N N . ASP A 1 20 ? 11.788 -3.404 -18.374 1.00 64.22 20 ASP A N 13
ATOM 12163 C CA . ASP A 1 20 ? 11.072 -4.666 -18.611 1.00 73.14 20 ASP A CA 13
ATOM 12164 C C . ASP A 1 20 ? 10.336 -5.124 -17.334 1.00 51.43 20 ASP A C 13
ATOM 12165 O O . ASP A 1 20 ? 9.817 -6.246 -17.289 1.00 11.13 20 ASP A O 13
ATOM 12174 N N . SER A 1 21 ? 10.284 -4.248 -16.303 1.00 53.12 21 SER A N 13
ATOM 12175 C CA . SER A 1 21 ? 9.618 -4.540 -15.014 1.00 41.25 21 SER A CA 13
ATOM 12176 C C . SER A 1 21 ? 8.079 -4.521 -15.130 1.00 35.01 21 SER A C 13
ATOM 12177 O O . SER A 1 21 ? 7.368 -4.908 -14.194 1.00 32.20 21 SER A O 13
ATOM 12185 N N . VAL A 1 22 ? 7.593 -4.113 -16.317 1.00 11.43 22 VAL A N 13
ATOM 12186 C CA . VAL A 1 22 ? 6.167 -4.084 -16.690 1.00 33.23 22 VAL A CA 13
ATOM 12187 C C . VAL A 1 22 ? 5.726 -5.494 -17.208 1.00 30.54 22 VAL A C 13
ATOM 12188 O O . VAL A 1 22 ? 4.606 -5.661 -17.725 1.00 14.53 22 VAL A O 13
ATOM 12201 N N . LYS A 1 23 ? 6.625 -6.510 -17.049 1.00 61.45 23 LYS A N 13
ATOM 12202 C CA . LYS A 1 23 ? 6.347 -7.920 -17.362 1.00 1.12 23 LYS A CA 13
ATOM 12203 C C . LYS A 1 23 ? 5.195 -8.398 -16.449 1.00 3.13 23 LYS A C 13
ATOM 12204 O O . LYS A 1 23 ? 5.393 -8.670 -15.254 1.00 31.51 23 LYS A O 13
ATOM 12223 N N . GLY A 1 24 ? 4.000 -8.408 -17.028 1.00 24.43 24 GLY A N 13
ATOM 12224 C CA . GLY A 1 24 ? 2.764 -8.722 -16.319 1.00 14.14 24 GLY A CA 13
ATOM 12225 C C . GLY A 1 24 ? 1.569 -8.045 -16.974 1.00 13.01 24 GLY A C 13
ATOM 12226 O O . GLY A 1 24 ? 0.427 -8.409 -16.687 1.00 54.05 24 GLY A O 13
ATOM 12230 N N . LYS A 1 25 ? 1.867 -7.057 -17.864 1.00 71.44 25 LYS A N 13
ATOM 12231 C CA . LYS A 1 25 ? 0.870 -6.259 -18.613 1.00 63.22 25 LYS A CA 13
ATOM 12232 C C . LYS A 1 25 ? -0.024 -5.467 -17.627 1.00 40.22 25 LYS A C 13
ATOM 12233 O O . LYS A 1 25 ? -1.190 -5.176 -17.902 1.00 43.24 25 LYS A O 13
ATOM 12252 N N . ARG A 1 26 ? 0.583 -5.089 -16.485 1.00 23.11 26 ARG A N 13
ATOM 12253 C CA . ARG A 1 26 ? -0.103 -4.406 -15.372 1.00 23.51 26 ARG A CA 13
ATOM 12254 C C . ARG A 1 26 ? -0.479 -2.953 -15.716 1.00 62.33 26 ARG A C 13
ATOM 12255 O O . ARG A 1 26 ? 0.379 -2.063 -15.777 1.00 44.42 26 ARG A O 13
ATOM 12276 N N . ARG A 1 27 ? -1.775 -2.764 -15.973 1.00 44.43 27 ARG A N 13
ATOM 12277 C CA . ARG A 1 27 ? -2.403 -1.463 -16.222 1.00 11.42 27 ARG A CA 13
ATOM 12278 C C . ARG A 1 27 ? -3.671 -1.391 -15.364 1.00 51.12 27 ARG A C 13
ATOM 12279 O O . ARG A 1 27 ? -4.704 -1.969 -15.713 1.00 31.01 27 ARG A O 13
ATOM 12300 N N . ASP A 1 28 ? -3.558 -0.744 -14.200 1.00 50.33 28 ASP A N 13
ATOM 12301 C CA . ASP A 1 28 ? -4.690 -0.529 -13.276 1.00 33.24 28 ASP A CA 13
ATOM 12302 C C . ASP A 1 28 ? -5.686 0.498 -13.852 1.00 65.01 28 ASP A C 13
ATOM 12303 O O . ASP A 1 28 ? -5.445 1.085 -14.922 1.00 23.01 28 ASP A O 13
ATOM 12312 N N . ASP A 1 29 ? -6.814 0.686 -13.154 1.00 10.23 29 ASP A N 13
ATOM 12313 C CA . ASP A 1 29 ? -7.823 1.706 -13.524 1.00 43.04 29 ASP A CA 13
ATOM 12314 C C . ASP A 1 29 ? -7.239 3.120 -13.389 1.00 73.01 29 ASP A C 13
ATOM 12315 O O . ASP A 1 29 ? -7.452 3.985 -14.244 1.00 53.21 29 ASP A O 13
ATOM 12324 N N . GLY A 1 30 ? -6.477 3.320 -12.303 1.00 13.12 30 GLY A N 13
ATOM 12325 C CA . GLY A 1 30 ? -5.821 4.591 -12.013 1.00 52.24 30 GLY A CA 13
ATOM 12326 C C . GLY A 1 30 ? -5.615 4.787 -10.526 1.00 63.04 30 GLY A C 13
ATOM 12327 O O . GLY A 1 30 ? -6.192 5.703 -9.921 1.00 23.31 30 GLY A O 13
ATOM 12331 N N . LEU A 1 31 ? -4.813 3.905 -9.911 1.00 52.43 31 LEU A N 13
ATOM 12332 C CA . LEU A 1 31 ? -4.485 4.000 -8.481 1.00 53.02 31 LEU A CA 13
ATOM 12333 C C . LEU A 1 31 ? -3.600 5.240 -8.208 1.00 2.55 31 LEU A C 13
ATOM 12334 O O . LEU A 1 31 ? -2.525 5.391 -8.810 1.00 21.44 31 LEU A O 13
ATOM 12350 N N . SER A 1 32 ? -4.077 6.127 -7.311 1.00 13.45 32 SER A N 13
ATOM 12351 C CA . SER A 1 32 ? -3.322 7.313 -6.865 1.00 52.34 32 SER A CA 13
ATOM 12352 C C . SER A 1 32 ? -2.053 6.876 -6.117 1.00 3.23 32 SER A C 13
ATOM 12353 O O . SER A 1 32 ? -2.046 5.798 -5.528 1.00 11.24 32 SER A O 13
ATOM 12361 N N . ALA A 1 33 ? -1.007 7.722 -6.133 1.00 52.44 33 ALA A N 13
ATOM 12362 C CA . ALA A 1 33 ? 0.275 7.438 -5.451 1.00 72.13 33 ALA A CA 13
ATOM 12363 C C . ALA A 1 33 ? 0.046 7.126 -3.962 1.00 62.03 33 ALA A C 13
ATOM 12364 O O . ALA A 1 33 ? 0.517 6.109 -3.471 1.00 34.12 33 ALA A O 13
ATOM 12371 N N . ALA A 1 34 ? -0.763 7.971 -3.300 1.00 73.11 34 ALA A N 13
ATOM 12372 C CA . ALA A 1 34 ? -1.122 7.809 -1.885 1.00 1.12 34 ALA A CA 13
ATOM 12373 C C . ALA A 1 34 ? -1.921 6.516 -1.636 1.00 10.24 34 ALA A C 13
ATOM 12374 O O . ALA A 1 34 ? -1.663 5.811 -0.665 1.00 21.04 34 ALA A O 13
ATOM 12381 N N . ALA A 1 35 ? -2.853 6.210 -2.560 1.00 44.10 35 ALA A N 13
ATOM 12382 C CA . ALA A 1 35 ? -3.759 5.051 -2.445 1.00 24.41 35 ALA A CA 13
ATOM 12383 C C . ALA A 1 35 ? -2.999 3.720 -2.589 1.00 53.11 35 ALA A C 13
ATOM 12384 O O . ALA A 1 35 ? -3.141 2.808 -1.761 1.00 23.44 35 ALA A O 13
ATOM 12391 N N . ARG A 1 36 ? -2.168 3.630 -3.632 1.00 74.44 36 ARG A N 13
ATOM 12392 C CA . ARG A 1 36 ? -1.460 2.397 -3.978 1.00 61.32 36 ARG A CA 13
ATOM 12393 C C . ARG A 1 36 ? -0.305 2.150 -3.003 1.00 52.42 36 ARG A C 13
ATOM 12394 O O . ARG A 1 36 ? 0.007 1.002 -2.737 1.00 60.22 36 ARG A O 13
ATOM 12415 N N . LYS A 1 37 ? 0.334 3.241 -2.503 1.00 20.42 37 LYS A N 13
ATOM 12416 C CA . LYS A 1 37 ? 1.447 3.145 -1.537 1.00 35.55 37 LYS A CA 13
ATOM 12417 C C . LYS A 1 37 ? 0.967 2.866 -0.100 1.00 32.11 37 LYS A C 13
ATOM 12418 O O . LYS A 1 37 ? 1.731 2.299 0.686 1.00 34.42 37 LYS A O 13
ATOM 12437 N N . GLN A 1 38 ? -0.281 3.258 0.259 1.00 32.35 38 GLN A N 13
ATOM 12438 C CA . GLN A 1 38 ? -0.848 2.865 1.570 1.00 12.35 38 GLN A CA 13
ATOM 12439 C C . GLN A 1 38 ? -1.283 1.393 1.530 1.00 75.12 38 GLN A C 13
ATOM 12440 O O . GLN A 1 38 ? -1.165 0.688 2.531 1.00 42.44 38 GLN A O 13
ATOM 12454 N N . ARG A 1 39 ? -1.787 0.941 0.355 1.00 1.44 39 ARG A N 13
ATOM 12455 C CA . ARG A 1 39 ? -2.130 -0.474 0.135 1.00 74.15 39 ARG A CA 13
ATOM 12456 C C . ARG A 1 39 ? -0.846 -1.334 0.019 1.00 1.14 39 ARG A C 13
ATOM 12457 O O . ARG A 1 39 ? -0.830 -2.495 0.420 1.00 53.45 39 ARG A O 13
ATOM 12478 N N . ASP A 1 40 ? 0.219 -0.720 -0.533 1.00 4.31 40 ASP A N 13
ATOM 12479 C CA . ASP A 1 40 ? 1.566 -1.323 -0.651 1.00 64.53 40 ASP A CA 13
ATOM 12480 C C . ASP A 1 40 ? 2.197 -1.507 0.745 1.00 62.23 40 ASP A C 13
ATOM 12481 O O . ASP A 1 40 ? 2.798 -2.548 1.027 1.00 54.21 40 ASP A O 13
ATOM 12490 N N . SER A 1 41 ? 2.017 -0.491 1.604 1.00 55.21 41 SER A N 13
ATOM 12491 C CA . SER A 1 41 ? 2.468 -0.515 3.000 1.00 52.35 41 SER A CA 13
ATOM 12492 C C . SER A 1 41 ? 1.663 -1.544 3.813 1.00 52.45 41 SER A C 13
ATOM 12493 O O . SER A 1 41 ? 2.219 -2.241 4.666 1.00 14.55 41 SER A O 13
ATOM 12501 N N . GLU A 1 42 ? 0.353 -1.635 3.495 1.00 22.05 42 GLU A N 13
ATOM 12502 C CA . GLU A 1 42 ? -0.584 -2.560 4.145 1.00 40.41 42 GLU A CA 13
ATOM 12503 C C . GLU A 1 42 ? -0.210 -4.021 3.860 1.00 43.24 42 GLU A C 13
ATOM 12504 O O . GLU A 1 42 ? -0.068 -4.828 4.784 1.00 75.31 42 GLU A O 13
ATOM 12516 N N . ILE A 1 43 ? -0.017 -4.349 2.567 1.00 64.23 43 ILE A N 13
ATOM 12517 C CA . ILE A 1 43 ? 0.285 -5.722 2.138 1.00 61.05 43 ILE A CA 13
ATOM 12518 C C . ILE A 1 43 ? 1.725 -6.121 2.529 1.00 25.23 43 ILE A C 13
ATOM 12519 O O . ILE A 1 43 ? 1.993 -7.294 2.808 1.00 72.34 43 ILE A O 13
ATOM 12535 N N . MET A 1 44 ? 2.648 -5.128 2.534 1.00 10.04 44 MET A N 13
ATOM 12536 C CA . MET A 1 44 ? 4.046 -5.353 2.934 1.00 73.41 44 MET A CA 13
ATOM 12537 C C . MET A 1 44 ? 4.109 -5.762 4.405 1.00 21.42 44 MET A C 13
ATOM 12538 O O . MET A 1 44 ? 4.759 -6.753 4.735 1.00 53.44 44 MET A O 13
ATOM 12552 N N . GLN A 1 45 ? 3.409 -5.015 5.283 1.00 4.03 45 GLN A N 13
ATOM 12553 C CA . GLN A 1 45 ? 3.405 -5.307 6.729 1.00 13.32 45 GLN A CA 13
ATOM 12554 C C . GLN A 1 45 ? 2.588 -6.582 7.037 1.00 54.12 45 GLN A C 13
ATOM 12555 O O . GLN A 1 45 ? 2.843 -7.260 8.037 1.00 55.44 45 GLN A O 13
ATOM 12569 N N . GLN A 1 46 ? 1.592 -6.880 6.169 1.00 24.31 46 GLN A N 13
ATOM 12570 C CA . GLN A 1 46 ? 0.740 -8.077 6.290 1.00 61.52 46 GLN A CA 13
ATOM 12571 C C . GLN A 1 46 ? 1.546 -9.375 6.074 1.00 54.12 46 GLN A C 13
ATOM 12572 O O . GLN A 1 46 ? 1.481 -10.299 6.895 1.00 51.41 46 GLN A O 13
ATOM 12586 N N . LYS A 1 47 ? 2.305 -9.431 4.962 1.00 64.53 47 LYS A N 13
ATOM 12587 C CA . LYS A 1 47 ? 3.122 -10.613 4.616 1.00 45.43 47 LYS A CA 13
ATOM 12588 C C . LYS A 1 47 ? 4.431 -10.626 5.434 1.00 11.11 47 LYS A C 13
ATOM 12589 O O . LYS A 1 47 ? 4.777 -11.629 6.067 1.00 44.42 47 LYS A O 13
ATOM 12608 N N . GLN A 1 48 ? 5.137 -9.483 5.408 1.00 13.35 48 GLN A N 13
ATOM 12609 C CA . GLN A 1 48 ? 6.383 -9.263 6.168 1.00 63.22 48 GLN A CA 13
ATOM 12610 C C . GLN A 1 48 ? 6.042 -8.518 7.469 1.00 72.13 48 GLN A C 13
ATOM 12611 O O . GLN A 1 48 ? 5.912 -7.297 7.485 1.00 2.15 48 GLN A O 13
ATOM 12625 N N . LYS A 1 49 ? 5.852 -9.280 8.545 1.00 20.25 49 LYS A N 13
ATOM 12626 C CA . LYS A 1 49 ? 5.569 -8.732 9.891 1.00 41.31 49 LYS A CA 13
ATOM 12627 C C . LYS A 1 49 ? 6.884 -8.518 10.679 1.00 44.22 49 LYS A C 13
ATOM 12628 O O . LYS A 1 49 ? 6.862 -8.472 11.917 1.00 44.24 49 LYS A O 13
ATOM 12647 N N . LYS A 1 50 ? 8.010 -8.318 9.941 1.00 3.24 50 LYS A N 13
ATOM 12648 C CA . LYS A 1 50 ? 9.388 -8.296 10.492 1.00 2.53 50 LYS A CA 13
ATOM 12649 C C . LYS A 1 50 ? 9.587 -7.148 11.521 1.00 44.12 50 LYS A C 13
ATOM 12650 O O . LYS A 1 50 ? 9.867 -5.994 11.156 1.00 64.51 50 LYS A O 13
ATOM 12669 N N . ALA A 1 51 ? 9.402 -7.511 12.799 1.00 53.34 51 ALA A N 13
ATOM 12670 C CA . ALA A 1 51 ? 9.550 -6.631 13.965 1.00 43.52 51 ALA A CA 13
ATOM 12671 C C . ALA A 1 51 ? 9.539 -7.495 15.230 1.00 32.42 51 ALA A C 13
ATOM 12672 O O . ALA A 1 51 ? 8.581 -8.246 15.462 1.00 1.15 51 ALA A O 13
ATOM 12679 N N . ASN A 1 52 ? 10.622 -7.412 16.015 1.00 73.41 52 ASN A N 13
ATOM 12680 C CA . ASN A 1 52 ? 10.761 -8.137 17.294 1.00 23.12 52 ASN A CA 13
ATOM 12681 C C . ASN A 1 52 ? 9.710 -7.633 18.301 1.00 24.12 52 ASN A C 13
ATOM 12682 O O . ASN A 1 52 ? 9.023 -8.422 18.961 1.00 24.44 52 ASN A O 13
ATOM 12693 N N . GLU A 1 53 ? 9.608 -6.296 18.375 1.00 42.25 53 GLU A N 13
ATOM 12694 C CA . GLU A 1 53 ? 8.620 -5.583 19.203 1.00 23.20 53 GLU A CA 13
ATOM 12695 C C . GLU A 1 53 ? 8.321 -4.205 18.576 1.00 0.01 53 GLU A C 13
ATOM 12696 O O . GLU A 1 53 ? 9.037 -3.760 17.664 1.00 0.34 53 GLU A O 13
ATOM 12708 N N . LYS A 1 54 ? 7.254 -3.545 19.045 1.00 0.11 54 LYS A N 13
ATOM 12709 C CA . LYS A 1 54 ? 6.859 -2.197 18.577 1.00 74.14 54 LYS A CA 13
ATOM 12710 C C . LYS A 1 54 ? 6.833 -1.216 19.762 1.00 70.11 54 LYS A C 13
ATOM 12711 O O . LYS A 1 54 ? 6.623 -1.627 20.914 1.00 33.42 54 LYS A O 13
ATOM 12730 N N . LYS A 1 55 ? 7.073 0.072 19.459 1.00 54.12 55 LYS A N 13
ATOM 12731 C CA . LYS A 1 55 ? 7.024 1.160 20.443 1.00 52.14 55 LYS A CA 13
ATOM 12732 C C . LYS A 1 55 ? 5.673 1.891 20.354 1.00 14.20 55 LYS A C 13
ATOM 12733 O O . LYS A 1 55 ? 5.405 2.629 19.394 1.00 55.43 55 LYS A O 13
ATOM 12752 N N . GLU A 1 56 ? 4.809 1.637 21.343 1.00 62.42 56 GLU A N 13
ATOM 12753 C CA . GLU A 1 56 ? 3.559 2.376 21.541 1.00 14.03 56 GLU A CA 13
ATOM 12754 C C . GLU A 1 56 ? 3.809 3.466 22.597 1.00 72.31 56 GLU A C 13
ATOM 12755 O O . GLU A 1 56 ? 4.355 3.170 23.670 1.00 2.42 56 GLU A O 13
ATOM 12767 N N . GLU A 1 57 ? 3.442 4.720 22.279 1.00 13.25 57 GLU A N 13
ATOM 12768 C CA . GLU A 1 57 ? 3.624 5.857 23.201 1.00 23.44 57 GLU A CA 13
ATOM 12769 C C . GLU A 1 57 ? 2.640 5.711 24.390 1.00 43.51 57 GLU A C 13
ATOM 12770 O O . GLU A 1 57 ? 1.432 5.559 24.155 1.00 30.12 57 GLU A O 13
ATOM 12782 N N . PRO A 1 58 ? 3.136 5.713 25.676 1.00 43.31 58 PRO A N 13
ATOM 12783 C CA . PRO A 1 58 ? 2.268 5.584 26.882 1.00 60.23 58 PRO A CA 13
ATOM 12784 C C . PRO A 1 58 ? 1.285 6.767 27.078 1.00 44.00 58 PRO A C 13
ATOM 12785 O O . PRO A 1 58 ? 1.316 7.762 26.334 1.00 43.21 58 PRO A O 13
ATOM 12796 N N . LYS A 1 59 ? 0.433 6.626 28.105 1.00 44.45 59 LYS A N 13
ATOM 12797 C CA . LYS A 1 59 ? -0.540 7.655 28.525 1.00 12.30 59 LYS A CA 13
ATOM 12798 C C . LYS A 1 59 ? 0.205 8.869 29.150 1.00 54.34 59 LYS A C 13
ATOM 12799 O O . LYS A 1 59 ? 0.317 9.923 28.488 1.00 51.04 59 LYS A O 13
ATOM 12819 N N . MET A 1 1 ? -11.896 -27.777 -24.354 1.00 64.22 1 MET A N 14
ATOM 12820 C CA . MET A 1 1 ? -13.309 -28.219 -24.439 1.00 31.23 1 MET A CA 14
ATOM 12821 C C . MET A 1 1 ? -14.180 -27.019 -24.835 1.00 14.01 1 MET A C 14
ATOM 12822 O O . MET A 1 1 ? -14.677 -26.933 -25.966 1.00 24.14 1 MET A O 14
ATOM 12838 N N . THR A 1 2 ? -14.345 -26.090 -23.885 1.00 55.10 2 THR A N 14
ATOM 12839 C CA . THR A 1 2 ? -14.968 -24.783 -24.128 1.00 3.11 2 THR A CA 14
ATOM 12840 C C . THR A 1 2 ? -13.896 -23.842 -24.716 1.00 1.21 2 THR A C 14
ATOM 12841 O O . THR A 1 2 ? -12.975 -23.419 -24.002 1.00 63.24 2 THR A O 14
ATOM 12852 N N . ARG A 1 3 ? -13.976 -23.597 -26.041 1.00 13.30 3 ARG A N 14
ATOM 12853 C CA . ARG A 1 3 ? -13.082 -22.651 -26.738 1.00 24.25 3 ARG A CA 14
ATOM 12854 C C . ARG A 1 3 ? -13.353 -21.231 -26.204 1.00 0.14 3 ARG A C 14
ATOM 12855 O O . ARG A 1 3 ? -14.400 -20.645 -26.503 1.00 14.31 3 ARG A O 14
ATOM 12876 N N . GLY A 1 4 ? -12.426 -20.735 -25.367 1.00 1.34 4 GLY A N 14
ATOM 12877 C CA . GLY A 1 4 ? -12.556 -19.436 -24.717 1.00 31.02 4 GLY A CA 14
ATOM 12878 C C . GLY A 1 4 ? -12.526 -18.274 -25.696 1.00 62.31 4 GLY A C 14
ATOM 12879 O O . GLY A 1 4 ? -11.526 -18.071 -26.389 1.00 62.21 4 GLY A O 14
ATOM 12883 N N . ASN A 1 5 ? -13.638 -17.524 -25.766 1.00 53.25 5 ASN A N 14
ATOM 12884 C CA . ASN A 1 5 ? -13.745 -16.281 -26.559 1.00 43.31 5 ASN A CA 14
ATOM 12885 C C . ASN A 1 5 ? -13.157 -15.077 -25.786 1.00 34.15 5 ASN A C 14
ATOM 12886 O O . ASN A 1 5 ? -13.141 -13.955 -26.303 1.00 34.40 5 ASN A O 14
ATOM 12897 N N . GLN A 1 6 ? -12.677 -15.332 -24.547 1.00 5.22 6 GLN A N 14
ATOM 12898 C CA . GLN A 1 6 ? -12.073 -14.316 -23.675 1.00 62.13 6 GLN A CA 14
ATOM 12899 C C . GLN A 1 6 ? -10.683 -13.976 -24.220 1.00 12.42 6 GLN A C 14
ATOM 12900 O O . GLN A 1 6 ? -9.742 -14.766 -24.095 1.00 5.24 6 GLN A O 14
ATOM 12914 N N . ARG A 1 7 ? -10.592 -12.831 -24.889 1.00 31.34 7 ARG A N 14
ATOM 12915 C CA . ARG A 1 7 ? -9.373 -12.375 -25.572 1.00 70.21 7 ARG A CA 14
ATOM 12916 C C . ARG A 1 7 ? -8.973 -10.992 -25.054 1.00 64.14 7 ARG A C 14
ATOM 12917 O O . ARG A 1 7 ? -9.784 -10.291 -24.432 1.00 53.12 7 ARG A O 14
ATOM 12938 N N . GLU A 1 8 ? -7.712 -10.612 -25.315 1.00 40.22 8 GLU A N 14
ATOM 12939 C CA . GLU A 1 8 ? -7.128 -9.345 -24.841 1.00 24.24 8 GLU A CA 14
ATOM 12940 C C . GLU A 1 8 ? -7.870 -8.105 -25.419 1.00 73.55 8 GLU A C 14
ATOM 12941 O O . GLU A 1 8 ? -8.242 -7.202 -24.654 1.00 44.34 8 GLU A O 14
ATOM 12953 N N . LEU A 1 9 ? -8.108 -8.118 -26.762 1.00 53.11 9 LEU A N 14
ATOM 12954 C CA . LEU A 1 9 ? -8.698 -6.995 -27.548 1.00 61.22 9 LEU A CA 14
ATOM 12955 C C . LEU A 1 9 ? -7.831 -5.714 -27.473 1.00 1.03 9 LEU A C 14
ATOM 12956 O O . LEU A 1 9 ? -7.461 -5.266 -26.385 1.00 12.20 9 LEU A O 14
ATOM 12972 N N . ALA A 1 10 ? -7.518 -5.122 -28.649 1.00 63.24 10 ALA A N 14
ATOM 12973 C CA . ALA A 1 10 ? -6.614 -3.957 -28.762 1.00 41.41 10 ALA A CA 14
ATOM 12974 C C . ALA A 1 10 ? -7.351 -2.636 -28.424 1.00 51.34 10 ALA A C 14
ATOM 12975 O O . ALA A 1 10 ? -7.552 -1.762 -29.275 1.00 42.33 10 ALA A O 14
ATOM 12982 N N . ARG A 1 11 ? -7.773 -2.547 -27.159 1.00 64.43 11 ARG A N 14
ATOM 12983 C CA . ARG A 1 11 ? -8.405 -1.374 -26.549 1.00 15.13 11 ARG A CA 14
ATOM 12984 C C . ARG A 1 11 ? -7.405 -0.771 -25.544 1.00 65.42 11 ARG A C 14
ATOM 12985 O O . ARG A 1 11 ? -6.676 -1.525 -24.875 1.00 30.01 11 ARG A O 14
ATOM 13006 N N . GLN A 1 12 ? -7.368 0.572 -25.439 1.00 14.01 12 GLN A N 14
ATOM 13007 C CA . GLN A 1 12 ? -6.511 1.271 -24.456 1.00 35.12 12 GLN A CA 14
ATOM 13008 C C . GLN A 1 12 ? -7.091 1.111 -23.038 1.00 22.20 12 GLN A C 14
ATOM 13009 O O . GLN A 1 12 ? -8.322 1.091 -22.854 1.00 5.43 12 GLN A O 14
ATOM 13023 N N . LYS A 1 13 ? -6.201 0.985 -22.044 1.00 12.23 13 LYS A N 14
ATOM 13024 C CA . LYS A 1 13 ? -6.575 1.016 -20.639 1.00 52.13 13 LYS A CA 14
ATOM 13025 C C . LYS A 1 13 ? -6.760 2.498 -20.262 1.00 55.31 13 LYS A C 14
ATOM 13026 O O . LYS A 1 13 ? -5.784 3.225 -20.044 1.00 62.12 13 LYS A O 14
ATOM 13045 N N . ASN A 1 14 ? -8.013 2.941 -20.260 1.00 71.44 14 ASN A N 14
ATOM 13046 C CA . ASN A 1 14 ? -8.399 4.275 -19.765 1.00 75.43 14 ASN A CA 14
ATOM 13047 C C . ASN A 1 14 ? -8.769 4.160 -18.281 1.00 42.34 14 ASN A C 14
ATOM 13048 O O . ASN A 1 14 ? -9.121 3.080 -17.793 1.00 44.35 14 ASN A O 14
ATOM 13059 N N . MET A 1 15 ? -8.680 5.286 -17.575 1.00 24.03 15 MET A N 14
ATOM 13060 C CA . MET A 1 15 ? -8.995 5.379 -16.135 1.00 23.32 15 MET A CA 14
ATOM 13061 C C . MET A 1 15 ? -10.331 6.127 -15.927 1.00 52.44 15 MET A C 14
ATOM 13062 O O . MET A 1 15 ? -10.642 6.562 -14.811 1.00 74.41 15 MET A O 14
ATOM 13076 N N . LYS A 1 16 ? -11.135 6.208 -17.007 1.00 74.14 16 LYS A N 14
ATOM 13077 C CA . LYS A 1 16 ? -12.397 6.966 -17.028 1.00 22.24 16 LYS A CA 14
ATOM 13078 C C . LYS A 1 16 ? -13.493 6.236 -16.232 1.00 12.23 16 LYS A C 14
ATOM 13079 O O . LYS A 1 16 ? -14.061 5.242 -16.707 1.00 60.44 16 LYS A O 14
ATOM 13098 N N . LYS A 1 17 ? -13.764 6.743 -15.014 1.00 13.21 17 LYS A N 14
ATOM 13099 C CA . LYS A 1 17 ? -14.741 6.163 -14.087 1.00 33.14 17 LYS A CA 14
ATOM 13100 C C . LYS A 1 17 ? -16.151 6.606 -14.457 1.00 52.34 17 LYS A C 14
ATOM 13101 O O . LYS A 1 17 ? -16.570 7.736 -14.175 1.00 12.11 17 LYS A O 14
ATOM 13120 N N . GLN A 1 18 ? -16.851 5.683 -15.111 1.00 60.22 18 GLN A N 14
ATOM 13121 C CA . GLN A 1 18 ? -18.208 5.897 -15.627 1.00 14.44 18 GLN A CA 14
ATOM 13122 C C . GLN A 1 18 ? -19.214 5.642 -14.488 1.00 33.32 18 GLN A C 14
ATOM 13123 O O . GLN A 1 18 ? -19.334 4.506 -14.016 1.00 15.51 18 GLN A O 14
ATOM 13137 N N . SER A 1 19 ? -19.852 6.743 -14.008 1.00 44.40 19 SER A N 14
ATOM 13138 C CA . SER A 1 19 ? -20.947 6.739 -12.999 1.00 42.22 19 SER A CA 14
ATOM 13139 C C . SER A 1 19 ? -20.455 6.532 -11.540 1.00 3.20 19 SER A C 14
ATOM 13140 O O . SER A 1 19 ? -21.100 7.034 -10.601 1.00 54.12 19 SER A O 14
ATOM 13148 N N . ASP A 1 20 ? -19.331 5.804 -11.359 1.00 73.32 20 ASP A N 14
ATOM 13149 C CA . ASP A 1 20 ? -18.771 5.463 -10.031 1.00 63.23 20 ASP A CA 14
ATOM 13150 C C . ASP A 1 20 ? -17.283 5.077 -10.200 1.00 52.42 20 ASP A C 14
ATOM 13151 O O . ASP A 1 20 ? -16.851 4.734 -11.311 1.00 31.32 20 ASP A O 14
ATOM 13160 N N . SER A 1 21 ? -16.517 5.114 -9.089 1.00 4.15 21 SER A N 14
ATOM 13161 C CA . SER A 1 21 ? -15.067 4.812 -9.080 1.00 0.41 21 SER A CA 14
ATOM 13162 C C . SER A 1 21 ? -14.746 3.292 -9.167 1.00 13.13 21 SER A C 14
ATOM 13163 O O . SER A 1 21 ? -13.560 2.923 -9.186 1.00 3.34 21 SER A O 14
ATOM 13171 N N . VAL A 1 22 ? -15.817 2.455 -9.270 1.00 2.04 22 VAL A N 14
ATOM 13172 C CA . VAL A 1 22 ? -15.788 0.965 -9.377 1.00 11.40 22 VAL A CA 14
ATOM 13173 C C . VAL A 1 22 ? -14.676 0.286 -8.518 1.00 43.24 22 VAL A C 14
ATOM 13174 O O . VAL A 1 22 ? -13.520 0.141 -8.934 1.00 51.12 22 VAL A O 14
ATOM 13187 N N . LYS A 1 23 ? -15.062 -0.128 -7.302 1.00 20.24 23 LYS A N 14
ATOM 13188 C CA . LYS A 1 23 ? -14.147 -0.721 -6.298 1.00 33.45 23 LYS A CA 14
ATOM 13189 C C . LYS A 1 23 ? -13.495 -2.039 -6.782 1.00 31.01 23 LYS A C 14
ATOM 13190 O O . LYS A 1 23 ? -12.472 -2.473 -6.241 1.00 70.21 23 LYS A O 14
ATOM 13209 N N . GLY A 1 24 ? -14.102 -2.642 -7.812 1.00 54.35 24 GLY A N 14
ATOM 13210 C CA . GLY A 1 24 ? -13.623 -3.877 -8.423 1.00 72.44 24 GLY A CA 14
ATOM 13211 C C . GLY A 1 24 ? -12.516 -3.611 -9.435 1.00 21.20 24 GLY A C 14
ATOM 13212 O O . GLY A 1 24 ? -12.785 -3.478 -10.634 1.00 32.41 24 GLY A O 14
ATOM 13216 N N . LYS A 1 25 ? -11.263 -3.537 -8.931 1.00 54.31 25 LYS A N 14
ATOM 13217 C CA . LYS A 1 25 ? -10.067 -3.253 -9.741 1.00 51.33 25 LYS A CA 14
ATOM 13218 C C . LYS A 1 25 ? -8.800 -3.723 -8.985 1.00 53.25 25 LYS A C 14
ATOM 13219 O O . LYS A 1 25 ? -8.382 -3.111 -7.997 1.00 24.43 25 LYS A O 14
ATOM 13238 N N . ARG A 1 26 ? -8.246 -4.874 -9.412 1.00 53.43 26 ARG A N 14
ATOM 13239 C CA . ARG A 1 26 ? -6.979 -5.421 -8.874 1.00 40.10 26 ARG A CA 14
ATOM 13240 C C . ARG A 1 26 ? -5.847 -5.198 -9.888 1.00 14.43 26 ARG A C 14
ATOM 13241 O O . ARG A 1 26 ? -5.407 -6.135 -10.572 1.00 14.11 26 ARG A O 14
ATOM 13262 N N . ARG A 1 27 ? -5.424 -3.921 -9.990 1.00 51.23 27 ARG A N 14
ATOM 13263 C CA . ARG A 1 27 ? -4.331 -3.464 -10.879 1.00 32.22 27 ARG A CA 14
ATOM 13264 C C . ARG A 1 27 ? -4.099 -1.953 -10.664 1.00 54.45 27 ARG A C 14
ATOM 13265 O O . ARG A 1 27 ? -4.918 -1.285 -10.007 1.00 61.11 27 ARG A O 14
ATOM 13286 N N . ASP A 1 28 ? -2.997 -1.413 -11.220 1.00 1.40 28 ASP A N 14
ATOM 13287 C CA . ASP A 1 28 ? -2.770 0.047 -11.282 1.00 5.32 28 ASP A CA 14
ATOM 13288 C C . ASP A 1 28 ? -3.618 0.647 -12.418 1.00 62.24 28 ASP A C 14
ATOM 13289 O O . ASP A 1 28 ? -3.121 0.968 -13.508 1.00 62.45 28 ASP A O 14
ATOM 13298 N N . ASP A 1 29 ? -4.926 0.734 -12.149 1.00 31.22 29 ASP A N 14
ATOM 13299 C CA . ASP A 1 29 ? -5.938 1.218 -13.100 1.00 3.22 29 ASP A CA 14
ATOM 13300 C C . ASP A 1 29 ? -5.871 2.749 -13.208 1.00 44.42 29 ASP A C 14
ATOM 13301 O O . ASP A 1 29 ? -6.062 3.332 -14.276 1.00 3.44 29 ASP A O 14
ATOM 13310 N N . GLY A 1 30 ? -5.617 3.378 -12.067 1.00 42.13 30 GLY A N 14
ATOM 13311 C CA . GLY A 1 30 ? -5.499 4.826 -11.967 1.00 64.53 30 GLY A CA 14
ATOM 13312 C C . GLY A 1 30 ? -5.520 5.272 -10.525 1.00 31.15 30 GLY A C 14
ATOM 13313 O O . GLY A 1 30 ? -6.068 6.326 -10.198 1.00 62.32 30 GLY A O 14
ATOM 13317 N N . LEU A 1 31 ? -4.912 4.436 -9.664 1.00 22.53 31 LEU A N 14
ATOM 13318 C CA . LEU A 1 31 ? -4.812 4.685 -8.223 1.00 21.11 31 LEU A CA 14
ATOM 13319 C C . LEU A 1 31 ? -3.798 5.812 -7.961 1.00 11.13 31 LEU A C 14
ATOM 13320 O O . LEU A 1 31 ? -2.720 5.835 -8.570 1.00 52.33 31 LEU A O 14
ATOM 13336 N N . SER A 1 32 ? -4.155 6.741 -7.061 1.00 63.15 32 SER A N 14
ATOM 13337 C CA . SER A 1 32 ? -3.248 7.821 -6.619 1.00 44.44 32 SER A CA 14
ATOM 13338 C C . SER A 1 32 ? -1.998 7.229 -5.960 1.00 34.42 32 SER A C 14
ATOM 13339 O O . SER A 1 32 ? -2.061 6.123 -5.422 1.00 64.44 32 SER A O 14
ATOM 13347 N N . ALA A 1 33 ? -0.872 7.968 -6.020 1.00 25.23 33 ALA A N 14
ATOM 13348 C CA . ALA A 1 33 ? 0.432 7.513 -5.494 1.00 60.12 33 ALA A CA 14
ATOM 13349 C C . ALA A 1 33 ? 0.322 7.103 -4.015 1.00 53.11 33 ALA A C 14
ATOM 13350 O O . ALA A 1 33 ? 0.849 6.067 -3.626 1.00 52.04 33 ALA A O 14
ATOM 13357 N N . ALA A 1 34 ? -0.434 7.897 -3.234 1.00 14.55 34 ALA A N 14
ATOM 13358 C CA . ALA A 1 34 ? -0.709 7.629 -1.809 1.00 60.43 34 ALA A CA 14
ATOM 13359 C C . ALA A 1 34 ? -1.666 6.428 -1.612 1.00 13.11 34 ALA A C 14
ATOM 13360 O O . ALA A 1 34 ? -1.524 5.682 -0.638 1.00 54.24 34 ALA A O 14
ATOM 13367 N N . ALA A 1 35 ? -2.631 6.256 -2.540 1.00 10.32 35 ALA A N 14
ATOM 13368 C CA . ALA A 1 35 ? -3.622 5.155 -2.496 1.00 32.21 35 ALA A CA 14
ATOM 13369 C C . ALA A 1 35 ? -2.941 3.786 -2.704 1.00 24.35 35 ALA A C 14
ATOM 13370 O O . ALA A 1 35 ? -3.122 2.854 -1.909 1.00 24.45 35 ALA A O 14
ATOM 13377 N N . ARG A 1 36 ? -2.132 3.700 -3.772 1.00 62.31 36 ARG A N 14
ATOM 13378 C CA . ARG A 1 36 ? -1.415 2.476 -4.147 1.00 41.40 36 ARG A CA 14
ATOM 13379 C C . ARG A 1 36 ? -0.237 2.206 -3.183 1.00 53.22 36 ARG A C 14
ATOM 13380 O O . ARG A 1 36 ? 0.142 1.049 -2.984 1.00 15.03 36 ARG A O 14
ATOM 13401 N N . LYS A 1 37 ? 0.342 3.301 -2.611 1.00 22.14 37 LYS A N 14
ATOM 13402 C CA . LYS A 1 37 ? 1.359 3.223 -1.539 1.00 22.23 37 LYS A CA 14
ATOM 13403 C C . LYS A 1 37 ? 0.718 2.551 -0.320 1.00 74.41 37 LYS A C 14
ATOM 13404 O O . LYS A 1 37 ? 1.325 1.682 0.299 1.00 2.24 37 LYS A O 14
ATOM 13423 N N . GLN A 1 38 ? -0.519 2.985 0.018 1.00 72.33 38 GLN A N 14
ATOM 13424 C CA . GLN A 1 38 ? -1.240 2.502 1.201 1.00 73.12 38 GLN A CA 14
ATOM 13425 C C . GLN A 1 38 ? -1.521 1.005 1.073 1.00 2.51 38 GLN A C 14
ATOM 13426 O O . GLN A 1 38 ? -1.235 0.256 1.997 1.00 32.43 38 GLN A O 14
ATOM 13440 N N . ARG A 1 39 ? -2.016 0.579 -0.099 1.00 73.33 39 ARG A N 14
ATOM 13441 C CA . ARG A 1 39 ? -2.289 -0.846 -0.372 1.00 65.12 39 ARG A CA 14
ATOM 13442 C C . ARG A 1 39 ? -0.991 -1.683 -0.325 1.00 35.04 39 ARG A C 14
ATOM 13443 O O . ARG A 1 39 ? -0.986 -2.810 0.196 1.00 12.51 39 ARG A O 14
ATOM 13464 N N . ASP A 1 40 ? 0.106 -1.092 -0.851 1.00 15.14 40 ASP A N 14
ATOM 13465 C CA . ASP A 1 40 ? 1.443 -1.718 -0.882 1.00 54.41 40 ASP A CA 14
ATOM 13466 C C . ASP A 1 40 ? 2.007 -1.869 0.543 1.00 3.42 40 ASP A C 14
ATOM 13467 O O . ASP A 1 40 ? 2.600 -2.895 0.865 1.00 42.23 40 ASP A O 14
ATOM 13476 N N . SER A 1 41 ? 1.786 -0.852 1.391 1.00 11.14 41 SER A N 14
ATOM 13477 C CA . SER A 1 41 ? 2.311 -0.826 2.768 1.00 41.22 41 SER A CA 14
ATOM 13478 C C . SER A 1 41 ? 1.495 -1.753 3.683 1.00 73.35 41 SER A C 14
ATOM 13479 O O . SER A 1 41 ? 2.048 -2.314 4.628 1.00 52.55 41 SER A O 14
ATOM 13487 N N . GLU A 1 42 ? 0.180 -1.910 3.377 1.00 74.44 42 GLU A N 14
ATOM 13488 C CA . GLU A 1 42 ? -0.720 -2.821 4.102 1.00 24.11 42 GLU A CA 14
ATOM 13489 C C . GLU A 1 42 ? -0.312 -4.276 3.864 1.00 53.42 42 GLU A C 14
ATOM 13490 O O . GLU A 1 42 ? -0.127 -5.031 4.823 1.00 20.51 42 GLU A O 14
ATOM 13502 N N . ILE A 1 43 ? -0.161 -4.658 2.577 1.00 20.12 43 ILE A N 14
ATOM 13503 C CA . ILE A 1 43 ? 0.207 -6.041 2.202 1.00 20.22 43 ILE A CA 14
ATOM 13504 C C . ILE A 1 43 ? 1.666 -6.365 2.635 1.00 12.52 43 ILE A C 14
ATOM 13505 O O . ILE A 1 43 ? 1.964 -7.506 3.014 1.00 73.40 43 ILE A O 14
ATOM 13521 N N . MET A 1 44 ? 2.560 -5.345 2.591 1.00 53.43 44 MET A N 14
ATOM 13522 C CA . MET A 1 44 ? 3.974 -5.493 2.999 1.00 54.23 44 MET A CA 14
ATOM 13523 C C . MET A 1 44 ? 4.090 -5.703 4.520 1.00 21.45 44 MET A C 14
ATOM 13524 O O . MET A 1 44 ? 4.831 -6.575 4.952 1.00 20.22 44 MET A O 14
ATOM 13538 N N . GLN A 1 45 ? 3.338 -4.895 5.308 1.00 13.13 45 GLN A N 14
ATOM 13539 C CA . GLN A 1 45 ? 3.311 -4.981 6.791 1.00 30.23 45 GLN A CA 14
ATOM 13540 C C . GLN A 1 45 ? 2.597 -6.270 7.245 1.00 23.52 45 GLN A C 14
ATOM 13541 O O . GLN A 1 45 ? 2.913 -6.824 8.304 1.00 1.14 45 GLN A O 14
ATOM 13555 N N . GLN A 1 46 ? 1.621 -6.719 6.428 1.00 2.40 46 GLN A N 14
ATOM 13556 C CA . GLN A 1 46 ? 0.925 -8.005 6.607 1.00 64.22 46 GLN A CA 14
ATOM 13557 C C . GLN A 1 46 ? 1.930 -9.159 6.481 1.00 2.53 46 GLN A C 14
ATOM 13558 O O . GLN A 1 46 ? 1.953 -10.066 7.311 1.00 63.43 46 GLN A O 14
ATOM 13572 N N . LYS A 1 47 ? 2.760 -9.086 5.426 1.00 24.23 47 LYS A N 14
ATOM 13573 C CA . LYS A 1 47 ? 3.746 -10.130 5.100 1.00 52.53 47 LYS A CA 14
ATOM 13574 C C . LYS A 1 47 ? 4.985 -10.039 6.030 1.00 75.31 47 LYS A C 14
ATOM 13575 O O . LYS A 1 47 ? 5.675 -11.039 6.269 1.00 45.21 47 LYS A O 14
ATOM 13594 N N . GLN A 1 48 ? 5.226 -8.820 6.548 1.00 42.40 48 GLN A N 14
ATOM 13595 C CA . GLN A 1 48 ? 6.297 -8.510 7.517 1.00 2.21 48 GLN A CA 14
ATOM 13596 C C . GLN A 1 48 ? 5.919 -9.054 8.901 1.00 63.20 48 GLN A C 14
ATOM 13597 O O . GLN A 1 48 ? 6.784 -9.500 9.670 1.00 22.12 48 GLN A O 14
ATOM 13611 N N . LYS A 1 49 ? 4.604 -9.019 9.175 1.00 1.20 49 LYS A N 14
ATOM 13612 C CA . LYS A 1 49 ? 4.002 -9.527 10.418 1.00 44.15 49 LYS A CA 14
ATOM 13613 C C . LYS A 1 49 ? 4.330 -11.022 10.582 1.00 23.31 49 LYS A C 14
ATOM 13614 O O . LYS A 1 49 ? 4.153 -11.810 9.637 1.00 12.22 49 LYS A O 14
ATOM 13633 N N . LYS A 1 50 ? 4.815 -11.381 11.785 1.00 33.32 50 LYS A N 14
ATOM 13634 C CA . LYS A 1 50 ? 5.372 -12.707 12.083 1.00 3.31 50 LYS A CA 14
ATOM 13635 C C . LYS A 1 50 ? 4.272 -13.784 12.031 1.00 51.14 50 LYS A C 14
ATOM 13636 O O . LYS A 1 50 ? 3.510 -13.976 12.986 1.00 21.40 50 LYS A O 14
ATOM 13655 N N . ALA A 1 51 ? 4.174 -14.410 10.860 1.00 12.30 51 ALA A N 14
ATOM 13656 C CA . ALA A 1 51 ? 3.251 -15.516 10.560 1.00 63.43 51 ALA A CA 14
ATOM 13657 C C . ALA A 1 51 ? 3.849 -16.332 9.408 1.00 12.34 51 ALA A C 14
ATOM 13658 O O . ALA A 1 51 ? 4.563 -15.771 8.563 1.00 74.34 51 ALA A O 14
ATOM 13665 N N . ASN A 1 52 ? 3.562 -17.645 9.366 1.00 24.42 52 ASN A N 14
ATOM 13666 C CA . ASN A 1 52 ? 4.074 -18.538 8.305 1.00 61.53 52 ASN A CA 14
ATOM 13667 C C . ASN A 1 52 ? 3.254 -18.342 7.005 1.00 10.13 52 ASN A C 14
ATOM 13668 O O . ASN A 1 52 ? 2.158 -17.765 7.029 1.00 24.24 52 ASN A O 14
ATOM 13679 N N . GLU A 1 53 ? 3.805 -18.828 5.890 1.00 1.12 53 GLU A N 14
ATOM 13680 C CA . GLU A 1 53 ? 3.155 -18.797 4.567 1.00 52.02 53 GLU A CA 14
ATOM 13681 C C . GLU A 1 53 ? 3.299 -20.172 3.898 1.00 23.23 53 GLU A C 14
ATOM 13682 O O . GLU A 1 53 ? 4.086 -21.018 4.350 1.00 1.43 53 GLU A O 14
ATOM 13694 N N . LYS A 1 54 ? 2.527 -20.388 2.827 1.00 21.43 54 LYS A N 14
ATOM 13695 C CA . LYS A 1 54 ? 2.740 -21.505 1.905 1.00 70.21 54 LYS A CA 14
ATOM 13696 C C . LYS A 1 54 ? 4.002 -21.191 1.084 1.00 65.34 54 LYS A C 14
ATOM 13697 O O . LYS A 1 54 ? 3.988 -20.288 0.236 1.00 71.01 54 LYS A O 14
ATOM 13716 N N . LYS A 1 55 ? 5.107 -21.893 1.423 1.00 70.45 55 LYS A N 14
ATOM 13717 C CA . LYS A 1 55 ? 6.414 -21.725 0.774 1.00 12.43 55 LYS A CA 14
ATOM 13718 C C . LYS A 1 55 ? 6.327 -22.126 -0.705 1.00 23.15 55 LYS A C 14
ATOM 13719 O O . LYS A 1 55 ? 6.132 -23.306 -1.031 1.00 32.52 55 LYS A O 14
ATOM 13738 N N . GLU A 1 56 ? 6.415 -21.111 -1.571 1.00 52.21 56 GLU A N 14
ATOM 13739 C CA . GLU A 1 56 ? 6.435 -21.269 -3.026 1.00 2.25 56 GLU A CA 14
ATOM 13740 C C . GLU A 1 56 ? 7.186 -20.071 -3.626 1.00 13.44 56 GLU A C 14
ATOM 13741 O O . GLU A 1 56 ? 6.816 -18.916 -3.373 1.00 43.34 56 GLU A O 14
ATOM 13753 N N . GLU A 1 57 ? 8.264 -20.367 -4.368 1.00 45.41 57 GLU A N 14
ATOM 13754 C CA . GLU A 1 57 ? 8.987 -19.369 -5.177 1.00 43.33 57 GLU A CA 14
ATOM 13755 C C . GLU A 1 57 ? 8.048 -18.802 -6.284 1.00 23.23 57 GLU A C 14
ATOM 13756 O O . GLU A 1 57 ? 7.274 -19.573 -6.865 1.00 5.21 57 GLU A O 14
ATOM 13768 N N . PRO A 1 58 ? 8.065 -17.443 -6.560 1.00 42.25 58 PRO A N 14
ATOM 13769 C CA . PRO A 1 58 ? 7.100 -16.780 -7.496 1.00 40.13 58 PRO A CA 14
ATOM 13770 C C . PRO A 1 58 ? 7.050 -17.413 -8.907 1.00 44.15 58 PRO A C 14
ATOM 13771 O O . PRO A 1 58 ? 8.073 -17.851 -9.448 1.00 50.13 58 PRO A O 14
ATOM 13782 N N . LYS A 1 59 ? 5.852 -17.414 -9.498 1.00 11.13 59 LYS A N 14
ATOM 13783 C CA . LYS A 1 59 ? 5.575 -18.069 -10.789 1.00 52.03 59 LYS A CA 14
ATOM 13784 C C . LYS A 1 59 ? 4.767 -17.096 -11.681 1.00 2.25 59 LYS A C 14
ATOM 13785 O O . LYS A 1 59 ? 3.716 -16.600 -11.215 1.00 22.15 59 LYS A O 14
ATOM 13805 N N . MET A 1 1 ? 5.858 -32.666 -47.472 1.00 12.04 1 MET A N 15
ATOM 13806 C CA . MET A 1 1 ? 4.524 -32.468 -46.843 1.00 54.10 1 MET A CA 15
ATOM 13807 C C . MET A 1 1 ? 4.516 -31.246 -45.903 1.00 41.04 1 MET A C 15
ATOM 13808 O O . MET A 1 1 ? 3.566 -31.066 -45.135 1.00 63.12 1 MET A O 15
ATOM 13824 N N . THR A 1 2 ? 5.564 -30.396 -45.996 1.00 42.00 2 THR A N 15
ATOM 13825 C CA . THR A 1 2 ? 5.669 -29.148 -45.219 1.00 62.44 2 THR A CA 15
ATOM 13826 C C . THR A 1 2 ? 4.596 -28.139 -45.700 1.00 50.12 2 THR A C 15
ATOM 13827 O O . THR A 1 2 ? 4.832 -27.312 -46.588 1.00 43.21 2 THR A O 15
ATOM 13838 N N . ARG A 1 3 ? 3.393 -28.293 -45.132 1.00 2.22 3 ARG A N 15
ATOM 13839 C CA . ARG A 1 3 ? 2.181 -27.561 -45.539 1.00 43.41 3 ARG A CA 15
ATOM 13840 C C . ARG A 1 3 ? 1.903 -26.445 -44.512 1.00 0.13 3 ARG A C 15
ATOM 13841 O O . ARG A 1 3 ? 2.013 -26.676 -43.298 1.00 70.31 3 ARG A O 15
ATOM 13862 N N . GLY A 1 4 ? 1.524 -25.253 -45.005 1.00 41.13 4 GLY A N 15
ATOM 13863 C CA . GLY A 1 4 ? 1.283 -24.094 -44.153 1.00 51.04 4 GLY A CA 15
ATOM 13864 C C . GLY A 1 4 ? 2.590 -23.498 -43.662 1.00 24.15 4 GLY A C 15
ATOM 13865 O O . GLY A 1 4 ? 3.190 -22.661 -44.349 1.00 53.12 4 GLY A O 15
ATOM 13869 N N . ASN A 1 5 ? 3.038 -23.942 -42.472 1.00 4.01 5 ASN A N 15
ATOM 13870 C CA . ASN A 1 5 ? 4.357 -23.567 -41.923 1.00 52.14 5 ASN A CA 15
ATOM 13871 C C . ASN A 1 5 ? 5.483 -24.097 -42.836 1.00 53.32 5 ASN A C 15
ATOM 13872 O O . ASN A 1 5 ? 5.320 -25.139 -43.482 1.00 23.11 5 ASN A O 15
ATOM 13883 N N . GLN A 1 6 ? 6.594 -23.354 -42.907 1.00 24.42 6 GLN A N 15
ATOM 13884 C CA . GLN A 1 6 ? 7.794 -23.766 -43.665 1.00 63.32 6 GLN A CA 15
ATOM 13885 C C . GLN A 1 6 ? 8.951 -24.040 -42.695 1.00 13.15 6 GLN A C 15
ATOM 13886 O O . GLN A 1 6 ? 9.894 -24.779 -43.014 1.00 33.44 6 GLN A O 15
ATOM 13900 N N . ARG A 1 7 ? 8.863 -23.428 -41.505 1.00 44.51 7 ARG A N 15
ATOM 13901 C CA . ARG A 1 7 ? 9.839 -23.583 -40.420 1.00 4.12 7 ARG A CA 15
ATOM 13902 C C . ARG A 1 7 ? 9.107 -24.057 -39.159 1.00 53.41 7 ARG A C 15
ATOM 13903 O O . ARG A 1 7 ? 7.905 -23.793 -38.987 1.00 12.13 7 ARG A O 15
ATOM 13924 N N . GLU A 1 8 ? 9.832 -24.757 -38.285 1.00 20.35 8 GLU A N 15
ATOM 13925 C CA . GLU A 1 8 ? 9.363 -25.059 -36.926 1.00 71.03 8 GLU A CA 15
ATOM 13926 C C . GLU A 1 8 ? 9.583 -23.809 -36.055 1.00 32.34 8 GLU A C 15
ATOM 13927 O O . GLU A 1 8 ? 8.694 -23.385 -35.307 1.00 60.43 8 GLU A O 15
ATOM 13939 N N . LEU A 1 9 ? 10.787 -23.224 -36.195 1.00 12.41 9 LEU A N 15
ATOM 13940 C CA . LEU A 1 9 ? 11.166 -21.959 -35.553 1.00 25.34 9 LEU A CA 15
ATOM 13941 C C . LEU A 1 9 ? 12.317 -21.299 -36.338 1.00 65.00 9 LEU A C 15
ATOM 13942 O O . LEU A 1 9 ? 13.260 -21.973 -36.782 1.00 53.21 9 LEU A O 15
ATOM 13958 N N . ALA A 1 10 ? 12.215 -19.984 -36.541 1.00 23.34 10 ALA A N 15
ATOM 13959 C CA . ALA A 1 10 ? 13.269 -19.184 -37.169 1.00 61.01 10 ALA A CA 15
ATOM 13960 C C . ALA A 1 10 ? 14.211 -18.665 -36.081 1.00 2.53 10 ALA A C 15
ATOM 13961 O O . ALA A 1 10 ? 13.791 -17.867 -35.237 1.00 22.02 10 ALA A O 15
ATOM 13968 N N . ARG A 1 11 ? 15.458 -19.166 -36.063 1.00 41.31 11 ARG A N 15
ATOM 13969 C CA . ARG A 1 11 ? 16.505 -18.680 -35.152 1.00 3.32 11 ARG A CA 15
ATOM 13970 C C . ARG A 1 11 ? 16.959 -17.282 -35.597 1.00 72.44 11 ARG A C 15
ATOM 13971 O O . ARG A 1 11 ? 17.473 -17.118 -36.707 1.00 60.21 11 ARG A O 15
ATOM 13992 N N . GLN A 1 12 ? 16.735 -16.283 -34.750 1.00 20.45 12 GLN A N 15
ATOM 13993 C CA . GLN A 1 12 ? 17.149 -14.881 -35.010 1.00 62.33 12 GLN A CA 15
ATOM 13994 C C . GLN A 1 12 ? 17.757 -14.281 -33.734 1.00 43.11 12 GLN A C 15
ATOM 13995 O O . GLN A 1 12 ? 17.565 -14.823 -32.635 1.00 73.15 12 GLN A O 15
ATOM 14009 N N . LYS A 1 13 ? 18.522 -13.190 -33.886 1.00 41.31 13 LYS A N 15
ATOM 14010 C CA . LYS A 1 13 ? 19.144 -12.477 -32.755 1.00 10.31 13 LYS A CA 15
ATOM 14011 C C . LYS A 1 13 ? 18.107 -11.625 -32.010 1.00 22.12 13 LYS A C 15
ATOM 14012 O O . LYS A 1 13 ? 17.068 -11.260 -32.583 1.00 13.42 13 LYS A O 15
ATOM 14031 N N . ASN A 1 14 ? 18.389 -11.322 -30.731 1.00 65.03 14 ASN A N 15
ATOM 14032 C CA . ASN A 1 14 ? 17.545 -10.425 -29.922 1.00 2.25 14 ASN A CA 15
ATOM 14033 C C . ASN A 1 14 ? 18.102 -8.999 -30.012 1.00 2.55 14 ASN A C 15
ATOM 14034 O O . ASN A 1 14 ? 19.312 -8.778 -29.895 1.00 55.42 14 ASN A O 15
ATOM 14045 N N . MET A 1 15 ? 17.220 -8.044 -30.269 1.00 43.12 15 MET A N 15
ATOM 14046 C CA . MET A 1 15 ? 17.553 -6.618 -30.359 1.00 72.02 15 MET A CA 15
ATOM 14047 C C . MET A 1 15 ? 16.870 -5.912 -29.192 1.00 34.33 15 MET A C 15
ATOM 14048 O O . MET A 1 15 ? 15.633 -5.917 -29.104 1.00 65.31 15 MET A O 15
ATOM 14062 N N . LYS A 1 16 ? 17.661 -5.354 -28.254 1.00 43.34 16 LYS A N 15
ATOM 14063 C CA . LYS A 1 16 ? 17.130 -4.653 -27.076 1.00 34.20 16 LYS A CA 15
ATOM 14064 C C . LYS A 1 16 ? 17.219 -3.138 -27.280 1.00 31.32 16 LYS A C 15
ATOM 14065 O O . LYS A 1 16 ? 18.316 -2.565 -27.347 1.00 34.53 16 LYS A O 15
ATOM 14084 N N . LYS A 1 17 ? 16.048 -2.500 -27.408 1.00 60.30 17 LYS A N 15
ATOM 14085 C CA . LYS A 1 17 ? 15.930 -1.072 -27.724 1.00 51.21 17 LYS A CA 15
ATOM 14086 C C . LYS A 1 17 ? 15.822 -0.299 -26.412 1.00 41.22 17 LYS A C 15
ATOM 14087 O O . LYS A 1 17 ? 14.803 -0.361 -25.715 1.00 72.13 17 LYS A O 15
ATOM 14106 N N . GLN A 1 18 ? 16.908 0.377 -26.057 1.00 70.13 18 GLN A N 15
ATOM 14107 C CA . GLN A 1 18 ? 16.961 1.276 -24.903 1.00 44.21 18 GLN A CA 15
ATOM 14108 C C . GLN A 1 18 ? 16.326 2.630 -25.297 1.00 63.24 18 GLN A C 15
ATOM 14109 O O . GLN A 1 18 ? 17.017 3.617 -25.610 1.00 41.30 18 GLN A O 15
ATOM 14123 N N . SER A 1 19 ? 14.986 2.637 -25.314 1.00 15.34 19 SER A N 15
ATOM 14124 C CA . SER A 1 19 ? 14.169 3.778 -25.759 1.00 35.54 19 SER A CA 15
ATOM 14125 C C . SER A 1 19 ? 12.723 3.634 -25.234 1.00 61.11 19 SER A C 15
ATOM 14126 O O . SER A 1 19 ? 11.783 4.206 -25.796 1.00 44.00 19 SER A O 15
ATOM 14134 N N . ASP A 1 20 ? 12.565 2.919 -24.102 1.00 11.30 20 ASP A N 15
ATOM 14135 C CA . ASP A 1 20 ? 11.256 2.547 -23.537 1.00 41.00 20 ASP A CA 15
ATOM 14136 C C . ASP A 1 20 ? 11.118 3.122 -22.125 1.00 31.54 20 ASP A C 15
ATOM 14137 O O . ASP A 1 20 ? 12.065 3.070 -21.332 1.00 14.30 20 ASP A O 15
ATOM 14146 N N . SER A 1 21 ? 9.927 3.653 -21.806 1.00 50.32 21 SER A N 15
ATOM 14147 C CA . SER A 1 21 ? 9.631 4.228 -20.485 1.00 12.42 21 SER A CA 15
ATOM 14148 C C . SER A 1 21 ? 8.188 3.907 -20.047 1.00 73.52 21 SER A C 15
ATOM 14149 O O . SER A 1 21 ? 7.520 4.757 -19.440 1.00 2.42 21 SER A O 15
ATOM 14157 N N . VAL A 1 22 ? 7.719 2.674 -20.328 1.00 13.33 22 VAL A N 15
ATOM 14158 C CA . VAL A 1 22 ? 6.361 2.256 -19.935 1.00 43.34 22 VAL A CA 15
ATOM 14159 C C . VAL A 1 22 ? 6.245 2.187 -18.385 1.00 1.52 22 VAL A C 15
ATOM 14160 O O . VAL A 1 22 ? 6.958 1.417 -17.722 1.00 3.22 22 VAL A O 15
ATOM 14173 N N . LYS A 1 23 ? 5.407 3.072 -17.808 1.00 15.41 23 LYS A N 15
ATOM 14174 C CA . LYS A 1 23 ? 5.113 3.073 -16.376 1.00 53.33 23 LYS A CA 15
ATOM 14175 C C . LYS A 1 23 ? 4.128 1.920 -16.107 1.00 62.34 23 LYS A C 15
ATOM 14176 O O . LYS A 1 23 ? 2.900 2.092 -16.171 1.00 45.41 23 LYS A O 15
ATOM 14195 N N . GLY A 1 24 ? 4.692 0.729 -15.895 1.00 4.53 24 GLY A N 15
ATOM 14196 C CA . GLY A 1 24 ? 3.908 -0.464 -15.674 1.00 30.13 24 GLY A CA 15
ATOM 14197 C C . GLY A 1 24 ? 4.794 -1.682 -15.536 1.00 74.20 24 GLY A C 15
ATOM 14198 O O . GLY A 1 24 ? 4.934 -2.467 -16.476 1.00 4.31 24 GLY A O 15
ATOM 14202 N N . LYS A 1 25 ? 5.449 -1.803 -14.376 1.00 34.25 25 LYS A N 15
ATOM 14203 C CA . LYS A 1 25 ? 6.169 -3.032 -13.995 1.00 73.03 25 LYS A CA 15
ATOM 14204 C C . LYS A 1 25 ? 5.135 -4.058 -13.489 1.00 53.42 25 LYS A C 15
ATOM 14205 O O . LYS A 1 25 ? 5.235 -5.261 -13.754 1.00 43.13 25 LYS A O 15
ATOM 14224 N N . ARG A 1 26 ? 4.161 -3.543 -12.732 1.00 41.34 26 ARG A N 15
ATOM 14225 C CA . ARG A 1 26 ? 2.892 -4.232 -12.424 1.00 51.22 26 ARG A CA 15
ATOM 14226 C C . ARG A 1 26 ? 1.781 -3.603 -13.296 1.00 23.24 26 ARG A C 15
ATOM 14227 O O . ARG A 1 26 ? 1.998 -2.561 -13.936 1.00 52.23 26 ARG A O 15
ATOM 14248 N N . ARG A 1 27 ? 0.584 -4.206 -13.295 1.00 63.22 27 ARG A N 15
ATOM 14249 C CA . ARG A 1 27 ? -0.572 -3.672 -14.041 1.00 53.04 27 ARG A CA 15
ATOM 14250 C C . ARG A 1 27 ? -1.753 -3.427 -13.087 1.00 42.11 27 ARG A C 15
ATOM 14251 O O . ARG A 1 27 ? -2.674 -4.247 -12.977 1.00 44.32 27 ARG A O 15
ATOM 14272 N N . ASP A 1 28 ? -1.664 -2.321 -12.335 1.00 11.43 28 ASP A N 15
ATOM 14273 C CA . ASP A 1 28 ? -2.802 -1.774 -11.555 1.00 41.34 28 ASP A CA 15
ATOM 14274 C C . ASP A 1 28 ? -3.516 -0.715 -12.401 1.00 52.03 28 ASP A C 15
ATOM 14275 O O . ASP A 1 28 ? -3.078 -0.391 -13.513 1.00 53.52 28 ASP A O 15
ATOM 14284 N N . ASP A 1 29 ? -4.613 -0.153 -11.871 1.00 25.11 29 ASP A N 15
ATOM 14285 C CA . ASP A 1 29 ? -5.505 0.754 -12.626 1.00 61.51 29 ASP A CA 15
ATOM 14286 C C . ASP A 1 29 ? -4.942 2.170 -12.763 1.00 24.41 29 ASP A C 15
ATOM 14287 O O . ASP A 1 29 ? -5.612 3.051 -13.321 1.00 2.44 29 ASP A O 15
ATOM 14296 N N . GLY A 1 30 ? -3.709 2.390 -12.287 1.00 3.44 30 GLY A N 15
ATOM 14297 C CA . GLY A 1 30 ? -3.138 3.717 -12.232 1.00 33.45 30 GLY A CA 15
ATOM 14298 C C . GLY A 1 30 ? -3.703 4.456 -11.053 1.00 30.52 30 GLY A C 15
ATOM 14299 O O . GLY A 1 30 ? -4.280 5.539 -11.197 1.00 31.32 30 GLY A O 15
ATOM 14303 N N . LEU A 1 31 ? -3.596 3.800 -9.889 1.00 73.02 31 LEU A N 15
ATOM 14304 C CA . LEU A 1 31 ? -4.065 4.334 -8.606 1.00 0.12 31 LEU A CA 15
ATOM 14305 C C . LEU A 1 31 ? -3.258 5.585 -8.227 1.00 21.15 31 LEU A C 15
ATOM 14306 O O . LEU A 1 31 ? -2.105 5.747 -8.664 1.00 43.13 31 LEU A O 15
ATOM 14322 N N . SER A 1 32 ? -3.869 6.471 -7.426 1.00 32.25 32 SER A N 15
ATOM 14323 C CA . SER A 1 32 ? -3.175 7.639 -6.869 1.00 31.43 32 SER A CA 15
ATOM 14324 C C . SER A 1 32 ? -2.000 7.164 -5.991 1.00 32.44 32 SER A C 15
ATOM 14325 O O . SER A 1 32 ? -2.115 6.112 -5.351 1.00 72.12 32 SER A O 15
ATOM 14333 N N . ALA A 1 33 ? -0.883 7.928 -5.982 1.00 22.40 33 ALA A N 15
ATOM 14334 C CA . ALA A 1 33 ? 0.339 7.574 -5.224 1.00 31.21 33 ALA A CA 15
ATOM 14335 C C . ALA A 1 33 ? 0.010 7.233 -3.764 1.00 24.55 33 ALA A C 15
ATOM 14336 O O . ALA A 1 33 ? 0.500 6.242 -3.243 1.00 52.15 33 ALA A O 15
ATOM 14343 N N . ALA A 1 34 ? -0.886 8.037 -3.163 1.00 40.11 34 ALA A N 15
ATOM 14344 C CA . ALA A 1 34 ? -1.363 7.837 -1.789 1.00 25.10 34 ALA A CA 15
ATOM 14345 C C . ALA A 1 34 ? -2.120 6.503 -1.625 1.00 64.13 34 ALA A C 15
ATOM 14346 O O . ALA A 1 34 ? -1.871 5.778 -0.670 1.00 11.22 34 ALA A O 15
ATOM 14353 N N . ALA A 1 35 ? -3.009 6.190 -2.589 1.00 64.33 35 ALA A N 15
ATOM 14354 C CA . ALA A 1 35 ? -3.865 4.988 -2.542 1.00 32.15 35 ALA A CA 15
ATOM 14355 C C . ALA A 1 35 ? -3.045 3.695 -2.675 1.00 32.11 35 ALA A C 15
ATOM 14356 O O . ALA A 1 35 ? -3.155 2.791 -1.835 1.00 23.32 35 ALA A O 15
ATOM 14363 N N . ARG A 1 36 ? -2.204 3.646 -3.724 1.00 35.21 36 ARG A N 15
ATOM 14364 C CA . ARG A 1 36 ? -1.435 2.449 -4.061 1.00 23.11 36 ARG A CA 15
ATOM 14365 C C . ARG A 1 36 ? -0.345 2.206 -3.013 1.00 4.43 36 ARG A C 15
ATOM 14366 O O . ARG A 1 36 ? -0.255 1.102 -2.519 1.00 71.40 36 ARG A O 15
ATOM 14387 N N . LYS A 1 37 ? 0.410 3.266 -2.621 1.00 50.33 37 LYS A N 15
ATOM 14388 C CA . LYS A 1 37 ? 1.408 3.189 -1.529 1.00 11.01 37 LYS A CA 15
ATOM 14389 C C . LYS A 1 37 ? 0.768 2.726 -0.208 1.00 0.32 37 LYS A C 15
ATOM 14390 O O . LYS A 1 37 ? 1.406 1.993 0.539 1.00 34.33 37 LYS A O 15
ATOM 14409 N N . GLN A 1 38 ? -0.490 3.144 0.062 1.00 72.40 38 GLN A N 15
ATOM 14410 C CA . GLN A 1 38 ? -1.179 2.771 1.311 1.00 61.14 38 GLN A CA 15
ATOM 14411 C C . GLN A 1 38 ? -1.452 1.264 1.346 1.00 50.11 38 GLN A C 15
ATOM 14412 O O . GLN A 1 38 ? -1.009 0.584 2.268 1.00 63.30 38 GLN A O 15
ATOM 14426 N N . ARG A 1 39 ? -2.108 0.743 0.291 1.00 52.13 39 ARG A N 15
ATOM 14427 C CA . ARG A 1 39 ? -2.463 -0.685 0.227 1.00 62.41 39 ARG A CA 15
ATOM 14428 C C . ARG A 1 39 ? -1.210 -1.558 0.052 1.00 61.32 39 ARG A C 15
ATOM 14429 O O . ARG A 1 39 ? -1.179 -2.696 0.516 1.00 33.51 39 ARG A O 15
ATOM 14450 N N . ASP A 1 40 ? -0.170 -0.973 -0.581 1.00 21.53 40 ASP A N 15
ATOM 14451 C CA . ASP A 1 40 ? 1.151 -1.602 -0.738 1.00 21.12 40 ASP A CA 15
ATOM 14452 C C . ASP A 1 40 ? 1.833 -1.764 0.618 1.00 41.35 40 ASP A C 15
ATOM 14453 O O . ASP A 1 40 ? 2.374 -2.827 0.915 1.00 73.02 40 ASP A O 15
ATOM 14462 N N . SER A 1 41 ? 1.795 -0.685 1.421 1.00 33.11 41 SER A N 15
ATOM 14463 C CA . SER A 1 41 ? 2.435 -0.630 2.741 1.00 15.23 41 SER A CA 15
ATOM 14464 C C . SER A 1 41 ? 1.775 -1.636 3.686 1.00 41.14 41 SER A C 15
ATOM 14465 O O . SER A 1 41 ? 2.463 -2.332 4.420 1.00 71.10 41 SER A O 15
ATOM 14473 N N . GLU A 1 42 ? 0.431 -1.721 3.608 1.00 20.40 42 GLU A N 15
ATOM 14474 C CA . GLU A 1 42 ? -0.376 -2.589 4.471 1.00 32.22 42 GLU A CA 15
ATOM 14475 C C . GLU A 1 42 ? -0.150 -4.072 4.153 1.00 73.20 42 GLU A C 15
ATOM 14476 O O . GLU A 1 42 ? 0.123 -4.855 5.068 1.00 55.32 42 GLU A O 15
ATOM 14488 N N . ILE A 1 43 ? -0.223 -4.452 2.859 1.00 55.25 43 ILE A N 15
ATOM 14489 C CA . ILE A 1 43 ? -0.090 -5.864 2.455 1.00 72.11 43 ILE A CA 15
ATOM 14490 C C . ILE A 1 43 ? 1.368 -6.352 2.624 1.00 33.31 43 ILE A C 15
ATOM 14491 O O . ILE A 1 43 ? 1.597 -7.498 3.012 1.00 43.54 43 ILE A O 15
ATOM 14507 N N . MET A 1 44 ? 2.341 -5.454 2.370 1.00 21.22 44 MET A N 15
ATOM 14508 C CA . MET A 1 44 ? 3.775 -5.779 2.486 1.00 0.52 44 MET A CA 15
ATOM 14509 C C . MET A 1 44 ? 4.201 -5.847 3.960 1.00 3.44 44 MET A C 15
ATOM 14510 O O . MET A 1 44 ? 5.081 -6.621 4.293 1.00 21.42 44 MET A O 15
ATOM 14524 N N . GLN A 1 45 ? 3.558 -5.037 4.825 1.00 62.23 45 GLN A N 15
ATOM 14525 C CA . GLN A 1 45 ? 3.812 -5.059 6.282 1.00 53.04 45 GLN A CA 15
ATOM 14526 C C . GLN A 1 45 ? 3.264 -6.358 6.888 1.00 70.10 45 GLN A C 15
ATOM 14527 O O . GLN A 1 45 ? 3.957 -7.048 7.644 1.00 2.42 45 GLN A O 15
ATOM 14541 N N . GLN A 1 46 ? 2.008 -6.669 6.512 1.00 10.33 46 GLN A N 15
ATOM 14542 C CA . GLN A 1 46 ? 1.255 -7.829 7.012 1.00 74.32 46 GLN A CA 15
ATOM 14543 C C . GLN A 1 46 ? 1.960 -9.145 6.642 1.00 73.45 46 GLN A C 15
ATOM 14544 O O . GLN A 1 46 ? 2.173 -10.008 7.501 1.00 12.05 46 GLN A O 15
ATOM 14558 N N . LYS A 1 47 ? 2.324 -9.269 5.358 1.00 71.54 47 LYS A N 15
ATOM 14559 C CA . LYS A 1 47 ? 3.034 -10.445 4.834 1.00 31.24 47 LYS A CA 15
ATOM 14560 C C . LYS A 1 47 ? 4.535 -10.398 5.180 1.00 45.03 47 LYS A C 15
ATOM 14561 O O . LYS A 1 47 ? 5.183 -11.449 5.260 1.00 74.20 47 LYS A O 15
ATOM 14580 N N . GLN A 1 48 ? 5.062 -9.166 5.374 1.00 62.15 48 GLN A N 15
ATOM 14581 C CA . GLN A 1 48 ? 6.499 -8.895 5.627 1.00 65.12 48 GLN A CA 15
ATOM 14582 C C . GLN A 1 48 ? 7.335 -9.367 4.411 1.00 60.22 48 GLN A C 15
ATOM 14583 O O . GLN A 1 48 ? 8.448 -9.873 4.537 1.00 25.54 48 GLN A O 15
ATOM 14597 N N . LYS A 1 49 ? 6.762 -9.155 3.215 1.00 13.13 49 LYS A N 15
ATOM 14598 C CA . LYS A 1 49 ? 7.302 -9.653 1.932 1.00 63.20 49 LYS A CA 15
ATOM 14599 C C . LYS A 1 49 ? 7.329 -8.522 0.897 1.00 73.45 49 LYS A C 15
ATOM 14600 O O . LYS A 1 49 ? 6.274 -8.064 0.448 1.00 4.24 49 LYS A O 15
ATOM 14619 N N . LYS A 1 50 ? 8.539 -8.067 0.541 1.00 1.53 50 LYS A N 15
ATOM 14620 C CA . LYS A 1 50 ? 8.756 -7.049 -0.496 1.00 14.34 50 LYS A CA 15
ATOM 14621 C C . LYS A 1 50 ? 8.855 -7.715 -1.873 1.00 73.15 50 LYS A C 15
ATOM 14622 O O . LYS A 1 50 ? 9.706 -8.586 -2.079 1.00 61.44 50 LYS A O 15
ATOM 14641 N N . ALA A 1 51 ? 7.999 -7.301 -2.806 1.00 14.33 51 ALA A N 15
ATOM 14642 C CA . ALA A 1 51 ? 7.977 -7.828 -4.183 1.00 25.31 51 ALA A CA 15
ATOM 14643 C C . ALA A 1 51 ? 8.806 -6.917 -5.107 1.00 2.20 51 ALA A C 15
ATOM 14644 O O . ALA A 1 51 ? 8.418 -5.770 -5.363 1.00 4.43 51 ALA A O 15
ATOM 14651 N N . ASN A 1 52 ? 9.964 -7.420 -5.565 1.00 70.14 52 ASN A N 15
ATOM 14652 C CA . ASN A 1 52 ? 10.833 -6.697 -6.511 1.00 42.42 52 ASN A CA 15
ATOM 14653 C C . ASN A 1 52 ? 10.263 -6.832 -7.936 1.00 74.35 52 ASN A C 15
ATOM 14654 O O . ASN A 1 52 ? 10.303 -7.919 -8.533 1.00 54.12 52 ASN A O 15
ATOM 14665 N N . GLU A 1 53 ? 9.680 -5.735 -8.445 1.00 54.24 53 GLU A N 15
ATOM 14666 C CA . GLU A 1 53 ? 9.163 -5.651 -9.818 1.00 42.21 53 GLU A CA 15
ATOM 14667 C C . GLU A 1 53 ? 10.320 -5.520 -10.828 1.00 52.11 53 GLU A C 15
ATOM 14668 O O . GLU A 1 53 ? 11.448 -5.178 -10.448 1.00 54.30 53 GLU A O 15
ATOM 14680 N N . LYS A 1 54 ? 10.011 -5.748 -12.120 1.00 22.34 54 LYS A N 15
ATOM 14681 C CA . LYS A 1 54 ? 10.994 -5.638 -13.213 1.00 34.33 54 LYS A CA 15
ATOM 14682 C C . LYS A 1 54 ? 10.301 -5.568 -14.587 1.00 44.13 54 LYS A C 15
ATOM 14683 O O . LYS A 1 54 ? 9.072 -5.636 -14.679 1.00 53.11 54 LYS A O 15
ATOM 14702 N N . LYS A 1 55 ? 11.119 -5.433 -15.641 1.00 42.20 55 LYS A N 15
ATOM 14703 C CA . LYS A 1 55 ? 10.676 -5.389 -17.052 1.00 21.02 55 LYS A CA 15
ATOM 14704 C C . LYS A 1 55 ? 11.715 -6.113 -17.932 1.00 2.34 55 LYS A C 15
ATOM 14705 O O . LYS A 1 55 ? 12.902 -6.135 -17.587 1.00 23.13 55 LYS A O 15
ATOM 14724 N N . GLU A 1 56 ? 11.258 -6.727 -19.042 1.00 53.01 56 GLU A N 15
ATOM 14725 C CA . GLU A 1 56 ? 12.118 -7.522 -19.948 1.00 70.01 56 GLU A CA 15
ATOM 14726 C C . GLU A 1 56 ? 12.890 -6.579 -20.902 1.00 33.00 56 GLU A C 15
ATOM 14727 O O . GLU A 1 56 ? 14.088 -6.764 -21.138 1.00 11.14 56 GLU A O 15
ATOM 14739 N N . GLU A 1 57 ? 12.178 -5.585 -21.457 1.00 73.21 57 GLU A N 15
ATOM 14740 C CA . GLU A 1 57 ? 12.775 -4.526 -22.302 1.00 22.32 57 GLU A CA 15
ATOM 14741 C C . GLU A 1 57 ? 13.547 -3.535 -21.388 1.00 51.32 57 GLU A C 15
ATOM 14742 O O . GLU A 1 57 ? 13.160 -3.382 -20.233 1.00 10.42 57 GLU A O 15
ATOM 14754 N N . PRO A 1 58 ? 14.684 -2.896 -21.838 1.00 64.22 58 PRO A N 15
ATOM 14755 C CA . PRO A 1 58 ? 15.443 -1.936 -21.007 1.00 65.24 58 PRO A CA 15
ATOM 14756 C C . PRO A 1 58 ? 14.787 -0.529 -20.938 1.00 14.10 58 PRO A C 15
ATOM 14757 O O . PRO A 1 58 ? 13.640 -0.330 -21.359 1.00 25.12 58 PRO A O 15
ATOM 14768 N N . LYS A 1 59 ? 15.546 0.421 -20.389 1.00 34.33 59 LYS A N 15
ATOM 14769 C CA . LYS A 1 59 ? 15.155 1.839 -20.296 1.00 14.35 59 LYS A CA 15
ATOM 14770 C C . LYS A 1 59 ? 15.779 2.632 -21.474 1.00 44.32 59 LYS A C 15
ATOM 14771 O O . LYS A 1 59 ? 15.034 3.084 -22.357 1.00 70.21 59 LYS A O 15
ATOM 14791 N N . MET A 1 1 ? 8.622 -23.415 27.322 1.00 60.11 1 MET A N 16
ATOM 14792 C CA . MET A 1 1 ? 8.825 -21.983 27.650 1.00 5.54 1 MET A CA 16
ATOM 14793 C C . MET A 1 1 ? 8.353 -21.094 26.490 1.00 42.24 1 MET A C 16
ATOM 14794 O O . MET A 1 1 ? 8.913 -21.148 25.388 1.00 52.52 1 MET A O 16
ATOM 14810 N N . THR A 1 2 ? 7.311 -20.287 26.758 1.00 24.33 2 THR A N 16
ATOM 14811 C CA . THR A 1 2 ? 6.769 -19.302 25.822 1.00 60.31 2 THR A CA 16
ATOM 14812 C C . THR A 1 2 ? 6.502 -17.983 26.582 1.00 20.34 2 THR A C 16
ATOM 14813 O O . THR A 1 2 ? 6.211 -17.985 27.786 1.00 1.44 2 THR A O 16
ATOM 14824 N N . ARG A 1 3 ? 6.651 -16.865 25.869 1.00 52.34 3 ARG A N 16
ATOM 14825 C CA . ARG A 1 3 ? 6.444 -15.516 26.396 1.00 13.00 3 ARG A CA 16
ATOM 14826 C C . ARG A 1 3 ? 5.448 -14.800 25.471 1.00 12.43 3 ARG A C 16
ATOM 14827 O O . ARG A 1 3 ? 5.729 -14.618 24.280 1.00 71.20 3 ARG A O 16
ATOM 14848 N N . GLY A 1 4 ? 4.286 -14.425 26.009 1.00 11.34 4 GLY A N 16
ATOM 14849 C CA . GLY A 1 4 ? 3.234 -13.760 25.236 1.00 11.21 4 GLY A CA 16
ATOM 14850 C C . GLY A 1 4 ? 2.219 -13.078 26.132 1.00 21.03 4 GLY A C 16
ATOM 14851 O O . GLY A 1 4 ? 2.517 -12.771 27.294 1.00 23.03 4 GLY A O 16
ATOM 14855 N N . ASN A 1 5 ? 1.010 -12.844 25.592 1.00 1.11 5 ASN A N 16
ATOM 14856 C CA . ASN A 1 5 ? -0.122 -12.310 26.369 1.00 52.20 5 ASN A CA 16
ATOM 14857 C C . ASN A 1 5 ? -0.670 -13.417 27.291 1.00 34.21 5 ASN A C 16
ATOM 14858 O O . ASN A 1 5 ? -1.593 -14.162 26.942 1.00 31.04 5 ASN A O 16
ATOM 14869 N N . GLN A 1 6 ? -0.025 -13.537 28.462 1.00 71.23 6 GLN A N 16
ATOM 14870 C CA . GLN A 1 6 ? -0.406 -14.485 29.532 1.00 30.40 6 GLN A CA 16
ATOM 14871 C C . GLN A 1 6 ? -1.440 -13.841 30.490 1.00 42.43 6 GLN A C 16
ATOM 14872 O O . GLN A 1 6 ? -1.497 -14.150 31.690 1.00 13.13 6 GLN A O 16
ATOM 14886 N N . ARG A 1 7 ? -2.286 -12.978 29.916 1.00 5.54 7 ARG A N 16
ATOM 14887 C CA . ARG A 1 7 ? -3.285 -12.184 30.642 1.00 43.41 7 ARG A CA 16
ATOM 14888 C C . ARG A 1 7 ? -4.705 -12.707 30.373 1.00 53.20 7 ARG A C 16
ATOM 14889 O O . ARG A 1 7 ? -4.914 -13.595 29.533 1.00 53.51 7 ARG A O 16
ATOM 14910 N N . GLU A 1 8 ? -5.677 -12.139 31.093 1.00 71.34 8 GLU A N 16
ATOM 14911 C CA . GLU A 1 8 ? -7.100 -12.470 30.917 1.00 63.55 8 GLU A CA 16
ATOM 14912 C C . GLU A 1 8 ? -7.666 -11.756 29.680 1.00 72.00 8 GLU A C 16
ATOM 14913 O O . GLU A 1 8 ? -8.396 -12.352 28.874 1.00 72.42 8 GLU A O 16
ATOM 14925 N N . LEU A 1 9 ? -7.310 -10.473 29.548 1.00 2.30 9 LEU A N 16
ATOM 14926 C CA . LEU A 1 9 ? -7.766 -9.617 28.451 1.00 1.24 9 LEU A CA 16
ATOM 14927 C C . LEU A 1 9 ? -6.684 -8.598 28.073 1.00 23.43 9 LEU A C 16
ATOM 14928 O O . LEU A 1 9 ? -5.643 -8.479 28.733 1.00 1.32 9 LEU A O 16
ATOM 14944 N N . ALA A 1 10 ? -6.959 -7.867 26.996 1.00 33.32 10 ALA A N 16
ATOM 14945 C CA . ALA A 1 10 ? -6.121 -6.768 26.506 1.00 31.00 10 ALA A CA 16
ATOM 14946 C C . ALA A 1 10 ? -7.023 -5.604 26.070 1.00 74.42 10 ALA A C 16
ATOM 14947 O O . ALA A 1 10 ? -8.203 -5.817 25.742 1.00 30.00 10 ALA A O 16
ATOM 14954 N N . ARG A 1 11 ? -6.464 -4.383 26.082 1.00 31.23 11 ARG A N 16
ATOM 14955 C CA . ARG A 1 11 ? -7.161 -3.175 25.625 1.00 2.54 11 ARG A CA 16
ATOM 14956 C C . ARG A 1 11 ? -7.464 -3.264 24.128 1.00 1.31 11 ARG A C 16
ATOM 14957 O O . ARG A 1 11 ? -6.619 -3.685 23.330 1.00 21.15 11 ARG A O 16
ATOM 14978 N N . GLN A 1 12 ? -8.683 -2.879 23.776 1.00 25.03 12 GLN A N 16
ATOM 14979 C CA . GLN A 1 12 ? -9.178 -2.900 22.397 1.00 3.12 12 GLN A CA 16
ATOM 14980 C C . GLN A 1 12 ? -10.193 -1.771 22.202 1.00 2.34 12 GLN A C 16
ATOM 14981 O O . GLN A 1 12 ? -10.809 -1.292 23.167 1.00 74.24 12 GLN A O 16
ATOM 14995 N N . LYS A 1 13 ? -10.363 -1.342 20.951 1.00 15.31 13 LYS A N 16
ATOM 14996 C CA . LYS A 1 13 ? -11.329 -0.313 20.594 1.00 24.11 13 LYS A CA 16
ATOM 14997 C C . LYS A 1 13 ? -12.736 -0.936 20.548 1.00 21.24 13 LYS A C 16
ATOM 14998 O O . LYS A 1 13 ? -12.986 -1.873 19.775 1.00 22.33 13 LYS A O 16
ATOM 15017 N N . ASN A 1 14 ? -13.617 -0.425 21.419 1.00 20.10 14 ASN A N 16
ATOM 15018 C CA . ASN A 1 14 ? -15.025 -0.857 21.542 1.00 20.33 14 ASN A CA 16
ATOM 15019 C C . ASN A 1 14 ? -15.784 -0.749 20.202 1.00 4.12 14 ASN A C 16
ATOM 15020 O O . ASN A 1 14 ? -16.667 -1.565 19.916 1.00 62.34 14 ASN A O 16
ATOM 15031 N N . MET A 1 15 ? -15.415 0.266 19.400 1.00 11.04 15 MET A N 16
ATOM 15032 C CA . MET A 1 15 ? -15.889 0.430 18.021 1.00 2.44 15 MET A CA 16
ATOM 15033 C C . MET A 1 15 ? -14.842 -0.202 17.082 1.00 1.53 15 MET A C 16
ATOM 15034 O O . MET A 1 15 ? -13.683 0.227 17.037 1.00 13.24 15 MET A O 16
ATOM 15048 N N . LYS A 1 16 ? -15.236 -1.267 16.382 1.00 13.23 16 LYS A N 16
ATOM 15049 C CA . LYS A 1 16 ? -14.355 -1.974 15.430 1.00 35.21 16 LYS A CA 16
ATOM 15050 C C . LYS A 1 16 ? -14.438 -1.293 14.050 1.00 3.33 16 LYS A C 16
ATOM 15051 O O . LYS A 1 16 ? -15.437 -0.630 13.728 1.00 10.24 16 LYS A O 16
ATOM 15070 N N . LYS A 1 17 ? -13.354 -1.432 13.262 1.00 75.22 17 LYS A N 16
ATOM 15071 C CA . LYS A 1 17 ? -13.245 -0.834 11.932 1.00 64.35 17 LYS A CA 16
ATOM 15072 C C . LYS A 1 17 ? -14.143 -1.584 10.942 1.00 43.25 17 LYS A C 16
ATOM 15073 O O . LYS A 1 17 ? -13.803 -2.665 10.444 1.00 35.21 17 LYS A O 16
ATOM 15092 N N . GLN A 1 18 ? -15.317 -0.982 10.709 1.00 1.41 18 GLN A N 16
ATOM 15093 C CA . GLN A 1 18 ? -16.328 -1.485 9.759 1.00 74.12 18 GLN A CA 16
ATOM 15094 C C . GLN A 1 18 ? -16.025 -1.014 8.313 1.00 32.04 18 GLN A C 16
ATOM 15095 O O . GLN A 1 18 ? -16.883 -1.092 7.429 1.00 63.13 18 GLN A O 16
ATOM 15109 N N . SER A 1 19 ? -14.776 -0.574 8.076 1.00 40.53 19 SER A N 16
ATOM 15110 C CA . SER A 1 19 ? -14.251 -0.239 6.740 1.00 45.34 19 SER A CA 16
ATOM 15111 C C . SER A 1 19 ? -13.728 -1.514 6.018 1.00 52.32 19 SER A C 16
ATOM 15112 O O . SER A 1 19 ? -12.913 -1.432 5.098 1.00 30.51 19 SER A O 16
ATOM 15120 N N . ASP A 1 20 ? -14.256 -2.682 6.430 1.00 32.33 20 ASP A N 16
ATOM 15121 C CA . ASP A 1 20 ? -13.896 -3.999 5.888 1.00 54.40 20 ASP A CA 16
ATOM 15122 C C . ASP A 1 20 ? -14.622 -4.233 4.563 1.00 44.21 20 ASP A C 16
ATOM 15123 O O . ASP A 1 20 ? -14.058 -4.808 3.628 1.00 15.10 20 ASP A O 16
ATOM 15132 N N . SER A 1 21 ? -15.877 -3.755 4.512 1.00 32.22 21 SER A N 16
ATOM 15133 C CA . SER A 1 21 ? -16.804 -4.014 3.407 1.00 21.20 21 SER A CA 16
ATOM 15134 C C . SER A 1 21 ? -16.400 -3.220 2.157 1.00 11.43 21 SER A C 16
ATOM 15135 O O . SER A 1 21 ? -16.804 -2.068 1.965 1.00 40.24 21 SER A O 16
ATOM 15143 N N . VAL A 1 22 ? -15.537 -3.844 1.354 1.00 62.03 22 VAL A N 16
ATOM 15144 C CA . VAL A 1 22 ? -15.119 -3.322 0.049 1.00 34.35 22 VAL A CA 16
ATOM 15145 C C . VAL A 1 22 ? -16.025 -3.924 -1.028 1.00 40.50 22 VAL A C 16
ATOM 15146 O O . VAL A 1 22 ? -16.525 -5.051 -0.874 1.00 35.23 22 VAL A O 16
ATOM 15159 N N . LYS A 1 23 ? -16.281 -3.155 -2.090 1.00 31.12 23 LYS A N 16
ATOM 15160 C CA . LYS A 1 23 ? -17.127 -3.596 -3.222 1.00 13.21 23 LYS A CA 16
ATOM 15161 C C . LYS A 1 23 ? -16.301 -4.313 -4.311 1.00 65.23 23 LYS A C 16
ATOM 15162 O O . LYS A 1 23 ? -16.830 -4.647 -5.382 1.00 33.30 23 LYS A O 16
ATOM 15181 N N . GLY A 1 24 ? -15.016 -4.587 -4.007 1.00 64.24 24 GLY A N 16
ATOM 15182 C CA . GLY A 1 24 ? -14.065 -5.050 -5.003 1.00 62.12 24 GLY A CA 16
ATOM 15183 C C . GLY A 1 24 ? -13.594 -3.877 -5.852 1.00 53.34 24 GLY A C 16
ATOM 15184 O O . GLY A 1 24 ? -13.167 -2.864 -5.288 1.00 33.34 24 GLY A O 16
ATOM 15188 N N . LYS A 1 25 ? -13.713 -4.008 -7.192 1.00 2.54 25 LYS A N 16
ATOM 15189 C CA . LYS A 1 25 ? -13.430 -2.955 -8.199 1.00 52.15 25 LYS A CA 16
ATOM 15190 C C . LYS A 1 25 ? -12.071 -2.224 -7.992 1.00 1.00 25 LYS A C 16
ATOM 15191 O O . LYS A 1 25 ? -11.970 -1.000 -8.183 1.00 74.43 25 LYS A O 16
ATOM 15210 N N . ARG A 1 26 ? -11.022 -2.994 -7.637 1.00 31.44 26 ARG A N 16
ATOM 15211 C CA . ARG A 1 26 ? -9.642 -2.463 -7.519 1.00 43.51 26 ARG A CA 16
ATOM 15212 C C . ARG A 1 26 ? -9.060 -2.186 -8.920 1.00 62.14 26 ARG A C 16
ATOM 15213 O O . ARG A 1 26 ? -8.369 -3.027 -9.511 1.00 31.54 26 ARG A O 16
ATOM 15234 N N . ARG A 1 27 ? -9.420 -1.013 -9.457 1.00 23.11 27 ARG A N 16
ATOM 15235 C CA . ARG A 1 27 ? -8.844 -0.461 -10.686 1.00 23.21 27 ARG A CA 16
ATOM 15236 C C . ARG A 1 27 ? -7.453 0.102 -10.368 1.00 41.32 27 ARG A C 16
ATOM 15237 O O . ARG A 1 27 ? -7.249 1.311 -10.178 1.00 40.44 27 ARG A O 16
ATOM 15258 N N . ASP A 1 28 ? -6.480 -0.813 -10.252 1.00 3.00 28 ASP A N 16
ATOM 15259 C CA . ASP A 1 28 ? -5.126 -0.487 -9.774 1.00 32.01 28 ASP A CA 16
ATOM 15260 C C . ASP A 1 28 ? -4.174 -0.123 -10.922 1.00 24.00 28 ASP A C 16
ATOM 15261 O O . ASP A 1 28 ? -2.969 0.039 -10.714 1.00 32.11 28 ASP A O 16
ATOM 15270 N N . ASP A 1 29 ? -4.742 0.035 -12.127 1.00 44.14 29 ASP A N 16
ATOM 15271 C CA . ASP A 1 29 ? -4.019 0.517 -13.320 1.00 1.31 29 ASP A CA 16
ATOM 15272 C C . ASP A 1 29 ? -3.716 2.034 -13.225 1.00 3.30 29 ASP A C 16
ATOM 15273 O O . ASP A 1 29 ? -2.847 2.543 -13.942 1.00 53.13 29 ASP A O 16
ATOM 15282 N N . GLY A 1 30 ? -4.448 2.738 -12.339 1.00 12.12 30 GLY A N 16
ATOM 15283 C CA . GLY A 1 30 ? -4.287 4.183 -12.153 1.00 3.34 30 GLY A CA 16
ATOM 15284 C C . GLY A 1 30 ? -4.832 4.661 -10.809 1.00 43.04 30 GLY A C 16
ATOM 15285 O O . GLY A 1 30 ? -5.710 5.537 -10.758 1.00 51.44 30 GLY A O 16
ATOM 15289 N N . LEU A 1 31 ? -4.323 4.054 -9.722 1.00 64.12 31 LEU A N 16
ATOM 15290 C CA . LEU A 1 31 ? -4.593 4.514 -8.345 1.00 61.15 31 LEU A CA 16
ATOM 15291 C C . LEU A 1 31 ? -3.766 5.766 -8.041 1.00 53.32 31 LEU A C 16
ATOM 15292 O O . LEU A 1 31 ? -2.673 5.945 -8.589 1.00 22.21 31 LEU A O 16
ATOM 15308 N N . SER A 1 32 ? -4.295 6.608 -7.144 1.00 63.54 32 SER A N 16
ATOM 15309 C CA . SER A 1 32 ? -3.565 7.771 -6.588 1.00 32.51 32 SER A CA 16
ATOM 15310 C C . SER A 1 32 ? -2.264 7.299 -5.899 1.00 35.23 32 SER A C 16
ATOM 15311 O O . SER A 1 32 ? -2.186 6.149 -5.453 1.00 50.23 32 SER A O 16
ATOM 15319 N N . ALA A 1 33 ? -1.254 8.187 -5.829 1.00 43.20 33 ALA A N 16
ATOM 15320 C CA . ALA A 1 33 ? 0.063 7.877 -5.230 1.00 30.53 33 ALA A CA 16
ATOM 15321 C C . ALA A 1 33 ? -0.101 7.398 -3.778 1.00 62.23 33 ALA A C 16
ATOM 15322 O O . ALA A 1 33 ? 0.514 6.403 -3.371 1.00 72.02 33 ALA A O 16
ATOM 15329 N N . ALA A 1 34 ? -1.000 8.073 -3.039 1.00 41.42 34 ALA A N 16
ATOM 15330 C CA . ALA A 1 34 ? -1.339 7.723 -1.655 1.00 61.10 34 ALA A CA 16
ATOM 15331 C C . ALA A 1 34 ? -1.988 6.330 -1.579 1.00 5.43 34 ALA A C 16
ATOM 15332 O O . ALA A 1 34 ? -1.588 5.514 -0.747 1.00 33.31 34 ALA A O 16
ATOM 15339 N N . ALA A 1 35 ? -2.962 6.072 -2.478 1.00 2.12 35 ALA A N 16
ATOM 15340 C CA . ALA A 1 35 ? -3.753 4.821 -2.499 1.00 20.13 35 ALA A CA 16
ATOM 15341 C C . ALA A 1 35 ? -2.868 3.588 -2.783 1.00 14.54 35 ALA A C 16
ATOM 15342 O O . ALA A 1 35 ? -2.951 2.573 -2.076 1.00 71.00 35 ALA A O 16
ATOM 15349 N N . ARG A 1 36 ? -2.023 3.698 -3.833 1.00 45.14 36 ARG A N 16
ATOM 15350 C CA . ARG A 1 36 ? -1.145 2.607 -4.285 1.00 32.42 36 ARG A CA 16
ATOM 15351 C C . ARG A 1 36 ? -0.037 2.321 -3.244 1.00 35.23 36 ARG A C 16
ATOM 15352 O O . ARG A 1 36 ? 0.273 1.156 -2.961 1.00 40.50 36 ARG A O 16
ATOM 15373 N N . LYS A 1 37 ? 0.529 3.403 -2.664 1.00 73.21 37 LYS A N 16
ATOM 15374 C CA . LYS A 1 37 ? 1.598 3.317 -1.653 1.00 65.32 37 LYS A CA 16
ATOM 15375 C C . LYS A 1 37 ? 1.043 2.690 -0.368 1.00 23.22 37 LYS A C 16
ATOM 15376 O O . LYS A 1 37 ? 1.723 1.878 0.264 1.00 54.13 37 LYS A O 16
ATOM 15395 N N . GLN A 1 38 ? -0.204 3.064 -0.013 1.00 62.02 38 GLN A N 16
ATOM 15396 C CA . GLN A 1 38 ? -0.863 2.597 1.219 1.00 4.12 38 GLN A CA 16
ATOM 15397 C C . GLN A 1 38 ? -1.110 1.087 1.120 1.00 73.34 38 GLN A C 16
ATOM 15398 O O . GLN A 1 38 ? -0.671 0.341 1.998 1.00 24.45 38 GLN A O 16
ATOM 15412 N N . ARG A 1 39 ? -1.758 0.639 0.014 1.00 25.42 39 ARG A N 16
ATOM 15413 C CA . ARG A 1 39 ? -2.127 -0.779 -0.163 1.00 34.44 39 ARG A CA 16
ATOM 15414 C C . ARG A 1 39 ? -0.864 -1.665 -0.244 1.00 61.24 39 ARG A C 16
ATOM 15415 O O . ARG A 1 39 ? -0.862 -2.786 0.268 1.00 54.22 39 ARG A O 16
ATOM 15436 N N . ASP A 1 40 ? 0.201 -1.130 -0.889 1.00 31.44 40 ASP A N 16
ATOM 15437 C CA . ASP A 1 40 ? 1.505 -1.803 -1.012 1.00 74.11 40 ASP A CA 16
ATOM 15438 C C . ASP A 1 40 ? 2.157 -1.961 0.376 1.00 25.13 40 ASP A C 16
ATOM 15439 O O . ASP A 1 40 ? 2.644 -3.040 0.721 1.00 34.14 40 ASP A O 16
ATOM 15448 N N . SER A 1 41 ? 2.129 -0.873 1.161 1.00 44.10 41 SER A N 16
ATOM 15449 C CA . SER A 1 41 ? 2.688 -0.830 2.517 1.00 35.44 41 SER A CA 16
ATOM 15450 C C . SER A 1 41 ? 1.881 -1.739 3.468 1.00 73.24 41 SER A C 16
ATOM 15451 O O . SER A 1 41 ? 2.435 -2.294 4.414 1.00 10.20 41 SER A O 16
ATOM 15459 N N . GLU A 1 42 ? 0.571 -1.883 3.185 1.00 10.33 42 GLU A N 16
ATOM 15460 C CA . GLU A 1 42 ? -0.361 -2.649 4.025 1.00 74.53 42 GLU A CA 16
ATOM 15461 C C . GLU A 1 42 ? -0.095 -4.147 3.833 1.00 11.14 42 GLU A C 16
ATOM 15462 O O . GLU A 1 42 ? 0.146 -4.855 4.810 1.00 4.33 42 GLU A O 16
ATOM 15474 N N . ILE A 1 43 ? -0.100 -4.618 2.560 1.00 4.50 43 ILE A N 16
ATOM 15475 C CA . ILE A 1 43 ? 0.154 -6.041 2.237 1.00 12.05 43 ILE A CA 16
ATOM 15476 C C . ILE A 1 43 ? 1.596 -6.438 2.652 1.00 31.30 43 ILE A C 16
ATOM 15477 O O . ILE A 1 43 ? 1.824 -7.565 3.096 1.00 54.13 43 ILE A O 16
ATOM 15493 N N . MET A 1 44 ? 2.546 -5.479 2.530 1.00 32.13 44 MET A N 16
ATOM 15494 C CA . MET A 1 44 ? 3.952 -5.669 2.947 1.00 21.43 44 MET A CA 16
ATOM 15495 C C . MET A 1 44 ? 4.040 -5.890 4.469 1.00 61.41 44 MET A C 16
ATOM 15496 O O . MET A 1 44 ? 4.682 -6.838 4.930 1.00 12.41 44 MET A O 16
ATOM 15510 N N . GLN A 1 45 ? 3.348 -5.012 5.229 1.00 54.03 45 GLN A N 16
ATOM 15511 C CA . GLN A 1 45 ? 3.379 -4.999 6.709 1.00 74.55 45 GLN A CA 16
ATOM 15512 C C . GLN A 1 45 ? 2.589 -6.195 7.288 1.00 62.53 45 GLN A C 16
ATOM 15513 O O . GLN A 1 45 ? 2.900 -6.696 8.378 1.00 15.12 45 GLN A O 16
ATOM 15527 N N . GLN A 1 46 ? 1.582 -6.644 6.526 1.00 2.23 46 GLN A N 16
ATOM 15528 C CA . GLN A 1 46 ? 0.726 -7.776 6.902 1.00 40.41 46 GLN A CA 16
ATOM 15529 C C . GLN A 1 46 ? 1.489 -9.091 6.672 1.00 62.31 46 GLN A C 16
ATOM 15530 O O . GLN A 1 46 ? 1.391 -10.026 7.464 1.00 52.51 46 GLN A O 16
ATOM 15544 N N . LYS A 1 47 ? 2.269 -9.118 5.570 1.00 62.13 47 LYS A N 16
ATOM 15545 C CA . LYS A 1 47 ? 3.116 -10.261 5.183 1.00 33.41 47 LYS A CA 16
ATOM 15546 C C . LYS A 1 47 ? 4.392 -10.313 6.053 1.00 73.32 47 LYS A C 16
ATOM 15547 O O . LYS A 1 47 ? 5.000 -11.383 6.226 1.00 53.43 47 LYS A O 16
ATOM 15566 N N . GLN A 1 48 ? 4.790 -9.135 6.582 1.00 63.11 48 GLN A N 16
ATOM 15567 C CA . GLN A 1 48 ? 5.945 -8.991 7.479 1.00 30.34 48 GLN A CA 16
ATOM 15568 C C . GLN A 1 48 ? 5.753 -9.877 8.720 1.00 22.50 48 GLN A C 16
ATOM 15569 O O . GLN A 1 48 ? 4.937 -9.576 9.599 1.00 31.43 48 GLN A O 16
ATOM 15583 N N . LYS A 1 49 ? 6.531 -10.974 8.752 1.00 61.41 49 LYS A N 16
ATOM 15584 C CA . LYS A 1 49 ? 6.400 -12.063 9.743 1.00 30.42 49 LYS A CA 16
ATOM 15585 C C . LYS A 1 49 ? 7.025 -11.676 11.100 1.00 64.34 49 LYS A C 16
ATOM 15586 O O . LYS A 1 49 ? 6.956 -12.434 12.078 1.00 22.42 49 LYS A O 16
ATOM 15605 N N . LYS A 1 50 ? 7.604 -10.471 11.169 1.00 2.01 50 LYS A N 16
ATOM 15606 C CA . LYS A 1 50 ? 8.271 -9.971 12.375 1.00 42.03 50 LYS A CA 16
ATOM 15607 C C . LYS A 1 50 ? 7.234 -9.432 13.399 1.00 3.24 50 LYS A C 16
ATOM 15608 O O . LYS A 1 50 ? 7.011 -8.215 13.494 1.00 72.12 50 LYS A O 16
ATOM 15627 N N . ALA A 1 51 ? 6.536 -10.380 14.077 1.00 51.50 51 ALA A N 16
ATOM 15628 C CA . ALA A 1 51 ? 5.716 -10.138 15.294 1.00 54.32 51 ALA A CA 16
ATOM 15629 C C . ALA A 1 51 ? 4.586 -9.096 15.110 1.00 54.32 51 ALA A C 16
ATOM 15630 O O . ALA A 1 51 ? 3.977 -8.664 16.099 1.00 71.21 51 ALA A O 16
ATOM 15637 N N . ASN A 1 52 ? 4.278 -8.719 13.859 1.00 14.42 52 ASN A N 16
ATOM 15638 C CA . ASN A 1 52 ? 3.327 -7.618 13.573 1.00 60.34 52 ASN A CA 16
ATOM 15639 C C . ASN A 1 52 ? 2.239 -8.077 12.581 1.00 32.43 52 ASN A C 16
ATOM 15640 O O . ASN A 1 52 ? 1.503 -7.271 12.014 1.00 2.44 52 ASN A O 16
ATOM 15651 N N . GLU A 1 53 ? 2.108 -9.396 12.445 1.00 31.34 53 GLU A N 16
ATOM 15652 C CA . GLU A 1 53 ? 1.012 -10.041 11.701 1.00 30.35 53 GLU A CA 16
ATOM 15653 C C . GLU A 1 53 ? 0.051 -10.676 12.714 1.00 32.22 53 GLU A C 16
ATOM 15654 O O . GLU A 1 53 ? 0.084 -11.887 12.973 1.00 62.12 53 GLU A O 16
ATOM 15666 N N . LYS A 1 54 ? -0.771 -9.811 13.323 1.00 43.55 54 LYS A N 16
ATOM 15667 C CA . LYS A 1 54 ? -1.703 -10.194 14.391 1.00 43.31 54 LYS A CA 16
ATOM 15668 C C . LYS A 1 54 ? -2.782 -11.106 13.806 1.00 55.43 54 LYS A C 16
ATOM 15669 O O . LYS A 1 54 ? -3.486 -10.727 12.859 1.00 21.22 54 LYS A O 16
ATOM 15688 N N . LYS A 1 55 ? -2.849 -12.313 14.354 1.00 51.21 55 LYS A N 16
ATOM 15689 C CA . LYS A 1 55 ? -3.806 -13.345 13.930 1.00 54.32 55 LYS A CA 16
ATOM 15690 C C . LYS A 1 55 ? -5.225 -12.969 14.429 1.00 0.11 55 LYS A C 16
ATOM 15691 O O . LYS A 1 55 ? -5.436 -12.764 15.625 1.00 14.15 55 LYS A O 16
ATOM 15710 N N . GLU A 1 56 ? -6.169 -12.803 13.492 1.00 54.22 56 GLU A N 16
ATOM 15711 C CA . GLU A 1 56 ? -7.580 -12.513 13.814 1.00 53.42 56 GLU A CA 16
ATOM 15712 C C . GLU A 1 56 ? -8.367 -13.830 13.891 1.00 73.21 56 GLU A C 16
ATOM 15713 O O . GLU A 1 56 ? -8.182 -14.724 13.052 1.00 0.24 56 GLU A O 16
ATOM 15725 N N . GLU A 1 57 ? -9.236 -13.934 14.908 1.00 15.52 57 GLU A N 16
ATOM 15726 C CA . GLU A 1 57 ? -10.028 -15.144 15.176 1.00 34.23 57 GLU A CA 16
ATOM 15727 C C . GLU A 1 57 ? -10.960 -15.479 13.978 1.00 40.33 57 GLU A C 16
ATOM 15728 O O . GLU A 1 57 ? -11.565 -14.569 13.389 1.00 11.32 57 GLU A O 16
ATOM 15740 N N . PRO A 1 58 ? -11.062 -16.783 13.565 1.00 51.00 58 PRO A N 16
ATOM 15741 C CA . PRO A 1 58 ? -11.910 -17.193 12.423 1.00 63.43 58 PRO A CA 16
ATOM 15742 C C . PRO A 1 58 ? -13.398 -17.304 12.818 1.00 12.25 58 PRO A C 16
ATOM 15743 O O . PRO A 1 58 ? -13.734 -17.285 14.011 1.00 34.01 58 PRO A O 16
ATOM 15754 N N . LYS A 1 59 ? -14.280 -17.401 11.804 1.00 1.44 59 LYS A N 16
ATOM 15755 C CA . LYS A 1 59 ? -15.731 -17.545 12.020 1.00 12.41 59 LYS A CA 16
ATOM 15756 C C . LYS A 1 59 ? -16.046 -18.961 12.603 1.00 35.32 59 LYS A C 16
ATOM 15757 O O . LYS A 1 59 ? -16.448 -19.056 13.777 1.00 64.23 59 LYS A O 16
ATOM 15777 N N . MET A 1 1 ? 31.860 -4.424 31.908 1.00 2.44 1 MET A N 17
ATOM 15778 C CA . MET A 1 1 ? 31.056 -5.602 32.288 1.00 32.44 1 MET A CA 17
ATOM 15779 C C . MET A 1 1 ? 29.585 -5.186 32.465 1.00 54.53 1 MET A C 17
ATOM 15780 O O . MET A 1 1 ? 29.115 -4.946 33.585 1.00 55.13 1 MET A O 17
ATOM 15796 N N . THR A 1 2 ? 28.882 -5.049 31.325 1.00 34.43 2 THR A N 17
ATOM 15797 C CA . THR A 1 2 ? 27.460 -4.679 31.270 1.00 31.12 2 THR A CA 17
ATOM 15798 C C . THR A 1 2 ? 26.603 -5.910 30.883 1.00 3.32 2 THR A C 17
ATOM 15799 O O . THR A 1 2 ? 26.416 -6.207 29.693 1.00 11.43 2 THR A O 17
ATOM 15810 N N . ARG A 1 3 ? 26.135 -6.655 31.900 1.00 63.13 3 ARG A N 17
ATOM 15811 C CA . ARG A 1 3 ? 25.286 -7.852 31.707 1.00 44.32 3 ARG A CA 17
ATOM 15812 C C . ARG A 1 3 ? 23.822 -7.529 32.094 1.00 10.11 3 ARG A C 17
ATOM 15813 O O . ARG A 1 3 ? 23.578 -6.751 33.025 1.00 75.11 3 ARG A O 17
ATOM 15834 N N . GLY A 1 4 ? 22.867 -8.135 31.361 1.00 2.04 4 GLY A N 17
ATOM 15835 C CA . GLY A 1 4 ? 21.431 -7.983 31.641 1.00 62.44 4 GLY A CA 17
ATOM 15836 C C . GLY A 1 4 ? 20.582 -8.809 30.678 1.00 11.14 4 GLY A C 17
ATOM 15837 O O . GLY A 1 4 ? 21.069 -9.233 29.620 1.00 71.32 4 GLY A O 17
ATOM 15841 N N . ASN A 1 5 ? 19.306 -9.044 31.044 1.00 43.42 5 ASN A N 17
ATOM 15842 C CA . ASN A 1 5 ? 18.340 -9.770 30.190 1.00 2.52 5 ASN A CA 17
ATOM 15843 C C . ASN A 1 5 ? 17.792 -8.811 29.108 1.00 12.04 5 ASN A C 17
ATOM 15844 O O . ASN A 1 5 ? 16.685 -8.270 29.230 1.00 52.51 5 ASN A O 17
ATOM 15855 N N . GLN A 1 6 ? 18.607 -8.570 28.072 1.00 74.15 6 GLN A N 17
ATOM 15856 C CA . GLN A 1 6 ? 18.327 -7.580 27.015 1.00 72.32 6 GLN A CA 17
ATOM 15857 C C . GLN A 1 6 ? 17.844 -8.342 25.783 1.00 2.10 6 GLN A C 17
ATOM 15858 O O . GLN A 1 6 ? 18.649 -8.850 24.988 1.00 12.53 6 GLN A O 17
ATOM 15872 N N . ARG A 1 7 ? 16.519 -8.465 25.680 1.00 75.53 7 ARG A N 17
ATOM 15873 C CA . ARG A 1 7 ? 15.850 -9.365 24.734 1.00 3.32 7 ARG A CA 17
ATOM 15874 C C . ARG A 1 7 ? 14.430 -8.865 24.448 1.00 44.42 7 ARG A C 17
ATOM 15875 O O . ARG A 1 7 ? 13.846 -8.141 25.254 1.00 61.15 7 ARG A O 17
ATOM 15896 N N . GLU A 1 8 ? 13.880 -9.268 23.298 1.00 43.12 8 GLU A N 17
ATOM 15897 C CA . GLU A 1 8 ? 12.530 -8.860 22.873 1.00 23.21 8 GLU A CA 17
ATOM 15898 C C . GLU A 1 8 ? 11.447 -9.700 23.575 1.00 14.41 8 GLU A C 17
ATOM 15899 O O . GLU A 1 8 ? 10.305 -9.244 23.715 1.00 73.04 8 GLU A O 17
ATOM 15911 N N . LEU A 1 9 ? 11.830 -10.945 23.996 1.00 32.33 9 LEU A N 17
ATOM 15912 C CA . LEU A 1 9 ? 10.911 -12.025 24.480 1.00 62.45 9 LEU A CA 17
ATOM 15913 C C . LEU A 1 9 ? 9.617 -12.124 23.650 1.00 54.33 9 LEU A C 17
ATOM 15914 O O . LEU A 1 9 ? 8.585 -12.612 24.132 1.00 33.51 9 LEU A O 17
ATOM 15930 N N . ALA A 1 10 ? 9.737 -11.740 22.372 1.00 3.32 10 ALA A N 17
ATOM 15931 C CA . ALA A 1 10 ? 8.612 -11.557 21.455 1.00 21.41 10 ALA A CA 17
ATOM 15932 C C . ALA A 1 10 ? 7.943 -12.900 21.153 1.00 33.15 10 ALA A C 17
ATOM 15933 O O . ALA A 1 10 ? 8.621 -13.887 20.821 1.00 75.30 10 ALA A O 17
ATOM 15940 N N . ARG A 1 11 ? 6.614 -12.912 21.291 1.00 71.32 11 ARG A N 17
ATOM 15941 C CA . ARG A 1 11 ? 5.788 -14.098 21.083 1.00 22.02 11 ARG A CA 17
ATOM 15942 C C . ARG A 1 11 ? 5.788 -14.469 19.592 1.00 70.02 11 ARG A C 17
ATOM 15943 O O . ARG A 1 11 ? 5.746 -13.577 18.730 1.00 61.05 11 ARG A O 17
ATOM 15964 N N . GLN A 1 12 ? 5.871 -15.782 19.313 1.00 51.31 12 GLN A N 17
ATOM 15965 C CA . GLN A 1 12 ? 5.961 -16.320 17.948 1.00 0.02 12 GLN A CA 17
ATOM 15966 C C . GLN A 1 12 ? 4.669 -16.022 17.186 1.00 33.14 12 GLN A C 17
ATOM 15967 O O . GLN A 1 12 ? 3.629 -16.669 17.402 1.00 64.02 12 GLN A O 17
ATOM 15981 N N . LYS A 1 13 ? 4.741 -14.981 16.365 1.00 12.33 13 LYS A N 17
ATOM 15982 C CA . LYS A 1 13 ? 3.643 -14.531 15.519 1.00 41.22 13 LYS A CA 17
ATOM 15983 C C . LYS A 1 13 ? 3.507 -15.475 14.318 1.00 24.35 13 LYS A C 17
ATOM 15984 O O . LYS A 1 13 ? 4.513 -15.836 13.686 1.00 62.13 13 LYS A O 17
ATOM 16003 N N . ASN A 1 14 ? 2.252 -15.861 14.039 1.00 54.21 14 ASN A N 17
ATOM 16004 C CA . ASN A 1 14 ? 1.870 -16.805 12.974 1.00 44.22 14 ASN A CA 17
ATOM 16005 C C . ASN A 1 14 ? 2.444 -16.392 11.597 1.00 52.10 14 ASN A C 17
ATOM 16006 O O . ASN A 1 14 ? 1.959 -15.453 10.954 1.00 35.51 14 ASN A O 17
ATOM 16017 N N . MET A 1 15 ? 3.537 -17.078 11.199 1.00 63.20 15 MET A N 17
ATOM 16018 C CA . MET A 1 15 ? 4.212 -16.877 9.904 1.00 24.10 15 MET A CA 17
ATOM 16019 C C . MET A 1 15 ? 3.314 -17.445 8.791 1.00 34.11 15 MET A C 17
ATOM 16020 O O . MET A 1 15 ? 3.477 -18.596 8.367 1.00 2.22 15 MET A O 17
ATOM 16034 N N . LYS A 1 16 ? 2.317 -16.642 8.381 1.00 73.52 16 LYS A N 17
ATOM 16035 C CA . LYS A 1 16 ? 1.273 -17.070 7.441 1.00 21.21 16 LYS A CA 17
ATOM 16036 C C . LYS A 1 16 ? 1.836 -17.248 6.022 1.00 44.42 16 LYS A C 17
ATOM 16037 O O . LYS A 1 16 ? 2.443 -16.327 5.463 1.00 32.14 16 LYS A O 17
ATOM 16056 N N . LYS A 1 17 ? 1.641 -18.453 5.475 1.00 5.23 17 LYS A N 17
ATOM 16057 C CA . LYS A 1 17 ? 1.972 -18.775 4.085 1.00 4.43 17 LYS A CA 17
ATOM 16058 C C . LYS A 1 17 ? 0.717 -18.557 3.235 1.00 23.23 17 LYS A C 17
ATOM 16059 O O . LYS A 1 17 ? -0.398 -18.898 3.660 1.00 30.03 17 LYS A O 17
ATOM 16078 N N . GLN A 1 18 ? 0.911 -18.007 2.042 1.00 54.44 18 GLN A N 17
ATOM 16079 C CA . GLN A 1 18 ? -0.172 -17.669 1.111 1.00 21.54 18 GLN A CA 17
ATOM 16080 C C . GLN A 1 18 ? -0.335 -18.814 0.097 1.00 52.53 18 GLN A C 17
ATOM 16081 O O . GLN A 1 18 ? 0.645 -19.486 -0.249 1.00 51.12 18 GLN A O 17
ATOM 16095 N N . SER A 1 19 ? -1.584 -19.055 -0.330 1.00 5.14 19 SER A N 17
ATOM 16096 C CA . SER A 1 19 ? -1.912 -20.050 -1.367 1.00 53.31 19 SER A CA 17
ATOM 16097 C C . SER A 1 19 ? -1.431 -19.551 -2.742 1.00 73.51 19 SER A C 17
ATOM 16098 O O . SER A 1 19 ? -0.804 -20.293 -3.512 1.00 71.53 19 SER A O 17
ATOM 16106 N N . ASP A 1 20 ? -1.724 -18.270 -3.009 1.00 5.45 20 ASP A N 17
ATOM 16107 C CA . ASP A 1 20 ? -1.457 -17.607 -4.296 1.00 53.01 20 ASP A CA 17
ATOM 16108 C C . ASP A 1 20 ? -1.598 -16.080 -4.134 1.00 75.21 20 ASP A C 17
ATOM 16109 O O . ASP A 1 20 ? -1.642 -15.567 -3.007 1.00 34.24 20 ASP A O 17
ATOM 16118 N N . SER A 1 21 ? -1.637 -15.359 -5.267 1.00 50.31 21 SER A N 17
ATOM 16119 C CA . SER A 1 21 ? -1.815 -13.894 -5.312 1.00 21.25 21 SER A CA 17
ATOM 16120 C C . SER A 1 21 ? -2.810 -13.499 -6.430 1.00 1.01 21 SER A C 17
ATOM 16121 O O . SER A 1 21 ? -2.827 -12.339 -6.881 1.00 51.13 21 SER A O 17
ATOM 16129 N N . VAL A 1 22 ? -3.660 -14.465 -6.854 1.00 54.31 22 VAL A N 17
ATOM 16130 C CA . VAL A 1 22 ? -4.693 -14.253 -7.891 1.00 3.44 22 VAL A CA 17
ATOM 16131 C C . VAL A 1 22 ? -5.919 -13.583 -7.233 1.00 44.34 22 VAL A C 17
ATOM 16132 O O . VAL A 1 22 ? -6.958 -14.213 -6.993 1.00 70.45 22 VAL A O 17
ATOM 16145 N N . LYS A 1 23 ? -5.752 -12.296 -6.900 1.00 42.12 23 LYS A N 17
ATOM 16146 C CA . LYS A 1 23 ? -6.748 -11.496 -6.176 1.00 62.41 23 LYS A CA 17
ATOM 16147 C C . LYS A 1 23 ? -7.665 -10.770 -7.183 1.00 54.10 23 LYS A C 17
ATOM 16148 O O . LYS A 1 23 ? -7.596 -9.554 -7.346 1.00 72.20 23 LYS A O 17
ATOM 16167 N N . GLY A 1 24 ? -8.499 -11.555 -7.889 1.00 75.11 24 GLY A N 17
ATOM 16168 C CA . GLY A 1 24 ? -9.439 -11.016 -8.885 1.00 73.30 24 GLY A CA 17
ATOM 16169 C C . GLY A 1 24 ? -8.760 -10.433 -10.130 1.00 2.52 24 GLY A C 17
ATOM 16170 O O . GLY A 1 24 ? -9.361 -9.605 -10.828 1.00 13.22 24 GLY A O 17
ATOM 16174 N N . LYS A 1 25 ? -7.502 -10.876 -10.398 1.00 32.03 25 LYS A N 17
ATOM 16175 C CA . LYS A 1 25 ? -6.638 -10.359 -11.501 1.00 73.34 25 LYS A CA 17
ATOM 16176 C C . LYS A 1 25 ? -6.379 -8.836 -11.367 1.00 52.32 25 LYS A C 17
ATOM 16177 O O . LYS A 1 25 ? -5.917 -8.196 -12.317 1.00 45.45 25 LYS A O 17
ATOM 16196 N N . ARG A 1 26 ? -6.629 -8.285 -10.162 1.00 14.03 26 ARG A N 17
ATOM 16197 C CA . ARG A 1 26 ? -6.578 -6.838 -9.903 1.00 41.30 26 ARG A CA 17
ATOM 16198 C C . ARG A 1 26 ? -5.149 -6.295 -10.060 1.00 75.21 26 ARG A C 17
ATOM 16199 O O . ARG A 1 26 ? -4.220 -6.763 -9.395 1.00 71.30 26 ARG A O 17
ATOM 16220 N N . ARG A 1 27 ? -5.005 -5.330 -10.973 1.00 72.51 27 ARG A N 17
ATOM 16221 C CA . ARG A 1 27 ? -3.756 -4.593 -11.212 1.00 15.12 27 ARG A CA 17
ATOM 16222 C C . ARG A 1 27 ? -3.784 -3.307 -10.362 1.00 44.44 27 ARG A C 17
ATOM 16223 O O . ARG A 1 27 ? -4.663 -3.142 -9.495 1.00 33.54 27 ARG A O 17
ATOM 16244 N N . ASP A 1 28 ? -2.811 -2.407 -10.587 1.00 41.13 28 ASP A N 17
ATOM 16245 C CA . ASP A 1 28 ? -2.954 -0.999 -10.193 1.00 4.21 28 ASP A CA 17
ATOM 16246 C C . ASP A 1 28 ? -4.001 -0.375 -11.134 1.00 64.13 28 ASP A C 17
ATOM 16247 O O . ASP A 1 28 ? -3.720 -0.107 -12.307 1.00 61.00 28 ASP A O 17
ATOM 16256 N N . ASP A 1 29 ? -5.225 -0.210 -10.606 1.00 35.13 29 ASP A N 17
ATOM 16257 C CA . ASP A 1 29 ? -6.406 0.288 -11.357 1.00 62.41 29 ASP A CA 17
ATOM 16258 C C . ASP A 1 29 ? -6.174 1.691 -11.951 1.00 52.14 29 ASP A C 17
ATOM 16259 O O . ASP A 1 29 ? -6.782 2.076 -12.961 1.00 41.21 29 ASP A O 17
ATOM 16268 N N . GLY A 1 30 ? -5.255 2.412 -11.327 1.00 3.30 30 GLY A N 17
ATOM 16269 C CA . GLY A 1 30 ? -5.036 3.831 -11.555 1.00 55.23 30 GLY A CA 17
ATOM 16270 C C . GLY A 1 30 ? -5.020 4.574 -10.234 1.00 62.31 30 GLY A C 17
ATOM 16271 O O . GLY A 1 30 ? -5.240 5.791 -10.192 1.00 63.14 30 GLY A O 17
ATOM 16275 N N . LEU A 1 31 ? -4.755 3.820 -9.142 1.00 10.24 31 LEU A N 17
ATOM 16276 C CA . LEU A 1 31 ? -4.687 4.354 -7.781 1.00 21.44 31 LEU A CA 17
ATOM 16277 C C . LEU A 1 31 ? -3.522 5.357 -7.680 1.00 40.21 31 LEU A C 17
ATOM 16278 O O . LEU A 1 31 ? -2.389 5.049 -8.091 1.00 5.42 31 LEU A O 17
ATOM 16294 N N . SER A 1 32 ? -3.830 6.550 -7.153 1.00 71.31 32 SER A N 17
ATOM 16295 C CA . SER A 1 32 ? -2.853 7.638 -6.943 1.00 55.31 32 SER A CA 17
ATOM 16296 C C . SER A 1 32 ? -1.713 7.177 -6.020 1.00 3.31 32 SER A C 17
ATOM 16297 O O . SER A 1 32 ? -1.872 6.189 -5.309 1.00 23.32 32 SER A O 17
ATOM 16305 N N . ALA A 1 33 ? -0.585 7.916 -6.027 1.00 15.42 33 ALA A N 17
ATOM 16306 C CA . ALA A 1 33 ? 0.664 7.526 -5.333 1.00 73.44 33 ALA A CA 17
ATOM 16307 C C . ALA A 1 33 ? 0.408 7.122 -3.869 1.00 63.13 33 ALA A C 17
ATOM 16308 O O . ALA A 1 33 ? 0.865 6.068 -3.443 1.00 30.32 33 ALA A O 17
ATOM 16315 N N . ALA A 1 34 ? -0.399 7.925 -3.145 1.00 24.04 34 ALA A N 17
ATOM 16316 C CA . ALA A 1 34 ? -0.747 7.666 -1.732 1.00 50.22 34 ALA A CA 17
ATOM 16317 C C . ALA A 1 34 ? -1.692 6.450 -1.570 1.00 65.34 34 ALA A C 17
ATOM 16318 O O . ALA A 1 34 ? -1.562 5.699 -0.608 1.00 2.21 34 ALA A O 17
ATOM 16325 N N . ALA A 1 35 ? -2.628 6.278 -2.528 1.00 75.11 35 ALA A N 17
ATOM 16326 C CA . ALA A 1 35 ? -3.632 5.184 -2.503 1.00 13.51 35 ALA A CA 17
ATOM 16327 C C . ALA A 1 35 ? -2.976 3.811 -2.747 1.00 13.01 35 ALA A C 17
ATOM 16328 O O . ALA A 1 35 ? -3.220 2.841 -2.003 1.00 41.44 35 ALA A O 17
ATOM 16335 N N . ARG A 1 36 ? -2.123 3.743 -3.782 1.00 2.23 36 ARG A N 17
ATOM 16336 C CA . ARG A 1 36 ? -1.412 2.519 -4.148 1.00 63.20 36 ARG A CA 17
ATOM 16337 C C . ARG A 1 36 ? -0.314 2.224 -3.118 1.00 12.52 36 ARG A C 17
ATOM 16338 O O . ARG A 1 36 ? -0.033 1.066 -2.865 1.00 72.04 36 ARG A O 17
ATOM 16359 N N . LYS A 1 37 ? 0.276 3.284 -2.515 1.00 23.24 37 LYS A N 17
ATOM 16360 C CA . LYS A 1 37 ? 1.230 3.143 -1.391 1.00 13.22 37 LYS A CA 17
ATOM 16361 C C . LYS A 1 37 ? 0.515 2.667 -0.115 1.00 11.32 37 LYS A C 17
ATOM 16362 O O . LYS A 1 37 ? 1.117 1.993 0.707 1.00 43.12 37 LYS A O 17
ATOM 16381 N N . GLN A 1 38 ? -0.778 3.011 0.035 1.00 35.44 38 GLN A N 17
ATOM 16382 C CA . GLN A 1 38 ? -1.582 2.580 1.192 1.00 4.13 38 GLN A CA 17
ATOM 16383 C C . GLN A 1 38 ? -1.810 1.063 1.129 1.00 24.12 38 GLN A C 17
ATOM 16384 O O . GLN A 1 38 ? -1.554 0.353 2.104 1.00 72.42 38 GLN A O 17
ATOM 16398 N N . ARG A 1 39 ? -2.266 0.574 -0.048 1.00 62.41 39 ARG A N 17
ATOM 16399 C CA . ARG A 1 39 ? -2.536 -0.869 -0.251 1.00 35.23 39 ARG A CA 17
ATOM 16400 C C . ARG A 1 39 ? -1.207 -1.675 -0.282 1.00 15.12 39 ARG A C 17
ATOM 16401 O O . ARG A 1 39 ? -1.167 -2.837 0.140 1.00 14.40 39 ARG A O 17
ATOM 16422 N N . ASP A 1 40 ? -0.132 -1.021 -0.774 1.00 11.53 40 ASP A N 17
ATOM 16423 C CA . ASP A 1 40 ? 1.236 -1.589 -0.854 1.00 65.44 40 ASP A CA 17
ATOM 16424 C C . ASP A 1 40 ? 1.850 -1.749 0.548 1.00 23.13 40 ASP A C 17
ATOM 16425 O O . ASP A 1 40 ? 2.447 -2.780 0.850 1.00 0.54 40 ASP A O 17
ATOM 16434 N N . SER A 1 41 ? 1.690 -0.714 1.385 1.00 24.41 41 SER A N 17
ATOM 16435 C CA . SER A 1 41 ? 2.179 -0.710 2.772 1.00 13.03 41 SER A CA 17
ATOM 16436 C C . SER A 1 41 ? 1.378 -1.713 3.609 1.00 14.23 41 SER A C 17
ATOM 16437 O O . SER A 1 41 ? 1.924 -2.358 4.499 1.00 53.32 41 SER A O 17
ATOM 16445 N N . GLU A 1 42 ? 0.075 -1.841 3.287 1.00 45.04 42 GLU A N 17
ATOM 16446 C CA . GLU A 1 42 ? -0.827 -2.782 3.956 1.00 52.10 42 GLU A CA 17
ATOM 16447 C C . GLU A 1 42 ? -0.331 -4.223 3.758 1.00 33.25 42 GLU A C 17
ATOM 16448 O O . GLU A 1 42 ? -0.070 -4.938 4.734 1.00 43.05 42 GLU A O 17
ATOM 16460 N N . ILE A 1 43 ? -0.132 -4.606 2.481 1.00 33.25 43 ILE A N 17
ATOM 16461 C CA . ILE A 1 43 ? 0.258 -5.980 2.129 1.00 52.32 43 ILE A CA 17
ATOM 16462 C C . ILE A 1 43 ? 1.723 -6.277 2.534 1.00 24.33 43 ILE A C 17
ATOM 16463 O O . ILE A 1 43 ? 2.020 -7.392 2.960 1.00 74.13 43 ILE A O 17
ATOM 16479 N N . MET A 1 44 ? 2.621 -5.268 2.436 1.00 52.35 44 MET A N 17
ATOM 16480 C CA . MET A 1 44 ? 4.052 -5.445 2.776 1.00 63.43 44 MET A CA 17
ATOM 16481 C C . MET A 1 44 ? 4.235 -5.686 4.280 1.00 45.33 44 MET A C 17
ATOM 16482 O O . MET A 1 44 ? 4.937 -6.610 4.668 1.00 75.01 44 MET A O 17
ATOM 16496 N N . GLN A 1 45 ? 3.586 -4.848 5.108 1.00 43.42 45 GLN A N 17
ATOM 16497 C CA . GLN A 1 45 ? 3.679 -4.939 6.580 1.00 64.13 45 GLN A CA 17
ATOM 16498 C C . GLN A 1 45 ? 2.934 -6.176 7.114 1.00 75.01 45 GLN A C 17
ATOM 16499 O O . GLN A 1 45 ? 3.336 -6.750 8.131 1.00 34.41 45 GLN A O 17
ATOM 16513 N N . GLN A 1 46 ? 1.855 -6.592 6.410 1.00 3.24 46 GLN A N 17
ATOM 16514 C CA . GLN A 1 46 ? 1.079 -7.801 6.775 1.00 3.31 46 GLN A CA 17
ATOM 16515 C C . GLN A 1 46 ? 1.911 -9.082 6.515 1.00 51.31 46 GLN A C 17
ATOM 16516 O O . GLN A 1 46 ? 1.922 -10.015 7.335 1.00 54.42 46 GLN A O 17
ATOM 16530 N N . LYS A 1 47 ? 2.598 -9.095 5.360 1.00 12.22 47 LYS A N 17
ATOM 16531 C CA . LYS A 1 47 ? 3.486 -10.190 4.924 1.00 55.14 47 LYS A CA 17
ATOM 16532 C C . LYS A 1 47 ? 4.770 -10.226 5.789 1.00 31.01 47 LYS A C 17
ATOM 16533 O O . LYS A 1 47 ? 5.257 -11.307 6.160 1.00 30.12 47 LYS A O 17
ATOM 16552 N N . GLN A 1 48 ? 5.273 -9.023 6.123 1.00 24.14 48 GLN A N 17
ATOM 16553 C CA . GLN A 1 48 ? 6.433 -8.831 7.015 1.00 0.14 48 GLN A CA 17
ATOM 16554 C C . GLN A 1 48 ? 6.077 -9.341 8.415 1.00 21.24 48 GLN A C 17
ATOM 16555 O O . GLN A 1 48 ? 4.964 -9.099 8.913 1.00 1.34 48 GLN A O 17
ATOM 16569 N N . LYS A 1 49 ? 7.008 -10.056 9.041 1.00 34.05 49 LYS A N 17
ATOM 16570 C CA . LYS A 1 49 ? 6.735 -10.827 10.254 1.00 73.30 49 LYS A CA 17
ATOM 16571 C C . LYS A 1 49 ? 7.877 -10.617 11.256 1.00 23.42 49 LYS A C 17
ATOM 16572 O O . LYS A 1 49 ? 9.050 -10.632 10.876 1.00 34.34 49 LYS A O 17
ATOM 16591 N N . LYS A 1 50 ? 7.515 -10.411 12.535 1.00 61.01 50 LYS A N 17
ATOM 16592 C CA . LYS A 1 50 ? 8.477 -10.154 13.633 1.00 13.32 50 LYS A CA 17
ATOM 16593 C C . LYS A 1 50 ? 8.928 -11.477 14.291 1.00 30.54 50 LYS A C 17
ATOM 16594 O O . LYS A 1 50 ? 9.154 -11.552 15.505 1.00 55.13 50 LYS A O 17
ATOM 16613 N N . ALA A 1 51 ? 9.097 -12.497 13.444 1.00 24.52 51 ALA A N 17
ATOM 16614 C CA . ALA A 1 51 ? 9.462 -13.861 13.845 1.00 70.44 51 ALA A CA 17
ATOM 16615 C C . ALA A 1 51 ? 10.163 -14.555 12.659 1.00 63.12 51 ALA A C 17
ATOM 16616 O O . ALA A 1 51 ? 9.499 -14.955 11.698 1.00 52.54 51 ALA A O 17
ATOM 16623 N N . ASN A 1 52 ? 11.506 -14.625 12.701 1.00 34.52 52 ASN A N 17
ATOM 16624 C CA . ASN A 1 52 ? 12.319 -15.313 11.674 1.00 31.31 52 ASN A CA 17
ATOM 16625 C C . ASN A 1 52 ? 13.073 -16.480 12.329 1.00 24.42 52 ASN A C 17
ATOM 16626 O O . ASN A 1 52 ? 13.787 -16.287 13.318 1.00 43.22 52 ASN A O 17
ATOM 16637 N N . GLU A 1 53 ? 12.909 -17.674 11.758 1.00 50.13 53 GLU A N 17
ATOM 16638 C CA . GLU A 1 53 ? 13.543 -18.906 12.252 1.00 23.43 53 GLU A CA 17
ATOM 16639 C C . GLU A 1 53 ? 13.725 -19.891 11.088 1.00 60.12 53 GLU A C 17
ATOM 16640 O O . GLU A 1 53 ? 13.024 -19.793 10.066 1.00 44.02 53 GLU A O 17
ATOM 16652 N N . LYS A 1 54 ? 14.667 -20.835 11.245 1.00 10.23 54 LYS A N 17
ATOM 16653 C CA . LYS A 1 54 ? 14.891 -21.891 10.256 1.00 65.24 54 LYS A CA 17
ATOM 16654 C C . LYS A 1 54 ? 13.785 -22.953 10.385 1.00 32.33 54 LYS A C 17
ATOM 16655 O O . LYS A 1 54 ? 13.881 -23.881 11.201 1.00 0.42 54 LYS A O 17
ATOM 16674 N N . LYS A 1 55 ? 12.695 -22.746 9.639 1.00 44.44 55 LYS A N 17
ATOM 16675 C CA . LYS A 1 55 ? 11.631 -23.746 9.488 1.00 35.42 55 LYS A CA 17
ATOM 16676 C C . LYS A 1 55 ? 11.981 -24.652 8.311 1.00 52.04 55 LYS A C 17
ATOM 16677 O O . LYS A 1 55 ? 12.186 -24.167 7.191 1.00 52.52 55 LYS A O 17
ATOM 16696 N N . GLU A 1 56 ? 12.091 -25.954 8.583 1.00 62.12 56 GLU A N 17
ATOM 16697 C CA . GLU A 1 56 ? 12.463 -26.962 7.565 1.00 31.53 56 GLU A CA 17
ATOM 16698 C C . GLU A 1 56 ? 11.201 -27.616 6.984 1.00 33.43 56 GLU A C 17
ATOM 16699 O O . GLU A 1 56 ? 10.131 -27.589 7.603 1.00 61.14 56 GLU A O 17
ATOM 16711 N N . GLU A 1 57 ? 11.346 -28.192 5.792 1.00 22.43 57 GLU A N 17
ATOM 16712 C CA . GLU A 1 57 ? 10.296 -28.992 5.144 1.00 50.51 57 GLU A CA 17
ATOM 16713 C C . GLU A 1 57 ? 10.336 -30.441 5.712 1.00 24.13 57 GLU A C 17
ATOM 16714 O O . GLU A 1 57 ? 11.424 -31.015 5.825 1.00 33.54 57 GLU A O 17
ATOM 16726 N N . PRO A 1 58 ? 9.171 -31.031 6.132 1.00 70.32 58 PRO A N 17
ATOM 16727 C CA . PRO A 1 58 ? 9.116 -32.426 6.640 1.00 45.52 58 PRO A CA 17
ATOM 16728 C C . PRO A 1 58 ? 9.026 -33.467 5.498 1.00 72.14 58 PRO A C 17
ATOM 16729 O O . PRO A 1 58 ? 8.914 -33.101 4.321 1.00 1.12 58 PRO A O 17
ATOM 16740 N N . LYS A 1 59 ? 9.082 -34.762 5.860 1.00 64.33 59 LYS A N 17
ATOM 16741 C CA . LYS A 1 59 ? 8.975 -35.875 4.890 1.00 31.10 59 LYS A CA 17
ATOM 16742 C C . LYS A 1 59 ? 7.551 -36.489 4.936 1.00 31.23 59 LYS A C 17
ATOM 16743 O O . LYS A 1 59 ? 6.832 -36.437 3.918 1.00 33.23 59 LYS A O 17
ATOM 16763 N N . MET A 1 1 ? -41.579 -28.347 8.649 1.00 20.42 1 MET A N 18
ATOM 16764 C CA . MET A 1 1 ? -41.195 -27.032 9.218 1.00 40.44 1 MET A CA 18
ATOM 16765 C C . MET A 1 1 ? -40.194 -26.333 8.283 1.00 15.32 1 MET A C 18
ATOM 16766 O O . MET A 1 1 ? -39.865 -26.860 7.214 1.00 51.13 1 MET A O 18
ATOM 16782 N N . THR A 1 2 ? -39.718 -25.146 8.690 1.00 72.12 2 THR A N 18
ATOM 16783 C CA . THR A 1 2 ? -38.717 -24.380 7.929 1.00 43.40 2 THR A CA 18
ATOM 16784 C C . THR A 1 2 ? -37.893 -23.473 8.871 1.00 44.22 2 THR A C 18
ATOM 16785 O O . THR A 1 2 ? -38.295 -23.198 10.013 1.00 43.34 2 THR A O 18
ATOM 16796 N N . ARG A 1 3 ? -36.724 -23.039 8.376 1.00 42.14 3 ARG A N 18
ATOM 16797 C CA . ARG A 1 3 ? -35.811 -22.126 9.080 1.00 35.42 3 ARG A CA 18
ATOM 16798 C C . ARG A 1 3 ? -35.339 -21.033 8.111 1.00 51.23 3 ARG A C 18
ATOM 16799 O O . ARG A 1 3 ? -34.197 -21.046 7.630 1.00 15.34 3 ARG A O 18
ATOM 16820 N N . GLY A 1 4 ? -36.274 -20.124 7.779 1.00 21.01 4 GLY A N 18
ATOM 16821 C CA . GLY A 1 4 ? -35.956 -18.918 7.018 1.00 52.05 4 GLY A CA 18
ATOM 16822 C C . GLY A 1 4 ? -35.088 -17.962 7.836 1.00 1.13 4 GLY A C 18
ATOM 16823 O O . GLY A 1 4 ? -35.326 -17.805 9.041 1.00 15.12 4 GLY A O 18
ATOM 16827 N N . ASN A 1 5 ? -34.086 -17.340 7.178 1.00 5.52 5 ASN A N 18
ATOM 16828 C CA . ASN A 1 5 ? -33.084 -16.481 7.847 1.00 12.42 5 ASN A CA 18
ATOM 16829 C C . ASN A 1 5 ? -33.762 -15.289 8.559 1.00 50.51 5 ASN A C 18
ATOM 16830 O O . ASN A 1 5 ? -34.591 -14.590 7.965 1.00 43.15 5 ASN A O 18
ATOM 16841 N N . GLN A 1 6 ? -33.423 -15.097 9.846 1.00 32.05 6 GLN A N 18
ATOM 16842 C CA . GLN A 1 6 ? -34.011 -14.040 10.699 1.00 43.31 6 GLN A CA 18
ATOM 16843 C C . GLN A 1 6 ? -33.430 -12.666 10.334 1.00 60.31 6 GLN A C 18
ATOM 16844 O O . GLN A 1 6 ? -34.037 -11.626 10.614 1.00 42.44 6 GLN A O 18
ATOM 16858 N N . ARG A 1 7 ? -32.253 -12.693 9.699 1.00 73.44 7 ARG A N 18
ATOM 16859 C CA . ARG A 1 7 ? -31.586 -11.508 9.157 1.00 55.43 7 ARG A CA 18
ATOM 16860 C C . ARG A 1 7 ? -30.596 -11.938 8.063 1.00 64.23 7 ARG A C 18
ATOM 16861 O O . ARG A 1 7 ? -30.001 -13.019 8.146 1.00 60.44 7 ARG A O 18
ATOM 16882 N N . GLU A 1 8 ? -30.463 -11.118 7.017 1.00 53.44 8 GLU A N 18
ATOM 16883 C CA . GLU A 1 8 ? -29.522 -11.380 5.914 1.00 14.41 8 GLU A CA 18
ATOM 16884 C C . GLU A 1 8 ? -28.101 -10.958 6.324 1.00 64.13 8 GLU A C 18
ATOM 16885 O O . GLU A 1 8 ? -27.136 -11.708 6.111 1.00 54.34 8 GLU A O 18
ATOM 16897 N N . LEU A 1 9 ? -27.997 -9.744 6.927 1.00 65.03 9 LEU A N 18
ATOM 16898 C CA . LEU A 1 9 ? -26.699 -9.122 7.281 1.00 13.00 9 LEU A CA 18
ATOM 16899 C C . LEU A 1 9 ? -25.931 -9.967 8.325 1.00 52.51 9 LEU A C 18
ATOM 16900 O O . LEU A 1 9 ? -26.527 -10.520 9.261 1.00 14.41 9 LEU A O 18
ATOM 16916 N N . ALA A 1 10 ? -24.604 -10.050 8.134 1.00 15.33 10 ALA A N 18
ATOM 16917 C CA . ALA A 1 10 ? -23.708 -10.891 8.941 1.00 50.13 10 ALA A CA 18
ATOM 16918 C C . ALA A 1 10 ? -23.413 -10.227 10.296 1.00 53.35 10 ALA A C 18
ATOM 16919 O O . ALA A 1 10 ? -23.239 -9.003 10.368 1.00 21.32 10 ALA A O 18
ATOM 16926 N N . ARG A 1 11 ? -23.359 -11.042 11.363 1.00 23.40 11 ARG A N 18
ATOM 16927 C CA . ARG A 1 11 ? -23.035 -10.562 12.730 1.00 12.34 11 ARG A CA 18
ATOM 16928 C C . ARG A 1 11 ? -21.507 -10.428 12.904 1.00 2.52 11 ARG A C 18
ATOM 16929 O O . ARG A 1 11 ? -20.730 -10.883 12.042 1.00 55.53 11 ARG A O 18
ATOM 16950 N N . GLN A 1 12 ? -21.082 -9.807 14.018 1.00 21.44 12 GLN A N 18
ATOM 16951 C CA . GLN A 1 12 ? -19.662 -9.689 14.375 1.00 63.03 12 GLN A CA 18
ATOM 16952 C C . GLN A 1 12 ? -19.075 -11.063 14.752 1.00 62.51 12 GLN A C 18
ATOM 16953 O O . GLN A 1 12 ? -19.733 -11.901 15.374 1.00 13.40 12 GLN A O 18
ATOM 16967 N N . LYS A 1 13 ? -17.822 -11.251 14.348 1.00 3.42 13 LYS A N 18
ATOM 16968 C CA . LYS A 1 13 ? -17.079 -12.517 14.468 1.00 61.32 13 LYS A CA 18
ATOM 16969 C C . LYS A 1 13 ? -15.651 -12.216 14.939 1.00 43.22 13 LYS A C 18
ATOM 16970 O O . LYS A 1 13 ? -15.022 -13.048 15.602 1.00 12.53 13 LYS A O 18
ATOM 16989 N N . ASN A 1 14 ? -15.154 -11.008 14.552 1.00 32.03 14 ASN A N 18
ATOM 16990 C CA . ASN A 1 14 ? -13.905 -10.406 15.070 1.00 41.11 14 ASN A CA 18
ATOM 16991 C C . ASN A 1 14 ? -12.669 -11.279 14.770 1.00 34.21 14 ASN A C 18
ATOM 16992 O O . ASN A 1 14 ? -11.637 -11.191 15.451 1.00 10.03 14 ASN A O 18
ATOM 17003 N N . MET A 1 15 ? -12.773 -12.074 13.696 1.00 65.51 15 MET A N 18
ATOM 17004 C CA . MET A 1 15 ? -11.769 -13.079 13.324 1.00 31.34 15 MET A CA 18
ATOM 17005 C C . MET A 1 15 ? -10.716 -12.480 12.384 1.00 50.55 15 MET A C 18
ATOM 17006 O O . MET A 1 15 ? -10.963 -12.280 11.196 1.00 52.24 15 MET A O 18
ATOM 17020 N N . LYS A 1 16 ? -9.531 -12.181 12.948 1.00 1.21 16 LYS A N 18
ATOM 17021 C CA . LYS A 1 16 ? -8.344 -11.699 12.187 1.00 75.22 16 LYS A CA 18
ATOM 17022 C C . LYS A 1 16 ? -7.535 -12.884 11.587 1.00 33.43 16 LYS A C 18
ATOM 17023 O O . LYS A 1 16 ? -6.409 -12.697 11.108 1.00 3.04 16 LYS A O 18
ATOM 17042 N N . LYS A 1 17 ? -8.146 -14.095 11.601 1.00 33.11 17 LYS A N 18
ATOM 17043 C CA . LYS A 1 17 ? -7.542 -15.345 11.086 1.00 61.35 17 LYS A CA 18
ATOM 17044 C C . LYS A 1 17 ? -7.231 -15.273 9.571 1.00 24.53 17 LYS A C 18
ATOM 17045 O O . LYS A 1 17 ? -7.707 -14.377 8.865 1.00 63.11 17 LYS A O 18
ATOM 17064 N N . GLN A 1 18 ? -6.458 -16.255 9.092 1.00 4.11 18 GLN A N 18
ATOM 17065 C CA . GLN A 1 18 ? -5.969 -16.310 7.700 1.00 11.41 18 GLN A CA 18
ATOM 17066 C C . GLN A 1 18 ? -6.973 -17.032 6.771 1.00 22.45 18 GLN A C 18
ATOM 17067 O O . GLN A 1 18 ? -6.662 -18.062 6.165 1.00 63.33 18 GLN A O 18
ATOM 17081 N N . SER A 1 19 ? -8.185 -16.450 6.663 1.00 14.41 19 SER A N 18
ATOM 17082 C CA . SER A 1 19 ? -9.249 -16.906 5.734 1.00 44.11 19 SER A CA 18
ATOM 17083 C C . SER A 1 19 ? -9.069 -16.288 4.327 1.00 20.03 19 SER A C 18
ATOM 17084 O O . SER A 1 19 ? -9.890 -16.516 3.424 1.00 21.15 19 SER A O 18
ATOM 17092 N N . ASP A 1 20 ? -7.972 -15.532 4.155 1.00 64.55 20 ASP A N 18
ATOM 17093 C CA . ASP A 1 20 ? -7.653 -14.794 2.932 1.00 33.44 20 ASP A CA 18
ATOM 17094 C C . ASP A 1 20 ? -6.734 -15.637 2.047 1.00 71.42 20 ASP A C 18
ATOM 17095 O O . ASP A 1 20 ? -6.518 -16.833 2.309 1.00 61.21 20 ASP A O 18
ATOM 17104 N N . SER A 1 21 ? -6.208 -15.004 1.002 1.00 72.35 21 SER A N 18
ATOM 17105 C CA . SER A 1 21 ? -5.151 -15.571 0.161 1.00 21.53 21 SER A CA 18
ATOM 17106 C C . SER A 1 21 ? -4.395 -14.419 -0.526 1.00 33.00 21 SER A C 18
ATOM 17107 O O . SER A 1 21 ? -4.020 -14.510 -1.707 1.00 52.45 21 SER A O 18
ATOM 17115 N N . VAL A 1 22 ? -4.135 -13.355 0.269 1.00 0.24 22 VAL A N 18
ATOM 17116 C CA . VAL A 1 22 ? -3.620 -12.070 -0.229 1.00 73.12 22 VAL A CA 18
ATOM 17117 C C . VAL A 1 22 ? -2.190 -12.192 -0.833 1.00 21.40 22 VAL A C 18
ATOM 17118 O O . VAL A 1 22 ? -1.190 -12.296 -0.123 1.00 35.12 22 VAL A O 18
ATOM 17131 N N . LYS A 1 23 ? -2.122 -12.235 -2.177 1.00 1.23 23 LYS A N 18
ATOM 17132 C CA . LYS A 1 23 ? -0.854 -12.251 -2.953 1.00 61.13 23 LYS A CA 18
ATOM 17133 C C . LYS A 1 23 ? -0.643 -10.891 -3.656 1.00 23.51 23 LYS A C 18
ATOM 17134 O O . LYS A 1 23 ? 0.315 -10.716 -4.420 1.00 34.21 23 LYS A O 18
ATOM 17153 N N . GLY A 1 24 ? -1.558 -9.935 -3.382 1.00 71.04 24 GLY A N 18
ATOM 17154 C CA . GLY A 1 24 ? -1.609 -8.657 -4.091 1.00 14.51 24 GLY A CA 18
ATOM 17155 C C . GLY A 1 24 ? -2.395 -8.776 -5.391 1.00 22.12 24 GLY A C 18
ATOM 17156 O O . GLY A 1 24 ? -2.792 -9.875 -5.793 1.00 60.44 24 GLY A O 18
ATOM 17160 N N . LYS A 1 25 ? -2.646 -7.630 -6.035 1.00 15.13 25 LYS A N 18
ATOM 17161 C CA . LYS A 1 25 ? -3.318 -7.537 -7.344 1.00 45.20 25 LYS A CA 18
ATOM 17162 C C . LYS A 1 25 ? -2.342 -6.850 -8.310 1.00 25.33 25 LYS A C 18
ATOM 17163 O O . LYS A 1 25 ? -2.262 -5.619 -8.355 1.00 14.43 25 LYS A O 18
ATOM 17182 N N . ARG A 1 26 ? -1.545 -7.680 -9.006 1.00 34.05 26 ARG A N 18
ATOM 17183 C CA . ARG A 1 26 ? -0.521 -7.230 -9.979 1.00 54.32 26 ARG A CA 18
ATOM 17184 C C . ARG A 1 26 ? -1.188 -6.695 -11.274 1.00 24.12 26 ARG A C 18
ATOM 17185 O O . ARG A 1 26 ? -1.149 -7.332 -12.331 1.00 43.13 26 ARG A O 18
ATOM 17206 N N . ARG A 1 27 ? -1.805 -5.509 -11.162 1.00 41.32 27 ARG A N 18
ATOM 17207 C CA . ARG A 1 27 ? -2.575 -4.869 -12.246 1.00 5.24 27 ARG A CA 18
ATOM 17208 C C . ARG A 1 27 ? -2.253 -3.367 -12.319 1.00 52.52 27 ARG A C 18
ATOM 17209 O O . ARG A 1 27 ? -1.964 -2.726 -11.302 1.00 11.41 27 ARG A O 18
ATOM 17230 N N . ASP A 1 28 ? -2.322 -2.820 -13.547 1.00 71.02 28 ASP A N 18
ATOM 17231 C CA . ASP A 1 28 ? -2.103 -1.391 -13.811 1.00 54.30 28 ASP A CA 18
ATOM 17232 C C . ASP A 1 28 ? -3.458 -0.692 -13.986 1.00 64.21 28 ASP A C 18
ATOM 17233 O O . ASP A 1 28 ? -3.871 -0.346 -15.102 1.00 72.15 28 ASP A O 18
ATOM 17242 N N . ASP A 1 29 ? -4.180 -0.552 -12.864 1.00 65.33 29 ASP A N 18
ATOM 17243 C CA . ASP A 1 29 ? -5.461 0.186 -12.807 1.00 30.14 29 ASP A CA 18
ATOM 17244 C C . ASP A 1 29 ? -5.222 1.698 -12.779 1.00 31.15 29 ASP A C 18
ATOM 17245 O O . ASP A 1 29 ? -6.097 2.479 -13.172 1.00 63.50 29 ASP A O 18
ATOM 17254 N N . GLY A 1 30 ? -4.033 2.092 -12.316 1.00 52.34 30 GLY A N 18
ATOM 17255 C CA . GLY A 1 30 ? -3.678 3.495 -12.189 1.00 22.42 30 GLY A CA 18
ATOM 17256 C C . GLY A 1 30 ? -4.228 4.081 -10.906 1.00 24.23 30 GLY A C 18
ATOM 17257 O O . GLY A 1 30 ? -4.905 5.116 -10.915 1.00 24.11 30 GLY A O 18
ATOM 17261 N N . LEU A 1 31 ? -3.977 3.356 -9.811 1.00 31.21 31 LEU A N 18
ATOM 17262 C CA . LEU A 1 31 ? -4.251 3.819 -8.453 1.00 5.42 31 LEU A CA 18
ATOM 17263 C C . LEU A 1 31 ? -3.382 5.049 -8.150 1.00 35.14 31 LEU A C 18
ATOM 17264 O O . LEU A 1 31 ? -2.200 5.092 -8.535 1.00 52.22 31 LEU A O 18
ATOM 17280 N N . SER A 1 32 ? -3.979 6.052 -7.492 1.00 61.13 32 SER A N 18
ATOM 17281 C CA . SER A 1 32 ? -3.277 7.278 -7.071 1.00 3.14 32 SER A CA 18
ATOM 17282 C C . SER A 1 32 ? -2.084 6.930 -6.164 1.00 32.23 32 SER A C 18
ATOM 17283 O O . SER A 1 32 ? -2.146 5.946 -5.431 1.00 2.34 32 SER A O 18
ATOM 17291 N N . ALA A 1 33 ? -1.012 7.753 -6.223 1.00 34.34 33 ALA A N 18
ATOM 17292 C CA . ALA A 1 33 ? 0.263 7.499 -5.515 1.00 74.34 33 ALA A CA 18
ATOM 17293 C C . ALA A 1 33 ? 0.046 7.217 -4.021 1.00 70.14 33 ALA A C 18
ATOM 17294 O O . ALA A 1 33 ? 0.575 6.241 -3.498 1.00 74.02 33 ALA A O 18
ATOM 17301 N N . ALA A 1 34 ? -0.787 8.048 -3.369 1.00 15.45 34 ALA A N 18
ATOM 17302 C CA . ALA A 1 34 ? -1.126 7.904 -1.938 1.00 45.13 34 ALA A CA 18
ATOM 17303 C C . ALA A 1 34 ? -1.942 6.623 -1.663 1.00 0.44 34 ALA A C 18
ATOM 17304 O O . ALA A 1 34 ? -1.695 5.928 -0.674 1.00 41.12 34 ALA A O 18
ATOM 17311 N N . ALA A 1 35 ? -2.897 6.326 -2.570 1.00 74.02 35 ALA A N 18
ATOM 17312 C CA . ALA A 1 35 ? -3.800 5.163 -2.459 1.00 64.24 35 ALA A CA 18
ATOM 17313 C C . ALA A 1 35 ? -3.023 3.837 -2.538 1.00 41.34 35 ALA A C 18
ATOM 17314 O O . ALA A 1 35 ? -3.149 2.973 -1.666 1.00 3.13 35 ALA A O 18
ATOM 17321 N N . ARG A 1 36 ? -2.183 3.722 -3.584 1.00 24.32 36 ARG A N 18
ATOM 17322 C CA . ARG A 1 36 ? -1.429 2.501 -3.882 1.00 25.41 36 ARG A CA 18
ATOM 17323 C C . ARG A 1 36 ? -0.262 2.324 -2.902 1.00 23.23 36 ARG A C 18
ATOM 17324 O O . ARG A 1 36 ? 0.126 1.196 -2.631 1.00 5.24 36 ARG A O 18
ATOM 17345 N N . LYS A 1 37 ? 0.296 3.456 -2.398 1.00 71.20 37 LYS A N 18
ATOM 17346 C CA . LYS A 1 37 ? 1.367 3.449 -1.376 1.00 10.44 37 LYS A CA 18
ATOM 17347 C C . LYS A 1 37 ? 0.826 2.945 -0.031 1.00 24.24 37 LYS A C 18
ATOM 17348 O O . LYS A 1 37 ? 1.519 2.217 0.685 1.00 14.22 37 LYS A O 18
ATOM 17367 N N . GLN A 1 38 ? -0.423 3.354 0.296 1.00 63.44 38 GLN A N 18
ATOM 17368 C CA . GLN A 1 38 ? -1.125 2.918 1.513 1.00 73.25 38 GLN A CA 18
ATOM 17369 C C . GLN A 1 38 ? -1.381 1.409 1.445 1.00 24.33 38 GLN A C 18
ATOM 17370 O O . GLN A 1 38 ? -1.075 0.685 2.391 1.00 24.03 38 GLN A O 18
ATOM 17384 N N . ARG A 1 39 ? -1.917 0.947 0.297 1.00 43.31 39 ARG A N 18
ATOM 17385 C CA . ARG A 1 39 ? -2.224 -0.477 0.080 1.00 25.30 39 ARG A CA 18
ATOM 17386 C C . ARG A 1 39 ? -0.944 -1.321 0.049 1.00 53.44 39 ARG A C 18
ATOM 17387 O O . ARG A 1 39 ? -0.942 -2.444 0.539 1.00 62.12 39 ARG A O 18
ATOM 17408 N N . ASP A 1 40 ? 0.136 -0.732 -0.503 1.00 73.35 40 ASP A N 18
ATOM 17409 C CA . ASP A 1 40 ? 1.474 -1.359 -0.581 1.00 13.11 40 ASP A CA 18
ATOM 17410 C C . ASP A 1 40 ? 2.058 -1.543 0.823 1.00 14.22 40 ASP A C 18
ATOM 17411 O O . ASP A 1 40 ? 2.601 -2.601 1.135 1.00 31.10 40 ASP A O 18
ATOM 17420 N N . SER A 1 41 ? 1.908 -0.494 1.647 1.00 65.12 41 SER A N 18
ATOM 17421 C CA . SER A 1 41 ? 2.407 -0.463 3.027 1.00 13.31 41 SER A CA 18
ATOM 17422 C C . SER A 1 41 ? 1.715 -1.548 3.875 1.00 12.34 41 SER A C 18
ATOM 17423 O O . SER A 1 41 ? 2.382 -2.313 4.583 1.00 25.25 41 SER A O 18
ATOM 17431 N N . GLU A 1 42 ? 0.368 -1.623 3.748 1.00 62.10 42 GLU A N 18
ATOM 17432 C CA . GLU A 1 42 ? -0.456 -2.571 4.507 1.00 71.52 42 GLU A CA 18
ATOM 17433 C C . GLU A 1 42 ? -0.177 -4.027 4.096 1.00 32.45 42 GLU A C 18
ATOM 17434 O O . GLU A 1 42 ? 0.109 -4.866 4.953 1.00 64.25 42 GLU A O 18
ATOM 17446 N N . ILE A 1 43 ? -0.211 -4.298 2.768 1.00 63.54 43 ILE A N 18
ATOM 17447 C CA . ILE A 1 43 ? -0.062 -5.665 2.224 1.00 22.54 43 ILE A CA 18
ATOM 17448 C C . ILE A 1 43 ? 1.349 -6.205 2.521 1.00 14.22 43 ILE A C 18
ATOM 17449 O O . ILE A 1 43 ? 1.488 -7.352 2.937 1.00 33.43 43 ILE A O 18
ATOM 17465 N N . MET A 1 44 ? 2.373 -5.338 2.376 1.00 51.31 44 MET A N 18
ATOM 17466 C CA . MET A 1 44 ? 3.775 -5.723 2.586 1.00 23.34 44 MET A CA 18
ATOM 17467 C C . MET A 1 44 ? 4.055 -5.980 4.071 1.00 75.12 44 MET A C 18
ATOM 17468 O O . MET A 1 44 ? 4.779 -6.918 4.385 1.00 62.45 44 MET A O 18
ATOM 17482 N N . GLN A 1 45 ? 3.451 -5.166 4.974 1.00 62.32 45 GLN A N 18
ATOM 17483 C CA . GLN A 1 45 ? 3.637 -5.340 6.429 1.00 34.53 45 GLN A CA 18
ATOM 17484 C C . GLN A 1 45 ? 3.000 -6.665 6.912 1.00 12.02 45 GLN A C 18
ATOM 17485 O O . GLN A 1 45 ? 3.622 -7.413 7.677 1.00 4.41 45 GLN A O 18
ATOM 17499 N N . GLN A 1 46 ? 1.769 -6.963 6.431 1.00 65.42 46 GLN A N 18
ATOM 17500 C CA . GLN A 1 46 ? 1.050 -8.207 6.800 1.00 53.24 46 GLN A CA 18
ATOM 17501 C C . GLN A 1 46 ? 1.762 -9.455 6.230 1.00 33.14 46 GLN A C 18
ATOM 17502 O O . GLN A 1 46 ? 1.762 -10.516 6.859 1.00 1.41 46 GLN A O 18
ATOM 17516 N N . LYS A 1 47 ? 2.354 -9.312 5.032 1.00 54.14 47 LYS A N 18
ATOM 17517 C CA . LYS A 1 47 ? 3.131 -10.389 4.376 1.00 44.00 47 LYS A CA 18
ATOM 17518 C C . LYS A 1 47 ? 4.549 -10.527 4.951 1.00 1.45 47 LYS A C 18
ATOM 17519 O O . LYS A 1 47 ? 5.168 -11.593 4.807 1.00 54.44 47 LYS A O 18
ATOM 17538 N N . GLN A 1 48 ? 5.065 -9.439 5.562 1.00 31.31 48 GLN A N 18
ATOM 17539 C CA . GLN A 1 48 ? 6.400 -9.415 6.192 1.00 71.11 48 GLN A CA 18
ATOM 17540 C C . GLN A 1 48 ? 6.407 -10.298 7.455 1.00 3.40 48 GLN A C 18
ATOM 17541 O O . GLN A 1 48 ? 6.148 -9.829 8.571 1.00 12.15 48 GLN A O 18
ATOM 17555 N N . LYS A 1 49 ? 6.622 -11.596 7.229 1.00 13.55 49 LYS A N 18
ATOM 17556 C CA . LYS A 1 49 ? 6.806 -12.588 8.292 1.00 13.42 49 LYS A CA 18
ATOM 17557 C C . LYS A 1 49 ? 8.255 -12.478 8.792 1.00 13.45 49 LYS A C 18
ATOM 17558 O O . LYS A 1 49 ? 9.150 -12.177 7.991 1.00 74.42 49 LYS A O 18
ATOM 17577 N N . LYS A 1 50 ? 8.481 -12.700 10.100 1.00 23.42 50 LYS A N 18
ATOM 17578 C CA . LYS A 1 50 ? 9.831 -12.646 10.688 1.00 21.12 50 LYS A CA 18
ATOM 17579 C C . LYS A 1 50 ? 10.598 -13.925 10.319 1.00 34.05 50 LYS A C 18
ATOM 17580 O O . LYS A 1 50 ? 10.620 -14.915 11.057 1.00 70.32 50 LYS A O 18
ATOM 17599 N N . ALA A 1 51 ? 11.166 -13.873 9.110 1.00 52.34 51 ALA A N 18
ATOM 17600 C CA . ALA A 1 51 ? 11.927 -14.958 8.484 1.00 13.04 51 ALA A CA 18
ATOM 17601 C C . ALA A 1 51 ? 13.091 -14.343 7.692 1.00 24.03 51 ALA A C 18
ATOM 17602 O O . ALA A 1 51 ? 13.155 -13.114 7.534 1.00 70.14 51 ALA A O 18
ATOM 17609 N N . ASN A 1 52 ? 14.005 -15.188 7.177 1.00 15.52 52 ASN A N 18
ATOM 17610 C CA . ASN A 1 52 ? 15.170 -14.708 6.401 1.00 15.31 52 ASN A CA 18
ATOM 17611 C C . ASN A 1 52 ? 14.708 -14.043 5.090 1.00 21.33 52 ASN A C 18
ATOM 17612 O O . ASN A 1 52 ? 15.209 -12.978 4.706 1.00 44.14 52 ASN A O 18
ATOM 17623 N N . GLU A 1 53 ? 13.730 -14.693 4.436 1.00 32.54 53 GLU A N 18
ATOM 17624 C CA . GLU A 1 53 ? 13.160 -14.252 3.149 1.00 11.43 53 GLU A CA 18
ATOM 17625 C C . GLU A 1 53 ? 11.815 -14.973 2.905 1.00 24.45 53 GLU A C 18
ATOM 17626 O O . GLU A 1 53 ? 11.407 -15.833 3.700 1.00 25.50 53 GLU A O 18
ATOM 17638 N N . LYS A 1 54 ? 11.124 -14.613 1.810 1.00 21.03 54 LYS A N 18
ATOM 17639 C CA . LYS A 1 54 ? 9.812 -15.214 1.443 1.00 4.42 54 LYS A CA 18
ATOM 17640 C C . LYS A 1 54 ? 9.808 -15.680 -0.028 1.00 42.31 54 LYS A C 18
ATOM 17641 O O . LYS A 1 54 ? 8.772 -16.150 -0.522 1.00 65.00 54 LYS A O 18
ATOM 17660 N N . LYS A 1 55 ? 10.973 -15.570 -0.712 1.00 31.45 55 LYS A N 18
ATOM 17661 C CA . LYS A 1 55 ? 11.092 -15.879 -2.156 1.00 34.43 55 LYS A CA 18
ATOM 17662 C C . LYS A 1 55 ? 10.891 -17.387 -2.426 1.00 72.54 55 LYS A C 18
ATOM 17663 O O . LYS A 1 55 ? 11.193 -18.229 -1.566 1.00 1.24 55 LYS A O 18
ATOM 17682 N N . GLU A 1 56 ? 10.397 -17.711 -3.622 1.00 51.21 56 GLU A N 18
ATOM 17683 C CA . GLU A 1 56 ? 10.221 -19.099 -4.068 1.00 61.31 56 GLU A CA 18
ATOM 17684 C C . GLU A 1 56 ? 11.552 -19.647 -4.627 1.00 12.44 56 GLU A C 18
ATOM 17685 O O . GLU A 1 56 ? 12.291 -18.926 -5.318 1.00 50.42 56 GLU A O 18
ATOM 17697 N N . GLU A 1 57 ? 11.847 -20.919 -4.302 1.00 31.34 57 GLU A N 18
ATOM 17698 C CA . GLU A 1 57 ? 13.025 -21.645 -4.827 1.00 74.03 57 GLU A CA 18
ATOM 17699 C C . GLU A 1 57 ? 12.871 -21.903 -6.351 1.00 63.04 57 GLU A C 18
ATOM 17700 O O . GLU A 1 57 ? 11.737 -21.988 -6.846 1.00 75.41 57 GLU A O 18
ATOM 17712 N N . PRO A 1 58 ? 13.991 -22.009 -7.128 1.00 12.11 58 PRO A N 18
ATOM 17713 C CA . PRO A 1 58 ? 13.934 -22.498 -8.524 1.00 50.22 58 PRO A CA 18
ATOM 17714 C C . PRO A 1 58 ? 13.923 -24.046 -8.594 1.00 21.03 58 PRO A C 18
ATOM 17715 O O . PRO A 1 58 ? 14.179 -24.734 -7.597 1.00 13.21 58 PRO A O 18
ATOM 17726 N N . LYS A 1 59 ? 13.614 -24.579 -9.785 1.00 51.22 59 LYS A N 18
ATOM 17727 C CA . LYS A 1 59 ? 13.701 -26.015 -10.086 1.00 11.32 59 LYS A CA 18
ATOM 17728 C C . LYS A 1 59 ? 14.265 -26.198 -11.522 1.00 40.13 59 LYS A C 18
ATOM 17729 O O . LYS A 1 59 ? 15.303 -26.872 -11.692 1.00 24.54 59 LYS A O 18
ATOM 17749 N N . MET A 1 1 ? -22.589 -6.309 20.088 1.00 22.14 1 MET A N 19
ATOM 17750 C CA . MET A 1 1 ? -21.320 -5.549 19.906 1.00 3.10 1 MET A CA 19
ATOM 17751 C C . MET A 1 1 ? -20.448 -6.161 18.790 1.00 64.04 1 MET A C 19
ATOM 17752 O O . MET A 1 1 ? -19.690 -5.448 18.112 1.00 13.42 1 MET A O 19
ATOM 17768 N N . THR A 1 2 ? -20.580 -7.480 18.604 1.00 34.52 2 THR A N 19
ATOM 17769 C CA . THR A 1 2 ? -19.792 -8.266 17.639 1.00 25.33 2 THR A CA 19
ATOM 17770 C C . THR A 1 2 ? -20.185 -7.900 16.184 1.00 13.54 2 THR A C 19
ATOM 17771 O O . THR A 1 2 ? -21.196 -8.376 15.660 1.00 53.52 2 THR A O 19
ATOM 17782 N N . ARG A 1 3 ? -19.395 -6.996 15.574 1.00 3.03 3 ARG A N 19
ATOM 17783 C CA . ARG A 1 3 ? -19.611 -6.469 14.206 1.00 31.30 3 ARG A CA 19
ATOM 17784 C C . ARG A 1 3 ? -18.259 -6.407 13.458 1.00 4.54 3 ARG A C 19
ATOM 17785 O O . ARG A 1 3 ? -17.966 -5.415 12.775 1.00 45.43 3 ARG A O 19
ATOM 17806 N N . GLY A 1 4 ? -17.448 -7.485 13.584 1.00 53.33 4 GLY A N 19
ATOM 17807 C CA . GLY A 1 4 ? -16.082 -7.539 13.019 1.00 63.22 4 GLY A CA 19
ATOM 17808 C C . GLY A 1 4 ? -16.018 -7.238 11.520 1.00 42.43 4 GLY A C 19
ATOM 17809 O O . GLY A 1 4 ? -15.423 -6.235 11.104 1.00 43.33 4 GLY A O 19
ATOM 17813 N N . ASN A 1 5 ? -16.640 -8.105 10.715 1.00 11.32 5 ASN A N 19
ATOM 17814 C CA . ASN A 1 5 ? -16.807 -7.894 9.266 1.00 0.14 5 ASN A CA 19
ATOM 17815 C C . ASN A 1 5 ? -18.114 -7.132 9.009 1.00 24.42 5 ASN A C 19
ATOM 17816 O O . ASN A 1 5 ? -19.058 -7.227 9.801 1.00 42.22 5 ASN A O 19
ATOM 17827 N N . GLN A 1 6 ? -18.162 -6.395 7.888 1.00 4.31 6 GLN A N 19
ATOM 17828 C CA . GLN A 1 6 ? -19.343 -5.599 7.477 1.00 44.11 6 GLN A CA 19
ATOM 17829 C C . GLN A 1 6 ? -20.303 -6.416 6.588 1.00 62.03 6 GLN A C 19
ATOM 17830 O O . GLN A 1 6 ? -21.292 -5.881 6.069 1.00 21.41 6 GLN A O 19
ATOM 17844 N N . ARG A 1 7 ? -20.013 -7.717 6.432 1.00 0.34 7 ARG A N 19
ATOM 17845 C CA . ARG A 1 7 ? -20.797 -8.641 5.598 1.00 32.32 7 ARG A CA 19
ATOM 17846 C C . ARG A 1 7 ? -21.364 -9.775 6.465 1.00 72.45 7 ARG A C 19
ATOM 17847 O O . ARG A 1 7 ? -21.166 -9.777 7.689 1.00 43.54 7 ARG A O 19
ATOM 17868 N N . GLU A 1 8 ? -22.069 -10.725 5.810 1.00 41.23 8 GLU A N 19
ATOM 17869 C CA . GLU A 1 8 ? -22.644 -11.915 6.468 1.00 51.42 8 GLU A CA 19
ATOM 17870 C C . GLU A 1 8 ? -21.532 -12.840 6.985 1.00 52.23 8 GLU A C 19
ATOM 17871 O O . GLU A 1 8 ? -21.560 -13.277 8.137 1.00 13.11 8 GLU A O 19
ATOM 17883 N N . LEU A 1 9 ? -20.536 -13.112 6.127 1.00 52.02 9 LEU A N 19
ATOM 17884 C CA . LEU A 1 9 ? -19.469 -14.076 6.433 1.00 24.34 9 LEU A CA 19
ATOM 17885 C C . LEU A 1 9 ? -18.409 -13.478 7.366 1.00 41.22 9 LEU A C 19
ATOM 17886 O O . LEU A 1 9 ? -18.263 -12.254 7.475 1.00 5.10 9 LEU A O 19
ATOM 17902 N N . ALA A 1 10 ? -17.638 -14.383 7.981 1.00 21.12 10 ALA A N 19
ATOM 17903 C CA . ALA A 1 10 ? -16.610 -14.040 8.986 1.00 11.51 10 ALA A CA 19
ATOM 17904 C C . ALA A 1 10 ? -15.273 -13.664 8.316 1.00 33.43 10 ALA A C 19
ATOM 17905 O O . ALA A 1 10 ? -14.307 -13.306 8.995 1.00 51.41 10 ALA A O 19
ATOM 17912 N N . ARG A 1 11 ? -15.235 -13.773 6.979 1.00 53.21 11 ARG A N 19
ATOM 17913 C CA . ARG A 1 11 ? -14.097 -13.359 6.144 1.00 30.22 11 ARG A CA 19
ATOM 17914 C C . ARG A 1 11 ? -14.615 -12.516 4.972 1.00 41.20 11 ARG A C 19
ATOM 17915 O O . ARG A 1 11 ? -15.765 -12.673 4.535 1.00 52.55 11 ARG A O 19
ATOM 17936 N N . GLN A 1 12 ? -13.752 -11.620 4.475 1.00 75.34 12 GLN A N 19
ATOM 17937 C CA . GLN A 1 12 ? -14.067 -10.717 3.357 1.00 10.04 12 GLN A CA 19
ATOM 17938 C C . GLN A 1 12 ? -13.887 -11.440 2.011 1.00 44.25 12 GLN A C 19
ATOM 17939 O O . GLN A 1 12 ? -13.030 -12.329 1.890 1.00 45.04 12 GLN A O 19
ATOM 17953 N N . LYS A 1 13 ? -14.707 -11.061 1.010 1.00 35.11 13 LYS A N 19
ATOM 17954 C CA . LYS A 1 13 ? -14.617 -11.603 -0.355 1.00 52.14 13 LYS A CA 19
ATOM 17955 C C . LYS A 1 13 ? -13.374 -11.017 -1.060 1.00 50.44 13 LYS A C 19
ATOM 17956 O O . LYS A 1 13 ? -13.268 -9.795 -1.210 1.00 1.11 13 LYS A O 19
ATOM 17975 N N . ASN A 1 14 ? -12.431 -11.892 -1.462 1.00 35.03 14 ASN A N 19
ATOM 17976 C CA . ASN A 1 14 ? -11.187 -11.504 -2.158 1.00 44.41 14 ASN A CA 19
ATOM 17977 C C . ASN A 1 14 ? -11.249 -11.956 -3.630 1.00 34.21 14 ASN A C 19
ATOM 17978 O O . ASN A 1 14 ? -11.114 -13.147 -3.932 1.00 44.13 14 ASN A O 19
ATOM 17989 N N . MET A 1 15 ? -11.483 -10.996 -4.540 1.00 1.43 15 MET A N 19
ATOM 17990 C CA . MET A 1 15 ? -11.669 -11.273 -5.985 1.00 74.42 15 MET A CA 19
ATOM 17991 C C . MET A 1 15 ? -10.435 -10.853 -6.810 1.00 65.34 15 MET A C 19
ATOM 17992 O O . MET A 1 15 ? -10.485 -10.864 -8.049 1.00 60.21 15 MET A O 19
ATOM 18006 N N . LYS A 1 16 ? -9.316 -10.518 -6.126 1.00 22.52 16 LYS A N 19
ATOM 18007 C CA . LYS A 1 16 ? -8.049 -10.135 -6.793 1.00 72.33 16 LYS A CA 19
ATOM 18008 C C . LYS A 1 16 ? -7.287 -11.419 -7.214 1.00 72.33 16 LYS A C 19
ATOM 18009 O O . LYS A 1 16 ? -6.255 -11.781 -6.643 1.00 64.51 16 LYS A O 19
ATOM 18028 N N . LYS A 1 17 ? -7.863 -12.120 -8.198 1.00 50.11 17 LYS A N 19
ATOM 18029 C CA . LYS A 1 17 ? -7.385 -13.418 -8.705 1.00 4.42 17 LYS A CA 19
ATOM 18030 C C . LYS A 1 17 ? -7.438 -13.359 -10.236 1.00 1.33 17 LYS A C 19
ATOM 18031 O O . LYS A 1 17 ? -8.356 -12.720 -10.780 1.00 1.45 17 LYS A O 19
ATOM 18050 N N . GLN A 1 18 ? -6.472 -14.025 -10.915 1.00 62.31 18 GLN A N 19
ATOM 18051 C CA . GLN A 1 18 ? -6.375 -14.043 -12.404 1.00 22.33 18 GLN A CA 19
ATOM 18052 C C . GLN A 1 18 ? -6.347 -12.581 -12.951 1.00 42.00 18 GLN A C 19
ATOM 18053 O O . GLN A 1 18 ? -6.934 -12.266 -13.991 1.00 0.13 18 GLN A O 19
ATOM 18067 N N . SER A 1 19 ? -5.624 -11.708 -12.217 1.00 63.32 19 SER A N 19
ATOM 18068 C CA . SER A 1 19 ? -5.647 -10.242 -12.400 1.00 44.14 19 SER A CA 19
ATOM 18069 C C . SER A 1 19 ? -5.238 -9.795 -13.829 1.00 64.14 19 SER A C 19
ATOM 18070 O O . SER A 1 19 ? -5.737 -8.785 -14.335 1.00 31.44 19 SER A O 19
ATOM 18078 N N . ASP A 1 20 ? -4.368 -10.574 -14.492 1.00 74.34 20 ASP A N 19
ATOM 18079 C CA . ASP A 1 20 ? -3.844 -10.231 -15.830 1.00 34.42 20 ASP A CA 19
ATOM 18080 C C . ASP A 1 20 ? -4.639 -10.998 -16.904 1.00 72.14 20 ASP A C 19
ATOM 18081 O O . ASP A 1 20 ? -4.088 -11.738 -17.731 1.00 22.35 20 ASP A O 19
ATOM 18090 N N . SER A 1 21 ? -5.974 -10.853 -16.837 1.00 3.42 21 SER A N 19
ATOM 18091 C CA . SER A 1 21 ? -6.868 -11.221 -17.945 1.00 1.04 21 SER A CA 19
ATOM 18092 C C . SER A 1 21 ? -6.891 -10.087 -18.981 1.00 12.41 21 SER A C 19
ATOM 18093 O O . SER A 1 21 ? -7.225 -10.291 -20.154 1.00 74.30 21 SER A O 19
ATOM 18101 N N . VAL A 1 22 ? -6.528 -8.890 -18.498 1.00 4.22 22 VAL A N 19
ATOM 18102 C CA . VAL A 1 22 ? -6.492 -7.654 -19.272 1.00 13.43 22 VAL A CA 19
ATOM 18103 C C . VAL A 1 22 ? -5.152 -7.530 -20.003 1.00 41.44 22 VAL A C 19
ATOM 18104 O O . VAL A 1 22 ? -4.085 -7.575 -19.376 1.00 33.34 22 VAL A O 19
ATOM 18117 N N . LYS A 1 23 ? -5.221 -7.382 -21.333 1.00 65.01 23 LYS A N 19
ATOM 18118 C CA . LYS A 1 23 ? -4.055 -7.170 -22.202 1.00 22.14 23 LYS A CA 19
ATOM 18119 C C . LYS A 1 23 ? -4.108 -5.739 -22.780 1.00 4.31 23 LYS A C 19
ATOM 18120 O O . LYS A 1 23 ? -3.654 -5.482 -23.901 1.00 40.15 23 LYS A O 19
ATOM 18139 N N . GLY A 1 24 ? -4.622 -4.801 -21.959 1.00 75.35 24 GLY A N 19
ATOM 18140 C CA . GLY A 1 24 ? -4.874 -3.425 -22.376 1.00 41.53 24 GLY A CA 19
ATOM 18141 C C . GLY A 1 24 ? -5.009 -2.484 -21.184 1.00 13.12 24 GLY A C 19
ATOM 18142 O O . GLY A 1 24 ? -4.442 -2.749 -20.113 1.00 14.45 24 GLY A O 19
ATOM 18146 N N . LYS A 1 25 ? -5.791 -1.401 -21.347 1.00 25.24 25 LYS A N 19
ATOM 18147 C CA . LYS A 1 25 ? -5.883 -0.306 -20.357 1.00 53.12 25 LYS A CA 19
ATOM 18148 C C . LYS A 1 25 ? -7.128 -0.470 -19.455 1.00 12.05 25 LYS A C 19
ATOM 18149 O O . LYS A 1 25 ? -8.064 0.336 -19.494 1.00 31.22 25 LYS A O 19
ATOM 18168 N N . ARG A 1 26 ? -7.149 -1.576 -18.697 1.00 3.31 26 ARG A N 19
ATOM 18169 C CA . ARG A 1 26 ? -8.139 -1.848 -17.630 1.00 54.32 26 ARG A CA 19
ATOM 18170 C C . ARG A 1 26 ? -7.391 -2.431 -16.410 1.00 41.32 26 ARG A C 19
ATOM 18171 O O . ARG A 1 26 ? -6.146 -2.442 -16.405 1.00 3.20 26 ARG A O 19
ATOM 18192 N N . ARG A 1 27 ? -8.156 -2.932 -15.406 1.00 25.32 27 ARG A N 19
ATOM 18193 C CA . ARG A 1 27 ? -7.626 -3.396 -14.102 1.00 12.44 27 ARG A CA 19
ATOM 18194 C C . ARG A 1 27 ? -7.038 -2.203 -13.326 1.00 14.41 27 ARG A C 19
ATOM 18195 O O . ARG A 1 27 ? -5.861 -1.859 -13.508 1.00 51.03 27 ARG A O 19
ATOM 18216 N N . ASP A 1 28 ? -7.895 -1.565 -12.494 1.00 55.05 28 ASP A N 19
ATOM 18217 C CA . ASP A 1 28 ? -7.557 -0.370 -11.700 1.00 21.13 28 ASP A CA 19
ATOM 18218 C C . ASP A 1 28 ? -7.012 0.746 -12.613 1.00 10.41 28 ASP A C 19
ATOM 18219 O O . ASP A 1 28 ? -5.793 0.930 -12.741 1.00 63.21 28 ASP A O 19
ATOM 18228 N N . ASP A 1 29 ? -7.939 1.462 -13.263 1.00 33.04 29 ASP A N 19
ATOM 18229 C CA . ASP A 1 29 ? -7.630 2.419 -14.356 1.00 34.00 29 ASP A CA 19
ATOM 18230 C C . ASP A 1 29 ? -6.818 3.639 -13.872 1.00 54.31 29 ASP A C 19
ATOM 18231 O O . ASP A 1 29 ? -6.202 4.339 -14.690 1.00 73.00 29 ASP A O 19
ATOM 18240 N N . GLY A 1 30 ? -6.801 3.871 -12.548 1.00 50.13 30 GLY A N 19
ATOM 18241 C CA . GLY A 1 30 ? -6.145 5.040 -11.990 1.00 20.44 30 GLY A CA 19
ATOM 18242 C C . GLY A 1 30 ? -6.140 5.019 -10.476 1.00 24.11 30 GLY A C 19
ATOM 18243 O O . GLY A 1 30 ? -6.911 5.747 -9.834 1.00 52.11 30 GLY A O 19
ATOM 18247 N N . LEU A 1 31 ? -5.305 4.145 -9.889 1.00 11.35 31 LEU A N 19
ATOM 18248 C CA . LEU A 1 31 ? -4.994 4.213 -8.456 1.00 62.44 31 LEU A CA 19
ATOM 18249 C C . LEU A 1 31 ? -4.010 5.372 -8.237 1.00 13.55 31 LEU A C 19
ATOM 18250 O O . LEU A 1 31 ? -2.999 5.470 -8.946 1.00 0.21 31 LEU A O 19
ATOM 18266 N N . SER A 1 32 ? -4.322 6.256 -7.281 1.00 35.15 32 SER A N 19
ATOM 18267 C CA . SER A 1 32 ? -3.469 7.407 -6.948 1.00 2.24 32 SER A CA 19
ATOM 18268 C C . SER A 1 32 ? -2.159 6.932 -6.279 1.00 44.43 32 SER A C 19
ATOM 18269 O O . SER A 1 32 ? -2.049 5.767 -5.856 1.00 42.15 32 SER A O 19
ATOM 18277 N N . ALA A 1 33 ? -1.174 7.843 -6.194 1.00 5.41 33 ALA A N 19
ATOM 18278 C CA . ALA A 1 33 ? 0.122 7.565 -5.559 1.00 12.32 33 ALA A CA 19
ATOM 18279 C C . ALA A 1 33 ? -0.074 7.252 -4.072 1.00 31.03 33 ALA A C 19
ATOM 18280 O O . ALA A 1 33 ? 0.459 6.270 -3.578 1.00 2.43 33 ALA A O 19
ATOM 18287 N N . ALA A 1 34 ? -0.924 8.048 -3.401 1.00 51.14 34 ALA A N 19
ATOM 18288 C CA . ALA A 1 34 ? -1.261 7.846 -1.981 1.00 61.10 34 ALA A CA 19
ATOM 18289 C C . ALA A 1 34 ? -2.000 6.509 -1.759 1.00 64.13 34 ALA A C 19
ATOM 18290 O O . ALA A 1 34 ? -1.774 5.828 -0.756 1.00 10.42 34 ALA A O 19
ATOM 18297 N N . ALA A 1 35 ? -2.859 6.142 -2.727 1.00 42.22 35 ALA A N 19
ATOM 18298 C CA . ALA A 1 35 ? -3.632 4.888 -2.688 1.00 70.50 35 ALA A CA 19
ATOM 18299 C C . ALA A 1 35 ? -2.714 3.658 -2.759 1.00 65.14 35 ALA A C 19
ATOM 18300 O O . ALA A 1 35 ? -2.836 2.735 -1.945 1.00 54.41 35 ALA A O 19
ATOM 18307 N N . ARG A 1 36 ? -1.779 3.677 -3.726 1.00 61.45 36 ARG A N 19
ATOM 18308 C CA . ARG A 1 36 ? -0.908 2.528 -4.015 1.00 0.24 36 ARG A CA 19
ATOM 18309 C C . ARG A 1 36 ? 0.200 2.375 -2.954 1.00 13.13 36 ARG A C 19
ATOM 18310 O O . ARG A 1 36 ? 0.594 1.256 -2.669 1.00 63.14 36 ARG A O 19
ATOM 18331 N N . LYS A 1 37 ? 0.689 3.505 -2.383 1.00 10.15 37 LYS A N 19
ATOM 18332 C CA . LYS A 1 37 ? 1.720 3.489 -1.311 1.00 4.13 37 LYS A CA 19
ATOM 18333 C C . LYS A 1 37 ? 1.146 2.903 -0.013 1.00 63.41 37 LYS A C 19
ATOM 18334 O O . LYS A 1 37 ? 1.802 2.102 0.652 1.00 34.51 37 LYS A O 19
ATOM 18353 N N . GLN A 1 38 ? -0.085 3.343 0.333 1.00 53.02 38 GLN A N 19
ATOM 18354 C CA . GLN A 1 38 ? -0.798 2.877 1.528 1.00 10.25 38 GLN A CA 19
ATOM 18355 C C . GLN A 1 38 ? -1.103 1.378 1.413 1.00 13.44 38 GLN A C 19
ATOM 18356 O O . GLN A 1 38 ? -0.795 0.619 2.325 1.00 60.04 38 GLN A O 19
ATOM 18370 N N . ARG A 1 39 ? -1.666 0.978 0.253 1.00 22.51 39 ARG A N 19
ATOM 18371 C CA . ARG A 1 39 ? -2.052 -0.417 -0.019 1.00 14.41 39 ARG A CA 19
ATOM 18372 C C . ARG A 1 39 ? -0.812 -1.339 -0.048 1.00 22.13 39 ARG A C 19
ATOM 18373 O O . ARG A 1 39 ? -0.864 -2.471 0.442 1.00 12.13 39 ARG A O 19
ATOM 18394 N N . ASP A 1 40 ? 0.302 -0.815 -0.606 1.00 23.11 40 ASP A N 19
ATOM 18395 C CA . ASP A 1 40 ? 1.588 -1.539 -0.690 1.00 62.12 40 ASP A CA 19
ATOM 18396 C C . ASP A 1 40 ? 2.204 -1.710 0.709 1.00 33.32 40 ASP A C 19
ATOM 18397 O O . ASP A 1 40 ? 2.800 -2.744 0.998 1.00 45.54 40 ASP A O 19
ATOM 18406 N N . SER A 1 41 ? 2.018 -0.688 1.566 1.00 35.25 41 SER A N 19
ATOM 18407 C CA . SER A 1 41 ? 2.503 -0.697 2.954 1.00 50.14 41 SER A CA 19
ATOM 18408 C C . SER A 1 41 ? 1.681 -1.679 3.807 1.00 20.33 41 SER A C 19
ATOM 18409 O O . SER A 1 41 ? 2.236 -2.363 4.672 1.00 73.32 41 SER A O 19
ATOM 18417 N N . GLU A 1 42 ? 0.359 -1.763 3.518 1.00 44.32 42 GLU A N 19
ATOM 18418 C CA . GLU A 1 42 ? -0.553 -2.678 4.210 1.00 4.43 42 GLU A CA 19
ATOM 18419 C C . GLU A 1 42 ? -0.199 -4.138 3.918 1.00 50.13 42 GLU A C 19
ATOM 18420 O O . GLU A 1 42 ? -0.046 -4.934 4.845 1.00 44.51 42 GLU A O 19
ATOM 18432 N N . ILE A 1 43 ? -0.073 -4.479 2.624 1.00 22.44 43 ILE A N 19
ATOM 18433 C CA . ILE A 1 43 ? 0.243 -5.853 2.210 1.00 13.31 43 ILE A CA 19
ATOM 18434 C C . ILE A 1 43 ? 1.689 -6.236 2.621 1.00 64.01 43 ILE A C 19
ATOM 18435 O O . ILE A 1 43 ? 1.937 -7.389 2.956 1.00 12.32 43 ILE A O 19
ATOM 18451 N N . MET A 1 44 ? 2.622 -5.246 2.616 1.00 31.32 44 MET A N 19
ATOM 18452 C CA . MET A 1 44 ? 4.023 -5.435 3.082 1.00 53.30 44 MET A CA 19
ATOM 18453 C C . MET A 1 44 ? 4.042 -5.828 4.572 1.00 24.33 44 MET A C 19
ATOM 18454 O O . MET A 1 44 ? 4.777 -6.736 4.985 1.00 44.51 44 MET A O 19
ATOM 18468 N N . GLN A 1 45 ? 3.193 -5.129 5.344 1.00 70.23 45 GLN A N 19
ATOM 18469 C CA . GLN A 1 45 ? 3.043 -5.326 6.792 1.00 63.05 45 GLN A CA 19
ATOM 18470 C C . GLN A 1 45 ? 2.472 -6.725 7.103 1.00 41.33 45 GLN A C 19
ATOM 18471 O O . GLN A 1 45 ? 3.023 -7.459 7.927 1.00 44.33 45 GLN A O 19
ATOM 18485 N N . GLN A 1 46 ? 1.379 -7.084 6.397 1.00 44.01 46 GLN A N 19
ATOM 18486 C CA . GLN A 1 46 ? 0.684 -8.382 6.560 1.00 24.42 46 GLN A CA 19
ATOM 18487 C C . GLN A 1 46 ? 1.563 -9.551 6.079 1.00 4.52 46 GLN A C 19
ATOM 18488 O O . GLN A 1 46 ? 1.452 -10.676 6.590 1.00 33.01 46 GLN A O 19
ATOM 18502 N N . LYS A 1 47 ? 2.424 -9.261 5.085 1.00 30.23 47 LYS A N 19
ATOM 18503 C CA . LYS A 1 47 ? 3.391 -10.220 4.538 1.00 42.02 47 LYS A CA 19
ATOM 18504 C C . LYS A 1 47 ? 4.493 -10.484 5.571 1.00 32.42 47 LYS A C 19
ATOM 18505 O O . LYS A 1 47 ? 4.883 -11.637 5.791 1.00 63.44 47 LYS A O 19
ATOM 18524 N N . GLN A 1 48 ? 4.946 -9.384 6.216 1.00 5.33 48 GLN A N 19
ATOM 18525 C CA . GLN A 1 48 ? 6.081 -9.381 7.149 1.00 53.23 48 GLN A CA 19
ATOM 18526 C C . GLN A 1 48 ? 7.320 -10.012 6.466 1.00 22.34 48 GLN A C 19
ATOM 18527 O O . GLN A 1 48 ? 7.695 -11.167 6.714 1.00 1.22 48 GLN A O 19
ATOM 18541 N N . LYS A 1 49 ? 7.879 -9.242 5.527 1.00 14.31 49 LYS A N 19
ATOM 18542 C CA . LYS A 1 49 ? 9.025 -9.664 4.688 1.00 73.35 49 LYS A CA 19
ATOM 18543 C C . LYS A 1 49 ? 10.363 -9.265 5.346 1.00 71.14 49 LYS A C 19
ATOM 18544 O O . LYS A 1 49 ? 10.369 -8.716 6.454 1.00 22.34 49 LYS A O 19
ATOM 18563 N N . LYS A 1 50 ? 11.487 -9.583 4.676 1.00 52.14 50 LYS A N 19
ATOM 18564 C CA . LYS A 1 50 ? 12.837 -9.322 5.205 1.00 14.01 50 LYS A CA 19
ATOM 18565 C C . LYS A 1 50 ? 13.090 -7.808 5.299 1.00 61.45 50 LYS A C 19
ATOM 18566 O O . LYS A 1 50 ? 13.058 -7.115 4.276 1.00 75.35 50 LYS A O 19
ATOM 18585 N N . ALA A 1 51 ? 13.347 -7.327 6.539 1.00 42.32 51 ALA A N 19
ATOM 18586 C CA . ALA A 1 51 ? 13.479 -5.890 6.867 1.00 12.45 51 ALA A CA 19
ATOM 18587 C C . ALA A 1 51 ? 12.146 -5.153 6.630 1.00 4.23 51 ALA A C 19
ATOM 18588 O O . ALA A 1 51 ? 12.098 -4.092 5.991 1.00 41.30 51 ALA A O 19
ATOM 18595 N N . ASN A 1 52 ? 11.056 -5.747 7.160 1.00 3.43 52 ASN A N 19
ATOM 18596 C CA . ASN A 1 52 ? 9.714 -5.134 7.130 1.00 44.33 52 ASN A CA 19
ATOM 18597 C C . ASN A 1 52 ? 9.651 -3.966 8.124 1.00 43.13 52 ASN A C 19
ATOM 18598 O O . ASN A 1 52 ? 10.320 -3.988 9.172 1.00 35.03 52 ASN A O 19
ATOM 18609 N N . GLU A 1 53 ? 8.853 -2.950 7.793 1.00 42.33 53 GLU A N 19
ATOM 18610 C CA . GLU A 1 53 ? 8.738 -1.731 8.607 1.00 51.53 53 GLU A CA 19
ATOM 18611 C C . GLU A 1 53 ? 7.597 -1.856 9.628 1.00 52.52 53 GLU A C 19
ATOM 18612 O O . GLU A 1 53 ? 6.430 -1.586 9.306 1.00 55.14 53 GLU A O 19
ATOM 18624 N N . LYS A 1 54 ? 7.937 -2.321 10.842 1.00 51.51 54 LYS A N 19
ATOM 18625 C CA . LYS A 1 54 ? 7.022 -2.274 11.999 1.00 51.33 54 LYS A CA 19
ATOM 18626 C C . LYS A 1 54 ? 7.096 -0.880 12.641 1.00 55.41 54 LYS A C 19
ATOM 18627 O O . LYS A 1 54 ? 8.159 -0.243 12.637 1.00 71.30 54 LYS A O 19
ATOM 18646 N N . LYS A 1 55 ? 5.979 -0.418 13.204 1.00 21.03 55 LYS A N 19
ATOM 18647 C CA . LYS A 1 55 ? 5.886 0.922 13.802 1.00 73.12 55 LYS A CA 19
ATOM 18648 C C . LYS A 1 55 ? 4.962 0.907 15.024 1.00 4.45 55 LYS A C 19
ATOM 18649 O O . LYS A 1 55 ? 4.159 -0.017 15.215 1.00 33.12 55 LYS A O 19
ATOM 18668 N N . GLU A 1 56 ? 5.113 1.956 15.837 1.00 33.42 56 GLU A N 19
ATOM 18669 C CA . GLU A 1 56 ? 4.387 2.163 17.097 1.00 20.21 56 GLU A CA 19
ATOM 18670 C C . GLU A 1 56 ? 3.848 3.603 17.090 1.00 71.32 56 GLU A C 19
ATOM 18671 O O . GLU A 1 56 ? 4.512 4.494 16.537 1.00 52.12 56 GLU A O 19
ATOM 18683 N N . GLU A 1 57 ? 2.656 3.834 17.674 1.00 70.20 57 GLU A N 19
ATOM 18684 C CA . GLU A 1 57 ? 2.020 5.164 17.659 1.00 1.24 57 GLU A CA 19
ATOM 18685 C C . GLU A 1 57 ? 2.863 6.200 18.464 1.00 23.44 57 GLU A C 19
ATOM 18686 O O . GLU A 1 57 ? 3.244 5.935 19.603 1.00 3.11 57 GLU A O 19
ATOM 18698 N N . PRO A 1 58 ? 3.254 7.364 17.836 1.00 10.14 58 PRO A N 19
ATOM 18699 C CA . PRO A 1 58 ? 3.959 8.455 18.536 1.00 31.01 58 PRO A CA 19
ATOM 18700 C C . PRO A 1 58 ? 2.966 9.450 19.176 1.00 40.03 58 PRO A C 19
ATOM 18701 O O . PRO A 1 58 ? 1.769 9.158 19.298 1.00 1.43 58 PRO A O 19
ATOM 18712 N N . LYS A 1 59 ? 3.468 10.625 19.589 1.00 1.14 59 LYS A N 19
ATOM 18713 C CA . LYS A 1 59 ? 2.624 11.692 20.169 1.00 52.43 59 LYS A CA 19
ATOM 18714 C C . LYS A 1 59 ? 2.126 12.658 19.058 1.00 13.41 59 LYS A C 19
ATOM 18715 O O . LYS A 1 59 ? 2.749 13.714 18.809 1.00 51.43 59 LYS A O 19
ATOM 18735 N N . MET A 1 1 ? 18.396 -20.641 -29.465 1.00 24.24 1 MET A N 20
ATOM 18736 C CA . MET A 1 1 ? 19.448 -20.331 -28.473 1.00 60.22 1 MET A CA 20
ATOM 18737 C C . MET A 1 1 ? 18.778 -19.889 -27.164 1.00 12.13 1 MET A C 20
ATOM 18738 O O . MET A 1 1 ? 17.686 -19.298 -27.201 1.00 54.04 1 MET A O 20
ATOM 18754 N N . THR A 1 2 ? 19.437 -20.179 -26.024 1.00 45.44 2 THR A N 20
ATOM 18755 C CA . THR A 1 2 ? 18.977 -19.752 -24.686 1.00 41.13 2 THR A CA 20
ATOM 18756 C C . THR A 1 2 ? 19.239 -18.240 -24.497 1.00 71.33 2 THR A C 20
ATOM 18757 O O . THR A 1 2 ? 20.268 -17.834 -23.954 1.00 54.12 2 THR A O 20
ATOM 18768 N N . ARG A 1 3 ? 18.309 -17.420 -25.012 1.00 64.10 3 ARG A N 20
ATOM 18769 C CA . ARG A 1 3 ? 18.411 -15.948 -24.982 1.00 10.14 3 ARG A CA 20
ATOM 18770 C C . ARG A 1 3 ? 17.011 -15.326 -24.924 1.00 33.01 3 ARG A C 20
ATOM 18771 O O . ARG A 1 3 ? 16.065 -15.850 -25.524 1.00 12.34 3 ARG A O 20
ATOM 18792 N N . GLY A 1 4 ? 16.883 -14.225 -24.177 1.00 10.24 4 GLY A N 20
ATOM 18793 C CA . GLY A 1 4 ? 15.624 -13.493 -24.082 1.00 11.52 4 GLY A CA 20
ATOM 18794 C C . GLY A 1 4 ? 15.629 -12.501 -22.936 1.00 44.23 4 GLY A C 20
ATOM 18795 O O . GLY A 1 4 ? 16.653 -11.849 -22.681 1.00 71.41 4 GLY A O 20
ATOM 18799 N N . ASN A 1 5 ? 14.486 -12.380 -22.248 1.00 35.32 5 ASN A N 20
ATOM 18800 C CA . ASN A 1 5 ? 14.357 -11.512 -21.065 1.00 63.02 5 ASN A CA 20
ATOM 18801 C C . ASN A 1 5 ? 15.061 -12.154 -19.851 1.00 23.52 5 ASN A C 20
ATOM 18802 O O . ASN A 1 5 ? 15.270 -13.375 -19.803 1.00 1.01 5 ASN A O 20
ATOM 18813 N N . GLN A 1 6 ? 15.418 -11.313 -18.888 1.00 42.12 6 GLN A N 20
ATOM 18814 C CA . GLN A 1 6 ? 16.027 -11.719 -17.623 1.00 4.33 6 GLN A CA 20
ATOM 18815 C C . GLN A 1 6 ? 15.243 -11.060 -16.478 1.00 30.10 6 GLN A C 20
ATOM 18816 O O . GLN A 1 6 ? 14.907 -11.704 -15.478 1.00 0.15 6 GLN A O 20
ATOM 18830 N N . ARG A 1 7 ? 14.944 -9.767 -16.669 1.00 65.22 7 ARG A N 20
ATOM 18831 C CA . ARG A 1 7 ? 14.199 -8.939 -15.705 1.00 60.12 7 ARG A CA 20
ATOM 18832 C C . ARG A 1 7 ? 12.693 -9.226 -15.808 1.00 4.50 7 ARG A C 20
ATOM 18833 O O . ARG A 1 7 ? 12.213 -9.641 -16.873 1.00 22.11 7 ARG A O 20
ATOM 18854 N N . GLU A 1 8 ? 11.968 -8.980 -14.693 1.00 14.31 8 GLU A N 20
ATOM 18855 C CA . GLU A 1 8 ? 10.521 -9.267 -14.572 1.00 34.34 8 GLU A CA 20
ATOM 18856 C C . GLU A 1 8 ? 9.721 -8.476 -15.620 1.00 73.34 8 GLU A C 20
ATOM 18857 O O . GLU A 1 8 ? 8.888 -9.039 -16.337 1.00 20.42 8 GLU A O 20
ATOM 18869 N N . LEU A 1 9 ? 10.023 -7.169 -15.702 1.00 21.04 9 LEU A N 20
ATOM 18870 C CA . LEU A 1 9 ? 9.390 -6.241 -16.645 1.00 11.13 9 LEU A CA 20
ATOM 18871 C C . LEU A 1 9 ? 9.979 -6.447 -18.048 1.00 61.02 9 LEU A C 20
ATO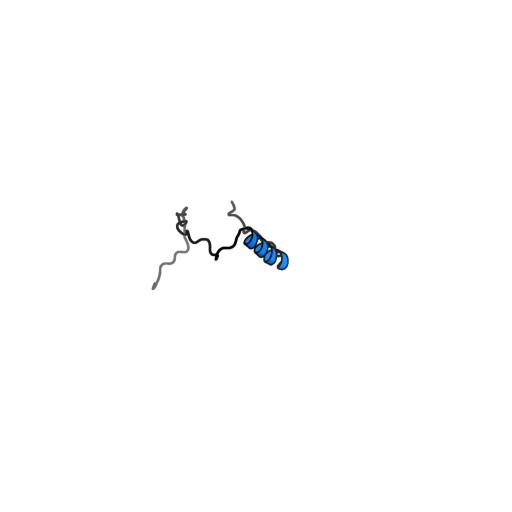M 18872 O O . LEU A 1 9 ? 11.119 -6.066 -18.314 1.00 42.02 9 LEU A O 20
ATOM 18888 N N . ALA A 1 10 ? 9.188 -7.091 -18.912 1.00 0.32 10 ALA A N 20
ATOM 18889 C CA . ALA A 1 10 ? 9.520 -7.323 -20.322 1.00 43.11 10 ALA A CA 20
ATOM 18890 C C . ALA A 1 10 ? 8.489 -6.589 -21.192 1.00 31.12 10 ALA A C 20
ATOM 18891 O O . ALA A 1 10 ? 7.582 -7.195 -21.762 1.00 41.25 10 ALA A O 20
ATOM 18898 N N . ARG A 1 11 ? 8.595 -5.253 -21.210 1.00 75.02 11 ARG A N 20
ATOM 18899 C CA . ARG A 1 11 ? 7.716 -4.385 -22.007 1.00 10.44 11 ARG A CA 20
ATOM 18900 C C . ARG A 1 11 ? 8.199 -4.369 -23.466 1.00 11.54 11 ARG A C 20
ATOM 18901 O O . ARG A 1 11 ? 9.268 -3.816 -23.756 1.00 3.30 11 ARG A O 20
ATOM 18922 N N . GLN A 1 12 ? 7.444 -5.010 -24.374 1.00 42.00 12 GLN A N 20
ATOM 18923 C CA . GLN A 1 12 ? 7.696 -4.896 -25.832 1.00 13.32 12 GLN A CA 20
ATOM 18924 C C . GLN A 1 12 ? 6.982 -3.654 -26.411 1.00 2.34 12 GLN A C 20
ATOM 18925 O O . GLN A 1 12 ? 7.384 -3.138 -27.458 1.00 31.03 12 GLN A O 20
ATOM 18939 N N . LYS A 1 13 ? 5.924 -3.189 -25.707 1.00 14.43 13 LYS A N 20
ATOM 18940 C CA . LYS A 1 13 ? 5.129 -2.000 -26.088 1.00 61.13 13 LYS A CA 20
ATOM 18941 C C . LYS A 1 13 ? 4.305 -1.477 -24.887 1.00 61.22 13 LYS A C 20
ATOM 18942 O O . LYS A 1 13 ? 4.093 -0.270 -24.753 1.00 41.31 13 LYS A O 20
ATOM 18961 N N . ASN A 1 14 ? 3.862 -2.402 -24.011 1.00 60.12 14 ASN A N 20
ATOM 18962 C CA . ASN A 1 14 ? 3.108 -2.083 -22.768 1.00 70.44 14 ASN A CA 20
ATOM 18963 C C . ASN A 1 14 ? 3.272 -3.210 -21.734 1.00 23.14 14 ASN A C 20
ATOM 18964 O O . ASN A 1 14 ? 4.006 -4.182 -21.960 1.00 14.10 14 ASN A O 20
ATOM 18975 N N . MET A 1 15 ? 2.618 -3.035 -20.580 1.00 31.40 15 MET A N 20
ATOM 18976 C CA . MET A 1 15 ? 2.592 -4.037 -19.500 1.00 64.13 15 MET A CA 20
ATOM 18977 C C . MET A 1 15 ? 1.460 -5.057 -19.739 1.00 22.02 15 MET A C 20
ATOM 18978 O O . MET A 1 15 ? 0.607 -4.870 -20.619 1.00 11.34 15 MET A O 20
ATOM 18992 N N . LYS A 1 16 ? 1.459 -6.124 -18.931 1.00 42.04 16 LYS A N 20
ATOM 18993 C CA . LYS A 1 16 ? 0.364 -7.100 -18.870 1.00 73.12 16 LYS A CA 20
ATOM 18994 C C . LYS A 1 16 ? -0.602 -6.677 -17.754 1.00 31.34 16 LYS A C 20
ATOM 18995 O O . LYS A 1 16 ? -0.158 -6.346 -16.647 1.00 12.44 16 LYS A O 20
ATOM 19014 N N . LYS A 1 17 ? -1.908 -6.676 -18.052 1.00 2.51 17 LYS A N 20
ATOM 19015 C CA . LYS A 1 17 ? -2.956 -6.291 -17.089 1.00 72.34 17 LYS A CA 20
ATOM 19016 C C . LYS A 1 17 ? -3.293 -7.458 -16.144 1.00 23.44 17 LYS A C 20
ATOM 19017 O O . LYS A 1 17 ? -3.149 -8.627 -16.504 1.00 12.23 17 LYS A O 20
ATOM 19036 N N . GLN A 1 18 ? -3.750 -7.110 -14.939 1.00 41.35 18 GLN A N 20
ATOM 19037 C CA . GLN A 1 18 ? -4.210 -8.076 -13.911 1.00 3.51 18 GLN A CA 20
ATOM 19038 C C . GLN A 1 18 ? -5.692 -7.811 -13.574 1.00 45.03 18 GLN A C 20
ATOM 19039 O O . GLN A 1 18 ? -6.229 -8.393 -12.626 1.00 70.34 18 GLN A O 20
ATOM 19053 N N . SER A 1 19 ? -6.343 -6.934 -14.374 1.00 2.15 19 SER A N 20
ATOM 19054 C CA . SER A 1 19 ? -7.748 -6.534 -14.186 1.00 64.11 19 SER A CA 20
ATOM 19055 C C . SER A 1 19 ? -8.687 -7.756 -14.249 1.00 31.34 19 SER A C 20
ATOM 19056 O O . SER A 1 19 ? -8.583 -8.582 -15.161 1.00 14.35 19 SER A O 20
ATOM 19064 N N . ASP A 1 20 ? -9.585 -7.857 -13.260 1.00 65.03 20 ASP A N 20
ATOM 19065 C CA . ASP A 1 20 ? -10.425 -9.044 -13.027 1.00 11.10 20 ASP A CA 20
ATOM 19066 C C . ASP A 1 20 ? -11.899 -8.629 -12.989 1.00 30.11 20 ASP A C 20
ATOM 19067 O O . ASP A 1 20 ? -12.223 -7.550 -12.474 1.00 11.12 20 ASP A O 20
ATOM 19076 N N . SER A 1 21 ? -12.781 -9.495 -13.513 1.00 51.20 21 SER A N 20
ATOM 19077 C CA . SER A 1 21 ? -14.228 -9.248 -13.535 1.00 52.30 21 SER A CA 20
ATOM 19078 C C . SER A 1 21 ? -14.846 -9.585 -12.165 1.00 71.34 21 SER A C 20
ATOM 19079 O O . SER A 1 21 ? -15.356 -10.688 -11.953 1.00 52.50 21 SER A O 20
ATOM 19087 N N . VAL A 1 22 ? -14.727 -8.638 -11.229 1.00 70.11 22 VAL A N 20
ATOM 19088 C CA . VAL A 1 22 ? -15.265 -8.763 -9.854 1.00 54.21 22 VAL A CA 20
ATOM 19089 C C . VAL A 1 22 ? -16.370 -7.719 -9.627 1.00 3.42 22 VAL A C 20
ATOM 19090 O O . VAL A 1 22 ? -16.191 -6.542 -9.939 1.00 44.42 22 VAL A O 20
ATOM 19103 N N . LYS A 1 23 ? -17.524 -8.168 -9.119 1.00 12.15 23 LYS A N 20
ATOM 19104 C CA . LYS A 1 23 ? -18.626 -7.282 -8.725 1.00 0.34 23 LYS A CA 20
ATOM 19105 C C . LYS A 1 23 ? -18.568 -7.101 -7.203 1.00 10.44 23 LYS A C 20
ATOM 19106 O O . LYS A 1 23 ? -19.153 -7.884 -6.439 1.00 1.22 23 LYS A O 20
ATOM 19125 N N . GLY A 1 24 ? -17.798 -6.098 -6.784 1.00 1.50 24 GLY A N 20
ATOM 19126 C CA . GLY A 1 24 ? -17.619 -5.776 -5.378 1.00 0.52 24 GLY A CA 20
ATOM 19127 C C . GLY A 1 24 ? -16.897 -4.457 -5.194 1.00 4.32 24 GLY A C 20
ATOM 19128 O O . GLY A 1 24 ? -16.567 -3.773 -6.174 1.00 22.51 24 GLY A O 20
ATOM 19132 N N . LYS A 1 25 ? -16.631 -4.105 -3.925 1.00 21.31 25 LYS A N 20
ATOM 19133 C CA . LYS A 1 25 ? -15.959 -2.842 -3.549 1.00 74.11 25 LYS A CA 20
ATOM 19134 C C . LYS A 1 25 ? -14.431 -3.048 -3.522 1.00 15.35 25 LYS A C 20
ATOM 19135 O O . LYS A 1 25 ? -13.768 -2.891 -2.490 1.00 54.05 25 LYS A O 20
ATOM 19154 N N . ARG A 1 26 ? -13.887 -3.429 -4.686 1.00 24.31 26 ARG A N 20
ATOM 19155 C CA . ARG A 1 26 ? -12.448 -3.646 -4.896 1.00 74.03 26 ARG A CA 20
ATOM 19156 C C . ARG A 1 26 ? -11.909 -2.565 -5.836 1.00 32.35 26 ARG A C 20
ATOM 19157 O O . ARG A 1 26 ? -11.511 -2.837 -6.980 1.00 44.43 26 ARG A O 20
ATOM 19178 N N . ARG A 1 27 ? -11.937 -1.315 -5.343 1.00 22.23 27 ARG A N 20
ATOM 19179 C CA . ARG A 1 27 ? -11.438 -0.152 -6.079 1.00 41.10 27 ARG A CA 20
ATOM 19180 C C . ARG A 1 27 ? -9.922 -0.067 -5.898 1.00 52.41 27 ARG A C 20
ATOM 19181 O O . ARG A 1 27 ? -9.417 0.535 -4.946 1.00 22.43 27 ARG A O 20
ATOM 19202 N N . ASP A 1 28 ? -9.218 -0.761 -6.791 1.00 53.02 28 ASP A N 20
ATOM 19203 C CA . ASP A 1 28 ? -7.748 -0.874 -6.769 1.00 62.22 28 ASP A CA 20
ATOM 19204 C C . ASP A 1 28 ? -7.217 -0.888 -8.225 1.00 15.04 28 ASP A C 20
ATOM 19205 O O . ASP A 1 28 ? -6.048 -1.164 -8.493 1.00 15.33 28 ASP A O 20
ATOM 19214 N N . ASP A 1 29 ? -8.104 -0.538 -9.156 1.00 40.52 29 ASP A N 20
ATOM 19215 C CA . ASP A 1 29 ? -7.834 -0.536 -10.604 1.00 4.45 29 ASP A CA 20
ATOM 19216 C C . ASP A 1 29 ? -7.075 0.741 -11.018 1.00 75.23 29 ASP A C 20
ATOM 19217 O O . ASP A 1 29 ? -6.123 0.669 -11.804 1.00 13.14 29 ASP A O 20
ATOM 19226 N N . GLY A 1 30 ? -7.467 1.891 -10.434 1.00 33.55 30 GLY A N 20
ATOM 19227 C CA . GLY A 1 30 ? -6.914 3.197 -10.803 1.00 33.42 30 GLY A CA 20
ATOM 19228 C C . GLY A 1 30 ? -6.720 4.093 -9.593 1.00 11.20 30 GLY A C 20
ATOM 19229 O O . GLY A 1 30 ? -7.300 5.186 -9.511 1.00 74.44 30 GLY A O 20
ATOM 19233 N N . LEU A 1 31 ? -5.919 3.610 -8.626 1.00 73.11 31 LEU A N 20
ATOM 19234 C CA . LEU A 1 31 ? -5.563 4.377 -7.420 1.00 55.12 31 LEU A CA 20
ATOM 19235 C C . LEU A 1 31 ? -4.325 5.261 -7.685 1.00 70.22 31 LEU A C 20
ATOM 19236 O O . LEU A 1 31 ? -3.411 4.865 -8.421 1.00 73.11 31 LEU A O 20
ATOM 19252 N N . SER A 1 32 ? -4.310 6.457 -7.062 1.00 54.22 32 SER A N 20
ATOM 19253 C CA . SER A 1 32 ? -3.168 7.394 -7.116 1.00 25.24 32 SER A CA 20
ATOM 19254 C C . SER A 1 32 ? -1.984 6.825 -6.308 1.00 31.02 32 SER A C 20
ATOM 19255 O O . SER A 1 32 ? -2.176 5.907 -5.513 1.00 70.10 32 SER A O 20
ATOM 19263 N N . ALA A 1 33 ? -0.774 7.402 -6.496 1.00 71.33 33 ALA A N 20
ATOM 19264 C CA . ALA A 1 33 ? 0.490 6.891 -5.904 1.00 2.22 33 ALA A CA 20
ATOM 19265 C C . ALA A 1 33 ? 0.465 6.875 -4.359 1.00 72.24 33 ALA A C 20
ATOM 19266 O O . ALA A 1 33 ? 1.159 6.065 -3.741 1.00 53.11 33 ALA A O 20
ATOM 19273 N N . ALA A 1 34 ? -0.344 7.771 -3.760 1.00 34.21 34 ALA A N 20
ATOM 19274 C CA . ALA A 1 34 ? -0.560 7.815 -2.303 1.00 2.34 34 ALA A CA 20
ATOM 19275 C C . ALA A 1 34 ? -1.389 6.607 -1.830 1.00 23.25 34 ALA A C 20
ATOM 19276 O O . ALA A 1 34 ? -1.102 6.008 -0.790 1.00 42.15 34 ALA A O 20
ATOM 19283 N N . ALA A 1 35 ? -2.419 6.266 -2.622 1.00 22.15 35 ALA A N 20
ATOM 19284 C CA . ALA A 1 35 ? -3.281 5.097 -2.377 1.00 54.24 35 ALA A CA 20
ATOM 19285 C C . ALA A 1 35 ? -2.563 3.792 -2.753 1.00 71.32 35 ALA A C 20
ATOM 19286 O O . ALA A 1 35 ? -2.903 2.723 -2.243 1.00 63.43 35 ALA A O 20
ATOM 19293 N N . ARG A 1 36 ? -1.599 3.893 -3.688 1.00 52.33 36 ARG A N 20
ATOM 19294 C CA . ARG A 1 36 ? -0.711 2.785 -4.045 1.00 12.15 36 ARG A CA 20
ATOM 19295 C C . ARG A 1 36 ? 0.270 2.524 -2.899 1.00 44.53 36 ARG A C 20
ATOM 19296 O O . ARG A 1 36 ? 0.628 1.385 -2.642 1.00 24.12 36 ARG A O 20
ATOM 19317 N N . LYS A 1 37 ? 0.680 3.601 -2.221 1.00 54.13 37 LYS A N 20
ATOM 19318 C CA . LYS A 1 37 ? 1.510 3.515 -1.006 1.00 65.22 37 LYS A CA 20
ATOM 19319 C C . LYS A 1 37 ? 0.680 3.003 0.190 1.00 53.23 37 LYS A C 20
ATOM 19320 O O . LYS A 1 37 ? 1.229 2.384 1.104 1.00 2.22 37 LYS A O 20
ATOM 19339 N N . GLN A 1 38 ? -0.645 3.246 0.165 1.00 63.12 38 GLN A N 20
ATOM 19340 C CA . GLN A 1 38 ? -1.570 2.709 1.177 1.00 32.33 38 GLN A CA 20
ATOM 19341 C C . GLN A 1 38 ? -1.716 1.182 1.003 1.00 12.32 38 GLN A C 20
ATOM 19342 O O . GLN A 1 38 ? -1.553 0.432 1.967 1.00 12.53 38 GLN A O 20
ATOM 19356 N N . ARG A 1 39 ? -1.988 0.727 -0.244 1.00 71.22 39 ARG A N 20
ATOM 19357 C CA . ARG A 1 39 ? -2.126 -0.723 -0.550 1.00 32.23 39 ARG A CA 20
ATOM 19358 C C . ARG A 1 39 ? -0.772 -1.439 -0.330 1.00 15.22 39 ARG A C 20
ATOM 19359 O O . ARG A 1 39 ? -0.734 -2.617 0.045 1.00 50.11 39 ARG A O 20
ATOM 19380 N N . ASP A 1 40 ? 0.329 -0.683 -0.566 1.00 61.42 40 ASP A N 20
ATOM 19381 C CA . ASP A 1 40 ? 1.704 -1.160 -0.407 1.00 71.33 40 ASP A CA 20
ATOM 19382 C C . ASP A 1 40 ? 2.013 -1.377 1.076 1.00 41.01 40 ASP A C 20
ATOM 19383 O O . ASP A 1 40 ? 2.489 -2.436 1.449 1.00 73.43 40 ASP A O 20
ATOM 19392 N N . SER A 1 41 ? 1.671 -0.384 1.916 1.00 1.01 41 SER A N 20
ATOM 19393 C CA . SER A 1 41 ? 1.912 -0.459 3.364 1.00 32.44 41 SER A CA 20
ATOM 19394 C C . SER A 1 41 ? 1.112 -1.618 3.989 1.00 30.00 41 SER A C 20
ATOM 19395 O O . SER A 1 41 ? 1.607 -2.290 4.899 1.00 72.32 41 SER A O 20
ATOM 19403 N N . GLU A 1 42 ? -0.106 -1.863 3.445 1.00 53.43 42 GLU A N 20
ATOM 19404 C CA . GLU A 1 42 ? -0.965 -2.986 3.858 1.00 42.14 42 GLU A CA 20
ATOM 19405 C C . GLU A 1 42 ? -0.316 -4.346 3.520 1.00 2.44 42 GLU A C 20
ATOM 19406 O O . GLU A 1 42 ? -0.115 -5.183 4.407 1.00 2.12 42 GLU A O 20
ATOM 19418 N N . ILE A 1 43 ? 0.064 -4.538 2.241 1.00 61.34 43 ILE A N 20
ATOM 19419 C CA . ILE A 1 43 ? 0.594 -5.833 1.777 1.00 24.31 43 ILE A CA 20
ATOM 19420 C C . ILE A 1 43 ? 1.961 -6.124 2.437 1.00 13.53 43 ILE A C 20
ATOM 19421 O O . ILE A 1 43 ? 2.247 -7.265 2.787 1.00 4.24 43 ILE A O 20
ATOM 19437 N N . MET A 1 44 ? 2.763 -5.066 2.665 1.00 54.24 44 MET A N 20
ATOM 19438 C CA . MET A 1 44 ? 4.099 -5.195 3.271 1.00 30.04 44 MET A CA 20
ATOM 19439 C C . MET A 1 44 ? 4.002 -5.566 4.757 1.00 50.42 44 MET A C 20
ATOM 19440 O O . MET A 1 44 ? 4.718 -6.458 5.192 1.00 14.54 44 MET A O 20
ATOM 19454 N N . GLN A 1 45 ? 3.091 -4.904 5.517 1.00 4.34 45 GLN A N 20
ATOM 19455 C CA . GLN A 1 45 ? 2.936 -5.172 6.972 1.00 35.21 45 GLN A CA 20
ATOM 19456 C C . GLN A 1 45 ? 2.399 -6.604 7.216 1.00 52.24 45 GLN A C 20
ATOM 19457 O O . GLN A 1 45 ? 2.803 -7.265 8.184 1.00 74.43 45 GLN A O 20
ATOM 19471 N N . GLN A 1 46 ? 1.499 -7.074 6.314 1.00 25.43 46 GLN A N 20
ATOM 19472 C CA . GLN A 1 46 ? 0.868 -8.409 6.425 1.00 41.42 46 GLN A CA 20
ATOM 19473 C C . GLN A 1 46 ? 1.849 -9.541 6.045 1.00 64.12 46 GLN A C 20
ATOM 19474 O O . GLN A 1 46 ? 1.889 -10.580 6.717 1.00 23.32 46 GLN A O 20
ATOM 19488 N N . LYS A 1 47 ? 2.610 -9.338 4.950 1.00 24.45 47 LYS A N 20
ATOM 19489 C CA . LYS A 1 47 ? 3.560 -10.354 4.424 1.00 10.30 47 LYS A CA 20
ATOM 19490 C C . LYS A 1 47 ? 4.882 -10.385 5.203 1.00 30.14 47 LYS A C 20
ATOM 19491 O O . LYS A 1 47 ? 5.569 -11.415 5.197 1.00 41.04 47 LYS A O 20
ATOM 19510 N N . GLN A 1 48 ? 5.242 -9.255 5.842 1.00 25.24 48 GLN A N 20
ATOM 19511 C CA . GLN A 1 48 ? 6.509 -9.128 6.595 1.00 63.32 48 GLN A CA 20
ATOM 19512 C C . GLN A 1 48 ? 6.572 -10.138 7.742 1.00 61.15 48 GLN A C 20
ATOM 19513 O O . GLN A 1 48 ? 5.607 -10.265 8.504 1.00 12.01 48 GLN A O 20
ATOM 19527 N N . LYS A 1 49 ? 7.717 -10.851 7.846 1.00 10.31 49 LYS A N 20
ATOM 19528 C CA . LYS A 1 49 ? 8.022 -11.684 9.006 1.00 61.50 49 LYS A CA 20
ATOM 19529 C C . LYS A 1 49 ? 8.271 -10.756 10.210 1.00 60.24 49 LYS A C 20
ATOM 19530 O O . LYS A 1 49 ? 9.401 -10.313 10.470 1.00 1.33 49 LYS A O 20
ATOM 19549 N N . LYS A 1 50 ? 7.158 -10.421 10.879 1.00 52.11 50 LYS A N 20
ATOM 19550 C CA . LYS A 1 50 ? 7.123 -9.539 12.040 1.00 4.12 50 LYS A CA 20
ATOM 19551 C C . LYS A 1 50 ? 7.621 -10.298 13.287 1.00 30.34 50 LYS A C 20
ATOM 19552 O O . LYS A 1 50 ? 6.847 -10.834 14.087 1.00 21.21 50 LYS A O 20
ATOM 19571 N N . ALA A 1 51 ? 8.946 -10.341 13.414 1.00 34.03 51 ALA A N 20
ATOM 19572 C CA . ALA A 1 51 ? 9.646 -11.055 14.498 1.00 23.45 51 ALA A CA 20
ATOM 19573 C C . ALA A 1 51 ? 11.032 -10.444 14.742 1.00 44.32 51 ALA A C 20
ATOM 19574 O O . ALA A 1 51 ? 11.873 -11.041 15.417 1.00 53.23 51 ALA A O 20
ATOM 19581 N N . ASN A 1 52 ? 11.235 -9.222 14.236 1.00 74.41 52 ASN A N 20
ATOM 19582 C CA . ASN A 1 52 ? 12.544 -8.521 14.256 1.00 75.32 52 ASN A CA 20
ATOM 19583 C C . ASN A 1 52 ? 12.392 -7.049 14.691 1.00 1.12 52 ASN A C 20
ATOM 19584 O O . ASN A 1 52 ? 13.384 -6.330 14.829 1.00 11.30 52 ASN A O 20
ATOM 19595 N N . GLU A 1 53 ? 11.145 -6.637 14.922 1.00 25.01 53 GLU A N 20
ATOM 19596 C CA . GLU A 1 53 ? 10.748 -5.242 15.220 1.00 21.22 53 GLU A CA 20
ATOM 19597 C C . GLU A 1 53 ? 9.625 -5.255 16.286 1.00 31.32 53 GLU A C 20
ATOM 19598 O O . GLU A 1 53 ? 9.546 -6.188 17.095 1.00 43.24 53 GLU A O 20
ATOM 19610 N N . LYS A 1 54 ? 8.786 -4.212 16.303 1.00 12.33 54 LYS A N 20
ATOM 19611 C CA . LYS A 1 54 ? 7.551 -4.185 17.097 1.00 3.31 54 LYS A CA 20
ATOM 19612 C C . LYS A 1 54 ? 6.367 -3.964 16.152 1.00 43.23 54 LYS A C 20
ATOM 19613 O O . LYS A 1 54 ? 6.259 -2.898 15.542 1.00 31.35 54 LYS A O 20
ATOM 19632 N N . LYS A 1 55 ? 5.517 -4.994 15.998 1.00 73.01 55 LYS A N 20
ATOM 19633 C CA . LYS A 1 55 ? 4.277 -4.895 15.211 1.00 34.51 55 LYS A CA 20
ATOM 19634 C C . LYS A 1 55 ? 3.197 -4.157 16.018 1.00 0.34 55 LYS A C 20
ATOM 19635 O O . LYS A 1 55 ? 3.290 -4.038 17.252 1.00 64.54 55 LYS A O 20
ATOM 19654 N N . GLU A 1 56 ? 2.178 -3.664 15.313 1.00 25.21 56 GLU A N 20
ATOM 19655 C CA . GLU A 1 56 ? 1.002 -3.039 15.932 1.00 52.23 56 GLU A CA 20
ATOM 19656 C C . GLU A 1 56 ? -0.094 -4.094 16.154 1.00 35.43 56 GLU A C 20
ATOM 19657 O O . GLU A 1 56 ? -0.184 -5.084 15.414 1.00 51.11 56 GLU A O 20
ATOM 19669 N N . GLU A 1 57 ? -0.899 -3.879 17.195 1.00 74.21 57 GLU A N 20
ATOM 19670 C CA . GLU A 1 57 ? -2.125 -4.648 17.436 1.00 11.34 57 GLU A CA 20
ATOM 19671 C C . GLU A 1 57 ? -3.197 -4.169 16.437 1.00 74.51 57 GLU A C 20
ATOM 19672 O O . GLU A 1 57 ? -3.424 -2.949 16.337 1.00 4.42 57 GLU A O 20
ATOM 19684 N N . PRO A 1 58 ? -3.851 -5.098 15.664 1.00 2.22 58 PRO A N 20
ATOM 19685 C CA . PRO A 1 58 ? -4.879 -4.722 14.665 1.00 63.03 58 PRO A CA 20
ATOM 19686 C C . PRO A 1 58 ? -6.127 -4.131 15.348 1.00 32.42 58 PRO A C 20
ATOM 19687 O O . PRO A 1 58 ? -6.392 -4.424 16.517 1.00 74.23 58 PRO A O 20
ATOM 19698 N N . LYS A 1 59 ? -6.872 -3.310 14.603 1.00 52.33 59 LYS A N 20
ATOM 19699 C CA . LYS A 1 59 ? -8.089 -2.649 15.080 1.00 45.25 59 LYS A CA 20
ATOM 19700 C C . LYS A 1 59 ? -9.163 -3.706 15.484 1.00 31.11 59 LYS A C 20
ATOM 19701 O O . LYS A 1 59 ? -9.610 -4.476 14.599 1.00 55.32 59 LYS A O 20
#

Solvent-accessible surface area: 7925 Å² total; per-residue (Å²): 195,129,229,22,146,160,205,181,160,87,219,161,160,145,119,180,175,160,94,102,102,89,171,65,158,201,244,65,160,64,65,74,85,58,31,121,138,108,154,84,54,118,115,72,144,155,148,150,132,171,82,127,140,182,170,149,173,121,257

Foldseek 3Di:
DPDDDDDPDDCPPDGDDPDDPDDDDPPPRDDDVVVVVVVVVVVCLVPDPPPPDDHDDDD

Radius of gyration: 21.57 Å; Cα contacts (8 Å, |Δi|>4): 2; chains: 1; bounding box: 40×43×45 Å